Protein AF-A0A7X3VJW9-F1 (afdb_monomer_lite)

Sequence (1269 aa):
LGHRNISDISLLAELKNLVSLDLRNNNISDISPLAELIQLTSLVLQNNNISDVSPLAELTQLNSLNLQNNNISDVSPLVGLINLKPHGGFYSALNIQSNPLNYASINTHIPAMQAKGIDVAFSERVPETLLQIFGDAQQGGVNLALPLPFVVQVLDAWGDAPFEGVPVTFTITAGDGELSATTVETDINGRASVHLRMGATLGTTTVRVTAPNISEPLLFTATTIPHSKQVIVRDGNLRAKIMETLGKPFDETLTITDMLQLRTLTADDIGIYDLTGLEYATNLTSLSLQNNKIANVLSLITLTQLTTLDLRNNWISDVSPLTSLVHLKNGQGLFLEGNRLNTAAIRTYIPLLQAAGVNVSFDSAVTESAYIVRPIYLRGHGLRHDPEMTGKIKNLMREVQQFYADQMEIYGFGRKTFQFETDADGNAFVYHINGRFTENAVPEFNWFDSSKNITRLVFVEDLNPNTVSYPCGAGHGDGHSGYAEVACISFITVAHELGHAFGLPHDFRHSVGTAGYIMSYGSQNMLSQCAAEWLDVHRYFNTERTAADGDVTIEVLPPLPHPPNAIRLRFNVTAPAGLHQARISGVDPSGTFSNRREHGLLACKFLNGNSSETVDFVIPPLSPDTFGVVLTVIDKHGNTGSAGSGTVNVPSLLPEQPVSIPDPNLAAAIRKEIGESITTRTPFNLIEFSAVEITDLTGMEYASNLRSLNLSGSISDISPLSGLTQLHSLYLGGNNISDISPLSELKNLRRLNLGGNNISDISPLAELKEIWRLDLNDNNISDVSPLADPTQIRWLDLSNNNIWDVAPLVKLASVMPFRNSLQLRLGRNNISDISPFLALDPPETTRLWLSLWGNPLNDPSRNRHIPALQAKGIQFTFSPSIQAHARSEITGPWLWMIAPTIQFEGGARSIDVDSLAAASNGTVTEADVATHGANAGDRLGNFVWTPGRISALQNNNINDCLNRIGMIESDVNDHSAYALFSWVLETDRTGVGMYVGCDDAIKIWLNGEVVYRTAVNRHLYNFGRGFRVNLKRGENLLLVKVSQREADWSMFVGIDGFEDIQAPDVAADVNGDGIVNVQDLVLVSSRLGQTGQTEADVNGDGAVNIQDLVLVAGALGDAAAAPSAFRATATALPSRATVEQWLTDAYRLPRLDARLERGIAWLERLLAALVPEETALLANYPNPFNPETWIPYELAEPAEVALRIYAVDGALVRRLVLGHRAAGIYRSKSRAAYWDGRNIQGEKVASGVYFYTFSAGDFEATRKMLIRK

Radius of gyration: 45.49 Å; chains: 1; bounding box: 94×122×128 Å

Structure (mmCIF, N/CA/C/O backbone):
data_AF-A0A7X3VJW9-F1
#
_entry.id   AF-A0A7X3VJW9-F1
#
loop_
_atom_site.group_PDB
_atom_site.id
_atom_site.type_symbol
_atom_site.label_atom_id
_atom_site.label_alt_id
_atom_site.label_comp_id
_atom_site.label_asym_id
_atom_site.label_entity_id
_atom_site.label_seq_id
_atom_site.pdbx_PDB_ins_code
_atom_site.Cartn_x
_atom_site.Cartn_y
_atom_site.Cartn_z
_atom_site.occupancy
_atom_site.B_iso_or_equiv
_atom_site.auth_seq_id
_atom_site.auth_comp_id
_atom_site.auth_asym_id
_atom_site.auth_atom_id
_atom_site.pdbx_PDB_model_num
ATOM 1 N N . LEU A 1 1 ? -0.614 29.523 2.498 1.00 84.31 1 LEU A N 1
ATOM 2 C CA . LEU A 1 1 ? 0.092 28.981 3.681 1.00 84.31 1 LEU A CA 1
ATOM 3 C C . LEU A 1 1 ? -0.113 27.465 3.828 1.00 84.31 1 LEU A C 1
ATOM 5 O O . LEU A 1 1 ? 0.105 26.933 4.909 1.00 84.31 1 LEU A O 1
ATOM 9 N N . GLY A 1 2 ? -0.480 26.741 2.763 1.00 78.12 2 GLY A N 1
ATOM 10 C CA . GLY A 1 2 ? -0.609 25.287 2.848 1.00 78.12 2 GLY A CA 1
ATOM 11 C C . GLY A 1 2 ? 0.729 24.544 2.901 1.00 78.12 2 GLY A C 1
ATOM 12 O O . GLY A 1 2 ? 1.728 25.066 2.400 1.00 78.12 2 GLY A O 1
ATOM 13 N N . HIS A 1 3 ? 0.724 23.327 3.457 1.00 82.62 3 HIS A N 1
ATOM 14 C CA . HIS A 1 3 ? 1.879 22.420 3.578 1.00 82.62 3 HIS A CA 1
ATOM 15 C C . HIS A 1 3 ? 3.027 22.965 4.441 1.00 82.62 3 HIS A C 1
ATOM 17 O O . HIS A 1 3 ? 4.194 22.890 4.054 1.00 82.62 3 HIS A O 1
ATOM 23 N N . ARG A 1 4 ? 2.716 23.588 5.581 1.00 79.56 4 ARG A N 1
ATOM 24 C CA . ARG A 1 4 ? 3.720 24.262 6.425 1.00 79.56 4 ARG A CA 1
ATOM 25 C C . ARG A 1 4 ? 3.701 23.823 7.889 1.00 79.56 4 ARG A C 1
ATOM 27 O O . ARG A 1 4 ? 4.403 24.437 8.684 1.00 79.56 4 ARG A O 1
ATOM 34 N N . ASN A 1 5 ? 2.943 22.777 8.225 1.00 81.12 5 ASN A N 1
ATOM 35 C CA . ASN A 1 5 ? 2.797 22.258 9.588 1.00 81.12 5 ASN A CA 1
ATOM 36 C C . ASN A 1 5 ? 2.347 23.337 10.600 1.00 81.12 5 ASN A C 1
ATOM 38 O O . ASN A 1 5 ? 2.819 23.394 11.732 1.00 81.12 5 ASN A O 1
ATOM 42 N N . ILE A 1 6 ? 1.476 24.250 10.160 1.00 85.44 6 ILE A N 1
ATOM 43 C CA . ILE A 1 6 ? 0.967 25.358 10.979 1.00 85.44 6 ILE A CA 1
ATOM 44 C C . ILE A 1 6 ? -0.141 24.833 11.898 1.00 85.44 6 ILE A C 1
ATOM 46 O O . ILE A 1 6 ? -1.026 24.125 11.431 1.00 85.44 6 ILE A O 1
ATOM 50 N N . SER A 1 7 ? -0.126 25.207 13.177 1.00 87.31 7 SER A N 1
ATOM 51 C CA . SER A 1 7 ? -1.203 24.905 14.137 1.00 87.31 7 SER A CA 1
ATOM 52 C C . SER A 1 7 ? -1.876 26.156 14.712 1.00 87.31 7 SER A C 1
ATOM 54 O O . SER A 1 7 ? -3.065 26.116 15.012 1.00 87.31 7 SER A O 1
ATOM 56 N N . ASP A 1 8 ? -1.146 27.272 14.812 1.00 91.62 8 ASP A N 1
ATOM 57 C CA . ASP A 1 8 ? -1.641 28.562 15.308 1.00 91.62 8 ASP A CA 1
ATOM 58 C C . ASP A 1 8 ? -1.756 29.581 14.163 1.00 91.62 8 ASP A C 1
ATOM 60 O O . ASP A 1 8 ? -0.792 29.848 13.439 1.00 91.62 8 ASP A O 1
ATOM 64 N N . ILE A 1 9 ? -2.952 30.151 14.006 1.00 95.56 9 ILE A N 1
ATOM 65 C CA . ILE A 1 9 ? -3.279 31.166 12.998 1.00 95.56 9 ILE A CA 1
ATOM 66 C C . ILE A 1 9 ? -3.796 32.478 13.605 1.00 95.56 9 ILE A C 1
ATOM 68 O O . ILE A 1 9 ? -4.354 33.306 12.886 1.00 95.56 9 ILE A O 1
ATOM 72 N N . SER A 1 10 ? -3.598 32.695 14.907 1.00 93.25 10 SER A N 1
ATOM 73 C CA . SER A 1 10 ? -4.056 33.880 15.649 1.00 93.25 10 SER A CA 1
ATOM 74 C C . SER A 1 10 ? -3.698 35.207 14.968 1.00 93.25 10 SER A C 1
ATOM 76 O O . SER A 1 10 ? -4.533 36.102 14.864 1.00 93.25 10 SER A O 1
ATOM 78 N N . LEU A 1 11 ? -2.492 35.309 14.402 1.00 90.44 11 LEU A N 1
ATOM 79 C CA . LEU A 1 11 ? -2.013 36.509 13.705 1.00 90.44 11 LEU A CA 1
ATOM 80 C C . LEU A 1 11 ? -2.793 36.854 12.423 1.00 90.44 11 LEU A C 1
ATOM 82 O O . LEU A 1 11 ? -2.690 37.979 11.934 1.00 90.44 11 LEU A O 1
ATOM 86 N N . LEU A 1 12 ? -3.568 35.919 11.860 1.00 92.00 12 LEU A N 1
ATOM 87 C CA . LEU A 1 12 ? -4.380 36.187 10.670 1.00 92.00 12 LEU A CA 1
ATOM 88 C C . LEU A 1 12 ? -5.588 37.083 10.971 1.00 92.00 12 LEU A C 1
ATOM 90 O O . LEU A 1 12 ? -6.070 37.736 10.046 1.00 92.00 12 LEU A O 1
ATOM 94 N N . ALA A 1 13 ? -6.026 37.175 12.233 1.00 91.62 13 ALA A N 1
ATOM 95 C CA . ALA A 1 13 ? -7.151 38.022 12.644 1.00 91.62 13 ALA A CA 1
ATOM 96 C C . ALA A 1 13 ? -6.942 39.513 12.302 1.00 91.62 13 ALA A C 1
ATOM 98 O O . ALA A 1 13 ? -7.899 40.249 12.056 1.00 91.62 13 ALA A O 1
ATOM 99 N N . GLU A 1 14 ? -5.686 39.958 12.212 1.00 93.44 14 GLU A N 1
ATOM 100 C CA . GLU A 1 14 ? -5.328 41.342 11.883 1.00 93.44 14 GLU A CA 1
ATOM 101 C C . GLU A 1 14 ? -5.465 41.664 10.380 1.00 93.44 14 GLU A C 1
ATOM 103 O O . GLU A 1 14 ? -5.485 42.828 9.972 1.00 93.44 14 GLU A O 1
ATOM 108 N N . LEU A 1 15 ? -5.590 40.651 9.516 1.00 93.44 15 LEU A N 1
ATOM 109 C CA . LEU A 1 15 ? -5.572 40.807 8.058 1.00 93.44 15 LEU A CA 1
ATOM 110 C C . LEU A 1 15 ? -6.976 41.036 7.476 1.00 93.44 15 LEU A C 1
ATOM 112 O O . LEU A 1 15 ? -7.397 40.358 6.545 1.00 93.44 15 LEU A O 1
ATOM 116 N N . LYS A 1 16 ? -7.705 42.039 7.974 1.00 92.00 16 LYS A N 1
ATOM 117 C CA . LYS A 1 16 ? -9.142 42.263 7.680 1.00 92.00 16 LYS A CA 1
ATOM 118 C C . LYS A 1 16 ? -9.511 42.500 6.205 1.00 92.00 16 LYS A C 1
ATOM 120 O O . LYS A 1 16 ? -10.680 42.418 5.842 1.00 92.00 16 LYS A O 1
ATOM 125 N N . ASN A 1 17 ? -8.526 42.776 5.348 1.00 92.56 17 ASN A N 1
ATOM 126 C CA . ASN A 1 17 ? -8.713 42.987 3.906 1.00 92.56 17 ASN A CA 1
ATOM 127 C C . ASN A 1 17 ? -8.478 41.720 3.065 1.00 92.56 17 ASN A C 1
ATOM 129 O O . ASN A 1 17 ? -8.394 41.804 1.840 1.00 92.56 17 ASN A O 1
ATOM 133 N N . LEU A 1 18 ? -8.283 40.560 3.696 1.00 94.00 18 LEU A N 1
ATOM 134 C CA . LEU A 1 18 ? -7.944 39.330 2.993 1.00 94.00 18 LEU A CA 1
ATOM 135 C C . LEU A 1 18 ? -9.157 38.782 2.225 1.00 94.00 18 LEU A C 1
ATOM 137 O O . LEU A 1 18 ? -10.232 38.603 2.786 1.00 94.00 18 LEU A O 1
ATOM 141 N N . VAL A 1 19 ? -8.963 38.513 0.932 1.00 93.56 19 VAL A N 1
ATOM 142 C CA . VAL A 1 19 ? -10.040 38.098 0.009 1.00 93.56 19 VAL A CA 1
ATOM 143 C C . VAL A 1 19 ? -9.998 36.600 -0.298 1.00 93.56 19 VAL A C 1
ATOM 145 O O . VAL A 1 19 ? -11.032 35.990 -0.564 1.00 93.56 19 VAL A O 1
ATOM 148 N N . SER A 1 20 ? -8.816 35.985 -0.256 1.00 93.25 20 SER A N 1
ATOM 149 C CA . SER A 1 20 ? -8.637 34.552 -0.497 1.00 93.25 20 SER A CA 1
ATOM 150 C C . SER A 1 20 ? -7.550 33.992 0.409 1.00 93.25 20 SER A C 1
ATOM 152 O O . SER A 1 20 ? -6.471 34.579 0.504 1.00 93.25 20 SER A O 1
ATOM 154 N N . LEU A 1 21 ? -7.807 32.834 1.018 1.00 95.19 21 LEU A N 1
ATOM 155 C CA . LEU A 1 21 ? -6.896 32.192 1.962 1.00 95.19 21 LEU A CA 1
ATOM 156 C C . LEU A 1 21 ? -6.780 30.687 1.704 1.00 95.19 21 LEU A C 1
ATOM 158 O O . LEU A 1 21 ? -7.781 29.985 1.585 1.00 95.19 21 LEU A O 1
ATOM 162 N N . ASP A 1 22 ? -5.544 30.191 1.653 1.00 94.31 22 ASP A N 1
ATOM 163 C CA . ASP A 1 22 ? -5.235 28.766 1.507 1.00 94.31 22 ASP A CA 1
ATOM 164 C C . ASP A 1 22 ? -4.371 28.286 2.680 1.00 94.31 22 ASP A C 1
ATOM 166 O O . ASP A 1 22 ? -3.204 28.682 2.808 1.00 94.31 22 ASP A O 1
ATOM 170 N N . LEU A 1 23 ? -4.961 27.440 3.521 1.00 94.88 23 LEU A N 1
ATOM 171 C CA . LEU A 1 23 ? -4.389 26.823 4.718 1.00 94.88 23 LEU A CA 1
ATOM 172 C C . LEU A 1 23 ? -4.360 25.286 4.617 1.00 94.88 23 LEU A C 1
ATOM 174 O O . LEU A 1 23 ? -4.282 24.613 5.645 1.00 94.88 23 LEU A O 1
ATOM 178 N N . ARG A 1 24 ? -4.413 24.709 3.408 1.00 91.94 24 ARG A N 1
ATOM 179 C CA . ARG A 1 24 ? -4.474 23.247 3.235 1.00 91.94 24 ARG A CA 1
ATOM 180 C C . ARG A 1 24 ? -3.277 22.498 3.830 1.00 91.94 24 ARG A C 1
ATOM 182 O O . ARG A 1 24 ? -2.160 23.002 3.753 1.00 91.94 24 ARG A O 1
ATOM 189 N N . ASN A 1 25 ? -3.466 21.255 4.269 1.00 86.44 25 ASN A N 1
ATOM 190 C CA . ASN A 1 25 ? -2.378 20.372 4.720 1.00 86.44 25 ASN A CA 1
ATOM 191 C C . ASN A 1 25 ? -1.546 21.004 5.851 1.00 86.44 25 ASN A C 1
ATOM 193 O O . ASN A 1 25 ? -0.365 21.319 5.678 1.00 86.44 25 ASN A O 1
ATOM 197 N N . ASN A 1 26 ? -2.200 21.249 6.982 1.00 87.62 26 ASN A N 1
ATOM 198 C CA . ASN A 1 26 ? -1.620 21.803 8.205 1.00 87.62 26 ASN A CA 1
ATOM 199 C C . ASN A 1 26 ? -2.248 21.094 9.429 1.00 87.62 26 ASN A C 1
ATOM 201 O O . ASN A 1 26 ? -3.027 20.159 9.265 1.00 87.62 26 ASN A O 1
ATOM 205 N N . ASN A 1 27 ? -1.918 21.534 10.648 1.00 87.25 27 ASN A N 1
ATOM 206 C CA . ASN A 1 27 ? -2.392 20.947 11.910 1.00 87.25 27 ASN A CA 1
ATOM 207 C C . ASN A 1 27 ? -3.342 21.901 12.658 1.00 87.25 27 ASN A C 1
ATOM 209 O O . ASN A 1 27 ? -3.279 22.026 13.881 1.00 87.25 27 ASN A O 1
ATOM 213 N N . ILE A 1 28 ? -4.188 22.628 11.926 1.00 91.38 28 ILE A N 1
ATOM 214 C CA . ILE A 1 28 ? -5.073 23.649 12.498 1.00 91.38 28 ILE A CA 1
ATOM 215 C C . ILE A 1 28 ? -6.323 22.975 13.065 1.00 91.38 28 ILE A C 1
ATOM 217 O O . ILE A 1 28 ? -6.985 22.214 12.363 1.00 91.38 28 ILE A O 1
ATOM 221 N N . SER A 1 29 ? -6.671 23.283 14.313 1.00 90.00 29 SER A N 1
ATOM 222 C CA . SER A 1 29 ? -7.938 22.870 14.936 1.00 90.00 29 SER A CA 1
ATOM 223 C C . SER A 1 29 ? -8.828 24.053 15.317 1.00 90.00 29 SER A C 1
ATOM 225 O O . SER A 1 29 ? -10.048 23.931 15.274 1.00 90.00 29 SER A O 1
ATOM 227 N N . ASP A 1 30 ? -8.226 25.196 15.662 1.00 94.06 30 ASP A N 1
ATOM 228 C CA . ASP A 1 30 ? -8.929 26.429 16.021 1.00 94.06 30 ASP A CA 1
ATOM 229 C C . ASP A 1 30 ? -8.925 27.419 14.849 1.00 94.06 30 ASP A C 1
ATOM 231 O O . ASP A 1 30 ? -7.874 27.890 14.408 1.00 94.06 30 ASP A O 1
ATOM 235 N N . ILE A 1 31 ? -10.120 27.733 14.346 1.00 97.44 31 ILE A N 1
ATOM 236 C CA . ILE A 1 31 ? -10.341 28.711 13.274 1.00 97.44 31 ILE A CA 1
ATOM 237 C C . ILE A 1 31 ? -11.071 29.973 13.745 1.00 97.44 31 ILE A C 1
ATOM 239 O O . ILE A 1 31 ? -11.457 30.800 12.917 1.00 97.44 31 ILE A O 1
ATOM 243 N N . SER A 1 32 ? -11.219 30.168 15.058 1.00 96.12 32 SER A N 1
ATOM 244 C CA . SER A 1 32 ? -11.792 31.391 15.628 1.00 96.12 32 SER A CA 1
ATOM 245 C C . SER A 1 32 ? -11.136 32.693 15.128 1.00 96.12 32 SER A C 1
ATOM 247 O O . SER A 1 32 ? -11.881 33.648 14.887 1.00 96.12 32 SER A O 1
ATOM 249 N N . PRO A 1 33 ? -9.816 32.763 14.822 1.00 96.44 33 PRO A N 1
ATOM 250 C CA . PRO A 1 33 ? -9.205 33.983 14.282 1.00 96.44 33 PRO A CA 1
ATOM 251 C C . PRO A 1 33 ? -9.739 34.411 12.906 1.00 96.44 33 PRO A C 1
ATOM 253 O O . PRO A 1 33 ? -9.518 35.546 12.487 1.00 96.44 33 PRO A O 1
ATOM 256 N N . LEU A 1 34 ? -10.431 33.523 12.181 1.00 96.69 34 LEU A N 1
ATOM 257 C CA . LEU A 1 34 ? -10.983 33.817 10.855 1.00 96.69 34 LEU A CA 1
ATOM 258 C C . LEU A 1 34 ? -12.348 34.521 10.909 1.00 96.69 34 LEU A C 1
ATOM 260 O O . LEU A 1 34 ? -12.777 35.054 9.887 1.00 96.69 34 LEU A O 1
ATOM 264 N N . ALA A 1 35 ? -13.013 34.552 12.070 1.00 94.81 35 ALA A N 1
ATOM 265 C CA . ALA A 1 35 ? -14.405 34.994 12.199 1.00 94.81 35 ALA A CA 1
ATOM 266 C C . ALA A 1 35 ? -14.661 36.431 11.711 1.00 94.81 35 ALA A C 1
ATOM 268 O O . ALA A 1 35 ? -15.721 36.725 11.162 1.00 94.81 35 ALA A O 1
ATOM 269 N N . GLU A 1 36 ? -13.684 37.330 11.868 1.00 92.06 36 GLU A N 1
ATOM 270 C CA . GLU A 1 36 ? -13.814 38.740 11.470 1.00 92.06 36 GLU A CA 1
ATOM 271 C C . GLU A 1 36 ? -13.327 39.038 10.040 1.00 92.06 36 GLU A C 1
ATOM 273 O O . GLU A 1 36 ? -13.397 40.184 9.586 1.00 92.06 36 GLU A O 1
ATOM 278 N N . LEU A 1 37 ? -12.846 38.037 9.293 1.00 95.31 37 LEU A N 1
ATOM 279 C CA . LEU A 1 37 ? -12.303 38.216 7.940 1.00 95.31 37 LEU A CA 1
ATOM 280 C C . LEU A 1 37 ? -13.412 38.232 6.875 1.00 95.31 37 LEU A C 1
ATOM 282 O O . LEU A 1 37 ? -13.368 37.515 5.878 1.00 95.31 37 LEU A O 1
ATOM 286 N N . ILE A 1 38 ? -14.411 39.091 7.075 1.00 93.38 38 ILE A N 1
ATOM 287 C CA . ILE A 1 38 ? -15.673 39.151 6.313 1.00 93.38 38 ILE A CA 1
ATOM 288 C C . ILE A 1 38 ? -15.519 39.454 4.811 1.00 93.38 38 ILE A C 1
ATOM 290 O O . ILE A 1 38 ? -16.485 39.343 4.061 1.00 93.38 38 ILE A O 1
ATOM 294 N N . GLN A 1 39 ? -14.324 39.860 4.369 1.00 93.00 39 GLN A N 1
ATOM 295 C CA . GLN A 1 39 ? -13.998 40.094 2.957 1.00 93.00 39 GLN A CA 1
ATOM 296 C C . GLN A 1 39 ? -13.602 38.806 2.213 1.00 93.00 39 GLN A C 1
ATOM 298 O O . GLN A 1 39 ? -13.410 38.839 0.996 1.00 93.00 39 GLN A O 1
ATOM 303 N N . LEU A 1 40 ? -13.466 37.677 2.919 1.00 94.81 40 LEU A N 1
ATOM 304 C CA . LEU A 1 40 ? -13.107 36.399 2.319 1.00 94.81 40 LEU A CA 1
ATOM 305 C C . LEU A 1 40 ? -14.175 35.928 1.333 1.00 94.81 40 LEU A C 1
ATOM 307 O O . LEU A 1 40 ? -15.353 35.801 1.652 1.00 94.81 40 LEU A O 1
ATOM 311 N N . THR A 1 41 ? -13.710 35.604 0.134 1.00 92.69 41 THR A N 1
ATOM 312 C CA . THR A 1 41 ? -14.511 35.043 -0.957 1.00 92.69 41 THR A CA 1
ATOM 313 C C . THR A 1 41 ? -14.116 33.601 -1.267 1.00 92.69 41 THR A C 1
ATOM 315 O O . THR A 1 41 ? -14.961 32.813 -1.675 1.00 92.69 41 THR A O 1
ATOM 318 N N . SER A 1 42 ? -12.862 33.218 -1.005 1.00 91.50 42 SER A N 1
ATOM 319 C CA . SER A 1 42 ? -12.369 31.849 -1.184 1.00 91.50 42 SER A CA 1
ATOM 320 C C . SER A 1 42 ? -11.550 31.398 0.022 1.00 91.50 42 SER A C 1
ATOM 322 O O . SER A 1 42 ? -10.588 32.067 0.409 1.00 91.50 42 SER A O 1
ATOM 324 N N . LEU A 1 43 ? -11.895 30.244 0.591 1.00 95.56 43 LEU A N 1
ATOM 325 C CA . LEU A 1 43 ? -11.218 29.676 1.755 1.00 95.56 43 LEU A CA 1
ATOM 326 C C . LEU A 1 43 ? -10.957 28.177 1.564 1.00 95.56 43 LEU A C 1
ATOM 328 O O . LEU A 1 43 ? -11.877 27.388 1.355 1.00 95.56 43 LEU A O 1
ATOM 332 N N . VAL A 1 44 ? -9.685 27.782 1.644 1.00 94.12 44 VAL A N 1
ATOM 333 C CA . VAL A 1 44 ? -9.247 26.384 1.533 1.00 94.12 44 VAL A CA 1
ATOM 334 C C . VAL A 1 44 ? -8.622 25.944 2.855 1.00 94.12 44 VAL A C 1
ATOM 336 O O . VAL A 1 44 ? -7.569 26.440 3.246 1.00 94.12 44 VAL A O 1
ATOM 339 N N . LEU A 1 45 ? -9.272 24.993 3.518 1.00 95.81 45 LEU A N 1
ATOM 340 C CA . LEU A 1 45 ? -8.949 24.440 4.839 1.00 95.81 45 LEU A CA 1
ATOM 341 C C . LEU A 1 45 ? -8.812 22.904 4.813 1.00 95.81 45 LEU A C 1
ATOM 343 O O . LEU A 1 45 ? -8.766 22.266 5.862 1.00 95.81 45 LEU A O 1
ATOM 347 N N . GLN A 1 46 ? -8.746 22.296 3.626 1.00 91.50 46 GLN A N 1
ATOM 348 C CA . GLN A 1 46 ? -8.658 20.840 3.474 1.00 91.50 46 GLN A CA 1
ATOM 349 C C . GLN A 1 46 ? -7.453 20.231 4.221 1.00 91.50 46 GLN A C 1
ATOM 351 O O . GLN A 1 46 ? -6.383 20.846 4.253 1.00 91.50 46 GLN A O 1
ATOM 356 N N . ASN A 1 47 ? -7.598 19.006 4.735 1.00 84.44 47 ASN A N 1
ATOM 357 C CA . ASN A 1 47 ? -6.553 18.268 5.462 1.00 84.44 47 ASN A CA 1
ATOM 358 C C . ASN A 1 47 ? -6.009 19.061 6.671 1.00 84.44 47 ASN A C 1
ATOM 360 O O . ASN A 1 47 ? -4.861 19.512 6.665 1.00 84.44 47 ASN A O 1
ATOM 364 N N . ASN A 1 48 ? -6.872 19.259 7.668 1.00 87.88 48 ASN A N 1
ATOM 365 C CA . ASN A 1 48 ? -6.582 19.863 8.975 1.00 87.88 48 ASN A CA 1
ATOM 366 C C . ASN A 1 48 ? -7.355 19.090 10.075 1.00 87.88 48 ASN A C 1
ATOM 368 O O . ASN A 1 48 ? -7.972 18.060 9.798 1.00 87.88 48 ASN A O 1
ATOM 372 N N . ASN A 1 49 ? -7.349 19.583 11.319 1.00 88.00 49 ASN A N 1
ATOM 373 C CA . ASN A 1 49 ? -7.991 18.954 12.483 1.00 88.00 49 ASN A CA 1
ATOM 374 C C . ASN A 1 49 ? -9.206 19.757 12.994 1.00 88.00 49 ASN A C 1
ATOM 376 O O . ASN A 1 49 ? -9.451 19.830 14.199 1.00 88.00 49 ASN A O 1
ATOM 380 N N . ILE A 1 50 ? -9.957 20.398 12.097 1.00 92.62 50 ILE A N 1
ATOM 381 C CA . ILE A 1 50 ? -11.060 21.300 12.460 1.00 92.62 50 ILE A CA 1
ATOM 382 C C . ILE A 1 50 ? -12.310 20.488 12.802 1.00 92.62 50 ILE A C 1
ATOM 384 O O . ILE A 1 50 ? -12.724 19.649 12.008 1.00 92.62 50 ILE A O 1
ATOM 388 N N . SER A 1 51 ? -12.945 20.761 13.941 1.00 88.94 51 SER A N 1
ATOM 389 C CA . SER A 1 51 ? -14.253 20.185 14.299 1.00 88.94 51 SER A CA 1
ATOM 390 C C . SER A 1 51 ? -15.367 21.221 14.419 1.00 88.94 51 SER A C 1
ATOM 392 O O . SER A 1 51 ? -16.519 20.902 14.136 1.00 88.94 51 SER A O 1
ATOM 394 N N . ASP A 1 52 ? -15.032 22.458 14.796 1.00 93.81 52 ASP A N 1
ATOM 395 C CA . ASP A 1 52 ? -15.980 23.563 14.939 1.00 93.81 52 ASP A CA 1
ATOM 396 C C . ASP A 1 52 ? -15.875 24.536 13.756 1.00 93.81 52 ASP A C 1
ATOM 398 O O . ASP A 1 52 ? -14.836 25.157 13.526 1.00 93.81 52 ASP A O 1
ATOM 402 N N . VAL A 1 53 ? -16.971 24.669 13.005 1.00 97.44 53 VAL A N 1
ATOM 403 C CA . VAL A 1 53 ? -17.098 25.602 11.872 1.00 97.44 53 VAL A CA 1
ATOM 404 C C . VAL A 1 53 ? -17.943 26.834 12.187 1.00 97.44 53 VAL A C 1
ATOM 406 O O . VAL A 1 53 ? -18.168 27.661 11.302 1.00 97.44 53 VAL A O 1
ATOM 409 N N . SER A 1 54 ? -18.385 27.003 13.436 1.00 96.44 54 SER A N 1
ATOM 410 C CA . SER A 1 54 ? -19.151 28.174 13.868 1.00 96.44 54 SER A CA 1
ATOM 411 C C . SER A 1 54 ? -18.471 29.520 13.574 1.00 96.44 54 SER A C 1
ATOM 413 O O . SER A 1 54 ? -19.188 30.437 13.160 1.00 96.44 54 SER A O 1
ATOM 415 N N . PRO A 1 55 ? -17.124 29.665 13.620 1.00 97.31 55 PRO A N 1
ATOM 416 C CA . PRO A 1 55 ? -16.469 30.924 13.259 1.00 97.31 55 PRO A CA 1
ATOM 417 C C . PRO A 1 55 ? -16.699 31.363 11.807 1.00 97.31 55 PRO A C 1
ATOM 419 O O . PRO A 1 55 ? -16.510 32.530 11.482 1.00 97.31 55 PRO A O 1
ATOM 422 N N . LEU A 1 56 ? -17.106 30.454 10.917 1.00 96.94 56 LEU A N 1
ATOM 423 C CA . LEU A 1 56 ? -17.317 30.756 9.500 1.00 96.94 56 LEU A CA 1
ATOM 424 C C . LEU A 1 56 ? -18.719 31.302 9.195 1.00 96.94 56 LEU A C 1
ATOM 426 O O . LEU A 1 56 ? -18.942 31.770 8.080 1.00 96.94 56 LEU A O 1
ATOM 430 N N . ALA A 1 57 ? -19.657 31.254 10.148 1.00 94.62 57 ALA A N 1
ATOM 431 C CA . ALA A 1 57 ? -21.076 31.541 9.914 1.00 94.62 57 ALA A CA 1
ATOM 432 C C . ALA A 1 57 ? -21.342 32.943 9.329 1.00 94.62 57 ALA A C 1
ATOM 434 O O . ALA A 1 57 ? -22.221 33.109 8.482 1.00 94.62 57 ALA A O 1
ATOM 435 N N . GLU A 1 58 ? -20.547 33.939 9.732 1.00 93.31 58 GLU A N 1
ATOM 436 C CA . GLU A 1 58 ? -20.703 35.342 9.320 1.00 93.31 58 GLU A CA 1
ATOM 437 C C . GLU A 1 58 ? -19.929 35.698 8.034 1.00 93.31 58 GLU A C 1
ATOM 439 O O . GLU A 1 58 ? -20.064 36.806 7.503 1.00 93.31 58 GLU A O 1
ATOM 444 N N . LEU A 1 59 ? -19.153 34.764 7.465 1.00 94.62 59 LEU A N 1
ATOM 445 C CA . LEU A 1 59 ? -18.351 34.975 6.250 1.00 94.62 59 LEU A CA 1
ATOM 446 C C . LEU A 1 59 ? -19.195 34.865 4.970 1.00 94.62 59 LEU A C 1
ATOM 448 O O . LEU A 1 59 ? -18.889 34.132 4.031 1.00 94.62 59 LEU A O 1
ATOM 452 N N . THR A 1 60 ? -20.281 35.630 4.921 1.00 92.12 60 THR A N 1
ATOM 453 C CA . THR A 1 60 ? -21.326 35.560 3.887 1.00 92.12 60 THR A CA 1
ATOM 454 C C . THR A 1 60 ? -20.853 35.890 2.467 1.00 92.12 60 THR A C 1
ATOM 456 O O . THR A 1 60 ? -21.587 35.629 1.516 1.00 92.12 60 THR A O 1
ATOM 459 N N . GLN A 1 61 ? -19.651 36.449 2.292 1.00 91.19 61 GLN A N 1
ATOM 460 C CA . GLN A 1 61 ? -19.054 36.727 0.978 1.00 91.19 61 GLN A CA 1
ATOM 461 C C . GLN A 1 61 ? -18.367 35.506 0.344 1.00 91.19 61 GLN A C 1
ATOM 463 O O . GLN A 1 61 ? -17.987 35.571 -0.828 1.00 91.19 61 GLN A O 1
ATOM 468 N N . LEU A 1 62 ? -18.231 34.393 1.076 1.00 92.69 62 LEU A N 1
ATOM 469 C CA . LEU A 1 62 ? -17.639 33.166 0.553 1.00 92.69 62 LEU A CA 1
ATOM 470 C C . LEU A 1 62 ? -18.432 32.638 -0.647 1.00 92.69 62 LEU A C 1
ATOM 472 O O . LEU A 1 62 ? -19.637 32.399 -0.570 1.00 92.69 62 LEU A O 1
ATOM 476 N N . 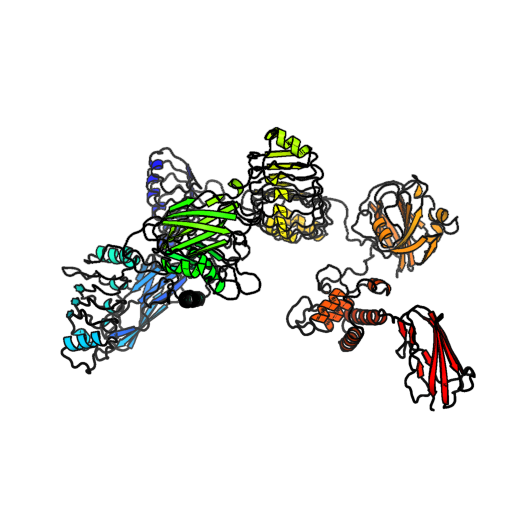ASN A 1 63 ? -17.716 32.424 -1.747 1.00 90.31 63 ASN A N 1
ATOM 477 C CA . ASN A 1 63 ? -18.196 31.764 -2.955 1.00 90.31 63 ASN A CA 1
ATOM 478 C C . ASN A 1 63 ? -17.553 30.384 -3.176 1.00 90.31 63 ASN A C 1
ATOM 480 O O . ASN A 1 63 ? -18.129 29.562 -3.885 1.00 90.31 63 ASN A O 1
ATOM 484 N N . SER A 1 64 ? -16.420 30.112 -2.520 1.00 90.06 64 SER A N 1
ATOM 485 C CA . SER A 1 64 ? -15.729 28.822 -2.533 1.00 90.06 64 SER A CA 1
ATOM 486 C C . SER A 1 64 ? -15.206 28.478 -1.138 1.00 90.06 64 SER A C 1
ATOM 488 O O . SER A 1 64 ? -14.407 29.227 -0.569 1.00 90.06 64 SER A O 1
ATOM 490 N N . LEU A 1 65 ? -15.607 27.324 -0.602 1.00 95.12 65 LEU A N 1
ATOM 491 C CA . LEU A 1 65 ? -15.161 26.816 0.695 1.00 95.12 65 LEU A CA 1
ATOM 492 C C . LEU A 1 65 ? -14.803 25.331 0.595 1.00 95.12 65 LEU A C 1
ATOM 494 O O . LEU A 1 65 ? -15.653 24.493 0.304 1.00 95.12 65 LEU A O 1
ATOM 498 N N . ASN A 1 66 ? -13.543 24.996 0.867 1.00 93.44 66 ASN A N 1
ATOM 499 C CA . ASN A 1 66 ? -13.088 23.609 0.907 1.00 93.44 66 ASN A CA 1
ATOM 500 C C . ASN A 1 66 ? -12.629 23.228 2.318 1.00 93.44 66 ASN A C 1
ATOM 502 O O . ASN A 1 66 ? -11.603 23.705 2.795 1.00 93.44 66 ASN A O 1
ATOM 506 N N . LEU A 1 67 ? -13.396 22.349 2.951 1.00 95.44 67 LEU A N 1
ATOM 507 C CA . LEU A 1 67 ? -13.232 21.793 4.293 1.00 95.44 67 LEU A CA 1
ATOM 508 C C . LEU A 1 67 ? -12.998 20.271 4.252 1.00 95.44 67 LEU A C 1
ATOM 510 O O . LEU A 1 67 ? -13.136 19.596 5.273 1.00 95.44 67 LEU A O 1
ATOM 514 N N . GLN A 1 68 ? -12.661 19.714 3.086 1.00 91.88 68 GLN A N 1
ATOM 515 C CA . GLN A 1 68 ? -12.470 18.277 2.910 1.00 91.88 68 GLN A CA 1
ATOM 516 C C . GLN A 1 68 ? -11.456 17.707 3.912 1.00 91.88 68 GLN A C 1
ATOM 518 O O . GLN A 1 68 ? -10.412 18.312 4.154 1.00 91.88 68 GLN A O 1
ATOM 523 N N . ASN A 1 69 ? -11.741 16.516 4.441 1.00 84.25 69 ASN A N 1
ATOM 524 C CA . ASN A 1 69 ? -10.871 15.787 5.364 1.00 84.25 69 ASN A CA 1
ATOM 525 C C . ASN A 1 69 ? -10.472 16.623 6.593 1.00 84.25 69 ASN A C 1
ATOM 527 O O . ASN A 1 69 ? -9.312 16.986 6.790 1.00 84.25 69 ASN A O 1
ATOM 531 N N . ASN A 1 70 ? -11.482 16.934 7.398 1.00 88.25 70 ASN A N 1
ATOM 532 C CA . ASN A 1 70 ? -11.371 17.515 8.732 1.00 88.25 70 ASN A CA 1
ATOM 533 C C . ASN A 1 70 ? -12.134 16.607 9.727 1.00 88.25 70 ASN A C 1
ATOM 535 O O . ASN A 1 70 ? -12.332 15.414 9.466 1.00 88.25 70 ASN A O 1
ATOM 539 N N . ASN A 1 71 ? -12.538 17.123 10.887 1.00 84.81 71 ASN A N 1
ATOM 540 C CA . ASN A 1 71 ? -13.287 16.400 11.916 1.00 84.81 71 ASN A CA 1
ATOM 541 C C . ASN A 1 71 ? -14.660 17.035 12.210 1.00 84.81 71 ASN A C 1
ATOM 543 O O . ASN A 1 71 ? -15.099 17.085 13.357 1.00 84.81 71 ASN A O 1
ATOM 547 N N . ILE A 1 72 ? -15.321 17.553 11.173 1.00 91.12 72 ILE A N 1
ATOM 548 C CA . ILE A 1 72 ? -16.571 18.314 11.283 1.00 91.12 72 ILE A CA 1
ATOM 549 C C . ILE A 1 72 ? -17.767 17.353 11.330 1.00 91.12 72 ILE A C 1
ATOM 551 O O . ILE A 1 72 ? -17.982 16.595 10.384 1.00 91.12 72 ILE A O 1
ATOM 555 N N . SER A 1 73 ? -18.567 17.400 12.397 1.00 88.75 73 SER A N 1
ATOM 556 C CA . SER A 1 73 ? -19.821 16.632 12.498 1.00 88.75 73 SER A CA 1
ATOM 557 C C . SER A 1 73 ? -21.070 17.485 12.264 1.00 88.75 73 SER A C 1
ATOM 559 O O . SER A 1 73 ? -22.024 17.020 11.630 1.00 88.75 73 SER A O 1
ATOM 561 N N . ASP A 1 74 ? -21.045 18.747 12.700 1.00 91.81 74 ASP A N 1
ATOM 562 C CA . ASP A 1 74 ? -22.129 19.714 12.537 1.00 91.81 74 ASP A CA 1
ATOM 563 C C . ASP A 1 74 ? -21.796 20.788 11.490 1.00 91.81 74 ASP A C 1
ATOM 565 O O . ASP A 1 74 ? -20.842 21.553 11.631 1.00 91.81 74 ASP A O 1
ATOM 569 N N . VAL A 1 75 ? -22.613 20.864 10.436 1.00 96.00 75 VAL A N 1
ATOM 570 C CA . VAL A 1 75 ? -22.517 21.895 9.387 1.00 96.00 75 VAL A CA 1
ATOM 571 C C . VAL A 1 75 ? -23.633 22.932 9.472 1.00 96.00 75 VAL A C 1
ATOM 573 O O . VAL A 1 75 ? -23.736 23.791 8.594 1.00 96.00 75 VAL A O 1
ATOM 576 N N . SER A 1 76 ? -24.465 22.891 10.517 1.00 95.31 76 SER A N 1
ATOM 577 C CA . SER A 1 76 ? -25.530 23.868 10.740 1.00 95.31 76 SER A CA 1
ATOM 578 C C . SER A 1 76 ? -25.062 25.332 10.645 1.00 95.31 76 SER A C 1
ATOM 580 O O . SER A 1 76 ? -25.796 26.118 10.031 1.00 95.31 76 SER A O 1
ATOM 582 N N . PRO A 1 77 ? -23.838 25.726 11.074 1.00 96.25 77 PRO A N 1
ATOM 583 C CA . PRO A 1 77 ? -23.392 27.114 10.928 1.00 96.25 77 PRO A CA 1
ATOM 584 C C . PRO A 1 77 ? -23.213 27.569 9.473 1.00 96.25 77 PRO A C 1
ATOM 586 O O . PRO A 1 77 ? -23.288 28.760 9.178 1.00 96.25 77 PRO A O 1
ATOM 589 N N . LEU A 1 78 ? -23.008 26.639 8.534 1.00 95.38 78 LEU A N 1
ATOM 590 C CA . LEU A 1 78 ? -22.726 26.962 7.131 1.00 95.38 78 LEU A CA 1
ATOM 591 C C . LEU A 1 78 ? -24.000 27.249 6.318 1.00 95.38 78 LEU A C 1
ATOM 593 O O . LEU A 1 78 ? -23.927 27.765 5.203 1.00 95.38 78 LEU A O 1
ATOM 597 N N . VAL A 1 79 ? -25.189 26.975 6.874 1.00 93.00 79 VAL A N 1
ATOM 598 C CA . VAL A 1 79 ? -26.488 27.116 6.183 1.00 93.00 79 VAL A CA 1
ATOM 599 C C . VAL A 1 79 ? -26.771 28.567 5.747 1.00 93.00 79 VAL A C 1
ATOM 601 O O . VAL A 1 79 ? -27.576 28.804 4.835 1.00 93.00 79 VAL A O 1
ATOM 604 N N . GLY A 1 80 ? -26.131 29.549 6.391 1.00 88.56 80 GLY A N 1
ATOM 605 C CA . GLY A 1 80 ? -26.233 30.978 6.081 1.00 88.56 80 GLY A CA 1
ATOM 606 C C . GLY A 1 80 ? -25.398 31.451 4.882 1.00 88.56 80 GLY A C 1
ATOM 607 O O . GLY A 1 80 ? -25.651 32.541 4.369 1.00 88.56 80 GLY A O 1
ATOM 608 N N . LEU A 1 81 ? -24.454 30.644 4.386 1.00 91.50 81 LEU A N 1
ATOM 609 C CA . LEU A 1 81 ? -23.474 31.034 3.362 1.00 91.50 81 LEU A CA 1
ATOM 610 C C . LEU A 1 81 ? -24.028 30.924 1.929 1.00 91.50 81 LEU A C 1
ATOM 612 O O . LEU A 1 81 ? -23.538 30.179 1.085 1.00 91.50 81 LEU A O 1
ATOM 616 N N . ILE A 1 82 ? -25.074 31.696 1.639 1.00 87.00 82 ILE A N 1
ATOM 617 C CA . ILE A 1 82 ? -25.869 31.621 0.397 1.00 87.00 82 ILE A CA 1
ATOM 618 C C . ILE A 1 82 ? -25.117 31.970 -0.901 1.00 87.00 82 ILE A C 1
ATOM 620 O O . ILE A 1 82 ? -25.653 31.769 -1.995 1.00 87.00 82 ILE A O 1
ATOM 624 N N . ASN A 1 83 ? -23.911 32.531 -0.794 1.00 87.12 83 ASN A N 1
ATOM 625 C CA . ASN A 1 83 ? -23.096 32.938 -1.938 1.00 87.12 83 ASN A CA 1
ATOM 626 C C . ASN A 1 83 ? -22.153 31.837 -2.444 1.00 87.12 83 ASN A C 1
ATOM 628 O O . ASN A 1 83 ? -21.553 32.025 -3.501 1.00 87.12 83 ASN A O 1
ATOM 632 N N . LEU A 1 84 ? -22.079 30.687 -1.762 1.00 88.00 84 LEU A N 1
ATOM 633 C CA . LEU A 1 84 ? -21.360 29.497 -2.221 1.00 88.00 84 LEU A CA 1
ATOM 634 C C . LEU A 1 84 ? -22.020 28.961 -3.498 1.00 88.00 84 LEU A C 1
ATOM 636 O O . LEU A 1 84 ? -22.993 28.209 -3.449 1.00 88.00 84 LEU A O 1
ATOM 640 N N . LYS A 1 85 ? -21.519 29.391 -4.660 1.00 76.25 85 LYS A N 1
ATOM 641 C CA . LYS A 1 85 ? -22.070 29.052 -5.977 1.00 76.25 85 LYS A CA 1
ATOM 642 C C . LYS A 1 85 ? -20.966 28.636 -6.951 1.00 76.25 85 LYS A C 1
ATOM 644 O O . LYS A 1 85 ? -19.861 29.170 -6.877 1.00 76.25 85 LYS A O 1
ATOM 649 N N . PRO A 1 86 ? -21.251 27.726 -7.901 1.00 60.94 86 PRO A N 1
ATOM 650 C CA . PRO A 1 86 ? -20.248 27.263 -8.854 1.00 60.94 86 PRO A CA 1
ATOM 651 C C . PRO A 1 86 ? -19.781 28.401 -9.775 1.00 60.94 86 PRO A C 1
ATOM 653 O O . PRO A 1 86 ? -20.573 28.969 -10.530 1.00 60.94 86 PRO A O 1
ATOM 656 N N . HIS A 1 87 ? -18.483 28.708 -9.766 1.00 55.69 87 HIS A N 1
ATOM 657 C CA . HIS A 1 87 ? -17.857 29.643 -10.703 1.00 55.69 87 HIS A CA 1
ATOM 658 C C . HIS A 1 87 ? -17.069 28.878 -11.781 1.00 55.69 87 HIS A C 1
ATOM 660 O O . HIS A 1 87 ? -15.854 28.742 -11.703 1.00 55.69 87 HIS A O 1
ATOM 666 N N . GLY A 1 88 ? -17.767 28.380 -12.808 1.00 47.16 88 GLY A N 1
ATOM 667 C CA . GLY A 1 88 ? -17.171 28.043 -14.113 1.00 47.16 88 GLY A CA 1
ATOM 668 C C . GLY A 1 88 ? -16.042 26.995 -14.152 1.00 47.16 88 GLY A C 1
ATOM 669 O O . GLY A 1 88 ? -15.149 27.126 -14.987 1.00 47.16 88 GLY A O 1
ATOM 670 N N . GLY A 1 89 ? -16.065 25.960 -13.303 1.00 43.34 89 GLY A N 1
ATOM 671 C CA . GLY A 1 89 ? -15.100 24.850 -13.326 1.00 43.34 89 GLY A CA 1
ATOM 672 C C . GLY A 1 89 ? -15.539 23.645 -12.481 1.00 43.34 89 GLY A C 1
ATOM 673 O O . GLY A 1 89 ? -16.449 23.767 -11.670 1.00 43.34 89 GLY A O 1
ATOM 674 N N . PHE A 1 90 ? -14.889 22.494 -12.692 1.00 41.47 90 PHE A N 1
ATOM 675 C CA . PHE A 1 90 ? -15.204 21.134 -12.204 1.00 41.47 90 PHE A CA 1
ATOM 676 C C . PHE A 1 90 ? -15.177 20.890 -10.668 1.00 41.47 90 PHE A C 1
ATOM 678 O O . PHE A 1 90 ? -14.915 19.766 -10.246 1.00 41.47 90 PHE A O 1
ATOM 685 N N . TYR A 1 91 ? -15.408 21.894 -9.815 1.00 55.97 91 TYR A N 1
ATOM 686 C CA . TYR A 1 91 ? -15.390 21.740 -8.351 1.00 55.97 91 TYR A CA 1
ATOM 687 C C . TYR A 1 91 ? -16.657 22.312 -7.704 1.00 55.97 91 TYR A C 1
ATOM 689 O O . TYR A 1 91 ? -17.123 23.381 -8.105 1.00 55.97 91 TYR A O 1
ATOM 697 N N . SER A 1 92 ? -17.176 21.626 -6.680 1.00 64.12 92 SER A N 1
ATOM 698 C CA . SER A 1 92 ? -18.318 22.095 -5.888 1.00 64.12 92 SER A CA 1
ATOM 699 C C . SER A 1 92 ? -17.972 23.327 -5.057 1.00 64.12 92 SER A C 1
ATOM 701 O O . SER A 1 92 ? -16.849 23.471 -4.572 1.00 64.12 92 SER A O 1
ATOM 703 N N . ALA A 1 93 ? -18.951 24.217 -4.887 1.00 81.81 93 ALA A N 1
ATOM 704 C CA . ALA A 1 93 ? -18.778 25.481 -4.171 1.00 81.81 93 ALA A CA 1
ATOM 705 C C . ALA A 1 93 ? -18.519 25.282 -2.667 1.00 81.81 93 ALA A C 1
ATOM 707 O O . ALA A 1 93 ? -17.789 26.064 -2.057 1.00 81.81 93 ALA A O 1
ATOM 708 N N . LEU A 1 94 ? -19.082 24.218 -2.088 1.00 92.94 94 LEU A N 1
ATOM 709 C CA . LEU A 1 94 ? -18.771 23.726 -0.751 1.00 92.94 94 LEU A CA 1
ATOM 710 C C . LEU A 1 94 ? -18.279 22.281 -0.846 1.00 92.94 94 LEU A C 1
ATOM 712 O O . LEU A 1 94 ? -19.037 21.400 -1.241 1.00 92.94 94 LEU A O 1
ATOM 716 N N . ASN A 1 95 ? -17.035 22.020 -0.453 1.00 91.19 95 ASN A N 1
ATOM 717 C CA . ASN A 1 95 ? -16.523 20.657 -0.323 1.00 91.19 95 ASN A CA 1
ATOM 718 C C . ASN A 1 95 ? -16.301 20.318 1.153 1.00 91.19 95 ASN A C 1
ATOM 720 O O . ASN A 1 95 ? -15.424 20.885 1.797 1.00 91.19 95 ASN A O 1
ATOM 724 N N . ILE A 1 96 ? -17.095 19.388 1.671 1.00 93.25 96 ILE A N 1
ATOM 725 C CA . ILE A 1 96 ? -17.049 18.856 3.040 1.00 93.25 96 ILE A CA 1
ATOM 726 C C . ILE A 1 96 ? -16.880 17.327 3.035 1.00 93.25 96 ILE A C 1
ATOM 728 O O . ILE A 1 96 ? -17.171 16.669 4.032 1.00 93.25 96 ILE A O 1
ATOM 732 N N . GLN A 1 97 ? -16.404 16.739 1.932 1.00 87.69 97 GLN A N 1
ATOM 733 C CA . GLN A 1 97 ? -16.127 15.302 1.851 1.00 87.69 97 GLN A CA 1
ATOM 734 C C . GLN A 1 97 ? -15.141 14.848 2.938 1.00 87.69 97 GLN A C 1
ATOM 736 O O . GLN A 1 97 ? -14.320 15.627 3.428 1.00 87.69 97 GLN A O 1
ATOM 741 N N . SER A 1 98 ? -15.210 13.572 3.311 1.00 80.56 98 SER A N 1
ATOM 742 C CA . SER A 1 98 ? -14.319 12.962 4.309 1.00 80.56 98 SER A CA 1
ATOM 743 C C . SER A 1 98 ? -14.384 13.631 5.693 1.00 80.56 98 SER A C 1
ATOM 745 O O . SER A 1 98 ? -13.381 13.700 6.400 1.00 80.56 98 SER A O 1
ATOM 747 N N . ASN A 1 99 ? -15.562 14.121 6.085 1.00 83.00 99 ASN A N 1
ATOM 748 C CA . ASN A 1 99 ? -15.864 14.593 7.437 1.00 83.00 99 ASN A CA 1
ATOM 749 C C . ASN A 1 99 ? -16.877 13.650 8.122 1.00 83.00 99 ASN A C 1
ATOM 751 O O . ASN A 1 99 ? -17.739 13.098 7.432 1.00 83.00 99 ASN A O 1
ATOM 755 N N . PRO A 1 100 ? -16.809 13.457 9.454 1.00 81.69 100 PRO A N 1
ATOM 756 C CA . PRO A 1 100 ? -17.721 12.594 10.210 1.00 81.69 100 PRO A CA 1
ATOM 757 C C . PRO A 1 100 ? -19.088 13.264 10.451 1.00 81.69 100 PRO A C 1
ATOM 759 O O . PRO A 1 100 ? -19.503 13.467 11.588 1.00 81.69 100 PRO A O 1
ATOM 762 N N . LEU A 1 101 ? -19.796 13.614 9.375 1.00 88.81 101 LEU A N 1
ATOM 763 C CA . LEU A 1 101 ? -21.078 14.320 9.437 1.00 88.81 101 LEU A CA 1
ATOM 764 C C . LEU A 1 101 ? -22.119 13.523 10.246 1.00 88.81 101 LEU A C 1
ATOM 766 O O . LEU A 1 101 ? -22.269 12.312 10.046 1.00 88.81 101 LEU A O 1
ATOM 770 N N . ASN A 1 102 ? -22.830 14.211 11.144 1.00 88.50 102 ASN A N 1
ATOM 771 C CA . ASN A 1 102 ? -23.909 13.635 11.949 1.00 88.50 102 ASN A CA 1
ATOM 772 C C . ASN A 1 102 ? -25.230 13.527 11.157 1.00 88.50 102 ASN A C 1
ATOM 774 O O . ASN A 1 102 ? -25.362 14.025 10.031 1.00 88.50 102 ASN A O 1
ATOM 778 N N . TYR A 1 103 ? -26.232 12.872 11.750 1.00 89.75 103 TYR A N 1
ATOM 779 C CA . TYR A 1 103 ? -27.505 12.598 11.078 1.00 89.75 103 TYR A CA 1
ATOM 780 C C . TYR A 1 103 ? -28.254 13.875 10.660 1.00 89.75 103 TYR A C 1
ATOM 782 O O . TYR A 1 103 ? -28.805 13.926 9.557 1.00 89.75 103 TYR A O 1
ATOM 790 N N . ALA A 1 104 ? -28.238 14.924 11.489 1.00 89.12 104 ALA A N 1
ATOM 791 C CA . ALA A 1 104 ? -28.884 16.205 11.192 1.00 89.12 104 ALA A CA 1
ATOM 792 C C . ALA A 1 104 ? -28.173 16.976 10.065 1.00 89.12 104 ALA A C 1
ATOM 794 O O . ALA A 1 104 ? -28.829 17.550 9.192 1.00 89.12 104 ALA A O 1
ATOM 795 N N . SER A 1 105 ? -26.841 16.947 10.027 1.00 92.50 105 SER A N 1
ATOM 796 C CA . SER A 1 105 ? -26.034 17.533 8.955 1.00 92.50 105 SER A CA 1
ATOM 797 C C . SER A 1 105 ? -26.423 16.967 7.591 1.00 92.50 105 SER A C 1
ATOM 799 O O . SER A 1 105 ? -26.711 17.733 6.671 1.00 92.50 105 SER A O 1
ATOM 801 N N . ILE A 1 106 ? -26.512 15.639 7.483 1.00 90.56 106 ILE A N 1
ATOM 802 C CA . ILE A 1 106 ? -26.828 14.940 6.229 1.00 90.56 106 ILE A CA 1
ATOM 803 C C . ILE A 1 106 ? -28.298 15.100 5.840 1.00 90.56 106 ILE A C 1
ATOM 805 O O . ILE A 1 106 ? -28.594 15.394 4.686 1.00 90.56 106 ILE A O 1
ATOM 809 N N . ASN A 1 107 ? -29.224 14.925 6.784 1.00 88.62 107 ASN A N 1
ATOM 810 C CA . ASN A 1 107 ? -30.649 14.807 6.458 1.00 88.62 107 ASN A CA 1
ATOM 811 C C . ASN A 1 107 ? -31.430 16.124 6.570 1.00 88.62 107 ASN A C 1
ATOM 813 O O . ASN A 1 107 ? -32.542 16.217 6.052 1.00 88.62 107 ASN A O 1
ATOM 817 N N . THR A 1 108 ? -30.858 17.149 7.206 1.00 91.44 108 THR A N 1
ATOM 818 C CA . THR A 1 108 ? -31.527 18.440 7.430 1.00 91.44 108 THR A CA 1
ATOM 819 C C . THR A 1 108 ? -30.726 19.599 6.843 1.00 91.44 108 THR A C 1
ATOM 821 O O . THR A 1 108 ? -31.250 20.364 6.030 1.00 91.44 108 THR A O 1
ATOM 824 N N . HIS A 1 109 ? -29.459 19.760 7.233 1.00 94.44 109 HIS A N 1
ATOM 825 C CA . HIS A 1 109 ? -28.703 20.979 6.923 1.00 94.44 109 HIS A CA 1
ATOM 826 C C . HIS A 1 109 ? -28.165 21.018 5.489 1.00 94.44 109 HIS A C 1
ATOM 828 O O . HIS A 1 109 ? -28.313 22.043 4.824 1.00 94.44 109 HIS A O 1
ATOM 834 N N . ILE A 1 110 ? -27.607 19.917 4.978 1.00 93.88 110 ILE A N 1
ATOM 835 C CA . ILE A 1 110 ? -27.135 19.830 3.587 1.00 93.88 110 ILE A CA 1
ATOM 836 C C . ILE A 1 110 ? -28.295 19.995 2.588 1.00 93.88 110 ILE A C 1
ATOM 838 O O . ILE A 1 110 ? -28.184 20.864 1.719 1.00 93.88 110 ILE A O 1
ATOM 842 N N . PRO A 1 111 ? -29.445 19.304 2.733 1.00 94.06 111 PRO A N 1
ATOM 843 C CA . PRO A 1 111 ? -30.616 19.555 1.895 1.00 94.06 111 PRO A CA 1
ATOM 844 C C . PRO A 1 111 ? -31.095 21.012 1.948 1.00 94.06 111 PRO A C 1
ATOM 846 O O . PRO A 1 111 ? -31.468 21.578 0.921 1.00 94.06 111 PRO A O 1
ATOM 849 N N . ALA A 1 112 ? -31.037 21.664 3.117 1.00 92.81 112 ALA A N 1
ATOM 850 C CA . ALA A 1 112 ? -31.377 23.081 3.244 1.00 92.81 112 ALA A CA 1
ATOM 851 C C . ALA A 1 112 ? -30.395 24.006 2.497 1.00 92.81 112 ALA A C 1
ATOM 853 O O . ALA A 1 112 ? -30.818 25.026 1.951 1.00 92.81 112 ALA A O 1
ATOM 854 N N . MET A 1 113 ? -29.102 23.667 2.442 1.00 92.69 113 MET A N 1
ATOM 855 C CA . MET A 1 113 ? -28.104 24.382 1.632 1.00 92.69 113 MET A CA 1
ATOM 856 C C . MET A 1 113 ? -28.332 24.159 0.132 1.00 92.69 113 MET A C 1
ATOM 858 O O . MET A 1 113 ? -28.382 25.122 -0.636 1.00 92.69 113 MET A O 1
ATOM 862 N N . GLN A 1 114 ? -28.550 22.909 -0.280 1.00 91.69 114 GLN A N 1
ATOM 863 C CA . GLN A 1 114 ? -28.839 22.541 -1.668 1.00 91.69 114 GLN A CA 1
ATOM 864 C C . GLN A 1 114 ? -30.118 23.221 -2.180 1.00 91.69 114 GLN A C 1
ATOM 866 O O . GLN A 1 114 ? -30.137 23.747 -3.292 1.00 91.69 114 GLN A O 1
ATOM 871 N N . ALA A 1 115 ? -31.160 23.324 -1.346 1.00 89.31 115 ALA A N 1
ATOM 872 C CA . ALA A 1 115 ? -32.390 24.053 -1.665 1.00 89.31 115 ALA A CA 1
ATOM 873 C C . ALA A 1 115 ? -32.165 25.560 -1.901 1.00 89.31 115 ALA A C 1
ATOM 875 O O . ALA A 1 115 ? -32.940 26.199 -2.613 1.00 89.31 115 ALA A O 1
ATOM 876 N N . LYS A 1 116 ? -31.093 26.137 -1.341 1.00 88.25 116 LYS A N 1
ATOM 877 C CA . LYS A 1 116 ? -30.658 27.519 -1.608 1.00 88.25 116 LYS A CA 1
ATOM 878 C C . LYS A 1 116 ? -29.745 27.638 -2.840 1.00 88.25 116 LYS A C 1
ATOM 880 O O . LYS A 1 116 ? -29.281 28.737 -3.143 1.00 88.25 116 LYS A O 1
ATOM 885 N N . GLY A 1 117 ? -29.516 26.543 -3.569 1.00 85.94 117 GLY A N 1
ATOM 886 C CA . GLY A 1 117 ? -28.699 26.496 -4.784 1.00 85.94 117 GLY A CA 1
ATOM 887 C C . GLY A 1 117 ? -27.194 26.383 -4.534 1.00 85.94 117 GLY A C 1
ATOM 888 O O . GLY A 1 117 ? -26.417 26.712 -5.430 1.00 85.94 117 GLY A O 1
ATOM 889 N N . ILE A 1 118 ? -26.787 25.962 -3.333 1.00 88.88 118 ILE A N 1
ATOM 890 C CA . ILE A 1 118 ? -25.386 25.685 -3.002 1.00 88.88 118 ILE A CA 1
ATOM 891 C C . ILE A 1 118 ? -25.047 24.275 -3.491 1.00 88.88 118 ILE A C 1
ATOM 893 O O . ILE A 1 118 ? -25.717 23.313 -3.115 1.00 88.88 118 ILE A O 1
ATOM 897 N N . ASP A 1 119 ? -24.003 24.150 -4.311 1.00 86.38 119 ASP A N 1
ATOM 898 C CA . ASP A 1 119 ? -23.455 22.844 -4.685 1.00 86.38 119 ASP A CA 1
ATOM 899 C C . ASP A 1 119 ? -22.540 22.328 -3.566 1.00 86.38 119 ASP A C 1
ATOM 901 O O . ASP A 1 119 ? -21.505 22.938 -3.275 1.00 86.38 119 ASP A O 1
ATOM 905 N N . VAL A 1 120 ? -22.955 21.233 -2.924 1.00 91.62 120 VAL A N 1
ATOM 906 C CA . VAL A 1 120 ? -22.294 20.644 -1.755 1.00 91.62 120 VAL A CA 1
ATOM 907 C C . VAL A 1 120 ? -21.760 19.264 -2.119 1.00 91.62 120 VAL A C 1
ATOM 909 O O . VAL A 1 120 ? -22.535 18.327 -2.301 1.00 91.62 120 VAL A O 1
ATOM 912 N N . ALA A 1 121 ? -20.437 19.120 -2.153 1.00 87.94 121 ALA A N 1
ATOM 913 C CA . ALA A 1 121 ? -19.777 17.823 -2.183 1.00 87.94 121 ALA A CA 1
ATOM 914 C C . ALA A 1 121 ? -19.598 17.318 -0.748 1.00 87.94 121 ALA A C 1
ATOM 916 O O . ALA A 1 121 ? -18.903 17.940 0.057 1.00 87.94 121 ALA A O 1
ATOM 917 N N . PHE A 1 122 ? -20.205 16.181 -0.423 1.00 89.25 122 PHE A N 1
ATOM 918 C CA . PHE A 1 122 ? -20.095 15.539 0.884 1.00 89.25 122 PHE A CA 1
ATOM 919 C C . PHE A 1 122 ? -20.011 14.020 0.729 1.00 89.25 122 PHE A C 1
ATOM 921 O O . PHE A 1 122 ? -20.317 13.472 -0.328 1.00 89.25 122 PHE A O 1
ATOM 928 N N . SER A 1 123 ? -19.535 13.347 1.772 1.00 79.94 123 SER A N 1
ATOM 929 C CA . SER A 1 123 ? -19.554 11.887 1.838 1.00 79.94 123 SER A CA 1
ATOM 930 C C . SER A 1 123 ? -20.904 11.465 2.405 1.00 79.94 123 SER A C 1
ATOM 932 O O . SER A 1 123 ? -21.171 11.712 3.582 1.00 79.94 123 SER A O 1
ATOM 934 N N . GLU A 1 124 ? -21.768 10.887 1.572 1.00 73.00 124 GLU A N 1
ATOM 935 C CA . GLU A 1 124 ? -23.041 10.334 2.039 1.00 73.00 124 GLU A CA 1
ATOM 936 C C . GLU A 1 124 ? -22.778 9.241 3.084 1.00 73.00 124 GLU A C 1
ATOM 938 O O . GLU A 1 124 ? -21.978 8.339 2.854 1.00 73.00 124 GLU A O 1
ATOM 943 N N . ARG A 1 125 ? -23.442 9.331 4.241 1.00 76.62 125 ARG A N 1
ATOM 944 C CA . ARG A 1 125 ? -23.502 8.262 5.248 1.00 76.62 125 ARG A CA 1
ATOM 945 C C . ARG A 1 125 ? -24.967 7.941 5.496 1.00 76.62 125 ARG A C 1
ATOM 947 O O . ARG A 1 125 ? -25.760 8.848 5.747 1.00 76.62 125 ARG A O 1
ATOM 954 N N . VAL A 1 126 ? -25.319 6.660 5.463 1.00 77.69 126 VAL A N 1
ATOM 955 C CA . VAL A 1 126 ? -26.683 6.182 5.730 1.00 77.69 126 VAL A CA 1
ATOM 956 C C . VAL A 1 126 ? -26.636 5.204 6.906 1.00 77.69 126 VAL A C 1
ATOM 958 O O . VAL A 1 126 ? -25.748 4.356 6.908 1.00 77.69 126 VAL A O 1
ATOM 961 N N . PRO A 1 127 ? -27.518 5.318 7.918 1.00 81.50 127 PRO A N 1
ATOM 962 C CA . PRO A 1 127 ? -27.630 4.308 8.968 1.00 81.50 127 PRO A CA 1
ATOM 963 C C . PRO A 1 127 ? -28.089 2.976 8.368 1.00 81.50 127 PRO A C 1
ATOM 965 O O . PRO A 1 127 ? -29.119 2.956 7.698 1.00 81.50 127 PRO A O 1
ATOM 968 N N . GLU A 1 128 ? -27.362 1.885 8.611 1.00 80.81 128 GLU A N 1
ATOM 969 C CA . GLU A 1 128 ? -27.694 0.572 8.023 1.00 80.81 128 GLU A CA 1
ATOM 970 C C . GLU A 1 128 ? -27.700 -0.565 9.048 1.00 80.81 128 GLU A C 1
ATOM 972 O O . GLU A 1 128 ? -28.516 -1.478 8.940 1.00 80.81 128 GLU A O 1
ATOM 977 N N . THR A 1 129 ? -26.857 -0.498 10.086 1.00 80.50 129 THR A N 1
ATOM 978 C CA . THR A 1 129 ? -26.729 -1.590 11.064 1.00 80.50 129 THR A CA 1
ATOM 979 C C . THR A 1 129 ? -27.158 -1.160 12.466 1.00 80.50 129 THR A C 1
ATOM 981 O O . THR A 1 129 ? -26.677 -0.157 12.993 1.00 80.50 129 THR A O 1
ATOM 984 N N . LEU A 1 130 ? -28.036 -1.953 13.093 1.00 85.06 130 LEU A N 1
ATOM 985 C CA . LEU A 1 130 ? -28.353 -1.898 14.524 1.00 85.06 130 LEU A CA 1
ATOM 986 C C . LEU A 1 130 ? -27.649 -3.051 15.240 1.00 85.06 130 LEU A C 1
ATOM 988 O O . LEU A 1 130 ? -28.000 -4.212 15.042 1.00 85.06 130 LEU A O 1
ATOM 992 N N . LEU A 1 131 ? -26.693 -2.733 16.108 1.00 80.06 131 LEU A N 1
ATOM 993 C CA . LEU A 1 131 ? -26.021 -3.719 16.949 1.00 80.06 131 LEU A CA 1
ATOM 994 C C . LEU A 1 131 ? -26.583 -3.711 18.364 1.00 80.06 131 LEU A C 1
ATOM 996 O O . LEU A 1 131 ? -26.735 -2.658 18.981 1.00 80.06 131 LEU A O 1
ATOM 1000 N N . GLN A 1 132 ? -26.833 -4.901 18.902 1.00 80.75 132 GLN A N 1
ATOM 1001 C CA . GLN A 1 132 ? -27.082 -5.097 20.324 1.00 80.75 132 GLN A CA 1
ATOM 1002 C C . GLN A 1 132 ? -25.760 -5.007 21.080 1.00 80.75 132 GLN A C 1
ATOM 1004 O O . GLN A 1 132 ? -24.873 -5.822 20.848 1.00 80.75 132 GLN A O 1
ATOM 1009 N N . ILE A 1 133 ? -25.617 -4.036 21.983 1.00 77.56 133 ILE A N 1
ATOM 1010 C CA . ILE A 1 133 ? -24.380 -3.884 22.763 1.00 77.56 133 ILE A CA 1
ATOM 1011 C C . ILE A 1 133 ? -24.495 -4.630 24.085 1.00 77.56 133 ILE A C 1
ATOM 1013 O O . ILE A 1 133 ? -23.623 -5.426 24.416 1.00 77.56 133 ILE A O 1
ATOM 1017 N N . PHE A 1 134 ? -25.570 -4.402 24.843 1.00 71.69 134 PHE A N 1
ATOM 1018 C CA . PHE A 1 134 ? -25.830 -5.140 26.077 1.00 71.69 134 PHE A CA 1
ATOM 1019 C C . PHE A 1 134 ? -27.282 -4.995 26.543 1.00 71.69 134 PHE A C 1
ATOM 1021 O O . PHE A 1 134 ? -28.031 -4.146 26.055 1.00 71.69 134 PHE A O 1
ATOM 1028 N N . GLY A 1 135 ? -27.659 -5.834 27.511 1.00 74.94 135 GLY A N 1
ATOM 1029 C CA . GLY A 1 135 ? -28.950 -5.774 28.193 1.00 74.94 135 GLY A CA 1
ATOM 1030 C C . GLY A 1 135 ? -29.973 -6.814 27.741 1.00 74.94 135 GLY A C 1
ATOM 1031 O O . GLY A 1 135 ? -31.110 -6.747 28.184 1.00 74.94 135 GLY A O 1
ATOM 1032 N N . ASP A 1 136 ? -29.634 -7.782 26.892 1.00 85.12 136 ASP A N 1
ATOM 1033 C CA . ASP A 1 136 ? -30.595 -8.828 26.513 1.00 85.12 136 ASP A CA 1
ATOM 1034 C C . ASP A 1 136 ? -30.752 -9.935 27.562 1.00 85.12 136 ASP A C 1
ATOM 1036 O O . ASP A 1 136 ? -29.906 -10.118 28.437 1.00 85.12 136 ASP A O 1
ATOM 1040 N N . ALA A 1 137 ? -31.852 -10.680 27.449 1.00 83.44 137 ALA A N 1
ATOM 1041 C CA . ALA A 1 137 ? -32.177 -11.882 28.209 1.00 83.44 137 ALA A CA 1
ATOM 1042 C C . ALA A 1 137 ? -32.134 -11.703 29.738 1.00 83.44 137 ALA A C 1
ATOM 1044 O O . ALA A 1 137 ? -31.846 -12.637 30.493 1.00 83.44 137 ALA A O 1
ATOM 1045 N N . GLN A 1 138 ? -32.451 -10.500 30.216 1.00 85.31 138 GLN A N 1
ATOM 1046 C CA . GLN A 1 138 ? -32.382 -10.169 31.636 1.00 85.31 138 GLN A CA 1
ATOM 1047 C C . GLN A 1 138 ? -33.535 -10.772 32.443 1.00 85.31 138 GLN A C 1
ATOM 1049 O O . GLN A 1 138 ? -34.572 -11.176 31.915 1.00 85.31 138 GLN A O 1
ATOM 1054 N N . GLN A 1 139 ? -33.378 -10.798 33.764 1.00 83.88 139 GLN A N 1
ATOM 1055 C CA . GLN A 1 139 ? -34.439 -11.169 34.695 1.00 83.88 139 GLN A CA 1
ATOM 1056 C C . GLN A 1 139 ? -34.627 -10.049 35.710 1.00 83.88 139 GLN A C 1
ATOM 1058 O O . GLN A 1 139 ? -33.652 -9.519 36.234 1.00 83.88 139 GLN A O 1
ATOM 1063 N N . GLY A 1 140 ? -35.879 -9.702 35.999 1.00 80.75 140 GLY A N 1
ATOM 1064 C CA . GLY A 1 140 ? -36.203 -8.648 36.955 1.00 80.75 140 GLY A CA 1
ATOM 1065 C C . GLY A 1 140 ? -37.415 -9.005 37.798 1.00 80.75 140 GLY A C 1
ATOM 1066 O O . GLY A 1 140 ? -38.356 -9.646 37.325 1.00 80.75 140 GLY A O 1
ATOM 1067 N N . GLY A 1 141 ? -37.378 -8.616 39.072 1.00 82.06 141 GLY A N 1
ATOM 1068 C CA . GLY A 1 141 ? -38.511 -8.795 39.973 1.00 82.06 141 GLY A CA 1
ATOM 1069 C C . GLY A 1 141 ? -39.738 -8.014 39.498 1.00 82.06 141 GLY A C 1
ATOM 1070 O O . GLY A 1 141 ? -39.607 -6.962 38.877 1.00 82.06 141 GLY A O 1
ATOM 1071 N N . VAL A 1 142 ? -40.931 -8.508 39.828 1.00 84.56 142 VAL A N 1
ATOM 1072 C CA . VAL A 1 142 ? -42.211 -7.820 39.569 1.00 84.56 142 VAL A CA 1
ATOM 1073 C C . VAL A 1 142 ? -42.130 -6.330 39.949 1.00 84.56 142 VAL A C 1
ATOM 1075 O O . VAL A 1 142 ? -41.734 -6.006 41.070 1.00 84.56 142 VAL A O 1
ATOM 1078 N N . ASN A 1 143 ? -42.527 -5.427 39.044 1.00 84.69 143 ASN A N 1
ATOM 1079 C CA . ASN A 1 143 ? -42.523 -3.964 39.233 1.00 84.69 143 ASN A CA 1
ATOM 1080 C C . ASN A 1 143 ? -41.152 -3.301 39.505 1.00 84.69 143 ASN A C 1
ATOM 1082 O O . ASN A 1 143 ? -41.122 -2.124 39.896 1.00 84.69 143 ASN A O 1
ATOM 1086 N N . LEU A 1 144 ? -40.033 -4.008 39.309 1.00 82.38 144 LEU A N 1
ATOM 1087 C CA . LEU A 1 144 ? -38.674 -3.474 39.475 1.00 82.38 144 LEU A CA 1
ATOM 1088 C C . LEU A 1 144 ? -38.037 -3.117 38.127 1.00 82.38 144 LEU A C 1
ATOM 1090 O O . LEU A 1 144 ? -38.348 -3.719 37.100 1.00 82.38 144 LEU A O 1
ATOM 1094 N N . ALA A 1 145 ? -37.139 -2.130 38.133 1.00 81.62 145 ALA A N 1
ATOM 1095 C CA . ALA A 1 145 ? -36.282 -1.838 36.987 1.00 81.62 145 ALA A CA 1
ATOM 1096 C C . ALA A 1 145 ? -35.326 -3.009 36.720 1.00 81.62 145 ALA A C 1
ATOM 1098 O O . ALA A 1 145 ? -34.880 -3.675 37.658 1.00 81.62 145 ALA A O 1
ATOM 1099 N N . LEU A 1 146 ? -35.026 -3.263 35.447 1.00 80.81 146 LEU A N 1
ATOM 1100 C CA . LEU A 1 146 ? -33.992 -4.219 35.079 1.00 80.81 146 LEU A CA 1
ATOM 1101 C C . LEU A 1 146 ? -32.602 -3.760 35.532 1.00 80.81 146 LEU A C 1
ATOM 1103 O O . LEU A 1 146 ? -32.344 -2.553 35.556 1.00 80.81 146 LEU A O 1
ATOM 1107 N N . PRO A 1 147 ? -31.700 -4.718 35.826 1.00 69.69 147 PRO A N 1
ATOM 1108 C CA . PRO A 1 147 ? -30.335 -4.411 36.207 1.00 69.69 147 PRO A CA 1
ATOM 1109 C C . PRO A 1 147 ? -29.524 -3.618 35.196 1.00 69.69 147 PRO A C 1
ATOM 1111 O O . PRO A 1 147 ? -28.768 -2.740 35.583 1.00 69.69 147 PRO A O 1
ATOM 1114 N N . LEU A 1 148 ? -29.685 -3.908 33.911 1.00 74.81 148 LEU A N 1
ATOM 1115 C CA . LEU A 1 148 ? -28.965 -3.251 32.830 1.00 74.81 148 LEU A CA 1
ATOM 1116 C C . LEU A 1 148 ? -29.963 -2.558 31.892 1.00 74.81 148 LEU A C 1
ATOM 1118 O O . LEU A 1 148 ? -31.036 -3.109 31.625 1.00 74.81 148 LEU A O 1
ATOM 1122 N N . PRO A 1 149 ? -29.643 -1.376 31.341 1.00 83.44 149 PRO A N 1
ATOM 1123 C CA . PRO A 1 149 ? -30.401 -0.838 30.220 1.00 83.44 149 PRO A CA 1
ATOM 1124 C C . PRO A 1 149 ? -30.263 -1.722 28.979 1.00 83.44 149 PRO A C 1
ATOM 1126 O O . PRO A 1 149 ? -29.284 -2.447 28.809 1.00 83.44 149 PRO A O 1
ATOM 1129 N N . PHE A 1 150 ? -31.235 -1.613 28.079 1.00 87.19 150 PHE A N 1
ATOM 1130 C CA . PHE A 1 150 ? -31.088 -2.070 26.704 1.00 87.19 150 PHE A CA 1
ATOM 1131 C C . PHE A 1 150 ? -30.279 -1.032 25.942 1.00 87.19 150 PHE A C 1
ATOM 1133 O O . PHE A 1 150 ? -30.685 0.131 25.871 1.00 87.19 150 PHE A O 1
ATOM 1140 N N . VAL A 1 151 ? -29.145 -1.445 25.380 1.00 87.12 151 VAL A N 1
ATOM 1141 C CA . VAL A 1 151 ? -28.260 -0.551 24.632 1.00 87.12 151 VAL A CA 1
ATOM 1142 C C . VAL A 1 151 ? -28.030 -1.084 23.239 1.00 87.12 151 VAL A C 1
ATOM 1144 O O . VAL A 1 151 ? -27.609 -2.229 23.055 1.00 87.12 151 VAL A O 1
ATOM 1147 N N . VAL A 1 152 ? -28.281 -0.218 22.264 1.00 88.88 152 VAL A N 1
ATOM 1148 C CA . VAL A 1 152 ? -27.974 -0.470 20.861 1.00 88.88 152 VAL A CA 1
ATOM 1149 C C . VAL A 1 152 ? -26.979 0.547 20.343 1.00 88.88 152 VAL A C 1
ATOM 1151 O O . VAL A 1 152 ? -26.891 1.658 20.863 1.00 88.88 152 VAL A O 1
ATOM 1154 N N . GLN A 1 153 ? -26.258 0.172 19.298 1.00 88.25 153 GLN A N 1
ATOM 1155 C CA . GLN A 1 153 ? -25.411 1.074 18.537 1.00 88.25 153 GLN A CA 1
ATOM 1156 C C . GLN A 1 153 ? -25.872 1.096 17.085 1.00 88.25 153 GLN A C 1
ATOM 1158 O O . GLN A 1 153 ? -26.129 0.043 16.502 1.00 88.25 153 GLN A O 1
ATOM 1163 N N . VAL A 1 154 ? -25.989 2.293 16.521 1.00 85.81 154 VAL A N 1
ATOM 1164 C CA . VAL A 1 154 ? -26.259 2.501 15.104 1.00 85.81 154 VAL A CA 1
ATOM 1165 C C . VAL A 1 154 ? -24.944 2.759 14.389 1.00 85.81 154 VAL A C 1
ATOM 1167 O O . VAL A 1 154 ? -24.191 3.665 14.758 1.00 85.81 154 VAL A O 1
ATOM 1170 N N . LEU A 1 155 ? -24.701 1.968 13.352 1.00 76.94 155 LEU A N 1
ATOM 1171 C CA . LEU A 1 155 ? -23.560 2.104 12.458 1.00 76.94 155 LEU A CA 1
ATOM 1172 C C . LEU A 1 155 ? -24.049 2.441 11.047 1.00 76.94 155 LEU A C 1
ATOM 1174 O O . LEU A 1 155 ? -25.196 2.161 10.675 1.00 76.94 155 LEU A O 1
ATOM 1178 N N . ASP A 1 156 ? -23.183 3.082 10.271 1.00 68.06 156 ASP A N 1
ATOM 1179 C CA . ASP A 1 156 ? -23.463 3.397 8.872 1.00 68.06 156 ASP A CA 1
ATOM 1180 C C . ASP A 1 156 ? -23.431 2.160 7.951 1.00 68.06 156 ASP A C 1
ATOM 1182 O O . ASP A 1 156 ? -23.239 1.032 8.404 1.00 68.06 156 ASP A O 1
ATOM 1186 N N . ALA A 1 157 ? -23.665 2.389 6.655 1.00 53.50 157 ALA A N 1
ATOM 1187 C CA . ALA A 1 157 ? -23.732 1.406 5.569 1.00 53.50 157 ALA A CA 1
ATOM 1188 C C . ALA A 1 157 ? -22.534 0.460 5.441 1.00 53.50 157 ALA A C 1
ATOM 1190 O O . ALA A 1 157 ? -22.619 -0.612 4.845 1.00 53.50 157 ALA A O 1
ATOM 1191 N N . TRP A 1 158 ? -21.408 0.841 6.034 1.00 47.50 158 TRP A N 1
ATOM 1192 C CA . TRP A 1 158 ? -20.204 0.025 6.053 1.00 47.50 158 TRP A CA 1
ATOM 1193 C C . TRP A 1 158 ? -20.075 -0.803 7.335 1.00 47.50 158 TRP A C 1
ATOM 1195 O O . TRP A 1 158 ? -19.144 -1.585 7.448 1.00 47.50 158 TRP A O 1
ATOM 1205 N N . GLY A 1 159 ? -21.018 -0.673 8.278 1.00 46.47 159 GLY A N 1
ATOM 1206 C CA . GLY A 1 159 ? -21.107 -1.473 9.499 1.00 46.47 159 GLY A CA 1
ATOM 1207 C C . GLY A 1 159 ? -20.051 -1.145 10.554 1.00 46.47 159 GLY A C 1
ATOM 1208 O O . GLY A 1 159 ? -19.857 -1.950 11.457 1.00 46.47 159 GLY A O 1
ATOM 1209 N N . ASP A 1 160 ? -19.372 0.007 10.451 1.00 50.78 160 ASP A N 1
ATOM 1210 C CA . ASP A 1 160 ? -18.038 0.161 11.049 1.00 50.78 160 ASP A CA 1
ATOM 1211 C C . ASP A 1 160 ? -17.758 1.503 11.760 1.00 50.78 160 ASP A C 1
ATOM 1213 O O . ASP A 1 160 ? -16.791 1.588 12.521 1.00 50.78 160 ASP A O 1
ATOM 1217 N N . ALA A 1 161 ? -18.565 2.558 11.561 1.00 57.00 161 ALA A N 1
ATOM 1218 C CA . ALA A 1 161 ? -18.387 3.843 12.250 1.00 57.00 161 ALA A CA 1
ATOM 1219 C C . ALA A 1 161 ? -19.655 4.280 13.005 1.00 57.00 161 ALA A C 1
ATOM 1221 O O . ALA A 1 161 ? -20.753 4.222 12.439 1.00 57.00 161 ALA A O 1
ATOM 1222 N N . PRO A 1 162 ? -19.529 4.763 14.260 1.00 69.94 162 PRO A N 1
ATOM 1223 C CA . PRO A 1 162 ? -20.678 5.231 15.010 1.00 69.94 162 PRO A CA 1
ATOM 1224 C C . PRO A 1 162 ? -21.414 6.360 14.294 1.00 69.94 162 PRO A C 1
ATOM 1226 O O . PRO A 1 162 ? -20.798 7.282 13.744 1.00 69.94 162 PRO A O 1
ATOM 1229 N N . PHE A 1 163 ? -22.741 6.276 14.281 1.00 82.88 163 PHE A N 1
ATOM 1230 C CA . PHE A 1 163 ? -23.584 7.276 13.646 1.00 82.88 163 PHE A CA 1
ATOM 1231 C C . PHE A 1 163 ? -24.273 8.118 14.717 1.00 82.88 163 PHE A C 1
ATOM 1233 O O . PHE A 1 163 ? -25.236 7.671 15.332 1.00 82.88 163 PHE A O 1
ATOM 1240 N N . GLU A 1 164 ? -23.773 9.331 14.944 1.00 87.81 164 GLU A N 1
ATOM 1241 C CA . GLU A 1 164 ? -24.326 10.289 15.909 1.00 87.81 164 GLU A CA 1
ATOM 1242 C C . GLU A 1 164 ? -25.653 10.904 15.429 1.00 87.81 164 GLU A C 1
ATOM 1244 O O . GLU A 1 164 ? -25.801 11.272 14.256 1.00 87.81 164 GLU A O 1
ATOM 1249 N N . GLY A 1 165 ? -26.603 11.062 16.354 1.00 87.00 165 GLY A N 1
ATOM 1250 C CA . GLY A 1 165 ? -27.865 11.777 16.150 1.00 87.00 165 GLY A CA 1
ATOM 1251 C C . GLY A 1 165 ? -28.958 10.991 15.419 1.00 87.00 165 GLY A C 1
ATOM 1252 O O . GLY A 1 165 ? -29.940 11.581 14.972 1.00 87.00 165 GLY A O 1
ATOM 1253 N N . VAL A 1 166 ? -28.814 9.674 15.254 1.00 92.38 166 VAL A N 1
ATOM 1254 C CA . VAL A 1 166 ? -29.840 8.824 14.635 1.00 92.38 166 VAL A CA 1
ATOM 1255 C C . VAL A 1 166 ? -30.964 8.561 15.644 1.00 92.38 166 VAL A C 1
ATOM 1257 O O . VAL A 1 166 ? -30.689 8.051 16.731 1.00 92.38 166 VAL A O 1
ATOM 1260 N N . PRO A 1 167 ? -32.239 8.838 15.316 1.00 93.94 167 PRO A N 1
ATOM 1261 C CA . PRO A 1 167 ? -33.347 8.563 16.226 1.00 93.94 167 PRO A CA 1
ATOM 1262 C C . PRO A 1 167 ? -33.673 7.061 16.262 1.00 93.94 167 PRO A C 1
ATOM 1264 O O . PRO A 1 167 ? -34.173 6.493 15.291 1.00 93.94 167 PRO A O 1
ATOM 1267 N N . VAL A 1 168 ? -33.440 6.411 17.402 1.00 96.06 168 VAL A N 1
ATOM 1268 C CA . VAL A 1 168 ? -33.728 4.988 17.632 1.00 96.06 168 VAL A CA 1
ATOM 1269 C C . VAL A 1 168 ? -35.021 4.839 18.423 1.00 96.06 168 VAL A C 1
ATOM 1271 O O . VAL A 1 168 ? -35.182 5.441 19.480 1.00 96.06 168 VAL A O 1
ATOM 1274 N N . THR A 1 169 ? -35.943 4.009 17.940 1.00 96.44 169 THR A N 1
ATOM 1275 C CA . THR A 1 169 ? -37.251 3.761 18.561 1.00 96.44 169 THR A CA 1
ATOM 1276 C C . THR A 1 169 ? -37.306 2.385 19.219 1.00 96.44 169 THR A C 1
ATOM 1278 O O . THR A 1 169 ? -37.020 1.382 18.572 1.00 96.44 169 THR A O 1
ATOM 1281 N N . PHE A 1 170 ? -37.736 2.336 20.481 1.00 96.69 170 PHE A N 1
ATOM 1282 C CA . PHE A 1 170 ? -37.937 1.136 21.293 1.00 96.69 170 PHE A CA 1
ATOM 1283 C C . PHE A 1 170 ? -39.435 0.934 21.557 1.00 96.69 170 PHE A C 1
ATOM 1285 O O . PHE A 1 170 ? -40.122 1.834 22.036 1.00 96.69 170 PHE A O 1
ATOM 1292 N N . THR A 1 171 ? -39.962 -0.250 21.245 1.00 95.88 171 THR A N 1
ATOM 1293 C CA . THR A 1 171 ? -41.392 -0.574 21.364 1.00 95.88 171 THR A CA 1
ATOM 1294 C C . THR A 1 171 ? -41.593 -1.906 22.072 1.00 95.88 171 THR A C 1
ATOM 1296 O O . THR A 1 171 ? -41.063 -2.927 21.640 1.00 95.88 171 THR A O 1
ATOM 1299 N N . ILE A 1 172 ? -42.404 -1.935 23.129 1.00 95.19 172 ILE A N 1
ATOM 1300 C CA . ILE A 1 172 ? -42.811 -3.192 23.771 1.00 95.19 172 ILE A CA 1
ATOM 1301 C C . ILE A 1 172 ? -43.798 -3.914 22.848 1.00 95.19 172 ILE A C 1
ATOM 1303 O O . ILE A 1 172 ? -44.833 -3.364 22.483 1.00 95.19 172 ILE A O 1
ATOM 1307 N N . THR A 1 173 ? -43.467 -5.143 22.455 1.00 94.44 173 THR A N 1
ATOM 1308 C CA . THR A 1 173 ? -44.279 -5.972 21.541 1.00 94.44 173 THR A CA 1
ATOM 1309 C C . THR A 1 173 ? -44.959 -7.148 22.239 1.00 94.44 173 THR A C 1
ATOM 1311 O O . THR A 1 173 ? -45.948 -7.669 21.728 1.00 94.44 173 THR A O 1
ATOM 1314 N N . ALA A 1 174 ? -44.472 -7.537 23.420 1.00 91.50 174 ALA A N 1
ATOM 1315 C CA . ALA A 1 174 ? -45.084 -8.523 24.306 1.00 91.50 174 ALA A CA 1
ATOM 1316 C C . ALA A 1 174 ? -44.697 -8.223 25.764 1.00 91.50 174 ALA A C 1
ATOM 1318 O O . ALA A 1 174 ? -43.606 -7.705 26.000 1.00 91.50 174 ALA A O 1
ATOM 1319 N N . GLY A 1 175 ? -45.561 -8.568 26.724 1.00 90.12 175 GLY A N 1
ATOM 1320 C CA . GLY A 1 175 ? -45.386 -8.267 28.154 1.00 90.12 175 GLY A CA 1
ATOM 1321 C C . GLY A 1 175 ? -46.008 -6.933 28.587 1.00 90.12 175 GLY A C 1
ATOM 1322 O O . GLY A 1 175 ? -46.505 -6.170 27.762 1.00 90.12 175 GLY A O 1
ATOM 1323 N N . ASP A 1 176 ? -46.004 -6.672 29.894 1.00 89.25 176 ASP A N 1
ATOM 1324 C CA . ASP A 1 176 ? -46.633 -5.510 30.544 1.00 89.25 176 ASP A CA 1
ATOM 1325 C C . ASP A 1 176 ? -45.617 -4.570 31.224 1.00 89.25 176 ASP A C 1
ATOM 1327 O O . ASP A 1 176 ? -45.957 -3.858 32.168 1.00 89.25 176 ASP A O 1
ATOM 1331 N N . GLY A 1 177 ? -44.359 -4.588 30.768 1.00 90.44 177 GLY A N 1
ATOM 1332 C CA . GLY A 1 177 ? -43.316 -3.674 31.245 1.00 90.44 177 GLY A CA 1
ATOM 1333 C C . GLY A 1 177 ? -43.501 -2.222 30.783 1.00 90.44 177 GLY A C 1
ATOM 1334 O O . GLY A 1 177 ? -44.388 -1.908 29.993 1.00 90.44 177 GLY A O 1
ATOM 1335 N N . GLU A 1 178 ? -42.626 -1.334 31.252 1.00 93.81 178 GLU A N 1
ATOM 1336 C CA . GLU A 1 178 ? -42.633 0.102 30.939 1.00 93.81 178 GLU A CA 1
ATOM 1337 C C . GLU A 1 178 ? -41.216 0.580 30.580 1.00 93.81 178 GLU A C 1
ATOM 1339 O O . GLU A 1 178 ? -40.265 0.312 31.315 1.00 93.81 178 GLU A O 1
ATOM 1344 N N . LEU A 1 179 ? -41.057 1.266 29.442 1.00 93.31 179 LEU A N 1
ATOM 1345 C CA . LEU A 1 179 ? -39.773 1.814 28.982 1.00 93.31 179 LEU A CA 1
ATOM 1346 C C . LEU A 1 179 ? -39.559 3.241 29.501 1.00 93.31 179 LEU A C 1
ATOM 1348 O O . LEU A 1 179 ? -40.492 4.039 29.512 1.00 93.31 179 LEU A O 1
ATOM 1352 N N . SER A 1 180 ? -38.317 3.595 29.843 1.00 89.56 180 SER A N 1
ATOM 1353 C CA . SER A 1 180 ? -37.955 4.954 30.283 1.00 89.56 180 SER A CA 1
ATOM 1354 C C . SER A 1 180 ? -38.106 6.019 29.190 1.00 89.56 180 SER A C 1
ATOM 1356 O O . SER A 1 180 ? -38.295 7.193 29.495 1.00 89.56 180 SER A O 1
ATOM 1358 N N . ALA A 1 181 ? -37.992 5.617 27.923 1.00 90.25 181 ALA A N 1
ATOM 1359 C CA . ALA A 1 181 ? -38.235 6.434 26.740 1.00 90.25 181 ALA A CA 1
ATOM 1360 C C . ALA A 1 181 ? -38.597 5.523 25.558 1.00 90.25 181 ALA A C 1
ATOM 1362 O O . ALA A 1 181 ? -38.166 4.371 25.499 1.00 90.25 181 ALA A O 1
ATOM 1363 N N . THR A 1 182 ? -39.381 6.036 24.611 1.00 91.25 182 THR A N 1
ATOM 1364 C CA . THR A 1 182 ? -39.767 5.302 23.395 1.00 91.25 182 THR A CA 1
ATOM 1365 C C . THR A 1 182 ? -38.890 5.637 22.194 1.00 91.25 182 THR A C 1
ATOM 1367 O O . THR A 1 182 ? -38.756 4.803 21.306 1.00 91.25 182 THR A O 1
ATOM 1370 N N . THR A 1 183 ? -38.258 6.812 22.168 1.00 94.00 183 THR A N 1
ATOM 1371 C CA . THR A 1 183 ? -37.302 7.210 21.126 1.00 94.00 183 THR A CA 1
ATOM 1372 C C . THR A 1 183 ? -36.132 7.954 21.762 1.00 94.00 183 THR A C 1
ATOM 1374 O O . THR A 1 183 ? -36.351 8.834 22.592 1.00 94.00 183 THR A O 1
ATOM 1377 N N . VAL A 1 184 ? -34.904 7.591 21.388 1.00 92.38 184 VAL A N 1
ATOM 1378 C CA . VAL A 1 184 ? -33.653 8.177 21.892 1.00 92.38 184 VAL A CA 1
ATOM 1379 C C . VAL A 1 184 ? -32.701 8.376 20.714 1.00 92.38 184 VAL A C 1
ATOM 1381 O O . VAL A 1 184 ? -32.557 7.476 19.888 1.00 92.38 184 VAL A O 1
ATOM 1384 N N . GLU A 1 185 ? -32.078 9.548 20.612 1.00 91.88 185 GLU A N 1
ATOM 1385 C CA . GLU A 1 185 ? -31.034 9.801 19.614 1.00 91.88 185 GLU A CA 1
ATOM 1386 C C . GLU A 1 185 ? -29.720 9.145 20.032 1.00 91.88 185 GLU A C 1
ATOM 1388 O O . GLU A 1 185 ? -29.400 9.066 21.220 1.00 91.88 185 GLU A O 1
ATOM 1393 N N . THR A 1 186 ? -28.958 8.665 19.056 1.00 90.56 186 THR A N 1
ATOM 1394 C CA . THR A 1 186 ? -27.631 8.124 19.320 1.00 90.56 186 THR A CA 1
ATOM 1395 C C . THR A 1 186 ? -26.637 9.208 19.727 1.00 90.56 186 THR A C 1
ATOM 1397 O O . THR A 1 186 ? -26.616 10.296 19.152 1.00 90.56 186 THR A O 1
ATOM 1400 N N . ASP A 1 187 ? -25.783 8.896 20.700 1.00 81.62 187 ASP A N 1
ATOM 1401 C CA . ASP A 1 187 ? -24.683 9.765 21.128 1.00 81.62 187 ASP A CA 1
ATOM 1402 C C . ASP A 1 187 ? -23.520 9.802 20.109 1.00 81.62 187 ASP A C 1
ATOM 1404 O O . ASP A 1 187 ? -23.580 9.192 19.039 1.00 81.62 187 ASP A O 1
ATOM 1408 N N . ILE A 1 188 ? -22.422 10.490 20.448 1.00 71.38 188 ILE A N 1
ATOM 1409 C CA . ILE A 1 188 ? -21.200 10.558 19.620 1.00 71.38 188 ILE A CA 1
ATOM 1410 C C . ILE A 1 188 ? -20.569 9.180 19.344 1.00 71.38 188 ILE A C 1
ATOM 1412 O O . ILE A 1 188 ? -19.856 8.998 18.359 1.00 71.38 188 ILE A O 1
ATOM 1416 N N . ASN A 1 189 ? -20.860 8.188 20.190 1.00 72.00 189 ASN A N 1
ATOM 1417 C CA . ASN A 1 189 ? -20.456 6.797 20.008 1.00 72.00 189 ASN A CA 1
ATOM 1418 C C . ASN A 1 189 ? -21.535 5.981 19.290 1.00 72.00 189 ASN A C 1
ATOM 1420 O O . ASN A 1 189 ? -21.469 4.750 19.284 1.00 72.00 189 ASN A O 1
ATOM 1424 N N . GLY A 1 190 ? -22.522 6.627 18.671 1.00 82.81 190 GLY A N 1
ATOM 1425 C CA . GLY A 1 190 ? -23.594 5.976 17.935 1.00 82.81 190 GLY A CA 1
ATOM 1426 C C . GLY A 1 190 ? -24.535 5.163 18.822 1.00 82.81 190 GLY A C 1
ATOM 1427 O O . GLY A 1 190 ? -25.252 4.319 18.296 1.00 82.81 190 GLY A O 1
ATOM 1428 N N . ARG A 1 191 ? -24.538 5.348 20.149 1.00 87.00 191 ARG A N 1
ATOM 1429 C CA . ARG A 1 191 ? -25.299 4.509 21.087 1.00 87.00 191 ARG A CA 1
ATOM 1430 C C . ARG A 1 191 ? -26.602 5.158 21.524 1.00 87.00 191 ARG A C 1
ATOM 1432 O O . ARG A 1 191 ? -26.627 6.330 21.880 1.00 87.00 191 ARG A O 1
ATOM 1439 N N . ALA A 1 192 ? -27.662 4.359 21.578 1.00 89.12 192 ALA A N 1
ATOM 1440 C CA . ALA A 1 192 ? -28.942 4.716 22.180 1.00 89.12 192 ALA A CA 1
ATOM 1441 C C . ALA A 1 192 ? -29.284 3.710 23.287 1.00 89.12 192 ALA A C 1
ATOM 1443 O O . ALA A 1 192 ? -29.105 2.501 23.114 1.00 89.12 192 ALA A O 1
ATOM 1444 N N . SER A 1 193 ? -29.775 4.200 24.428 1.00 88.69 193 SER A N 1
ATOM 1445 C CA . SER A 1 193 ? -30.073 3.364 25.596 1.00 88.69 193 SER A CA 1
ATOM 1446 C C . SER A 1 193 ? -31.430 3.679 26.219 1.00 88.69 193 SER A C 1
ATOM 1448 O O . SER A 1 193 ? -31.834 4.838 26.296 1.00 88.69 193 SER A O 1
ATOM 1450 N N . VAL A 1 194 ? -32.129 2.642 26.685 1.00 89.00 194 VAL A N 1
ATOM 1451 C CA . VAL A 1 194 ? -33.385 2.759 27.446 1.00 89.00 194 VAL A CA 1
ATOM 1452 C C . VAL A 1 194 ? -33.415 1.751 28.590 1.00 89.00 194 VAL A C 1
ATOM 1454 O O . VAL A 1 194 ? -32.873 0.654 28.480 1.00 89.00 194 VAL A O 1
ATOM 1457 N N . HIS A 1 195 ? -34.080 2.094 29.690 1.00 86.75 195 HIS A N 1
ATOM 1458 C CA . HIS A 1 195 ? -34.333 1.160 30.787 1.00 86.75 195 HIS A CA 1
ATOM 1459 C C . HIS A 1 195 ? -35.734 0.567 30.663 1.00 86.75 195 HIS A C 1
ATOM 1461 O O . HIS A 1 195 ? -36.679 1.268 30.297 1.00 86.75 195 HIS A O 1
ATOM 1467 N N . LEU A 1 196 ? -35.873 -0.712 31.017 1.00 90.56 196 LEU A N 1
ATOM 1468 C CA . LEU A 1 196 ? -37.166 -1.375 31.155 1.00 90.56 196 LEU A CA 1
ATOM 1469 C C . LEU A 1 196 ? -37.475 -1.598 32.638 1.00 90.56 196 LEU A C 1
ATOM 1471 O O . LEU A 1 196 ? -36.680 -2.189 33.370 1.00 90.56 196 LEU A O 1
ATOM 1475 N N . ARG A 1 197 ? -38.661 -1.175 33.067 1.00 89.94 197 ARG A N 1
ATOM 1476 C CA . ARG A 1 197 ? -39.283 -1.598 34.319 1.00 89.94 197 ARG A CA 1
ATOM 1477 C C . ARG A 1 197 ? -40.176 -2.805 34.056 1.00 89.94 197 ARG A C 1
ATOM 1479 O O . ARG A 1 197 ? -41.032 -2.759 33.177 1.00 89.94 197 ARG A O 1
ATOM 1486 N N . MET A 1 198 ? -39.968 -3.886 34.804 1.00 90.81 198 MET A N 1
ATOM 1487 C CA . MET A 1 198 ? -40.751 -5.114 34.669 1.00 90.81 198 MET A CA 1
ATOM 1488 C C . MET A 1 198 ? -42.188 -4.890 35.129 1.00 90.81 198 MET A C 1
ATOM 1490 O O . MET A 1 198 ? -42.420 -4.184 36.109 1.00 90.81 198 MET A O 1
ATOM 1494 N N . GLY A 1 199 ? -43.140 -5.500 34.428 1.00 86.31 199 GLY A N 1
ATOM 1495 C CA . GLY A 1 199 ? -44.561 -5.360 34.723 1.00 86.31 199 GLY A CA 1
ATOM 1496 C C . GLY A 1 199 ? -45.035 -6.198 35.912 1.00 86.31 199 GLY A C 1
ATOM 1497 O O . GLY A 1 199 ? -44.245 -6.800 36.652 1.00 86.31 199 GLY A O 1
ATOM 1498 N N . ALA A 1 200 ? -46.353 -6.225 36.103 1.00 85.81 200 ALA A N 1
ATOM 1499 C CA . ALA A 1 200 ? -47.001 -6.954 37.189 1.00 85.81 200 ALA A CA 1
ATOM 1500 C C . ALA A 1 200 ? -47.123 -8.461 36.892 1.00 85.81 200 ALA A C 1
ATOM 1502 O O . ALA A 1 200 ? -47.271 -9.269 37.814 1.00 85.81 200 ALA A O 1
ATOM 1503 N N . THR A 1 201 ? -47.069 -8.842 35.614 1.00 86.81 201 THR A N 1
ATOM 1504 C CA . THR A 1 201 ? -47.346 -10.195 35.134 1.00 86.81 201 THR A CA 1
ATOM 1505 C C . THR A 1 201 ? -46.058 -11.005 34.979 1.00 86.81 201 THR A C 1
ATOM 1507 O O . THR A 1 201 ? -45.070 -10.545 34.408 1.00 86.81 201 THR A O 1
ATOM 1510 N N . LEU A 1 202 ? -46.060 -12.247 35.476 1.00 87.19 202 LEU A N 1
ATOM 1511 C CA . LEU A 1 202 ? -44.957 -13.187 35.248 1.00 87.19 202 LEU A CA 1
ATOM 1512 C C . LEU A 1 202 ? -44.907 -13.597 33.771 1.00 87.19 202 LEU A C 1
ATOM 1514 O O . LEU A 1 202 ? -45.936 -13.942 33.192 1.00 87.19 202 LEU A O 1
ATOM 1518 N N . GLY A 1 203 ? -43.715 -13.610 33.180 1.00 86.56 203 GLY A N 1
ATOM 1519 C CA . GLY A 1 203 ? -43.531 -13.942 31.767 1.00 86.56 203 GLY A CA 1
ATOM 1520 C C . GLY A 1 203 ? -42.409 -13.140 31.120 1.00 86.56 203 GLY A C 1
ATOM 1521 O O . GLY A 1 203 ? -41.682 -12.418 31.799 1.00 86.56 203 GLY A O 1
ATOM 1522 N N . THR A 1 204 ? -42.250 -13.289 29.809 1.00 91.31 204 THR A N 1
ATOM 1523 C CA . THR A 1 204 ? -41.223 -12.583 29.036 1.00 91.31 204 THR A CA 1
ATOM 1524 C C . THR A 1 204 ? -41.802 -11.313 28.417 1.00 91.31 204 THR A C 1
ATOM 1526 O O . THR A 1 204 ? -42.797 -11.366 27.697 1.00 91.31 204 THR A O 1
ATOM 1529 N N . THR A 1 205 ? -41.153 -10.182 28.676 1.00 93.25 205 THR A N 1
ATOM 1530 C CA . THR A 1 205 ? -41.342 -8.919 27.965 1.00 93.25 205 THR A CA 1
ATOM 1531 C C . THR A 1 205 ? -40.382 -8.870 26.780 1.00 93.25 205 THR A C 1
ATOM 1533 O O . THR A 1 205 ? -39.188 -9.124 26.946 1.00 93.25 205 THR A O 1
ATOM 1536 N N . THR A 1 206 ? -40.886 -8.532 25.593 1.00 95.19 206 THR A N 1
ATOM 1537 C CA . THR A 1 206 ? -40.094 -8.401 24.360 1.00 95.19 206 THR A CA 1
ATOM 1538 C C . THR A 1 206 ? -40.148 -6.966 23.857 1.00 95.19 206 THR A C 1
ATOM 1540 O O . THR A 1 206 ? -41.230 -6.417 23.633 1.00 95.19 206 THR A O 1
ATOM 1543 N N . VAL A 1 207 ? -38.982 -6.364 23.638 1.00 96.12 207 VAL A N 1
ATOM 1544 C CA . VAL A 1 207 ? -38.829 -4.992 23.147 1.00 96.12 207 VAL A CA 1
ATOM 1545 C C . VAL A 1 207 ? -38.204 -5.013 21.762 1.00 96.12 207 VAL A C 1
ATOM 1547 O O . VAL A 1 207 ? -37.105 -5.518 21.576 1.00 96.12 207 VAL A O 1
ATOM 1550 N N . ARG A 1 208 ? -38.920 -4.458 20.788 1.00 95.62 208 ARG A N 1
ATOM 1551 C CA . ARG A 1 208 ? -38.482 -4.290 19.404 1.00 95.62 208 ARG A CA 1
ATOM 1552 C C . ARG A 1 208 ? -37.820 -2.929 19.229 1.00 95.62 208 ARG A C 1
ATOM 1554 O O . ARG A 1 208 ? -38.393 -1.922 19.640 1.00 95.62 208 ARG A O 1
ATOM 1561 N N . VAL A 1 209 ? -36.658 -2.902 18.588 1.00 96.56 209 VAL A N 1
ATOM 1562 C CA . VAL A 1 209 ? -35.863 -1.697 18.333 1.00 96.56 209 VAL A CA 1
ATOM 1563 C C . VAL A 1 209 ? -35.738 -1.457 16.832 1.00 96.56 209 VAL A C 1
ATOM 1565 O O . VAL A 1 209 ? -35.456 -2.384 16.075 1.00 96.56 209 VAL A O 1
ATOM 1568 N N . THR A 1 210 ? -35.968 -0.221 16.398 1.00 94.75 210 THR A N 1
ATOM 1569 C CA . THR A 1 210 ? -35.940 0.201 14.986 1.00 94.75 210 THR A CA 1
ATOM 1570 C C . THR A 1 210 ? -35.284 1.570 14.835 1.00 94.75 210 THR A C 1
ATOM 1572 O O . THR A 1 210 ? -35.410 2.399 15.733 1.00 94.75 210 THR A O 1
ATOM 1575 N N . ALA A 1 211 ? -34.678 1.849 13.683 1.00 92.38 211 ALA A N 1
ATOM 1576 C CA . ALA A 1 211 ? -34.130 3.160 13.328 1.00 92.38 211 ALA A CA 1
ATOM 1577 C C . ALA A 1 211 ? -34.373 3.459 11.828 1.00 92.38 211 ALA A C 1
ATOM 1579 O O . ALA A 1 211 ? -34.635 2.522 11.067 1.00 92.38 211 ALA A O 1
ATOM 1580 N N . PRO A 1 212 ? -34.338 4.733 11.385 1.00 88.00 212 PRO A N 1
ATOM 1581 C CA . PRO A 1 212 ? -34.491 5.093 9.976 1.00 88.00 212 PRO A CA 1
ATOM 1582 C C . PRO A 1 212 ? -33.494 4.359 9.076 1.00 88.00 212 PRO A C 1
ATOM 1584 O O . PRO A 1 212 ? -32.334 4.218 9.444 1.00 88.00 212 PRO A O 1
ATOM 1587 N N . ASN A 1 213 ? -33.945 3.940 7.890 1.00 82.44 213 ASN A N 1
ATOM 1588 C CA . ASN A 1 213 ? -33.151 3.223 6.879 1.00 82.44 213 ASN A CA 1
ATOM 1589 C C . ASN A 1 213 ? -32.587 1.853 7.308 1.00 82.44 213 ASN A C 1
ATOM 1591 O O . ASN A 1 213 ? -31.831 1.255 6.552 1.00 82.44 213 ASN A O 1
ATOM 1595 N N . ILE A 1 214 ? -33.027 1.306 8.448 1.00 85.88 214 ILE A N 1
ATOM 1596 C CA . ILE A 1 214 ? -32.655 -0.038 8.910 1.00 85.88 214 ILE A CA 1
ATOM 1597 C C . ILE A 1 214 ? -33.874 -0.959 8.807 1.00 85.88 214 ILE A C 1
ATOM 1599 O O . ILE A 1 214 ? -34.889 -0.750 9.477 1.00 85.88 214 ILE A O 1
ATOM 1603 N N . SER A 1 215 ? -33.793 -1.957 7.924 1.00 77.38 215 SER A N 1
ATOM 1604 C CA . SER A 1 215 ? -34.907 -2.858 7.592 1.00 77.38 215 SER A CA 1
ATOM 1605 C C . SER A 1 215 ? -35.158 -3.929 8.653 1.00 77.38 215 SER A C 1
ATOM 1607 O O . SER A 1 215 ? -36.316 -4.250 8.928 1.00 77.38 215 SER A O 1
ATOM 1609 N N . GLU A 1 216 ? -34.096 -4.456 9.264 1.00 80.62 216 GLU A N 1
ATOM 1610 C CA . GLU A 1 216 ? -34.176 -5.539 10.245 1.00 80.62 216 GLU A CA 1
ATOM 1611 C C . GLU A 1 216 ? -34.224 -4.986 11.681 1.00 80.62 216 GLU A C 1
ATOM 1613 O O . GLU A 1 216 ? -33.269 -4.353 12.139 1.00 80.62 216 GLU A O 1
ATOM 1618 N N . PRO A 1 217 ? -35.331 -5.187 12.422 1.00 86.56 217 PRO A N 1
ATOM 1619 C CA . PRO A 1 217 ? -35.433 -4.733 13.801 1.00 86.56 217 PRO A CA 1
ATOM 1620 C C . PRO A 1 217 ? -34.649 -5.640 14.758 1.00 86.56 217 PRO A C 1
ATOM 1622 O O . PRO A 1 217 ? -34.692 -6.864 14.647 1.00 86.56 217 PRO A O 1
ATOM 1625 N N . LEU A 1 218 ? -34.037 -5.049 15.783 1.00 92.00 218 LEU A N 1
ATOM 1626 C CA . LEU A 1 218 ? -33.418 -5.795 16.880 1.00 92.00 218 LEU A CA 1
ATOM 1627 C C . LEU A 1 218 ? -34.465 -6.127 17.959 1.00 92.00 218 LEU A C 1
ATOM 1629 O O . LEU A 1 218 ? -35.382 -5.339 18.202 1.00 92.00 218 LEU A O 1
ATOM 1633 N N . LEU A 1 219 ? -34.328 -7.271 18.633 1.00 92.06 219 LEU A N 1
ATOM 1634 C CA . LEU A 1 219 ? -35.177 -7.661 19.759 1.00 92.06 219 LEU A CA 1
ATOM 1635 C C . LEU A 1 219 ? -34.364 -7.757 21.055 1.00 92.06 219 LEU A C 1
ATOM 1637 O O . LEU A 1 219 ? -33.307 -8.375 21.086 1.00 92.06 219 LEU A O 1
ATOM 1641 N N . PHE A 1 220 ? -34.908 -7.192 22.130 1.00 92.81 220 PHE A N 1
ATOM 1642 C CA . PHE A 1 220 ? -34.513 -7.478 23.506 1.00 92.81 220 PHE A CA 1
ATOM 1643 C C . PHE A 1 220 ? -35.600 -8.282 24.208 1.00 92.81 220 PHE A C 1
ATOM 1645 O O . PHE A 1 220 ? -36.796 -8.107 23.957 1.00 92.81 220 PHE A O 1
ATOM 1652 N N . THR A 1 221 ? -35.190 -9.127 25.140 1.00 91.94 221 THR A N 1
ATOM 1653 C CA . THR A 1 221 ? -36.052 -9.945 25.980 1.00 91.94 221 THR A CA 1
ATOM 1654 C C . THR A 1 221 ? -35.696 -9.770 27.450 1.00 91.94 221 THR A C 1
ATOM 1656 O O . THR A 1 221 ? -34.538 -9.618 27.832 1.00 91.94 221 THR A O 1
ATOM 1659 N N . ALA A 1 222 ? -36.713 -9.801 28.302 1.00 89.81 222 ALA A N 1
ATOM 1660 C CA . ALA A 1 222 ? -36.537 -9.799 29.744 1.00 89.81 222 ALA A CA 1
ATOM 1661 C C . ALA A 1 222 ? -37.639 -10.607 30.423 1.00 89.81 222 ALA A C 1
ATOM 1663 O O . ALA A 1 222 ? -38.791 -10.536 30.016 1.00 89.81 222 ALA A O 1
ATOM 1664 N N . THR A 1 223 ? -37.318 -11.370 31.465 1.00 89.56 223 THR A N 1
ATOM 1665 C CA . THR A 1 223 ? -38.280 -12.253 32.142 1.00 89.56 223 THR A CA 1
ATOM 1666 C C . THR A 1 223 ? -38.644 -11.726 33.524 1.00 89.56 223 THR A C 1
ATOM 1668 O O . THR A 1 223 ? -37.782 -11.600 34.398 1.00 89.56 223 THR A O 1
ATOM 1671 N N . THR A 1 224 ? -39.931 -11.443 33.737 1.00 87.75 224 THR A N 1
ATOM 1672 C CA . THR A 1 224 ? -40.475 -11.063 35.041 1.00 87.75 224 THR A CA 1
ATOM 1673 C C . THR A 1 224 ? -40.463 -12.281 35.960 1.00 87.75 224 THR A C 1
ATOM 1675 O O . THR A 1 224 ? -41.066 -13.313 35.652 1.00 87.75 224 THR A O 1
ATOM 1678 N N . ILE A 1 225 ? -39.798 -12.158 37.107 1.00 83.69 225 ILE A N 1
ATOM 1679 C CA . ILE A 1 225 ? -39.669 -13.207 38.126 1.00 83.69 225 ILE A CA 1
ATOM 1680 C C . ILE A 1 225 ? -40.348 -12.784 39.442 1.00 83.69 225 ILE A C 1
ATOM 1682 O O . ILE A 1 225 ? -40.370 -11.596 39.774 1.00 83.69 225 ILE A O 1
ATOM 1686 N N . PRO A 1 226 ? -40.910 -13.728 40.221 1.00 82.19 226 PRO A N 1
ATOM 1687 C CA . PRO A 1 226 ? -41.531 -13.407 41.504 1.00 82.19 226 PRO A CA 1
ATOM 1688 C C . PRO A 1 226 ? -40.481 -12.954 42.529 1.00 82.19 226 PRO A C 1
ATOM 1690 O O . PRO A 1 226 ? -39.345 -13.431 42.515 1.00 82.19 226 PRO A O 1
ATOM 1693 N N . HIS A 1 227 ? -40.867 -12.089 43.476 1.00 78.94 227 HIS A N 1
ATOM 1694 C CA . HIS A 1 227 ? -39.961 -11.613 44.539 1.00 78.94 227 HIS A CA 1
ATOM 1695 C C . HIS A 1 227 ? -39.445 -12.727 45.468 1.00 78.94 227 HIS A C 1
ATOM 1697 O O . HIS A 1 227 ? -38.420 -12.555 46.121 1.00 78.94 227 HIS A O 1
ATOM 1703 N N . SER A 1 228 ? -40.103 -13.891 45.487 1.00 75.94 228 SER A N 1
ATOM 1704 C CA . SER A 1 228 ? -39.656 -15.080 46.225 1.00 75.94 228 SER A CA 1
ATOM 1705 C C . SER A 1 228 ? -38.446 -15.784 45.599 1.00 75.94 228 SER A C 1
ATOM 1707 O O . SER A 1 228 ? -37.976 -16.781 46.145 1.00 75.94 228 SER A O 1
ATOM 1709 N N . LYS A 1 229 ? -37.963 -15.337 44.432 1.00 79.62 229 LYS A N 1
ATOM 1710 C CA . LYS A 1 229 ? -36.808 -15.949 43.774 1.00 79.62 229 LYS A CA 1
ATOM 1711 C C . LYS A 1 229 ? -35.526 -15.694 44.571 1.00 79.62 229 LYS A C 1
ATOM 1713 O O . LYS A 1 229 ? -35.305 -14.597 45.081 1.00 79.62 229 LYS A O 1
ATOM 1718 N N . GLN A 1 230 ? -34.690 -16.727 44.649 1.00 84.06 230 GLN A N 1
ATOM 1719 C CA . GLN A 1 230 ? -33.383 -16.676 45.292 1.00 84.06 230 GLN A CA 1
ATOM 1720 C C . GLN A 1 230 ? -32.452 -15.685 44.577 1.00 84.06 230 GLN A C 1
ATOM 1722 O O . GLN A 1 230 ? -32.307 -15.740 43.355 1.00 84.06 230 GLN A O 1
ATOM 1727 N N . VAL A 1 231 ? -31.798 -14.823 45.353 1.00 85.81 231 VAL A N 1
ATOM 1728 C CA . VAL A 1 231 ? -30.711 -13.940 44.924 1.00 85.81 231 VAL A CA 1
ATOM 1729 C C . VAL A 1 231 ? -29.384 -14.645 45.180 1.00 85.81 231 VAL A C 1
ATOM 1731 O O . VAL A 1 231 ? -29.110 -15.123 46.285 1.00 85.81 231 VAL A O 1
ATOM 1734 N N . ILE A 1 232 ? -28.556 -14.719 44.141 1.00 85.19 232 ILE A N 1
ATOM 1735 C CA . ILE A 1 232 ? -27.222 -15.311 44.211 1.00 85.19 232 ILE A CA 1
ATOM 1736 C C . ILE A 1 232 ? -26.224 -14.181 44.448 1.00 85.19 232 ILE A C 1
ATOM 1738 O O . ILE A 1 232 ? -26.022 -13.349 43.571 1.00 85.19 232 ILE A O 1
ATOM 1742 N N . VAL A 1 233 ? -25.592 -14.185 45.622 1.00 88.81 233 VAL A N 1
ATOM 1743 C CA . VAL A 1 233 ? -24.451 -13.318 45.943 1.00 88.81 233 VAL A CA 1
ATOM 1744 C C . VAL A 1 233 ? -23.196 -14.176 45.879 1.00 88.81 233 VAL A C 1
ATOM 1746 O O . VAL A 1 233 ? -23.086 -15.144 46.635 1.00 88.81 233 VAL A O 1
ATOM 1749 N N . ARG A 1 234 ? -22.310 -13.874 44.924 1.00 83.94 234 ARG A N 1
ATOM 1750 C CA . ARG A 1 234 ? -21.149 -14.719 44.590 1.00 83.94 234 ARG A CA 1
ATOM 1751 C C . ARG A 1 234 ? -20.009 -14.581 45.589 1.00 83.94 234 ARG A C 1
ATOM 1753 O O . ARG A 1 234 ? -19.395 -15.579 45.958 1.00 83.94 234 ARG A O 1
ATOM 1760 N N . ASP A 1 235 ? -19.754 -13.359 46.040 1.00 92.75 235 ASP A N 1
ATOM 1761 C CA . ASP A 1 235 ? -18.740 -13.082 47.045 1.00 92.75 235 ASP A CA 1
ATOM 1762 C C . ASP A 1 235 ? -19.243 -13.509 48.432 1.00 92.75 235 ASP A C 1
ATOM 1764 O O . ASP A 1 235 ? -20.280 -13.050 48.922 1.00 92.75 235 ASP A O 1
ATOM 1768 N N . GLY A 1 236 ? -18.516 -14.431 49.065 1.00 89.88 236 GLY A N 1
ATOM 1769 C CA . GLY A 1 236 ? -18.883 -14.975 50.371 1.00 89.88 236 GLY A CA 1
ATOM 1770 C C . GLY A 1 236 ? -18.856 -13.934 51.493 1.00 89.88 236 GLY A C 1
ATOM 1771 O O . GLY A 1 236 ? -19.687 -14.013 52.399 1.00 89.88 236 GLY A O 1
ATOM 1772 N N . ASN A 1 237 ? -17.961 -12.942 51.417 1.00 94.12 237 ASN A N 1
ATOM 1773 C CA . ASN A 1 237 ? -17.837 -11.876 52.412 1.00 94.12 237 ASN A CA 1
ATOM 1774 C C . ASN A 1 237 ? -18.978 -10.868 52.259 1.00 94.12 237 ASN A C 1
ATOM 1776 O O . ASN A 1 237 ? -19.621 -10.506 53.247 1.00 94.12 237 ASN A O 1
ATOM 1780 N N . LEU A 1 238 ? -19.305 -10.493 51.018 1.00 96.19 238 LEU A N 1
ATOM 1781 C CA . LEU A 1 238 ? -20.473 -9.664 50.723 1.00 96.19 238 LEU A CA 1
ATOM 1782 C C . LEU A 1 238 ? -21.765 -10.362 51.158 1.00 96.19 238 LEU A C 1
ATOM 1784 O O . LEU A 1 238 ? -22.601 -9.756 51.831 1.00 96.19 238 LEU A O 1
ATOM 1788 N N . ARG A 1 239 ? -21.917 -11.654 50.835 1.00 94.88 239 ARG A N 1
ATOM 1789 C CA . ARG A 1 239 ? -23.074 -12.451 51.260 1.00 94.88 239 ARG A CA 1
ATOM 1790 C C . ARG A 1 239 ? -23.189 -12.476 52.778 1.00 94.88 239 ARG A C 1
ATOM 1792 O O . ARG A 1 239 ? -24.270 -12.217 53.297 1.00 94.88 239 ARG A O 1
ATOM 1799 N N . ALA A 1 240 ? -22.099 -12.765 53.489 1.00 92.50 240 ALA A N 1
ATOM 1800 C CA . ALA A 1 240 ? -22.096 -12.787 54.947 1.00 92.50 240 ALA A CA 1
ATOM 1801 C C . ALA A 1 240 ? -22.542 -11.441 55.525 1.00 92.50 240 ALA A C 1
ATOM 1803 O O . ALA A 1 240 ? -23.407 -11.416 56.401 1.00 92.50 240 ALA A O 1
ATOM 1804 N N . LYS A 1 241 ? -22.038 -10.330 54.974 1.00 97.25 241 LYS A N 1
ATOM 1805 C CA . LYS A 1 241 ? -22.395 -8.992 55.447 1.00 97.25 241 LYS A CA 1
ATOM 1806 C C . LYS A 1 241 ? -23.847 -8.614 55.153 1.00 97.25 241 LYS A C 1
ATOM 1808 O O . LYS A 1 241 ? -24.501 -7.995 55.993 1.00 97.25 241 LYS A O 1
ATOM 1813 N N . ILE A 1 242 ? -24.383 -9.023 54.005 1.00 96.81 242 ILE A N 1
ATOM 1814 C CA . ILE A 1 242 ? -25.804 -8.854 53.670 1.00 96.81 242 ILE A CA 1
ATOM 1815 C C . ILE A 1 242 ? -26.686 -9.640 54.646 1.00 96.81 242 ILE A C 1
ATOM 1817 O O . ILE A 1 242 ? -27.615 -9.070 55.215 1.00 96.81 242 ILE A O 1
ATOM 1821 N N . MET A 1 243 ? -26.385 -10.921 54.884 1.00 95.06 243 MET A N 1
ATOM 1822 C CA . MET A 1 243 ? -27.169 -11.762 55.800 1.00 95.06 243 MET A CA 1
ATOM 1823 C C . MET A 1 243 ? -27.111 -11.230 57.240 1.00 95.06 243 MET A C 1
ATOM 1825 O O . MET A 1 243 ? -28.145 -11.156 57.900 1.00 95.06 243 MET A O 1
ATOM 1829 N N . GLU A 1 244 ? -25.936 -10.775 57.693 1.00 94.81 244 GLU A N 1
ATOM 1830 C CA . GLU A 1 244 ? -25.756 -10.105 58.988 1.00 94.81 244 GLU A CA 1
ATOM 1831 C C . GLU A 1 244 ? -26.633 -8.848 59.095 1.00 94.81 244 GLU A C 1
ATOM 1833 O O . GLU A 1 244 ? -27.356 -8.677 60.075 1.00 94.81 244 GLU A O 1
ATOM 1838 N N . THR A 1 245 ? -26.623 -7.998 58.063 1.00 95.75 245 THR A N 1
ATOM 1839 C CA . THR A 1 245 ? -27.410 -6.751 58.018 1.00 95.75 245 THR A CA 1
ATOM 1840 C C . THR A 1 245 ? -28.917 -7.023 58.039 1.00 95.75 245 THR A C 1
ATOM 1842 O O . THR A 1 245 ? -29.682 -6.251 58.614 1.00 95.75 245 THR A O 1
ATOM 1845 N N . LEU A 1 246 ? -29.349 -8.141 57.453 1.00 94.31 246 LEU A N 1
ATOM 1846 C CA . LEU A 1 246 ? -30.741 -8.597 57.456 1.00 94.31 246 LEU A CA 1
ATOM 1847 C C . LEU A 1 246 ? -31.132 -9.365 58.731 1.00 94.31 246 LEU A C 1
ATOM 1849 O O . LEU A 1 246 ? -32.299 -9.719 58.888 1.00 94.31 246 LEU A O 1
ATOM 1853 N N . GLY A 1 247 ? -30.185 -9.642 59.635 1.00 92.94 247 GLY A N 1
ATOM 1854 C CA . GLY A 1 247 ? -30.421 -10.433 60.844 1.00 92.94 247 GLY A CA 1
ATOM 1855 C C . GLY A 1 247 ? -30.738 -11.908 60.568 1.00 92.94 247 GLY A C 1
ATOM 1856 O O . GLY A 1 247 ? -31.434 -12.538 61.366 1.00 92.94 247 GLY A O 1
ATOM 1857 N N . LYS A 1 248 ? -30.257 -12.453 59.443 1.00 93.06 248 LYS A N 1
ATOM 1858 C CA . LYS A 1 248 ? -30.526 -13.826 58.996 1.00 93.06 248 LYS A CA 1
ATOM 1859 C C . LYS A 1 248 ? -29.317 -14.759 59.177 1.00 93.06 248 LYS A C 1
ATOM 1861 O O . LYS A 1 248 ? -28.177 -14.317 59.022 1.00 93.06 248 LYS A O 1
ATOM 1866 N N . PRO A 1 249 ? -29.532 -16.062 59.445 1.00 90.62 249 PRO A N 1
ATOM 1867 C CA . PRO A 1 249 ? -28.483 -17.080 59.380 1.00 90.62 249 PRO A CA 1
ATOM 1868 C C . PRO A 1 249 ? -27.860 -17.165 57.980 1.00 90.62 249 PRO A C 1
ATOM 1870 O O . PRO A 1 249 ? -28.565 -17.080 56.981 1.00 90.62 249 PRO A O 1
ATOM 1873 N N . PHE A 1 250 ? -26.544 -17.370 57.889 1.00 87.25 250 PHE A N 1
ATOM 1874 C CA . PHE A 1 250 ? -25.803 -17.372 56.616 1.00 87.25 250 PHE A CA 1
ATOM 1875 C C . PHE A 1 250 ? -26.314 -18.398 55.577 1.00 87.25 250 PHE A C 1
ATOM 1877 O O . PHE A 1 250 ? -26.270 -18.151 54.364 1.00 87.25 250 PHE A O 1
ATOM 1884 N N . ASP A 1 251 ? -26.798 -19.546 56.052 1.00 86.06 251 ASP A N 1
ATOM 1885 C CA . ASP A 1 251 ? -27.328 -20.666 55.270 1.00 86.06 251 ASP A CA 1
ATOM 1886 C C . ASP A 1 251 ? -28.788 -20.480 54.828 1.00 86.06 251 ASP A C 1
ATOM 1888 O O . ASP A 1 251 ? -29.281 -21.247 53.997 1.00 86.06 251 ASP A O 1
ATOM 1892 N N . GLU A 1 252 ? -29.477 -19.441 55.312 1.00 90.44 252 GLU A N 1
ATOM 1893 C CA . GLU A 1 252 ? -30.831 -19.135 54.864 1.00 90.44 252 GLU A CA 1
ATOM 1894 C C . GLU A 1 252 ? -30.842 -18.686 53.389 1.00 90.44 252 GLU A C 1
ATOM 1896 O O . GLU A 1 252 ? -29.917 -18.046 52.866 1.00 90.44 252 GLU A O 1
ATOM 1901 N N . THR A 1 253 ? -31.918 -19.035 52.680 1.00 88.56 253 THR A N 1
ATOM 1902 C CA . THR A 1 253 ? -32.114 -18.599 51.294 1.00 88.56 253 THR A CA 1
ATOM 1903 C C . THR A 1 253 ? -32.342 -17.090 51.263 1.00 88.56 253 THR A C 1
ATOM 1905 O O . THR A 1 253 ? -33.302 -16.590 51.841 1.00 88.56 253 THR A O 1
ATOM 1908 N N . LEU A 1 254 ? -31.467 -16.377 50.556 1.00 91.00 254 LEU A N 1
ATOM 1909 C CA . LEU A 1 254 ? -31.598 -14.943 50.313 1.00 91.00 254 LEU A CA 1
ATOM 1910 C C . LEU A 1 254 ? -32.513 -14.730 49.106 1.00 91.00 254 LEU A C 1
ATOM 1912 O O . LEU A 1 254 ? -32.253 -15.301 48.049 1.00 91.00 254 LEU A O 1
ATOM 1916 N N . THR A 1 255 ? -33.572 -13.940 49.246 1.00 90.88 255 THR A N 1
ATOM 1917 C CA . THR A 1 255 ? -34.561 -13.667 48.185 1.00 90.88 255 THR A CA 1
ATOM 1918 C C . THR A 1 255 ? -34.568 -12.196 47.763 1.00 90.88 255 THR A C 1
ATOM 1920 O O . THR A 1 255 ? -33.989 -11.347 48.439 1.00 90.88 255 THR A O 1
ATOM 1923 N N . ILE A 1 256 ? -35.251 -11.855 46.662 1.00 86.56 256 ILE A N 1
ATOM 1924 C CA . ILE A 1 256 ? -35.421 -10.444 46.256 1.00 86.56 256 ILE A CA 1
ATOM 1925 C C . ILE A 1 256 ? -36.169 -9.664 47.346 1.00 86.56 256 ILE A C 1
ATOM 1927 O O . ILE A 1 256 ? -35.803 -8.530 47.645 1.00 86.56 256 ILE A O 1
ATOM 1931 N N . THR A 1 257 ? -37.172 -10.276 47.989 1.00 87.25 257 THR A N 1
ATOM 1932 C CA . THR A 1 257 ? -37.871 -9.674 49.137 1.00 87.25 257 THR A CA 1
ATOM 1933 C C . THR A 1 257 ? -36.908 -9.268 50.248 1.00 87.25 257 THR A C 1
ATOM 1935 O O . THR A 1 257 ? -37.088 -8.204 50.835 1.00 87.25 257 THR A O 1
ATOM 1938 N N . ASP A 1 258 ? -35.882 -10.076 50.512 1.00 92.25 258 ASP A N 1
ATOM 1939 C CA . ASP A 1 258 ? -34.878 -9.775 51.530 1.00 92.25 258 ASP A CA 1
ATOM 1940 C C . ASP A 1 258 ? -33.972 -8.617 51.099 1.00 92.25 258 ASP A C 1
ATOM 1942 O O . ASP A 1 258 ? -33.773 -7.672 51.858 1.00 92.25 258 ASP A O 1
ATOM 1946 N N . MET A 1 259 ? -33.491 -8.625 49.851 1.00 93.06 259 MET A N 1
ATOM 1947 C CA . MET A 1 259 ? -32.645 -7.548 49.318 1.00 93.06 259 MET A CA 1
ATOM 1948 C C . MET A 1 259 ? -33.346 -6.185 49.338 1.00 93.06 259 MET A C 1
ATOM 1950 O O . MET A 1 259 ? -32.726 -5.173 49.663 1.00 93.06 259 MET A O 1
ATOM 1954 N N . LEU A 1 260 ? -34.658 -6.149 49.088 1.00 90.25 260 LEU A N 1
ATOM 1955 C CA . LEU A 1 260 ? -35.470 -4.930 49.163 1.00 90.25 260 LEU A CA 1
ATOM 1956 C C . LEU A 1 260 ? -35.598 -4.351 50.585 1.00 90.25 260 LEU A C 1
ATOM 1958 O O . LEU A 1 260 ? -36.052 -3.208 50.730 1.00 90.25 260 LEU A O 1
ATOM 1962 N N . GLN A 1 261 ? -35.229 -5.090 51.637 1.00 93.62 261 GLN A N 1
ATOM 1963 C CA . GLN A 1 261 ? -35.215 -4.583 53.017 1.00 93.62 261 GLN A CA 1
ATOM 1964 C C . GLN A 1 261 ? -33.961 -3.767 53.336 1.00 93.62 261 GLN A C 1
ATOM 1966 O O . GLN A 1 261 ? -33.999 -2.939 54.246 1.00 93.62 261 GLN A O 1
ATOM 1971 N N . LEU A 1 262 ? -32.876 -3.935 52.575 1.00 95.19 262 LEU A N 1
ATOM 1972 C CA . LEU A 1 262 ? -31.650 -3.176 52.787 1.00 95.19 262 LEU A CA 1
ATOM 1973 C C . LEU A 1 262 ? -31.904 -1.676 52.559 1.00 95.19 262 LEU A C 1
ATOM 1975 O O . LEU A 1 262 ? -32.563 -1.264 51.602 1.00 95.19 262 LEU A O 1
ATOM 1979 N N . ARG A 1 263 ? -31.414 -0.856 53.492 1.00 94.00 263 ARG A N 1
ATOM 1980 C CA . ARG A 1 263 ? -31.426 0.620 53.427 1.00 94.00 263 ARG A CA 1
ATOM 1981 C C . ARG A 1 263 ? -30.014 1.179 53.529 1.00 94.00 263 ARG A C 1
ATOM 1983 O O . ARG A 1 263 ? -29.661 2.100 52.806 1.00 94.00 263 ARG A O 1
ATOM 1990 N N . THR A 1 264 ? -29.188 0.571 54.369 1.00 94.19 264 THR A N 1
ATOM 1991 C CA . THR A 1 264 ? -27.776 0.913 54.533 1.00 94.19 264 THR A CA 1
ATOM 1992 C C . THR A 1 264 ? -26.943 -0.358 54.551 1.00 94.19 264 THR A C 1
ATOM 1994 O O . THR A 1 264 ? -27.358 -1.335 55.175 1.00 94.19 264 THR A O 1
ATOM 1997 N N . LEU A 1 265 ? -25.775 -0.344 53.914 1.00 97.12 265 LEU A N 1
ATOM 1998 C CA . LEU A 1 265 ? -24.822 -1.451 53.955 1.00 97.12 265 LEU A CA 1
ATOM 1999 C C . LEU A 1 265 ? -23.402 -0.895 54.096 1.00 97.12 265 LEU A C 1
ATOM 2001 O O . LEU A 1 265 ? -22.939 -0.139 53.247 1.00 97.12 265 LEU A O 1
ATOM 2005 N N . THR A 1 266 ? -22.717 -1.282 55.170 1.00 96.56 266 THR A N 1
ATOM 2006 C CA . THR A 1 266 ? -21.306 -0.951 55.414 1.00 96.56 266 THR A CA 1
ATOM 2007 C C . THR A 1 266 ? -20.520 -2.249 55.435 1.00 96.56 266 THR A C 1
ATOM 2009 O O . THR A 1 266 ? -20.739 -3.086 56.312 1.00 96.56 266 THR A O 1
ATOM 2012 N N . ALA A 1 267 ? -19.637 -2.430 54.462 1.00 96.38 267 ALA A N 1
ATOM 2013 C CA . ALA A 1 267 ? -18.878 -3.654 54.247 1.00 96.38 267 ALA A CA 1
ATOM 2014 C C . ALA A 1 267 ? -17.413 -3.323 53.920 1.00 96.38 267 ALA A C 1
ATOM 2016 O O . ALA A 1 267 ? -16.854 -3.758 52.916 1.00 96.38 267 ALA A O 1
ATOM 2017 N N . ASP A 1 268 ? -16.815 -2.503 54.778 1.00 97.06 268 ASP A N 1
ATOM 2018 C CA . ASP A 1 268 ? -15.456 -1.987 54.625 1.00 97.06 268 ASP A CA 1
ATOM 2019 C C . ASP A 1 268 ? -14.416 -3.014 55.089 1.00 97.06 268 ASP A C 1
ATOM 2021 O O . ASP A 1 268 ? -14.632 -3.671 56.105 1.00 97.06 268 ASP A O 1
ATOM 2025 N N . ASP A 1 269 ? -13.277 -3.103 54.397 1.00 96.00 269 ASP A N 1
ATOM 2026 C CA . ASP A 1 269 ? -12.101 -3.894 54.815 1.00 96.00 269 ASP A CA 1
ATOM 2027 C C . ASP A 1 269 ? -12.393 -5.377 55.130 1.00 96.00 269 ASP A C 1
ATOM 2029 O O . ASP A 1 269 ? -11.847 -5.967 56.062 1.00 96.00 269 ASP A O 1
ATOM 2033 N N . ILE A 1 270 ? -13.281 -6.005 54.350 1.00 94.31 270 ILE A N 1
ATOM 2034 C CA . ILE A 1 270 ? -13.590 -7.441 54.489 1.00 94.31 270 ILE A CA 1
ATOM 2035 C C . ILE A 1 270 ? -13.190 -8.268 53.262 1.00 94.31 270 ILE A C 1
ATOM 2037 O O . ILE A 1 270 ? -13.486 -9.458 53.191 1.00 94.31 270 ILE A O 1
ATOM 2041 N N . GLY A 1 271 ? -12.490 -7.661 52.301 1.00 86.94 271 GLY A N 1
ATOM 2042 C CA . GLY A 1 271 ? -11.930 -8.349 51.139 1.00 86.94 271 GLY A CA 1
ATOM 2043 C C . GLY A 1 271 ? -12.956 -8.730 50.070 1.00 86.94 271 GLY A C 1
ATOM 2044 O O . GLY A 1 271 ? -12.828 -9.802 49.482 1.00 86.94 271 GLY A O 1
ATOM 2045 N N . ILE A 1 272 ? -13.954 -7.877 49.824 1.00 93.06 272 ILE A N 1
ATOM 2046 C CA . ILE A 1 272 ? -14.924 -8.033 48.726 1.00 93.06 272 ILE A CA 1
ATOM 2047 C C . ILE A 1 272 ? -14.234 -7.791 47.381 1.00 93.06 272 ILE A C 1
ATOM 2049 O O . ILE A 1 272 ? -13.442 -6.858 47.249 1.00 93.06 272 ILE A O 1
ATOM 2053 N N . TYR A 1 273 ? -14.562 -8.592 46.369 1.00 86.50 273 TYR A N 1
ATOM 2054 C CA . TYR A 1 273 ? -14.105 -8.382 44.989 1.00 86.50 273 TYR A CA 1
ATOM 2055 C C . TYR A 1 273 ? -15.213 -8.522 43.928 1.00 86.50 273 TYR A C 1
ATOM 2057 O O . TYR A 1 273 ? -15.031 -8.029 42.816 1.00 86.50 273 TYR A O 1
ATOM 2065 N N . ASP A 1 274 ? -16.360 -9.135 44.252 1.00 81.88 274 ASP A N 1
ATOM 2066 C CA . ASP A 1 274 ? -17.511 -9.304 43.345 1.00 81.88 274 ASP A CA 1
ATOM 2067 C C . ASP A 1 274 ? -18.804 -8.761 43.990 1.00 81.88 274 ASP A C 1
ATOM 2069 O O . ASP A 1 274 ? -19.180 -9.154 45.095 1.00 81.88 274 ASP A O 1
ATOM 2073 N N . LEU A 1 275 ? -19.486 -7.843 43.296 1.00 92.75 275 LEU A N 1
ATOM 2074 C CA . LEU A 1 275 ? -20.713 -7.180 43.762 1.00 92.75 275 LEU A CA 1
ATOM 2075 C C . LEU A 1 275 ? -22.011 -7.836 43.261 1.00 92.75 275 LEU A C 1
ATOM 2077 O O . LEU A 1 275 ? -23.100 -7.346 43.572 1.00 92.75 275 LEU A O 1
ATOM 2081 N N . THR A 1 276 ? -21.916 -8.939 42.513 1.00 86.94 276 THR A N 1
ATOM 2082 C CA . THR A 1 276 ? -23.071 -9.650 41.948 1.00 86.94 276 THR A CA 1
ATOM 2083 C C . THR A 1 276 ? -24.102 -9.983 43.027 1.00 86.94 276 THR A C 1
ATOM 2085 O O . THR A 1 276 ? -23.771 -10.550 44.072 1.00 86.94 276 THR A O 1
ATOM 2088 N N . GLY A 1 277 ? -25.367 -9.673 42.748 1.00 85.69 277 GLY A N 1
ATOM 2089 C CA . GLY A 1 277 ? -26.509 -9.854 43.636 1.00 85.69 277 GLY A CA 1
ATOM 2090 C C . GLY A 1 277 ? -26.911 -8.576 44.374 1.00 85.69 277 GLY A C 1
ATOM 2091 O O . GLY A 1 277 ? -28.063 -8.472 44.803 1.00 85.69 277 GLY A O 1
ATOM 2092 N N . LEU A 1 278 ? -26.024 -7.581 44.495 1.00 91.88 278 LEU A N 1
ATOM 2093 C CA . LEU A 1 278 ? -26.347 -6.312 45.152 1.00 91.88 278 LEU A CA 1
ATOM 2094 C C . LEU A 1 278 ? -27.317 -5.454 44.321 1.00 91.88 278 LEU A C 1
ATOM 2096 O O . LEU A 1 278 ? -28.053 -4.657 44.897 1.00 91.88 278 LEU A O 1
ATOM 2100 N N . GLU A 1 279 ? -27.418 -5.686 43.008 1.00 85.38 279 GLU A N 1
ATOM 2101 C CA . GLU A 1 279 ? -28.330 -4.979 42.097 1.00 85.38 279 GLU A CA 1
ATOM 2102 C C . GLU A 1 279 ? -29.822 -5.090 42.481 1.00 85.38 279 GLU A C 1
ATOM 2104 O O . GLU A 1 279 ? -30.631 -4.255 42.070 1.00 85.38 279 GLU A O 1
ATOM 2109 N N . TYR A 1 280 ? -30.199 -6.086 43.296 1.00 87.50 280 TYR A N 1
ATOM 2110 C CA . TYR A 1 280 ? -31.564 -6.276 43.806 1.00 87.50 280 TYR A CA 1
ATOM 2111 C C . TYR A 1 280 ? -31.881 -5.433 45.056 1.00 87.50 280 TYR A C 1
ATOM 2113 O O . TYR A 1 280 ? -33.038 -5.372 45.477 1.00 87.50 280 TYR A O 1
ATOM 2121 N N . ALA A 1 281 ? -30.890 -4.772 45.663 1.00 91.00 281 ALA A N 1
ATOM 2122 C CA . ALA A 1 281 ? -31.052 -3.947 46.862 1.00 91.00 281 ALA A CA 1
ATOM 2123 C C . ALA A 1 281 ? -31.527 -2.520 46.532 1.00 91.00 281 ALA A C 1
ATOM 2125 O O . ALA A 1 281 ? -31.004 -1.541 47.050 1.00 91.00 281 ALA A O 1
ATOM 2126 N N . THR A 1 282 ? -32.532 -2.363 45.670 1.00 88.19 282 THR A N 1
ATOM 2127 C CA . THR A 1 282 ? -32.888 -1.065 45.054 1.00 88.19 282 THR A CA 1
ATOM 2128 C C . THR A 1 282 ? -33.380 0.013 46.028 1.00 88.19 282 THR A C 1
ATOM 2130 O O . THR A 1 282 ? -33.505 1.171 45.643 1.00 88.19 282 THR A O 1
ATOM 2133 N N . ASN A 1 283 ? -33.674 -0.346 47.281 1.00 90.44 283 ASN A N 1
ATOM 2134 C CA . ASN A 1 283 ? -34.042 0.599 48.338 1.00 90.44 283 ASN A CA 1
ATOM 2135 C C . ASN A 1 283 ? -32.838 1.086 49.167 1.00 90.44 283 ASN A C 1
ATOM 2137 O O . ASN A 1 283 ? -33.029 1.792 50.160 1.00 90.44 283 ASN A O 1
ATOM 2141 N N . LEU A 1 284 ? -31.617 0.687 48.807 1.00 92.12 284 LEU A N 1
ATOM 2142 C CA . LEU A 1 284 ? -30.399 1.102 49.485 1.00 92.12 284 LEU A CA 1
ATOM 2143 C C . LEU A 1 284 ? -30.160 2.601 49.266 1.00 92.12 284 LEU A C 1
ATOM 2145 O O . LEU A 1 284 ? -30.116 3.072 48.133 1.00 92.12 284 LEU A O 1
ATOM 2149 N N . THR A 1 285 ? -29.995 3.342 50.358 1.00 91.12 285 THR A N 1
ATOM 2150 C CA . THR A 1 285 ? -29.735 4.785 50.359 1.00 91.12 285 THR A CA 1
ATOM 2151 C C . THR A 1 285 ? -28.290 5.117 50.726 1.00 91.12 285 THR A C 1
ATOM 2153 O O . THR A 1 285 ? -27.801 6.182 50.371 1.00 91.12 285 THR A O 1
ATOM 2156 N N . SER A 1 286 ? -27.568 4.219 51.403 1.00 91.75 286 SER A N 1
ATOM 2157 C CA . SER A 1 286 ? -26.149 4.414 51.731 1.00 91.75 286 SER A CA 1
ATOM 2158 C C . SER A 1 286 ? -25.361 3.113 51.603 1.00 91.75 286 SER A C 1
ATOM 2160 O O . SER A 1 286 ? -25.767 2.083 52.148 1.00 91.75 286 SER A O 1
ATOM 2162 N N . LEU A 1 287 ? -24.233 3.173 50.892 1.00 95.81 287 LEU A N 1
ATOM 2163 C CA . LEU A 1 287 ? -23.331 2.046 50.667 1.00 95.81 287 LEU A CA 1
ATOM 2164 C C . LEU A 1 287 ? -21.880 2.461 50.924 1.00 95.81 287 LEU A C 1
ATOM 2166 O O . LEU A 1 287 ? -21.394 3.421 50.327 1.00 95.81 287 LEU A O 1
ATOM 2170 N N . SER A 1 288 ? -21.194 1.716 51.789 1.00 95.88 288 SER A N 1
ATOM 2171 C CA . SER A 1 288 ? -19.757 1.855 52.033 1.00 95.88 288 SER A CA 1
ATOM 2172 C C . SER A 1 288 ? -19.059 0.524 51.794 1.00 95.88 288 SER A C 1
ATOM 2174 O O . SER A 1 288 ? -19.466 -0.504 52.345 1.00 95.88 288 SER A O 1
ATOM 2176 N N . LEU A 1 289 ? -18.053 0.558 50.923 1.00 97.31 289 LEU A N 1
ATOM 2177 C CA . LEU A 1 289 ? -17.277 -0.584 50.444 1.00 97.31 289 LEU A CA 1
ATOM 2178 C C . LEU A 1 289 ? -15.774 -0.255 50.412 1.00 97.31 289 LEU A C 1
ATOM 2180 O O . LEU A 1 289 ? -15.029 -0.830 49.615 1.00 97.31 289 LEU A O 1
ATOM 2184 N N . GLN A 1 290 ? -15.308 0.676 51.244 1.00 95.69 290 GLN A N 1
ATOM 2185 C CA . GLN A 1 290 ? -13.909 1.117 51.216 1.00 95.69 290 GLN A CA 1
ATOM 2186 C C . GLN A 1 290 ? -12.932 0.006 51.643 1.00 95.69 290 GLN A C 1
ATOM 2188 O O . GLN A 1 290 ? -13.291 -0.894 52.404 1.00 95.69 290 GLN A O 1
ATOM 2193 N N . ASN A 1 291 ? -11.679 0.099 51.188 1.00 94.25 291 ASN A N 1
ATOM 2194 C CA . ASN A 1 291 ? -10.593 -0.842 51.509 1.00 94.25 291 ASN A CA 1
ATOM 2195 C C . ASN A 1 291 ? -10.898 -2.295 51.097 1.00 94.25 291 ASN A C 1
ATOM 2197 O O . ASN A 1 291 ? -10.619 -3.239 51.831 1.00 94.25 291 ASN A O 1
ATOM 2201 N N . ASN A 1 292 ? -11.494 -2.490 49.925 1.00 93.81 292 ASN A N 1
ATOM 2202 C CA . ASN A 1 292 ? -11.757 -3.814 49.366 1.00 93.81 292 ASN A CA 1
ATOM 2203 C C . ASN A 1 292 ? -10.925 -4.027 48.083 1.00 93.81 292 ASN A C 1
ATOM 2205 O O . ASN A 1 292 ? -9.945 -3.327 47.829 1.00 93.81 292 ASN A O 1
ATOM 2209 N N . LYS A 1 293 ? -11.251 -5.052 47.291 1.00 90.50 293 LYS A N 1
ATOM 2210 C CA . LYS A 1 293 ? -10.560 -5.407 46.037 1.00 90.50 293 LYS A CA 1
ATOM 2211 C C . LYS A 1 293 ? -11.511 -5.334 44.841 1.00 90.50 293 LYS A C 1
ATOM 2213 O O . LYS A 1 293 ? -11.431 -6.146 43.923 1.00 90.50 293 LYS A O 1
ATOM 2218 N N . ILE A 1 294 ? -12.450 -4.393 44.876 1.00 90.44 294 ILE A N 1
ATOM 2219 C CA . ILE A 1 294 ? -13.494 -4.257 43.859 1.00 90.44 294 ILE A CA 1
ATOM 2220 C C . ILE A 1 294 ? -12.896 -3.594 42.620 1.00 90.44 294 ILE A C 1
ATOM 2222 O O . ILE A 1 294 ? -12.303 -2.523 42.718 1.00 90.44 294 ILE A O 1
ATOM 2226 N N . ALA A 1 295 ? -13.080 -4.214 41.458 1.00 78.50 295 ALA A N 1
ATOM 2227 C CA . ALA A 1 295 ? -12.723 -3.629 40.164 1.00 78.50 295 ALA A CA 1
ATOM 2228 C C . ALA A 1 295 ? -13.962 -3.303 39.314 1.00 78.50 295 ALA A C 1
ATOM 2230 O O . ALA A 1 295 ? -13.998 -2.277 38.639 1.00 78.50 295 ALA A O 1
ATOM 2231 N N . ASN A 1 296 ? -14.996 -4.150 39.381 1.00 78.94 296 ASN A N 1
ATOM 2232 C CA . ASN A 1 296 ? -16.220 -4.022 38.594 1.00 78.94 296 ASN A CA 1
ATOM 2233 C C . ASN A 1 296 ? -17.373 -3.467 39.448 1.00 78.94 296 ASN A C 1
ATOM 2235 O O . ASN A 1 296 ? -17.739 -4.048 40.469 1.00 78.94 296 ASN A O 1
ATOM 2239 N N . VAL A 1 297 ? -17.956 -2.350 39.005 1.00 89.31 297 VAL A N 1
ATOM 2240 C CA . VAL A 1 297 ? -19.032 -1.626 39.707 1.00 89.31 297 VAL A CA 1
ATOM 2241 C C . VAL A 1 297 ? -20.390 -1.689 38.998 1.00 89.31 297 VAL A C 1
ATOM 2243 O O . VAL A 1 297 ? -21.313 -0.964 39.362 1.00 89.31 297 VAL A O 1
ATOM 2246 N N . LEU A 1 298 ? -20.551 -2.563 38.000 1.00 79.75 298 LEU A N 1
ATOM 2247 C CA . LEU A 1 298 ? -21.757 -2.631 37.170 1.00 79.7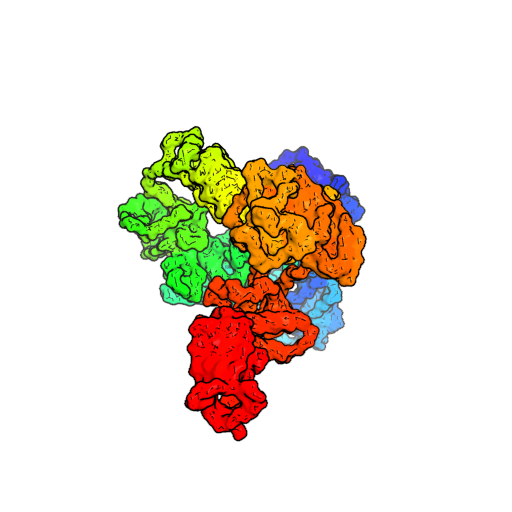5 298 LEU A CA 1
ATOM 2248 C C . LEU A 1 298 ? -23.036 -2.923 37.975 1.00 79.75 298 LEU A C 1
ATOM 2250 O O . LEU A 1 298 ? -24.068 -2.307 37.719 1.00 79.75 298 LEU A O 1
ATOM 2254 N N . SER A 1 299 ? -22.966 -3.788 38.994 1.00 83.19 299 SER A N 1
ATOM 2255 C CA . SER A 1 299 ? -24.106 -4.118 39.871 1.00 83.19 299 SER A CA 1
ATOM 2256 C C . SER A 1 299 ? -24.681 -2.923 40.645 1.00 83.19 299 SER A C 1
ATOM 2258 O O . SER A 1 299 ? -25.753 -3.040 41.233 1.00 83.19 299 SER A O 1
ATOM 2260 N N . LEU A 1 300 ? -24.000 -1.771 40.669 1.00 88.44 300 LEU A N 1
ATOM 2261 C CA . LEU A 1 300 ? -24.454 -0.579 41.392 1.00 88.44 300 LEU A CA 1
ATOM 2262 C C . LEU A 1 300 ? -25.401 0.309 40.573 1.00 88.44 300 LEU A C 1
ATOM 2264 O O . LEU A 1 300 ? -26.066 1.169 41.147 1.00 88.44 300 LEU A O 1
ATOM 2268 N N . ILE A 1 301 ? -25.500 0.099 39.256 1.00 78.06 301 ILE A N 1
ATOM 2269 C CA . ILE A 1 301 ? -26.247 0.967 38.329 1.00 78.06 301 ILE A CA 1
ATOM 2270 C C . ILE A 1 301 ? -27.748 1.082 38.675 1.00 78.06 301 ILE A C 1
ATOM 2272 O O . ILE A 1 301 ? -28.376 2.102 38.396 1.00 78.06 301 ILE A O 1
ATOM 2276 N N . THR A 1 302 ? -28.327 0.062 39.319 1.00 75.19 302 THR A N 1
ATOM 2277 C CA . THR A 1 302 ? -29.747 0.024 39.717 1.00 75.19 302 THR A CA 1
ATOM 2278 C C . THR A 1 302 ? -30.057 0.753 41.010 1.00 75.19 302 THR A C 1
ATOM 2280 O O . THR A 1 302 ? -31.230 1.004 41.311 1.00 75.19 302 THR A O 1
ATOM 2283 N N . LEU A 1 303 ? -29.036 1.075 41.805 1.00 85.50 303 LEU A N 1
ATOM 2284 C CA . LEU A 1 303 ? -29.182 1.587 43.165 1.00 85.50 303 LEU A CA 1
ATOM 2285 C C . LEU A 1 303 ? -29.424 3.101 43.149 1.00 85.50 303 LEU A C 1
ATOM 2287 O O . LEU A 1 303 ? -28.740 3.891 43.789 1.00 85.50 303 LEU A O 1
ATOM 2291 N N . THR A 1 304 ? -30.443 3.505 42.395 1.00 81.62 304 THR A N 1
ATOM 2292 C CA . THR A 1 304 ? -30.807 4.902 42.113 1.00 81.62 304 THR A CA 1
ATOM 2293 C C . THR A 1 304 ? -31.274 5.688 43.340 1.00 81.62 304 THR A C 1
ATOM 2295 O O . THR A 1 304 ? -31.366 6.911 43.276 1.00 81.62 304 THR A O 1
ATOM 2298 N N . GLN A 1 305 ? -31.567 5.004 44.452 1.00 84.94 305 GLN A N 1
ATOM 2299 C CA . GLN A 1 305 ? -31.923 5.619 45.735 1.00 84.94 305 GLN A CA 1
ATOM 2300 C C . GLN A 1 305 ? -30.702 5.969 46.596 1.00 84.94 305 GLN A C 1
ATOM 2302 O O . GLN A 1 305 ? -30.871 6.562 47.664 1.00 84.94 305 GLN A O 1
ATOM 2307 N N . LEU A 1 306 ? -29.485 5.614 46.162 1.00 87.94 306 LEU A N 1
ATOM 2308 C CA . LEU A 1 306 ? -28.272 5.971 46.882 1.00 87.94 306 LEU A CA 1
ATOM 2309 C C . LEU A 1 306 ? -28.140 7.489 46.977 1.00 87.94 306 LEU A C 1
ATOM 2311 O O . LEU A 1 306 ? -28.215 8.211 45.985 1.00 87.94 306 LEU A O 1
ATOM 2315 N N . THR A 1 307 ? -27.890 7.953 48.194 1.00 87.38 307 THR A N 1
ATOM 2316 C CA . THR A 1 307 ? -27.449 9.314 48.496 1.00 87.38 307 THR A CA 1
ATOM 2317 C C . THR A 1 307 ? -25.958 9.356 48.808 1.00 87.38 307 THR A C 1
ATOM 2319 O O . THR A 1 307 ? -25.391 10.438 48.829 1.00 87.38 307 THR A O 1
ATOM 2322 N N . THR A 1 308 ? -25.329 8.200 49.051 1.00 88.38 308 THR A N 1
ATOM 2323 C CA . THR A 1 308 ? -23.932 8.081 49.504 1.00 88.38 308 THR A CA 1
ATOM 2324 C C . THR A 1 308 ? -23.315 6.801 48.984 1.00 88.38 308 THR A C 1
ATOM 2326 O O . THR A 1 308 ? -23.865 5.723 49.234 1.00 88.38 308 THR A O 1
ATOM 2329 N N . LEU A 1 309 ? -22.158 6.915 48.333 1.00 94.38 309 LEU A N 1
ATOM 2330 C CA . LEU A 1 309 ? -21.407 5.772 47.830 1.00 94.38 309 LEU A CA 1
ATOM 2331 C C . LEU A 1 309 ? -19.914 5.956 48.111 1.00 94.38 309 LEU A C 1
ATOM 2333 O O . LEU A 1 309 ? -19.256 6.796 47.499 1.00 94.38 309 LEU A O 1
ATOM 2337 N N . ASP A 1 310 ? -19.388 5.168 49.045 1.00 94.56 310 ASP A N 1
ATOM 2338 C CA . ASP A 1 310 ? -17.970 5.172 49.400 1.00 94.56 310 ASP A CA 1
ATOM 2339 C C . ASP A 1 310 ? -17.262 3.944 48.822 1.00 94.56 310 ASP A C 1
ATOM 2341 O O . ASP A 1 310 ? -17.515 2.809 49.232 1.00 94.56 310 ASP A O 1
ATOM 2345 N N . LEU A 1 311 ? -16.392 4.184 47.842 1.00 96.12 311 LEU A N 1
ATOM 2346 C CA . LEU A 1 311 ? -15.626 3.179 47.106 1.00 96.12 311 LEU A CA 1
ATOM 2347 C C . LEU A 1 311 ? -14.114 3.388 47.265 1.00 96.12 311 LEU A C 1
ATOM 2349 O O . LEU A 1 311 ? -13.334 2.857 46.470 1.00 96.12 311 LEU A O 1
ATOM 2353 N N . ARG A 1 312 ? -13.671 4.145 48.275 1.00 95.06 312 ARG A N 1
ATOM 2354 C CA . ARG A 1 312 ? -12.250 4.472 48.453 1.00 95.06 312 ARG A CA 1
ATOM 2355 C C . ARG A 1 312 ? -11.372 3.233 48.616 1.00 95.06 312 ARG A C 1
ATOM 2357 O O . ARG A 1 312 ? -11.802 2.231 49.182 1.00 95.06 312 ARG A O 1
ATOM 2364 N N . ASN A 1 313 ? -10.125 3.314 48.162 1.00 90.81 313 ASN A N 1
ATOM 2365 C CA . ASN A 1 313 ? -9.115 2.258 48.279 1.00 90.81 313 ASN A CA 1
ATOM 2366 C C . ASN A 1 313 ? -9.608 0.903 47.738 1.00 90.81 313 ASN A C 1
ATOM 2368 O O . ASN A 1 313 ? -9.587 -0.110 48.437 1.00 90.81 313 ASN A O 1
ATOM 2372 N N . ASN A 1 314 ? -10.087 0.910 46.497 1.00 90.31 314 ASN A N 1
ATOM 2373 C CA . ASN A 1 314 ? -10.436 -0.279 45.723 1.00 90.31 314 ASN A CA 1
ATOM 2374 C C . ASN A 1 314 ? -9.569 -0.343 44.449 1.00 90.31 314 ASN A C 1
ATOM 2376 O O . ASN A 1 314 ? -8.585 0.383 44.310 1.00 90.31 314 ASN A O 1
ATOM 2380 N N . TRP A 1 315 ? -9.880 -1.247 43.519 1.00 85.19 315 TRP A N 1
ATOM 2381 C CA . TRP A 1 315 ? -9.134 -1.452 42.269 1.00 85.19 315 TRP A CA 1
ATOM 2382 C C . TRP A 1 315 ? -9.921 -0.987 41.035 1.00 85.19 315 TRP A C 1
ATOM 2384 O O . TRP A 1 315 ? -9.751 -1.527 39.944 1.00 85.19 315 TRP A O 1
ATOM 2394 N N . ILE A 1 316 ? -10.789 0.013 41.195 1.00 85.00 316 ILE A N 1
ATOM 2395 C CA . ILE A 1 316 ? -11.674 0.488 40.128 1.00 85.00 316 ILE A CA 1
ATOM 2396 C C . ILE A 1 316 ? -10.868 1.296 39.110 1.00 85.00 316 ILE A C 1
ATOM 2398 O O . ILE A 1 316 ? -10.138 2.217 39.483 1.00 85.00 316 ILE A O 1
ATOM 2402 N N . SER A 1 317 ? -11.033 0.972 37.827 1.00 78.00 317 SER A N 1
ATOM 2403 C CA . SER A 1 317 ? -10.440 1.716 36.709 1.00 78.00 317 SER A CA 1
ATOM 2404 C C . SER A 1 317 ? -11.479 2.386 35.811 1.00 78.00 317 SER A C 1
ATOM 2406 O O . SER A 1 317 ? -11.242 3.506 35.357 1.00 78.00 317 SER A O 1
ATOM 2408 N N . ASP A 1 318 ? -12.635 1.747 35.606 1.00 76.00 318 ASP A N 1
ATOM 2409 C CA . ASP A 1 318 ? -13.761 2.274 34.835 1.00 76.00 318 ASP A CA 1
ATOM 2410 C C . ASP A 1 318 ? -14.935 2.671 35.744 1.00 76.00 318 ASP A C 1
ATOM 2412 O O . ASP A 1 318 ? -15.434 1.878 36.541 1.00 76.00 318 ASP A O 1
ATOM 2416 N N . VAL A 1 319 ? -15.392 3.914 35.591 1.00 84.00 319 VAL A N 1
ATOM 2417 C CA . VAL A 1 319 ? -16.538 4.486 36.318 1.00 84.00 319 VAL A CA 1
ATOM 2418 C C . VAL A 1 319 ? -17.722 4.783 35.400 1.00 84.00 319 VAL A C 1
ATOM 2420 O O . VAL A 1 319 ? -18.721 5.339 35.856 1.00 84.00 319 VAL A O 1
ATOM 2423 N N . SER A 1 320 ? -17.647 4.402 34.121 1.00 76.94 320 SER A N 1
ATOM 2424 C CA . SER A 1 320 ? -18.745 4.566 33.169 1.00 76.94 320 SER A CA 1
ATOM 2425 C C . SER A 1 320 ? -20.087 4.005 33.678 1.00 76.94 320 SER A C 1
ATOM 2427 O O . SER A 1 320 ? -21.093 4.706 33.513 1.00 76.94 320 SER A O 1
ATOM 2429 N N . PRO A 1 321 ? -20.158 2.864 34.408 1.00 78.25 321 PRO A N 1
ATOM 2430 C CA . PRO A 1 321 ? -21.433 2.356 34.922 1.00 78.25 321 PRO A CA 1
ATOM 2431 C C . PRO A 1 321 ? -22.072 3.251 35.990 1.00 78.25 321 PRO A C 1
ATOM 2433 O O . PRO A 1 321 ? -23.273 3.167 36.221 1.00 78.25 321 PRO A O 1
ATOM 2436 N N . LEU A 1 322 ? -21.290 4.116 36.645 1.00 85.06 322 LEU A N 1
ATOM 2437 C CA . LEU A 1 322 ? -21.778 5.002 37.704 1.00 85.06 322 LEU A CA 1
ATOM 2438 C C . LEU A 1 322 ? -22.430 6.275 37.153 1.00 85.06 322 LEU A C 1
ATOM 2440 O O . LEU A 1 322 ? -23.086 6.988 37.908 1.00 85.06 322 LEU A O 1
ATOM 2444 N N . THR A 1 323 ? -22.292 6.560 35.852 1.00 76.50 323 THR A N 1
ATOM 2445 C CA . THR A 1 323 ? -22.827 7.777 35.207 1.00 76.50 323 THR A CA 1
ATOM 2446 C C . THR A 1 323 ? -24.348 7.910 35.298 1.00 76.50 323 THR A C 1
ATOM 2448 O O . THR A 1 323 ? -24.865 9.019 35.213 1.00 76.50 323 THR A O 1
ATOM 2451 N N . SER A 1 324 ? -25.071 6.813 35.531 1.00 69.19 324 SER A N 1
ATOM 2452 C CA . SER A 1 324 ? -26.520 6.796 35.763 1.00 69.19 324 SER A CA 1
ATOM 2453 C C . SER A 1 324 ? -26.925 7.262 37.169 1.00 69.19 324 SER A C 1
ATOM 2455 O O . SER A 1 324 ? -28.072 7.656 37.383 1.00 69.19 324 SER A O 1
ATOM 2457 N N . LEU A 1 325 ? -25.997 7.280 38.132 1.00 75.75 325 LEU A N 1
ATOM 2458 C CA . LEU A 1 325 ? -26.241 7.666 39.526 1.00 75.75 325 LEU A CA 1
ATOM 2459 C C . LEU A 1 325 ? -26.207 9.193 39.722 1.00 75.75 325 LEU A C 1
ATOM 2461 O O . LEU A 1 325 ? -25.776 9.703 40.755 1.00 75.75 325 LEU A O 1
ATOM 2465 N N . VAL A 1 326 ? -26.723 9.947 38.747 1.00 73.62 326 VAL A N 1
ATOM 2466 C CA . VAL A 1 326 ? -26.823 11.421 38.777 1.00 73.62 326 VAL A CA 1
ATOM 2467 C C . VAL A 1 326 ? -27.675 11.955 39.933 1.00 73.62 326 VAL A C 1
ATOM 2469 O O . VAL A 1 326 ? -27.665 13.151 40.220 1.00 73.62 326 VAL A O 1
ATOM 2472 N N . HIS A 1 327 ? -28.439 11.078 40.587 1.00 72.88 327 HIS A N 1
ATOM 2473 C CA . HIS A 1 327 ? -29.305 11.386 41.721 1.00 72.88 327 HIS A CA 1
ATOM 2474 C C . HIS A 1 327 ? -28.565 11.496 43.063 1.00 72.88 327 HIS A C 1
ATOM 2476 O O . HIS A 1 327 ? -29.190 11.917 44.035 1.00 72.88 327 HIS A O 1
ATOM 2482 N N . LEU A 1 328 ? -27.255 11.207 43.109 1.00 76.38 328 LEU A N 1
ATOM 2483 C CA . LEU A 1 328 ? -26.354 11.444 44.249 1.00 76.38 328 LEU A CA 1
ATOM 2484 C C . LEU A 1 328 ? -26.159 12.956 44.511 1.00 76.38 328 LEU A C 1
ATOM 2486 O O . LEU A 1 328 ? -25.068 13.513 44.380 1.00 76.38 328 LEU A O 1
ATOM 2490 N N . LYS A 1 329 ? -27.251 13.651 44.837 1.00 66.56 329 LYS A N 1
ATOM 2491 C CA . LYS A 1 329 ? -27.319 15.083 45.144 1.00 66.56 329 LYS A CA 1
ATOM 2492 C C . LYS A 1 329 ? -27.753 15.248 46.597 1.00 66.56 329 LYS A C 1
ATOM 2494 O O . LYS A 1 329 ? -28.587 14.491 47.080 1.00 66.56 329 LYS A O 1
ATOM 2499 N N . ASN A 1 330 ? -27.263 16.300 47.253 1.00 54.06 330 ASN A N 1
ATOM 2500 C CA . ASN A 1 330 ? -27.566 16.681 48.644 1.00 54.06 330 ASN A CA 1
ATOM 2501 C C . ASN A 1 330 ? -26.794 15.920 49.739 1.00 54.06 330 ASN A C 1
ATOM 2503 O O . ASN A 1 330 ? -27.370 15.206 50.555 1.00 54.06 330 ASN A O 1
ATOM 2507 N N . GLY A 1 331 ? -25.497 16.214 49.859 1.00 54.72 331 GLY A N 1
ATOM 2508 C CA . GLY A 1 331 ? -24.821 16.196 51.164 1.00 54.72 331 GLY A CA 1
ATOM 2509 C C . GLY A 1 331 ? -24.053 14.933 51.545 1.00 54.72 331 GLY A C 1
ATOM 2510 O O . GLY A 1 331 ? -23.405 14.944 52.588 1.00 54.72 331 GLY A O 1
ATOM 2511 N N . GLN A 1 332 ? -24.038 13.895 50.712 1.00 65.12 332 GLN A N 1
ATOM 2512 C CA . GLN A 1 332 ? -23.103 12.776 50.816 1.00 65.12 332 GLN A CA 1
ATOM 2513 C C . GLN A 1 332 ? -22.677 12.394 49.380 1.00 65.12 332 GLN A C 1
ATOM 2515 O O . GLN A 1 332 ? -23.479 12.462 48.456 1.00 65.12 332 GLN A O 1
ATOM 2520 N N . GLY A 1 333 ? -21.376 12.210 49.144 1.00 79.50 333 GLY A N 1
ATOM 2521 C CA . GLY A 1 333 ? -20.782 12.182 47.799 1.00 79.50 333 GLY A CA 1
ATOM 2522 C C . GLY A 1 333 ? -20.502 10.776 47.266 1.00 79.50 333 GLY A C 1
ATOM 2523 O O . GLY A 1 333 ? -20.765 9.778 47.939 1.00 79.50 333 GLY A O 1
ATOM 2524 N N . LEU A 1 334 ? -19.940 10.728 46.057 1.00 91.75 334 LEU A N 1
ATOM 2525 C CA . LEU A 1 334 ? -19.250 9.568 45.493 1.00 91.75 334 LEU A CA 1
ATOM 2526 C C . LEU A 1 334 ? -17.759 9.690 45.830 1.00 91.75 334 LEU A C 1
ATOM 2528 O O . LEU A 1 334 ? -17.105 10.623 45.365 1.00 91.75 334 LEU A O 1
ATOM 2532 N N . PHE A 1 335 ? -17.227 8.768 46.629 1.00 93.06 335 PHE A N 1
ATOM 2533 C CA . PHE A 1 335 ? -15.827 8.784 47.068 1.00 93.06 335 PHE A CA 1
ATOM 2534 C C . PHE A 1 335 ? -15.032 7.681 46.361 1.00 93.06 335 PHE A C 1
ATOM 2536 O O . PHE A 1 335 ? -15.361 6.502 46.490 1.00 93.06 335 PHE A O 1
ATOM 2543 N N . LEU A 1 336 ? -14.015 8.067 45.590 1.00 93.31 336 LEU A N 1
ATOM 2544 C CA . LEU A 1 336 ? -13.221 7.214 44.696 1.00 93.31 336 LEU A CA 1
ATOM 2545 C C . LEU A 1 336 ? -11.707 7.313 44.955 1.00 93.31 336 LEU A C 1
ATOM 2547 O O . LEU A 1 336 ? -10.929 6.716 44.214 1.00 93.31 336 LEU A O 1
ATOM 2551 N N . GLU A 1 337 ? -11.259 8.039 45.975 1.00 92.38 337 GLU A N 1
ATOM 2552 C CA . GLU A 1 337 ? -9.840 8.155 46.340 1.00 92.38 337 GLU A CA 1
ATOM 2553 C C . GLU A 1 337 ? -9.195 6.776 46.563 1.00 92.38 337 GLU A C 1
ATOM 2555 O O . GLU A 1 337 ? -9.837 5.853 47.058 1.00 92.38 337 GLU A O 1
ATOM 2560 N N . GLY A 1 338 ? -7.931 6.606 46.187 1.00 81.12 338 GLY A N 1
ATOM 2561 C CA . GLY A 1 338 ? -7.186 5.353 46.312 1.00 81.12 338 GLY A CA 1
ATOM 2562 C C . GLY A 1 338 ? -7.548 4.270 45.290 1.00 81.12 338 GLY A C 1
ATOM 2563 O O . GLY A 1 338 ? -7.185 3.112 45.491 1.00 81.12 338 GLY A O 1
ATOM 2564 N N . ASN A 1 339 ? -8.268 4.614 44.217 1.00 83.81 339 ASN A N 1
ATOM 2565 C CA . ASN A 1 339 ? -8.561 3.721 43.087 1.00 83.81 339 ASN A CA 1
ATOM 2566 C C . ASN A 1 339 ? -7.570 3.898 41.921 1.00 83.81 339 ASN A C 1
ATOM 2568 O O . ASN A 1 339 ? -6.787 4.842 41.885 1.00 83.81 339 ASN A O 1
ATOM 2572 N N . ARG A 1 340 ? -7.617 2.994 40.930 1.00 78.12 340 ARG A N 1
ATOM 2573 C CA . ARG A 1 340 ? -6.744 2.988 39.737 1.00 78.12 340 ARG A CA 1
ATOM 2574 C C . ARG A 1 340 ? -7.459 3.552 38.503 1.00 78.12 340 ARG A C 1
ATOM 2576 O O . ARG A 1 340 ? -7.522 2.895 37.464 1.00 78.12 340 ARG A O 1
ATOM 2583 N N . LEU A 1 341 ? -8.035 4.746 38.638 1.00 76.69 341 LEU A N 1
ATOM 2584 C CA . LEU A 1 341 ? -8.891 5.359 37.617 1.00 76.69 341 LEU A CA 1
ATOM 2585 C C . LEU A 1 341 ? -8.149 5.569 36.289 1.00 76.69 341 LEU A C 1
ATOM 2587 O O . LEU A 1 341 ? -7.058 6.137 36.257 1.00 76.69 341 LEU A O 1
ATOM 2591 N N . ASN A 1 342 ? -8.761 5.138 35.184 1.00 56.78 342 ASN A N 1
ATOM 2592 C CA . ASN A 1 342 ? -8.194 5.316 33.848 1.00 56.78 342 ASN A CA 1
ATOM 2593 C C . ASN A 1 342 ? -8.444 6.736 33.290 1.00 56.78 342 ASN A C 1
ATOM 2595 O O . ASN A 1 342 ? -9.217 7.531 33.833 1.00 56.78 342 ASN A O 1
ATOM 2599 N N . THR A 1 343 ? -7.802 7.069 32.165 1.00 53.41 343 THR A N 1
ATOM 2600 C CA . THR A 1 343 ? -7.906 8.407 31.556 1.00 53.41 343 THR A CA 1
ATOM 2601 C C . THR A 1 343 ? -9.345 8.783 31.180 1.00 53.41 343 THR A C 1
ATOM 2603 O O . THR A 1 343 ? -9.718 9.943 31.349 1.00 53.41 343 THR A O 1
ATOM 2606 N N . ALA A 1 344 ? -10.173 7.839 30.716 1.00 51.97 344 ALA A N 1
ATOM 2607 C CA . ALA A 1 344 ? -11.575 8.102 30.368 1.00 51.97 344 ALA A CA 1
ATOM 2608 C C . ALA A 1 344 ? -12.437 8.384 31.612 1.00 51.97 344 ALA A C 1
ATOM 2610 O O . ALA A 1 344 ? -13.265 9.297 31.604 1.00 51.97 344 ALA A O 1
ATOM 2611 N N . ALA A 1 345 ? -12.200 7.665 32.712 1.00 66.38 345 ALA A N 1
ATOM 2612 C CA . ALA A 1 345 ? -12.832 7.929 33.999 1.00 66.38 345 ALA A CA 1
ATOM 2613 C C . ALA A 1 345 ? -12.558 9.368 34.458 1.00 66.38 345 ALA A C 1
ATOM 2615 O O . ALA A 1 345 ? -13.500 10.103 34.748 1.00 66.38 345 ALA A O 1
ATOM 2616 N N . ILE A 1 346 ? -11.291 9.796 34.431 1.00 67.56 346 ILE A N 1
ATOM 2617 C CA . ILE A 1 346 ? -10.868 11.127 34.895 1.00 67.56 346 ILE A CA 1
ATOM 2618 C C . ILE A 1 346 ? -11.315 12.246 33.944 1.00 67.56 346 ILE A C 1
ATOM 2620 O O . ILE A 1 346 ? -11.766 13.294 34.401 1.00 67.56 346 ILE A O 1
ATOM 2624 N N . ARG A 1 347 ? -11.171 12.062 32.625 1.00 61.97 347 ARG A N 1
ATOM 2625 C CA . ARG A 1 347 ? -11.367 13.142 31.639 1.00 61.97 347 ARG A CA 1
ATOM 2626 C C . ARG A 1 347 ? -12.764 13.210 31.033 1.00 61.97 347 ARG A C 1
ATOM 2628 O O . ARG A 1 347 ? -13.098 14.238 30.452 1.00 61.97 347 ARG A O 1
ATOM 2635 N N . THR A 1 348 ? -13.572 12.160 31.155 1.00 62.41 348 THR A N 1
ATOM 2636 C CA . THR A 1 348 ? -14.890 12.085 30.506 1.00 62.41 348 THR A CA 1
ATOM 2637 C C . THR A 1 348 ? -15.994 11.829 31.522 1.00 62.41 348 THR A C 1
ATOM 2639 O O . THR A 1 348 ? -16.874 12.669 31.700 1.00 62.41 348 THR A O 1
ATOM 2642 N N . TYR A 1 349 ? -15.952 10.702 32.231 1.00 75.44 349 TYR A N 1
ATOM 2643 C CA . TYR A 1 349 ? -17.101 10.254 33.022 1.00 75.44 349 TYR A CA 1
ATOM 2644 C C . TYR A 1 349 ? -17.254 10.985 34.363 1.00 75.44 349 TYR A C 1
ATOM 2646 O O . TYR A 1 349 ? -18.373 11.335 34.740 1.00 75.44 349 TYR A O 1
ATOM 2654 N N . ILE A 1 350 ?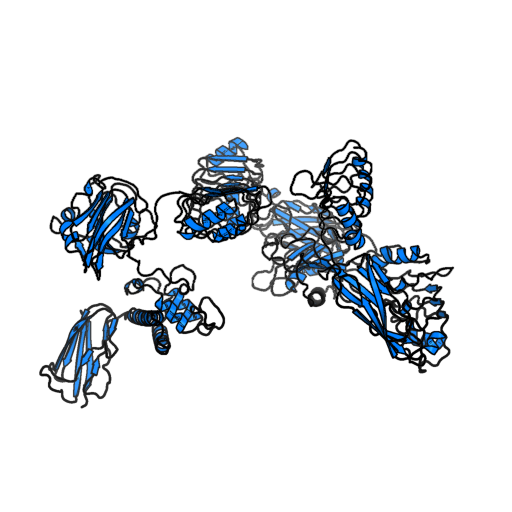 -16.155 11.285 35.062 1.00 81.31 350 ILE A N 1
ATOM 2655 C CA . ILE A 1 350 ? -16.195 12.097 36.288 1.00 81.31 350 ILE A CA 1
ATOM 2656 C C . ILE A 1 350 ? -16.686 13.527 35.999 1.00 81.31 350 ILE A C 1
ATOM 2658 O O . ILE A 1 350 ? -17.601 13.972 36.695 1.00 81.31 350 ILE A O 1
ATOM 2662 N N . PRO A 1 351 ? -16.190 14.232 34.960 1.00 79.50 351 PRO A N 1
ATOM 2663 C CA . PRO A 1 351 ? -16.745 15.523 34.563 1.00 79.50 351 PRO A CA 1
ATOM 2664 C C . PRO A 1 351 ? -18.247 15.483 34.261 1.00 79.50 351 PRO A C 1
ATOM 2666 O O . PRO A 1 351 ? -18.961 16.400 34.659 1.00 79.50 351 PRO A O 1
ATOM 2669 N N . LEU A 1 352 ? -18.757 14.421 33.623 1.00 75.31 352 LEU A N 1
ATOM 2670 C CA . LEU A 1 352 ? -20.198 14.257 33.377 1.00 75.31 352 LEU A CA 1
ATOM 2671 C C . LEU A 1 352 ? -21.000 14.131 34.680 1.00 75.31 352 LEU A C 1
ATOM 2673 O O . LEU A 1 352 ? -22.036 14.779 34.832 1.00 75.31 352 LEU A O 1
ATOM 2677 N N . LEU A 1 353 ? -20.510 13.349 35.643 1.00 81.06 353 LEU A N 1
ATOM 2678 C CA . LEU A 1 353 ? -21.125 13.214 36.968 1.00 81.06 353 LEU A CA 1
ATOM 2679 C C . LEU A 1 353 ? -21.131 14.544 37.736 1.00 81.06 353 LEU A C 1
ATOM 2681 O O . LEU A 1 353 ? -22.150 14.933 38.312 1.00 81.06 353 LEU A O 1
ATOM 2685 N N . GLN A 1 354 ? -20.016 15.273 37.701 1.00 84.00 354 GLN A N 1
ATOM 2686 C CA . GLN A 1 354 ? -19.897 16.593 38.321 1.00 84.00 354 GLN A CA 1
ATOM 2687 C C . GLN A 1 354 ? -20.820 17.620 37.653 1.00 84.00 354 GLN A C 1
ATOM 2689 O O . GLN A 1 354 ? -21.512 18.362 38.350 1.00 84.00 354 GLN A O 1
ATOM 2694 N N . ALA A 1 355 ? -20.901 17.625 36.318 1.00 77.19 355 ALA A N 1
ATOM 2695 C CA . ALA A 1 355 ? -21.823 18.469 35.558 1.00 77.19 355 ALA A CA 1
ATOM 2696 C C . ALA A 1 355 ? -23.291 18.138 35.866 1.00 77.19 355 ALA A C 1
ATOM 2698 O O . ALA A 1 355 ? -24.136 19.031 35.936 1.00 77.19 355 ALA A O 1
ATOM 2699 N N . ALA A 1 356 ? -23.592 16.865 36.133 1.00 73.81 356 ALA A N 1
ATOM 2700 C CA . ALA A 1 356 ? -24.897 16.437 36.610 1.00 73.81 356 ALA A CA 1
ATOM 2701 C C . ALA A 1 356 ? -25.180 16.863 38.064 1.00 73.81 356 ALA A C 1
ATOM 2703 O O . ALA A 1 356 ? -26.316 16.715 38.512 1.00 73.81 356 ALA A O 1
ATOM 2704 N N . GLY A 1 357 ? -24.214 17.437 38.788 1.00 78.75 357 GLY A N 1
ATOM 2705 C CA . GLY A 1 357 ? -24.359 17.951 40.153 1.00 78.75 357 GLY A CA 1
ATOM 2706 C C . GLY A 1 357 ? -24.012 16.947 41.256 1.00 78.75 357 GLY A C 1
ATOM 2707 O O . GLY A 1 357 ? -24.394 17.172 42.406 1.00 78.75 357 GLY A O 1
ATOM 2708 N N . VAL A 1 358 ? -23.325 15.850 40.926 1.00 85.38 358 VAL A N 1
ATOM 2709 C CA . VAL A 1 358 ? -22.825 14.868 41.899 1.00 85.38 358 VAL A CA 1
ATOM 2710 C C . VAL A 1 358 ? -21.517 15.368 42.513 1.00 85.38 358 VAL A C 1
ATOM 2712 O O . VAL A 1 358 ? -20.613 15.806 41.801 1.00 85.38 358 VAL A O 1
ATOM 2715 N N . ASN A 1 359 ? -21.387 15.282 43.839 1.00 87.56 359 ASN A N 1
ATOM 2716 C CA . ASN A 1 359 ? -20.127 15.590 44.518 1.00 87.56 359 ASN A CA 1
ATOM 2717 C C . ASN A 1 359 ? -19.193 14.371 44.455 1.00 87.56 359 ASN A C 1
ATOM 2719 O O . ASN A 1 359 ? -19.396 13.414 45.202 1.00 87.56 359 ASN A O 1
ATOM 2723 N N . VAL A 1 360 ? -18.209 14.400 43.552 1.00 90.56 360 VAL A N 1
ATOM 2724 C CA . VAL A 1 360 ? -17.248 13.307 43.334 1.00 90.56 360 VAL A CA 1
ATOM 2725 C C . VAL A 1 360 ? -15.890 13.677 43.925 1.00 90.56 360 VAL A C 1
ATOM 2727 O O . VAL A 1 360 ? -15.312 14.691 43.532 1.00 90.56 360 VAL A O 1
ATOM 2730 N N . SER A 1 361 ? -15.374 12.841 44.825 1.00 89.38 361 SER A N 1
ATOM 2731 C CA . SER A 1 361 ? -14.023 12.949 45.382 1.00 89.38 361 SER A CA 1
ATOM 2732 C C . SER A 1 361 ? -13.131 11.853 44.803 1.00 89.38 361 SER A C 1
ATOM 2734 O O . SER A 1 361 ? -13.540 10.697 44.747 1.00 89.38 361 SER A O 1
ATOM 2736 N N . PHE A 1 362 ? -11.944 12.211 44.316 1.00 88.88 362 PHE A N 1
ATOM 2737 C CA . PHE A 1 362 ? -11.005 11.297 43.659 1.00 88.88 362 PHE A CA 1
ATOM 2738 C C . PHE A 1 362 ? -9.584 11.877 43.692 1.00 88.88 362 PHE A C 1
ATOM 2740 O O . PHE A 1 362 ? -9.408 13.088 43.847 1.00 88.88 362 PHE A O 1
ATOM 2747 N N . ASP A 1 363 ? -8.568 11.031 43.508 1.00 79.19 363 ASP A N 1
ATOM 2748 C CA . ASP A 1 363 ? -7.182 11.493 43.428 1.00 79.19 363 ASP A CA 1
ATOM 2749 C C . ASP A 1 363 ? -6.927 12.186 42.082 1.00 79.19 363 ASP A C 1
ATOM 2751 O O . ASP A 1 363 ? -6.991 11.572 41.018 1.00 79.19 363 ASP A O 1
ATOM 2755 N N . SER A 1 364 ? -6.632 13.489 42.120 1.00 52.41 364 SER A N 1
ATOM 2756 C CA . SER A 1 364 ? -6.361 14.297 40.921 1.00 52.41 364 SER A CA 1
ATOM 2757 C C . SER A 1 364 ? -4.969 14.063 40.326 1.00 52.41 364 SER A C 1
ATOM 2759 O O . SER A 1 364 ? -4.674 14.540 39.229 1.00 52.41 364 SER A O 1
ATOM 2761 N N . ALA A 1 365 ? -4.085 13.395 41.070 1.00 48.59 365 ALA A N 1
ATOM 2762 C CA . ALA A 1 365 ? -2.762 13.031 40.600 1.00 48.59 365 ALA A CA 1
ATOM 2763 C C . ALA A 1 365 ? -2.884 11.785 39.725 1.00 48.59 365 ALA A C 1
ATOM 2765 O O . ALA A 1 365 ? -3.220 10.706 40.205 1.00 48.59 365 ALA A O 1
ATOM 2766 N N . VAL A 1 366 ? -2.576 11.939 38.439 1.00 45.38 366 VAL A N 1
ATOM 2767 C CA . VAL A 1 366 ? -2.249 10.804 37.580 1.00 45.38 366 VAL A CA 1
ATOM 2768 C C . VAL A 1 366 ? -1.055 10.119 38.251 1.00 45.38 366 VAL A C 1
ATOM 2770 O O . VAL A 1 366 ? 0.045 10.668 38.230 1.00 45.38 366 VAL A O 1
ATOM 2773 N N . THR A 1 367 ? -1.255 8.970 38.907 1.00 43.28 367 THR A N 1
ATOM 2774 C CA . THR A 1 367 ? -0.146 8.037 39.154 1.00 43.28 367 THR A CA 1
ATOM 2775 C C . THR A 1 367 ? 0.530 7.864 37.808 1.00 43.28 367 THR A C 1
ATOM 2777 O O . THR A 1 367 ? -0.188 7.499 36.873 1.00 43.28 367 THR A O 1
ATOM 2780 N N . GLU A 1 368 ? 1.820 8.217 37.683 1.00 44.09 368 GLU A N 1
ATOM 2781 C CA . GLU A 1 368 ? 2.558 8.108 36.417 1.00 44.09 368 GLU A CA 1
ATOM 2782 C C . GLU A 1 368 ? 2.128 6.820 35.730 1.00 44.09 368 GLU A C 1
ATOM 2784 O O . GLU A 1 368 ? 2.248 5.737 36.308 1.00 44.09 368 GLU A O 1
ATOM 2789 N N . SER A 1 369 ? 1.494 6.975 34.566 1.00 52.09 369 SER A N 1
ATOM 2790 C CA . SER A 1 369 ? 0.836 5.887 33.858 1.00 52.09 369 SER A CA 1
ATOM 2791 C C . SER A 1 369 ? 1.808 4.716 33.793 1.00 52.09 369 SER A C 1
ATOM 2793 O O . SER A 1 369 ? 2.953 4.921 33.385 1.00 52.09 369 SER A O 1
ATOM 2795 N N . ALA A 1 370 ? 1.402 3.522 34.228 1.00 59.03 370 ALA A N 1
ATOM 2796 C CA . ALA A 1 370 ? 2.248 2.341 34.090 1.00 59.03 370 ALA A CA 1
ATOM 2797 C C . ALA A 1 370 ? 2.755 2.250 32.639 1.00 59.03 370 ALA A C 1
ATOM 2799 O O . ALA A 1 370 ? 1.994 2.532 31.712 1.00 59.03 370 ALA A O 1
ATOM 2800 N N . TYR A 1 371 ? 4.030 1.898 32.445 1.00 72.31 371 TYR A N 1
ATOM 2801 C CA . TYR A 1 371 ? 4.584 1.690 31.106 1.00 72.31 371 TYR A CA 1
ATOM 2802 C C . TYR A 1 371 ? 3.873 0.497 30.457 1.00 72.31 371 TYR A C 1
ATOM 2804 O O . TYR A 1 371 ? 4.105 -0.647 30.853 1.00 72.31 371 TYR A O 1
ATOM 2812 N N . ILE A 1 372 ? 2.983 0.762 29.497 1.00 78.62 372 ILE A N 1
ATOM 2813 C CA . ILE A 1 372 ? 2.116 -0.252 28.880 1.00 78.62 372 ILE A CA 1
ATOM 2814 C C . ILE A 1 372 ? 2.284 -0.308 27.364 1.00 78.62 372 ILE A C 1
ATOM 2816 O O . ILE A 1 372 ? 2.457 0.706 26.687 1.00 78.62 372 ILE A O 1
ATOM 2820 N N . VAL A 1 373 ? 2.186 -1.513 26.813 1.00 84.06 373 VAL A N 1
ATOM 2821 C CA . VAL A 1 373 ? 2.091 -1.736 25.373 1.00 84.06 373 VAL A CA 1
ATOM 2822 C C . VAL A 1 373 ? 0.618 -1.698 24.966 1.00 84.06 373 VAL A C 1
ATOM 2824 O O . VAL A 1 373 ? -0.204 -2.452 25.489 1.00 84.06 373 VAL A O 1
ATOM 2827 N N . ARG A 1 374 ? 0.280 -0.818 24.025 1.00 83.06 374 ARG A N 1
ATOM 2828 C CA . ARG A 1 374 ? -1.062 -0.649 23.466 1.00 83.06 374 ARG A CA 1
ATOM 2829 C C . ARG A 1 374 ? -1.169 -1.370 22.118 1.00 83.06 374 ARG A C 1
ATOM 2831 O O . ARG A 1 374 ? -0.563 -0.905 21.150 1.00 83.06 374 ARG A O 1
ATOM 2838 N N . PRO A 1 375 ? -1.953 -2.452 22.022 1.00 81.88 375 PRO A N 1
ATOM 2839 C CA . PRO A 1 375 ? -2.244 -3.122 20.762 1.00 81.88 375 PRO A CA 1
ATOM 2840 C C . PRO A 1 375 ? -3.279 -2.330 19.972 1.00 81.88 375 PRO A C 1
ATOM 2842 O O . PRO A 1 375 ? -4.342 -1.974 20.483 1.00 81.88 375 PRO A O 1
ATOM 2845 N N . ILE A 1 376 ? -2.976 -2.085 18.711 1.00 77.50 376 ILE A N 1
ATOM 2846 C CA . ILE A 1 376 ? -3.794 -1.327 17.779 1.00 77.50 376 ILE A CA 1
ATOM 2847 C C . ILE A 1 376 ? -3.948 -2.175 16.528 1.00 77.50 376 ILE A C 1
ATOM 2849 O O . ILE A 1 376 ? -2.959 -2.616 15.971 1.00 77.50 376 ILE A O 1
ATOM 2853 N N . TYR A 1 377 ? -5.163 -2.386 16.061 1.00 78.75 377 TYR A N 1
ATOM 2854 C CA . TYR A 1 377 ? -5.453 -3.028 14.792 1.00 78.75 377 TYR A CA 1
ATOM 2855 C C . TYR A 1 377 ? -5.996 -1.976 13.825 1.00 78.75 377 TYR A C 1
ATOM 2857 O O . TYR A 1 377 ? -7.053 -1.386 14.056 1.00 78.75 377 TYR A O 1
ATOM 2865 N N . LEU A 1 378 ? -5.211 -1.691 12.790 1.00 70.56 378 LEU A N 1
ATOM 2866 C CA . LEU A 1 378 ? -5.410 -0.638 11.807 1.00 70.56 378 LEU A CA 1
ATOM 2867 C C . LEU A 1 378 ? -5.830 -1.240 10.463 1.00 70.56 378 LEU A C 1
ATOM 2869 O O . LEU A 1 378 ? -5.172 -2.139 9.942 1.00 70.56 378 LEU A O 1
ATOM 2873 N N . ARG A 1 379 ? -6.890 -0.694 9.868 1.00 66.31 379 ARG A N 1
ATOM 2874 C CA . ARG A 1 379 ? -7.458 -1.178 8.603 1.00 66.31 379 ARG A CA 1
ATOM 2875 C C . ARG A 1 379 ? -7.516 -0.076 7.546 1.00 66.31 379 ARG A C 1
ATOM 2877 O O . ARG A 1 379 ? -7.860 1.058 7.873 1.00 66.31 379 ARG A O 1
ATOM 2884 N N . GLY A 1 380 ? -7.220 -0.409 6.288 1.00 55.41 380 GLY A N 1
ATOM 2885 C CA . GLY A 1 380 ? -7.425 0.485 5.141 1.00 55.41 380 GLY A CA 1
ATOM 2886 C C . GLY A 1 380 ? -8.908 0.727 4.823 1.00 55.41 380 GLY A C 1
ATOM 2887 O O . GLY A 1 380 ? -9.780 -0.079 5.150 1.00 55.41 380 GLY A O 1
ATOM 2888 N N . HIS A 1 381 ? -9.218 1.853 4.183 1.00 50.97 381 HIS A N 1
ATOM 2889 C CA . HIS A 1 381 ? -10.591 2.237 3.853 1.00 50.97 381 HIS A CA 1
ATOM 2890 C C . HIS A 1 381 ? -11.244 1.241 2.871 1.00 50.97 381 HIS A C 1
ATOM 2892 O O . HIS A 1 381 ? -10.840 1.165 1.713 1.00 50.97 381 HIS A O 1
ATOM 2898 N N . GLY A 1 382 ? -12.303 0.543 3.303 1.00 47.56 382 GLY A N 1
ATOM 2899 C CA . GLY A 1 382 ? -13.127 -0.334 2.451 1.00 47.56 382 GLY A CA 1
ATOM 2900 C C . GLY A 1 382 ? -12.818 -1.839 2.517 1.00 47.56 382 GLY A C 1
ATOM 2901 O O . GLY A 1 382 ? -13.474 -2.610 1.819 1.00 47.56 382 GLY A O 1
ATOM 2902 N N . LEU A 1 383 ? -11.869 -2.273 3.353 1.00 49.78 383 LEU A N 1
ATOM 2903 C CA . LEU A 1 383 ? -11.522 -3.692 3.526 1.00 49.78 383 LEU A CA 1
ATOM 2904 C C . LEU A 1 383 ? -12.492 -4.412 4.486 1.00 49.78 383 LEU A C 1
ATOM 2906 O O . LEU A 1 383 ? -12.942 -3.836 5.481 1.00 49.78 383 LEU A O 1
ATOM 2910 N N . ARG A 1 384 ? -12.831 -5.679 4.200 1.00 45.62 384 ARG A N 1
ATOM 2911 C CA . ARG A 1 384 ? -13.729 -6.498 5.043 1.00 45.62 384 ARG A CA 1
ATOM 2912 C C . ARG A 1 384 ? -13.035 -6.913 6.344 1.00 45.62 384 ARG A C 1
ATOM 2914 O O . ARG A 1 384 ? -11.882 -7.307 6.320 1.00 45.62 384 ARG A O 1
ATOM 2921 N N . HIS A 1 385 ? -13.769 -6.881 7.454 1.00 49.06 385 HIS A N 1
ATOM 2922 C CA . HIS A 1 385 ? -13.301 -7.353 8.760 1.00 49.06 385 HIS A CA 1
ATOM 2923 C C . HIS A 1 385 ? -13.119 -8.887 8.767 1.00 49.06 385 HIS A C 1
ATOM 2925 O O . HIS A 1 385 ? -14.070 -9.605 8.456 1.00 49.06 385 HIS A O 1
ATOM 2931 N N . ASP A 1 386 ? -11.949 -9.394 9.192 1.00 60.22 386 ASP A N 1
ATOM 2932 C CA . ASP A 1 386 ? -11.793 -10.789 9.651 1.00 60.22 386 ASP A CA 1
ATOM 2933 C C . ASP A 1 386 ? -12.294 -10.905 11.109 1.00 60.22 386 ASP A C 1
ATOM 2935 O O . ASP A 1 386 ? -11.613 -10.420 12.021 1.00 60.22 386 ASP A O 1
ATOM 2939 N N . PRO A 1 387 ? -13.475 -11.504 11.369 1.00 54.56 387 PRO A N 1
ATOM 2940 C CA . PRO A 1 387 ? -14.083 -11.559 12.702 1.00 54.56 387 PRO A CA 1
ATOM 2941 C C . PRO A 1 387 ? -13.237 -12.314 13.743 1.00 54.56 387 PRO A C 1
ATOM 2943 O O . PRO A 1 387 ? -13.499 -12.201 14.940 1.00 54.56 387 PRO A O 1
ATOM 2946 N N . GLU A 1 388 ? -12.209 -13.058 13.326 1.00 73.94 388 GLU A N 1
ATOM 2947 C CA . GLU A 1 388 ? -11.311 -13.788 14.225 1.00 73.94 388 GLU A CA 1
ATOM 2948 C C . GLU A 1 388 ? -10.026 -13.014 14.575 1.00 73.94 388 GLU A C 1
ATOM 2950 O O . GLU A 1 388 ? -9.293 -13.417 15.487 1.00 73.94 388 GLU A O 1
ATOM 2955 N N . MET A 1 389 ? -9.739 -11.896 13.897 1.00 75.81 389 MET A N 1
ATOM 2956 C CA . MET A 1 389 ? -8.443 -11.210 13.977 1.00 75.81 389 MET A CA 1
ATOM 2957 C C . MET A 1 389 ? -8.112 -10.692 15.379 1.00 75.81 389 MET A C 1
ATOM 2959 O O . MET A 1 389 ? -7.002 -10.887 15.877 1.00 75.81 389 MET A O 1
ATOM 2963 N N . THR A 1 390 ? -9.085 -10.110 16.080 1.00 76.44 390 THR A N 1
ATOM 2964 C CA . THR A 1 390 ? -8.912 -9.677 17.475 1.00 76.44 390 THR A CA 1
ATOM 2965 C C . THR A 1 390 ? -8.500 -10.845 18.370 1.00 76.44 390 THR A C 1
ATOM 2967 O O . THR A 1 390 ? -7.631 -10.695 19.227 1.00 76.44 390 THR A O 1
ATOM 2970 N N . GLY A 1 391 ? -9.091 -12.026 18.160 1.00 76.88 391 GLY A N 1
ATOM 2971 C CA . GLY A 1 391 ? -8.734 -13.244 18.885 1.00 76.88 391 GLY A CA 1
ATOM 2972 C C . GLY A 1 391 ? -7.301 -13.691 18.593 1.00 76.88 391 GLY A C 1
ATOM 2973 O O . GLY A 1 391 ? -6.554 -13.995 19.526 1.00 76.88 391 GLY A O 1
ATOM 2974 N N . LYS A 1 392 ? -6.891 -13.657 17.318 1.00 81.62 392 LYS A N 1
ATOM 2975 C CA . LYS A 1 392 ? -5.515 -13.961 16.885 1.00 81.62 392 LYS A CA 1
ATOM 2976 C C . LYS A 1 392 ? -4.506 -13.017 17.541 1.00 81.62 392 LYS A C 1
ATOM 2978 O O . LYS A 1 392 ? -3.543 -13.491 18.139 1.00 81.62 392 LYS A O 1
ATOM 2983 N N . ILE A 1 393 ? -4.770 -11.708 17.523 1.00 84.06 393 ILE A N 1
ATOM 2984 C CA . ILE A 1 393 ? -3.922 -10.688 18.158 1.00 84.06 393 ILE A CA 1
ATOM 2985 C C . ILE A 1 393 ? -3.805 -10.938 19.667 1.00 84.06 393 ILE A C 1
ATOM 2987 O O . ILE A 1 393 ? -2.693 -10.996 20.190 1.00 84.06 393 ILE A O 1
ATOM 2991 N N . LYS A 1 394 ? -4.923 -11.160 20.375 1.00 83.56 394 LYS A N 1
ATOM 2992 C CA . LYS A 1 394 ? -4.904 -11.430 21.826 1.00 83.56 394 LYS A CA 1
ATOM 2993 C C . LYS A 1 394 ? -4.074 -12.673 22.181 1.00 83.56 394 LYS A C 1
ATOM 2995 O O . LYS A 1 394 ? -3.360 -12.656 23.184 1.00 83.56 394 LYS A O 1
ATOM 3000 N N . ASN A 1 395 ? -4.151 -13.741 21.384 1.00 84.81 395 ASN A N 1
ATOM 3001 C CA . ASN A 1 395 ? -3.349 -14.951 21.598 1.00 84.81 395 ASN A CA 1
ATOM 3002 C C . ASN A 1 395 ? -1.864 -14.699 21.328 1.00 84.81 395 ASN A C 1
ATOM 3004 O O . ASN A 1 395 ? -1.025 -15.009 22.172 1.00 84.81 395 ASN A O 1
ATOM 3008 N N . LEU A 1 396 ? -1.555 -14.058 20.203 1.00 88.62 396 LEU A N 1
ATOM 3009 C CA . LEU A 1 396 ? -0.195 -13.726 19.800 1.00 88.62 396 LEU A CA 1
ATOM 3010 C C . LEU A 1 396 ? 0.520 -12.862 20.840 1.00 88.62 396 LEU A C 1
ATOM 3012 O O . LEU A 1 396 ? 1.668 -13.102 21.198 1.00 88.62 396 LEU A O 1
ATOM 3016 N N . MET A 1 397 ? -0.190 -11.882 21.387 1.00 85.19 397 MET A N 1
ATOM 3017 C CA . MET A 1 397 ? 0.303 -11.047 22.471 1.00 85.19 397 MET A CA 1
ATOM 3018 C C . MET A 1 397 ? 0.709 -11.867 23.700 1.00 85.19 397 MET A C 1
ATOM 3020 O O . MET A 1 397 ? 1.791 -11.651 24.245 1.00 85.19 397 MET A O 1
ATOM 3024 N N . ARG A 1 398 ? -0.123 -12.830 24.120 1.00 86.19 398 ARG A N 1
ATOM 3025 C CA . ARG A 1 398 ? 0.195 -13.722 25.248 1.00 86.19 398 ARG A CA 1
ATOM 3026 C C . ARG A 1 398 ? 1.441 -14.558 24.963 1.00 86.19 398 ARG A C 1
ATOM 3028 O O . ARG A 1 398 ? 2.286 -14.690 25.844 1.00 86.19 398 ARG A O 1
ATOM 3035 N N . GLU A 1 399 ? 1.575 -15.080 23.745 1.00 90.94 399 GLU A N 1
ATOM 3036 C CA . GLU A 1 399 ? 2.753 -15.848 23.321 1.00 90.94 399 GLU A CA 1
ATOM 3037 C C . GLU A 1 399 ? 4.032 -15.006 23.372 1.00 90.94 399 GLU A C 1
ATOM 3039 O O . GLU A 1 399 ? 5.043 -15.447 23.918 1.00 90.94 399 GLU A O 1
ATOM 3044 N N . VAL A 1 400 ? 3.988 -13.767 22.876 1.00 91.94 400 VAL A N 1
ATOM 3045 C CA . VAL A 1 400 ? 5.139 -12.852 22.896 1.00 91.94 400 VAL A CA 1
ATOM 3046 C C . VAL A 1 400 ? 5.495 -12.435 24.327 1.00 91.94 400 VAL A C 1
ATOM 3048 O O . VAL A 1 400 ? 6.670 -12.450 24.693 1.00 91.94 400 VAL A O 1
ATOM 3051 N N . GLN A 1 401 ? 4.510 -12.125 25.176 1.00 90.12 401 GLN A N 1
ATOM 3052 C CA . GLN A 1 401 ? 4.749 -11.833 26.597 1.00 90.12 401 GLN A CA 1
ATOM 3053 C C . GLN A 1 401 ? 5.417 -13.002 27.323 1.00 90.12 401 GLN A C 1
ATOM 3055 O O . GLN A 1 401 ? 6.355 -12.787 28.097 1.00 90.12 401 GLN A O 1
ATOM 3060 N N . GLN A 1 402 ? 4.933 -14.221 27.071 1.00 90.81 402 GLN A N 1
ATOM 3061 C CA . GLN A 1 402 ? 5.474 -15.451 27.637 1.00 90.81 402 GLN A CA 1
ATOM 3062 C C . GLN A 1 402 ? 6.909 -15.683 27.158 1.00 90.81 402 GLN A C 1
ATOM 3064 O O . GLN A 1 402 ? 7.779 -15.951 27.981 1.00 90.81 402 GLN A O 1
ATOM 3069 N N . PHE A 1 403 ? 7.177 -15.493 25.863 1.00 94.38 403 PHE A N 1
ATOM 3070 C CA . PHE A 1 403 ? 8.523 -15.577 25.307 1.00 94.38 403 PHE A CA 1
ATOM 3071 C C . PHE A 1 403 ? 9.497 -14.666 26.055 1.00 94.38 403 PHE A C 1
ATOM 3073 O O . PHE A 1 403 ? 10.489 -15.152 26.589 1.00 94.38 403 PHE A O 1
ATOM 3080 N N . TYR A 1 404 ? 9.200 -13.368 26.164 1.00 94.31 404 TYR A N 1
ATOM 3081 C CA . TYR A 1 404 ? 10.079 -12.445 26.883 1.00 94.31 404 TYR A CA 1
ATOM 3082 C C . TYR A 1 404 ? 10.248 -12.832 28.360 1.00 94.31 404 TYR A C 1
ATOM 3084 O O . TYR A 1 404 ? 11.373 -12.806 28.851 1.00 94.31 404 TYR A O 1
ATOM 3092 N N . ALA A 1 405 ? 9.182 -13.263 29.047 1.00 91.19 405 ALA A N 1
ATOM 3093 C CA . ALA A 1 405 ? 9.269 -13.737 30.432 1.00 91.19 405 ALA A CA 1
ATOM 3094 C C . ALA A 1 405 ? 10.242 -14.916 30.588 1.00 91.19 405 ALA A C 1
ATOM 3096 O O . ALA A 1 405 ? 11.088 -14.906 31.484 1.00 91.19 405 ALA A O 1
ATOM 3097 N N . ASP A 1 406 ? 10.136 -15.901 29.696 1.00 92.12 406 ASP A N 1
ATOM 3098 C CA . ASP A 1 406 ? 10.952 -17.111 29.722 1.00 92.12 406 ASP A CA 1
ATOM 3099 C C . ASP A 1 406 ? 12.411 -16.800 29.379 1.00 92.12 406 ASP A C 1
ATOM 3101 O O . ASP A 1 406 ? 13.321 -17.315 30.023 1.00 92.12 406 ASP A O 1
ATOM 3105 N N . GLN A 1 407 ? 12.660 -15.905 28.417 1.00 93.56 407 GLN A N 1
ATOM 3106 C CA . GLN A 1 407 ? 14.020 -15.460 28.105 1.00 93.56 407 GLN A CA 1
ATOM 3107 C C . GLN A 1 407 ? 14.670 -14.748 29.297 1.00 93.56 407 GLN A C 1
ATOM 3109 O O . GLN A 1 407 ? 15.813 -15.045 29.639 1.00 93.56 407 GLN A O 1
ATOM 3114 N N . MET A 1 408 ? 13.949 -13.844 29.967 1.00 92.81 408 MET A N 1
ATOM 3115 C CA . MET A 1 408 ? 14.468 -13.145 31.149 1.00 92.81 408 MET A CA 1
ATOM 3116 C C . MET A 1 408 ? 14.783 -14.112 32.299 1.00 92.81 408 MET A C 1
ATOM 3118 O O . MET A 1 408 ? 15.799 -13.955 32.980 1.00 92.81 408 MET A O 1
ATOM 3122 N N . GLU A 1 409 ? 13.966 -15.152 32.477 1.00 91.25 409 GLU A N 1
ATOM 3123 C CA . GLU A 1 409 ? 14.206 -16.208 33.461 1.00 91.25 409 GLU A CA 1
ATOM 3124 C C . GLU A 1 409 ? 15.417 -17.084 33.099 1.00 91.25 409 GLU A C 1
ATOM 3126 O O . GLU A 1 409 ? 16.264 -17.326 33.960 1.00 91.25 409 GLU A O 1
ATOM 3131 N N . ILE A 1 410 ? 15.563 -17.482 31.828 1.00 89.50 410 ILE A N 1
ATOM 3132 C CA . ILE A 1 410 ? 16.710 -18.260 31.320 1.00 89.50 410 ILE A CA 1
ATOM 3133 C C . ILE A 1 410 ? 18.036 -17.537 31.582 1.00 89.50 410 ILE A C 1
ATOM 3135 O O . ILE A 1 410 ? 19.019 -18.171 31.970 1.00 89.50 410 ILE A O 1
ATOM 3139 N N . TYR A 1 411 ? 18.066 -16.215 31.405 1.00 89.12 411 TYR A N 1
ATOM 3140 C CA . TYR A 1 411 ? 19.253 -15.397 31.666 1.00 89.12 411 TYR A CA 1
ATOM 3141 C C . TYR A 1 411 ? 19.437 -15.014 33.147 1.00 89.12 411 TYR A C 1
ATOM 3143 O O . TYR A 1 411 ? 20.424 -14.366 33.488 1.00 89.12 411 TYR A O 1
ATOM 3151 N N . GLY A 1 412 ? 18.544 -15.452 34.043 1.00 87.81 412 GLY A N 1
ATOM 3152 C CA . GLY A 1 412 ? 18.692 -15.292 35.493 1.00 87.81 412 GLY A CA 1
ATOM 3153 C C . GLY A 1 412 ? 18.222 -13.948 36.058 1.00 87.81 412 GLY A C 1
ATOM 3154 O O . GLY A 1 412 ? 18.500 -13.653 37.218 1.00 87.81 412 GLY A O 1
ATOM 3155 N N . PHE A 1 413 ? 17.478 -13.152 35.287 1.00 88.44 413 PHE A N 1
ATOM 3156 C CA . PHE A 1 413 ? 16.949 -11.845 35.710 1.00 88.44 413 PHE A CA 1
ATOM 3157 C C . PHE A 1 413 ? 15.577 -11.931 36.398 1.00 88.44 413 PHE A C 1
ATOM 3159 O O . PHE A 1 413 ? 14.953 -10.914 36.711 1.00 88.44 413 PHE A O 1
ATOM 3166 N N . GLY A 1 414 ? 15.106 -13.152 36.655 1.00 86.06 414 GLY A N 1
ATOM 3167 C CA . GLY A 1 414 ? 13.766 -13.422 37.157 1.00 86.06 414 GLY A CA 1
ATOM 3168 C C . GLY A 1 414 ? 12.708 -13.362 36.055 1.00 86.06 414 GLY A C 1
ATOM 3169 O O . GLY A 1 414 ? 12.930 -12.853 34.957 1.00 86.06 414 GLY A O 1
ATOM 3170 N N . ARG A 1 415 ? 11.530 -13.910 36.356 1.00 85.38 415 ARG A N 1
ATOM 3171 C CA . ARG A 1 415 ? 10.428 -14.032 35.401 1.00 85.38 415 ARG A CA 1
ATOM 3172 C C . ARG A 1 415 ? 9.671 -12.710 35.265 1.00 85.38 415 ARG A C 1
ATOM 3174 O O . ARG A 1 415 ? 8.649 -12.502 35.918 1.00 85.38 415 ARG A O 1
ATOM 3181 N N . LYS A 1 416 ? 10.195 -11.811 34.430 1.00 87.50 416 LYS A N 1
ATOM 3182 C CA . LYS A 1 416 ? 9.614 -10.489 34.147 1.00 87.50 416 LYS A CA 1
ATOM 3183 C C . LYS A 1 416 ? 9.350 -10.277 32.664 1.00 87.50 416 LYS A C 1
ATOM 3185 O O . LYS A 1 416 ? 10.107 -10.731 31.815 1.00 87.50 416 LYS A O 1
ATOM 3190 N N . THR A 1 417 ? 8.275 -9.558 32.370 1.00 90.75 417 THR A N 1
ATOM 3191 C CA . THR A 1 417 ? 7.858 -9.195 31.015 1.00 90.75 417 THR A CA 1
ATOM 3192 C C . THR A 1 417 ? 7.143 -7.851 31.041 1.00 90.75 417 THR A C 1
ATOM 3194 O O . THR A 1 417 ? 6.832 -7.325 32.112 1.00 90.75 417 THR A O 1
ATOM 3197 N N . PHE A 1 418 ? 6.899 -7.292 29.865 1.00 88.31 418 PHE A N 1
ATOM 3198 C CA . PHE A 1 418 ? 6.178 -6.036 29.712 1.00 88.31 418 PHE A CA 1
ATOM 3199 C C . PHE A 1 418 ? 4.665 -6.217 29.896 1.00 88.31 418 PHE A C 1
ATOM 3201 O O . PHE A 1 418 ? 4.141 -7.318 29.727 1.00 88.31 418 PHE A O 1
ATOM 3208 N N . GLN A 1 419 ? 3.936 -5.148 30.229 1.00 84.38 419 GLN A N 1
ATOM 3209 C CA . GLN A 1 419 ? 2.474 -5.185 30.388 1.00 84.38 419 GLN A CA 1
ATOM 3210 C C . GLN A 1 419 ? 1.750 -4.696 29.131 1.00 84.38 419 GLN A C 1
ATOM 3212 O O . GLN A 1 419 ? 2.221 -3.781 28.461 1.00 84.38 419 GLN A O 1
ATOM 3217 N N . PHE A 1 420 ? 0.586 -5.279 28.837 1.00 81.38 420 PHE A N 1
ATOM 3218 C CA . PHE A 1 420 ? -0.341 -4.749 27.838 1.00 81.38 420 PHE A CA 1
ATOM 3219 C C . PHE A 1 420 ? -1.475 -3.978 28.502 1.00 81.38 420 PHE A C 1
ATOM 3221 O O . PHE A 1 420 ? -1.835 -4.244 29.649 1.00 81.38 420 PHE A O 1
ATOM 3228 N N . GLU A 1 421 ? -2.088 -3.076 27.745 1.00 73.31 421 GLU A N 1
ATOM 3229 C CA . GLU A 1 421 ? -3.387 -2.528 28.114 1.00 73.31 421 GLU A CA 1
ATOM 3230 C C . GLU A 1 421 ? -4.446 -3.644 28.128 1.00 73.31 421 GLU A C 1
ATOM 3232 O O . GLU A 1 421 ? -4.510 -4.469 27.211 1.00 73.31 421 GLU A O 1
ATOM 3237 N N . THR A 1 422 ? -5.252 -3.701 29.191 1.00 64.69 422 THR A N 1
ATOM 3238 C CA . THR A 1 422 ? -6.240 -4.766 29.410 1.00 64.69 422 THR A CA 1
ATOM 3239 C C . THR A 1 422 ? -7.650 -4.212 29.590 1.00 64.69 422 THR A C 1
ATOM 3241 O O . THR A 1 422 ? -7.831 -3.074 30.022 1.00 64.69 422 THR A O 1
ATOM 3244 N N . ASP A 1 423 ? -8.650 -5.012 29.221 1.00 56.72 423 ASP A N 1
ATOM 3245 C CA . ASP A 1 423 ? -10.057 -4.766 29.519 1.00 56.72 423 ASP A CA 1
ATOM 3246 C C . ASP A 1 423 ? -10.381 -5.060 30.992 1.00 56.72 423 ASP A C 1
ATOM 3248 O O . ASP A 1 423 ? -9.530 -5.492 31.773 1.00 56.72 423 ASP A O 1
ATOM 3252 N N . ALA A 1 424 ? -11.632 -4.809 31.385 1.00 44.12 424 ALA A N 1
ATOM 3253 C CA . ALA A 1 424 ? -12.104 -5.017 32.754 1.00 44.12 424 ALA A CA 1
ATOM 3254 C C . ALA A 1 424 ? -11.975 -6.476 33.240 1.00 44.12 424 ALA A C 1
ATOM 3256 O O . ALA A 1 424 ? -11.946 -6.709 34.448 1.00 44.12 424 ALA A O 1
ATOM 3257 N N . ASP A 1 425 ? -11.856 -7.437 32.319 1.00 46.28 425 ASP A N 1
ATOM 3258 C CA . ASP A 1 425 ? -11.676 -8.862 32.606 1.00 46.28 425 ASP A CA 1
ATOM 3259 C C . ASP A 1 425 ? -10.189 -9.275 32.623 1.00 46.28 425 ASP A C 1
ATOM 3261 O O . ASP A 1 425 ? -9.863 -10.455 32.775 1.00 46.28 425 ASP A O 1
ATOM 3265 N N . GLY A 1 426 ? -9.268 -8.317 32.461 1.00 52.94 426 GLY A N 1
ATOM 3266 C CA . GLY A 1 426 ? -7.826 -8.551 32.439 1.00 52.94 426 GLY A CA 1
ATOM 3267 C C . GLY A 1 426 ? -7.308 -9.143 31.125 1.00 52.94 426 GLY A C 1
ATOM 3268 O O . GLY A 1 426 ? -6.160 -9.587 31.065 1.00 52.94 426 GLY A O 1
ATOM 3269 N N . ASN A 1 427 ? -8.113 -9.167 30.057 1.00 60.47 427 ASN A N 1
ATOM 3270 C CA . ASN A 1 427 ? -7.647 -9.584 28.738 1.00 60.47 427 ASN A CA 1
ATOM 3271 C C . ASN A 1 427 ? -7.044 -8.402 27.991 1.00 60.47 427 ASN A C 1
ATOM 3273 O O . ASN A 1 427 ? -7.491 -7.276 28.144 1.00 60.47 427 ASN A O 1
ATOM 3277 N N . ALA A 1 428 ? -6.078 -8.668 27.116 1.00 66.12 428 ALA A N 1
ATOM 3278 C CA . ALA A 1 428 ? -5.547 -7.674 26.191 1.00 66.12 428 ALA A CA 1
ATOM 3279 C C . ALA A 1 428 ? -6.671 -6.888 25.487 1.00 66.12 428 ALA A C 1
ATOM 3281 O O . ALA A 1 428 ? -7.543 -7.484 24.845 1.00 66.12 428 ALA A O 1
ATOM 3282 N N . PHE A 1 429 ? -6.640 -5.562 25.608 1.00 74.69 429 PHE A N 1
ATOM 3283 C CA . PHE A 1 429 ? -7.559 -4.663 24.922 1.00 74.69 429 PHE A CA 1
ATOM 3284 C C . PHE A 1 429 ? -6.945 -4.251 23.583 1.00 74.69 429 PHE A C 1
ATOM 3286 O O . PHE A 1 429 ? -5.855 -3.687 23.547 1.00 74.69 429 PHE A O 1
ATOM 3293 N N . VAL A 1 430 ? -7.626 -4.559 22.478 1.00 77.19 430 VAL A N 1
ATOM 3294 C CA . VAL A 1 430 ? -7.155 -4.251 21.121 1.00 77.19 430 VAL A CA 1
ATOM 3295 C C . VAL A 1 430 ? -7.957 -3.066 20.603 1.00 77.19 430 VAL A C 1
ATOM 3297 O O . VAL A 1 430 ? -9.180 -3.144 20.504 1.00 77.19 430 VAL A O 1
ATOM 3300 N N . TYR A 1 431 ? -7.280 -1.968 20.281 1.00 70.31 431 TYR A N 1
ATOM 3301 C CA . TYR A 1 431 ? -7.922 -0.794 19.697 1.00 70.31 431 TYR A CA 1
ATOM 3302 C C . TYR A 1 431 ? -8.159 -1.025 18.210 1.00 70.31 431 TYR A C 1
ATOM 3304 O O . TYR A 1 431 ? -7.206 -1.210 17.465 1.00 70.31 431 TYR A O 1
ATOM 3312 N N . HIS A 1 432 ? -9.411 -0.982 17.768 1.00 66.19 432 HIS A N 1
ATOM 3313 C CA . HIS A 1 432 ? -9.754 -1.073 16.350 1.00 66.19 432 HIS A CA 1
ATOM 3314 C C . HIS A 1 432 ? -9.794 0.325 15.733 1.00 66.19 432 HIS A C 1
ATOM 3316 O O . HIS A 1 432 ? -10.501 1.201 16.233 1.00 66.19 432 HIS A O 1
ATOM 3322 N N . ILE A 1 433 ? -9.051 0.537 14.648 1.00 60.75 433 ILE A N 1
ATOM 3323 C CA . ILE A 1 433 ? -8.990 1.821 13.954 1.00 60.75 433 ILE A CA 1
ATOM 3324 C C . ILE A 1 433 ? -9.174 1.608 12.464 1.00 60.75 433 ILE A C 1
ATOM 3326 O O . ILE A 1 433 ? -8.404 0.909 11.808 1.00 60.75 433 ILE A O 1
ATOM 3330 N N . ASN A 1 434 ? -10.136 2.332 11.909 1.00 56.88 434 ASN A N 1
ATOM 3331 C CA . ASN A 1 434 ? -10.267 2.468 10.471 1.00 56.88 434 ASN A CA 1
ATOM 3332 C C . ASN A 1 434 ? -9.429 3.656 10.016 1.00 56.88 434 ASN A C 1
ATOM 3334 O O . ASN A 1 434 ? -9.725 4.812 10.325 1.00 56.88 434 ASN A O 1
ATOM 3338 N N . GLY A 1 435 ? -8.351 3.355 9.309 1.00 51.09 435 GLY A N 1
ATOM 3339 C CA . GLY A 1 435 ? -7.531 4.337 8.641 1.00 51.09 435 GLY A CA 1
ATOM 3340 C C . GLY A 1 435 ? -8.312 5.070 7.556 1.00 51.09 435 GLY A C 1
ATOM 3341 O O . GLY A 1 435 ? -8.997 4.459 6.740 1.00 51.09 435 GLY A O 1
ATOM 3342 N N . ARG A 1 436 ? -8.169 6.398 7.499 1.00 47.31 436 ARG A N 1
ATOM 3343 C CA . ARG A 1 436 ? -8.693 7.244 6.408 1.00 47.31 436 ARG A CA 1
ATOM 3344 C C . ARG A 1 436 ? -7.849 7.136 5.124 1.00 47.31 436 ARG A C 1
ATOM 3346 O O . ARG A 1 436 ? -7.731 8.114 4.390 1.00 47.31 436 ARG A O 1
ATOM 3353 N N . PHE A 1 437 ? -7.205 5.996 4.881 1.00 48.47 437 PHE A N 1
ATOM 3354 C CA . PHE A 1 437 ? -6.265 5.815 3.779 1.00 48.47 437 PHE A CA 1
ATOM 3355 C C . PHE A 1 437 ? -6.740 4.740 2.803 1.00 48.47 437 PHE A C 1
ATOM 3357 O O . PHE A 1 437 ? -7.218 3.678 3.195 1.00 48.47 437 PHE A O 1
ATOM 3364 N N . THR A 1 438 ? -6.614 5.044 1.515 1.00 45.12 438 THR A N 1
ATOM 3365 C CA . THR A 1 438 ? -6.654 4.063 0.424 1.00 45.12 438 THR A CA 1
ATOM 3366 C C . THR A 1 438 ? -5.384 3.203 0.469 1.00 45.12 438 THR A C 1
ATOM 3368 O O . THR A 1 438 ? -4.410 3.639 1.077 1.00 45.12 438 THR A O 1
ATOM 3371 N N . GLU A 1 439 ? -5.368 2.047 -0.203 1.00 42.84 439 GLU A N 1
ATOM 3372 C CA . GLU A 1 439 ? -4.331 0.976 -0.230 1.00 42.84 439 GLU A CA 1
ATOM 3373 C C . GLU A 1 439 ? -2.835 1.397 -0.366 1.00 42.84 439 GLU A C 1
ATOM 3375 O O . GLU A 1 439 ? -1.944 0.552 -0.316 1.00 42.84 439 GLU A O 1
ATOM 3380 N N . ASN A 1 440 ? -2.527 2.693 -0.503 1.00 37.31 440 ASN A N 1
ATOM 3381 C CA . ASN A 1 440 ? -1.231 3.240 -0.910 1.00 37.31 440 ASN A CA 1
ATOM 3382 C C . ASN A 1 440 ? -0.533 4.171 0.108 1.00 37.31 440 ASN A C 1
ATOM 3384 O O . ASN A 1 440 ? 0.482 4.763 -0.248 1.00 37.31 440 ASN A O 1
ATOM 3388 N N . ALA A 1 441 ? -1.039 4.369 1.334 1.00 41.12 441 ALA A N 1
ATOM 3389 C CA . ALA A 1 441 ? -0.316 5.178 2.330 1.00 41.12 441 ALA A CA 1
ATOM 3390 C C . ALA A 1 441 ? -0.704 4.853 3.780 1.00 41.12 441 ALA A C 1
ATOM 3392 O O . ALA A 1 441 ? -1.818 5.157 4.200 1.00 41.12 441 ALA A O 1
ATOM 3393 N N . VAL A 1 442 ? 0.235 4.328 4.573 1.00 42.25 442 VAL A N 1
ATOM 3394 C CA . VAL A 1 442 ? 0.125 4.328 6.041 1.00 42.25 442 VAL A CA 1
ATOM 3395 C C . VAL A 1 442 ? 0.464 5.746 6.532 1.00 42.25 442 VAL A C 1
ATOM 3397 O O . VAL A 1 442 ? 1.543 6.246 6.212 1.00 42.25 442 VAL A O 1
ATOM 3400 N N . PRO A 1 443 ? -0.427 6.454 7.244 1.00 43.00 443 PRO A N 1
ATOM 3401 C CA . PRO A 1 443 ? -0.129 7.788 7.760 1.00 43.00 443 PRO A CA 1
ATOM 3402 C C . PRO A 1 443 ? 0.847 7.737 8.942 1.00 43.00 443 PRO A C 1
ATOM 3404 O O . PRO A 1 443 ? 0.810 6.792 9.725 1.00 43.00 443 PRO A O 1
ATOM 3407 N N . GLU A 1 444 ? 1.628 8.802 9.155 1.00 44.75 444 GLU A N 1
ATOM 3408 C CA . GLU A 1 444 ? 2.328 9.010 10.430 1.00 44.75 444 GLU A CA 1
ATOM 3409 C C . GLU A 1 444 ? 1.320 9.031 11.597 1.00 44.75 444 GLU A C 1
ATOM 3411 O O . GLU A 1 444 ? 0.353 9.799 11.594 1.00 44.75 444 GLU A O 1
ATOM 3416 N N . PHE A 1 445 ? 1.560 8.197 12.615 1.00 49.97 445 PHE A N 1
ATOM 3417 C CA . PHE A 1 445 ? 0.680 7.925 13.763 1.00 49.97 445 PHE A CA 1
ATOM 3418 C C . PHE A 1 445 ? 0.584 9.075 14.791 1.00 49.97 445 PHE A C 1
ATOM 3420 O O . PHE A 1 445 ? 0.628 8.860 16.008 1.00 49.97 445 PHE A O 1
ATOM 3427 N N . ASN A 1 446 ? 0.409 10.313 14.331 1.00 42.41 446 ASN A N 1
ATOM 3428 C CA . ASN A 1 446 ? 0.339 11.517 15.170 1.00 42.41 446 ASN A CA 1
ATOM 3429 C C . ASN A 1 446 ? -1.013 11.688 15.904 1.00 42.41 446 ASN A C 1
ATOM 3431 O O . ASN A 1 446 ? -1.219 12.685 16.591 1.00 42.41 446 ASN A O 1
ATOM 3435 N N . TRP A 1 447 ? -1.935 10.723 15.785 1.00 41.53 447 TRP A N 1
ATOM 3436 C CA . TRP A 1 447 ? -3.296 10.784 16.346 1.00 41.53 447 TRP A CA 1
ATOM 3437 C C . TRP A 1 447 ? -3.494 10.018 17.665 1.00 41.53 447 TRP A C 1
ATOM 3439 O O . TRP A 1 447 ? -4.574 10.091 18.248 1.00 41.53 447 TRP A O 1
ATOM 3449 N N . PHE A 1 448 ? -2.481 9.288 18.148 1.00 46.94 448 PHE A N 1
ATOM 3450 C CA . PHE A 1 448 ? -2.523 8.606 19.450 1.00 46.94 448 PHE A CA 1
ATOM 3451 C C . PHE A 1 448 ? -1.819 9.405 20.536 1.00 46.94 448 PHE A C 1
ATOM 3453 O O . PHE A 1 448 ? -0.870 10.135 20.251 1.00 46.94 448 PHE A O 1
ATOM 3460 N N . ASP A 1 449 ? -2.242 9.199 21.790 1.00 45.62 449 ASP A N 1
ATOM 3461 C CA . ASP A 1 449 ? -1.540 9.699 22.975 1.00 45.62 449 ASP A CA 1
ATOM 3462 C C . ASP A 1 449 ? -0.051 9.339 22.874 1.00 45.62 449 ASP A C 1
ATOM 3464 O O . ASP A 1 449 ? 0.318 8.162 22.822 1.00 45.62 449 ASP A O 1
ATOM 3468 N N . SER A 1 450 ? 0.794 10.357 22.722 1.00 49.72 450 SER A N 1
ATOM 3469 C CA . SER A 1 450 ? 2.253 10.254 22.640 1.00 49.72 450 SER A CA 1
ATOM 3470 C C . SER A 1 450 ? 2.890 10.396 24.020 1.00 49.72 450 SER A C 1
ATOM 3472 O O . SER A 1 450 ? 4.033 10.845 24.137 1.00 49.72 450 SER A O 1
ATOM 3474 N N . SER A 1 451 ? 2.137 10.096 25.081 1.00 53.97 451 SER A N 1
ATOM 3475 C CA . SER A 1 451 ? 2.683 10.049 26.425 1.00 53.97 451 SER A CA 1
ATOM 3476 C C . SER A 1 451 ? 3.866 9.084 26.468 1.00 53.97 451 SER A C 1
ATOM 3478 O O . SER A 1 451 ? 3.852 8.004 25.876 1.00 53.97 451 SER A O 1
ATOM 3480 N N . LYS A 1 452 ? 4.916 9.488 27.188 1.00 53.97 452 LYS A N 1
ATOM 3481 C CA . LYS A 1 452 ? 6.190 8.758 27.263 1.00 53.97 452 LYS A CA 1
ATOM 3482 C C . LYS A 1 452 ? 6.057 7.331 27.813 1.00 53.97 452 LYS A C 1
ATOM 3484 O O . LYS A 1 452 ? 7.011 6.578 27.736 1.00 53.97 452 LYS A O 1
ATOM 3489 N N . ASN A 1 453 ? 4.898 6.950 28.348 1.00 65.19 453 ASN A N 1
ATOM 3490 C CA . ASN A 1 453 ? 4.694 5.679 29.039 1.00 65.19 453 ASN A CA 1
ATOM 3491 C C . ASN A 1 453 ? 3.844 4.688 28.218 1.00 65.19 453 ASN A C 1
ATOM 3493 O O . ASN A 1 453 ? 3.384 3.683 28.757 1.00 65.19 453 ASN A O 1
ATOM 3497 N N . ILE A 1 454 ? 3.598 4.967 26.932 1.00 64.81 454 ILE A N 1
ATOM 3498 C CA . ILE A 1 454 ? 2.826 4.085 26.049 1.00 64.81 454 ILE A CA 1
ATOM 3499 C C . ILE A 1 454 ? 3.667 3.699 24.830 1.00 64.81 454 ILE A C 1
ATOM 3501 O O . ILE A 1 454 ? 4.018 4.553 24.016 1.00 64.81 454 ILE A O 1
ATOM 3505 N N . THR A 1 455 ? 3.913 2.397 24.664 1.00 72.31 455 THR A N 1
ATOM 3506 C CA . THR A 1 455 ? 4.480 1.827 23.433 1.00 72.31 455 THR A CA 1
ATOM 3507 C C . THR A 1 455 ? 3.347 1.306 22.566 1.00 72.31 455 THR A C 1
ATOM 3509 O O . THR A 1 455 ? 2.444 0.633 23.058 1.00 72.31 455 THR A O 1
ATOM 3512 N N . ARG A 1 456 ? 3.367 1.602 21.267 1.00 75.31 456 ARG A N 1
ATOM 3513 C CA . ARG A 1 456 ? 2.290 1.218 20.338 1.00 75.31 456 ARG A CA 1
ATOM 3514 C C . ARG A 1 456 ? 2.684 -0.033 19.566 1.00 75.31 456 ARG A C 1
ATOM 3516 O O . ARG A 1 456 ? 3.773 -0.075 19.010 1.00 75.31 456 ARG A O 1
ATOM 3523 N N . LEU A 1 457 ? 1.797 -1.020 19.506 1.00 78.25 457 LEU A N 1
ATOM 3524 C CA . LEU A 1 457 ? 1.941 -2.194 18.650 1.00 78.25 457 LEU A CA 1
ATOM 3525 C C . LEU A 1 457 ? 0.798 -2.191 17.637 1.00 78.25 457 LEU A C 1
ATOM 3527 O O . LEU A 1 457 ? -0.335 -2.504 17.993 1.00 78.25 457 LEU A O 1
ATOM 3531 N N . VAL A 1 458 ? 1.087 -1.786 16.405 1.00 71.25 458 VAL A N 1
ATOM 3532 C CA . VAL A 1 458 ? 0.110 -1.594 15.335 1.00 71.25 458 VAL A CA 1
ATOM 3533 C C . VAL A 1 458 ? 0.125 -2.797 14.398 1.00 71.25 458 VAL A C 1
ATOM 3535 O O . VAL A 1 458 ? 1.114 -3.054 13.727 1.00 71.25 458 VAL A O 1
ATOM 3538 N N . PHE A 1 459 ? -0.986 -3.513 14.327 1.00 71.94 459 PHE A N 1
ATOM 3539 C CA . PHE A 1 459 ? -1.264 -4.563 13.359 1.00 71.94 459 PHE A CA 1
ATOM 3540 C C . PHE A 1 459 ? -1.967 -3.939 12.161 1.00 71.94 459 PHE A C 1
ATOM 3542 O O . PHE A 1 459 ? -3.017 -3.326 12.350 1.00 71.94 459 PHE A O 1
ATOM 3549 N N . VAL A 1 460 ? -1.421 -4.081 10.956 1.00 67.75 460 VAL A N 1
ATOM 3550 C CA . VAL A 1 460 ? -2.045 -3.544 9.739 1.00 67.75 460 VAL A CA 1
ATOM 3551 C C . VAL A 1 460 ? -2.478 -4.681 8.826 1.00 67.75 460 VAL A C 1
ATOM 3553 O O . VAL A 1 460 ? -1.681 -5.561 8.516 1.00 67.75 460 VAL A O 1
ATOM 3556 N N . GLU A 1 461 ? -3.739 -4.667 8.405 1.00 60.84 461 GLU A N 1
ATOM 3557 C CA . GLU A 1 461 ? -4.288 -5.661 7.478 1.00 60.84 461 GLU A CA 1
ATOM 3558 C C . GLU A 1 461 ? -4.235 -5.174 6.028 1.00 60.84 461 GLU A C 1
ATOM 3560 O O . GLU A 1 461 ? -4.537 -4.011 5.753 1.00 60.84 461 GLU A O 1
ATOM 3565 N N . ASP A 1 462 ? -3.889 -6.091 5.117 1.00 51.44 462 ASP A N 1
ATOM 3566 C CA . ASP A 1 462 ? -3.989 -5.926 3.659 1.00 51.44 462 ASP A CA 1
ATOM 3567 C C . ASP A 1 462 ? -3.226 -4.721 3.084 1.00 51.44 462 ASP A C 1
ATOM 3569 O O . ASP A 1 462 ? -3.658 -4.044 2.149 1.00 51.44 462 ASP A O 1
ATOM 3573 N N . LEU A 1 463 ? -2.023 -4.471 3.599 1.00 47.53 463 LEU A N 1
ATOM 3574 C CA . LEU A 1 463 ? -1.051 -3.738 2.802 1.00 47.53 463 LEU A CA 1
ATOM 3575 C C . LEU A 1 463 ? -0.503 -4.695 1.747 1.00 47.53 463 LEU A C 1
ATOM 3577 O O . LEU A 1 463 ? 0.095 -5.719 2.078 1.00 47.53 463 LEU A O 1
ATOM 3581 N N . ASN A 1 464 ? -0.702 -4.353 0.474 1.00 44.56 464 ASN A N 1
ATOM 3582 C CA . ASN A 1 464 ? 0.043 -4.967 -0.613 1.00 44.56 464 ASN A CA 1
ATOM 3583 C C . ASN A 1 464 ? 1.537 -4.946 -0.217 1.00 44.56 464 ASN A C 1
ATOM 3585 O O . ASN A 1 464 ? 2.069 -3.862 0.032 1.00 44.56 464 ASN A O 1
ATOM 3589 N N . PRO A 1 465 ? 2.229 -6.096 -0.123 1.00 38.69 465 PRO A N 1
ATOM 3590 C CA . PRO A 1 465 ? 3.626 -6.142 0.319 1.00 38.69 465 PRO A CA 1
ATOM 3591 C C . PRO A 1 465 ? 4.568 -5.310 -0.570 1.00 38.69 465 PRO A C 1
ATOM 3593 O O . PRO A 1 465 ? 5.691 -5.028 -0.168 1.00 38.69 465 PRO A O 1
ATOM 3596 N N . ASN A 1 466 ? 4.091 -4.861 -1.738 1.00 40.09 466 ASN A N 1
ATOM 3597 C CA . ASN A 1 466 ? 4.807 -3.994 -2.668 1.00 40.09 466 ASN A CA 1
ATOM 3598 C C . ASN A 1 466 ? 4.595 -2.479 -2.424 1.00 40.09 466 ASN A C 1
ATOM 3600 O O . ASN A 1 466 ? 5.227 -1.675 -3.105 1.00 40.09 466 ASN A O 1
ATOM 3604 N N . THR A 1 467 ? 3.706 -2.053 -1.512 1.00 39.47 467 THR A N 1
ATOM 3605 C CA . THR A 1 467 ? 3.405 -0.621 -1.254 1.00 39.47 467 THR A CA 1
ATOM 3606 C C . THR A 1 467 ? 3.923 -0.097 0.088 1.00 39.47 467 THR A C 1
ATOM 3608 O O . THR A 1 467 ? 3.832 1.102 0.355 1.00 39.47 467 THR A O 1
ATOM 3611 N N . VAL A 1 468 ? 4.524 -0.955 0.916 1.00 37.84 468 VAL A N 1
ATOM 3612 C CA . VAL A 1 468 ? 5.146 -0.587 2.198 1.00 37.84 468 VAL A CA 1
ATOM 3613 C C . VAL A 1 468 ? 6.649 -0.780 2.083 1.00 37.84 468 VAL A C 1
ATOM 3615 O O . VAL A 1 468 ? 7.109 -1.823 1.637 1.00 37.84 468 VAL A O 1
ATOM 3618 N N . SER A 1 469 ? 7.433 0.193 2.546 1.00 41.97 469 SER A N 1
ATOM 3619 C CA . SER A 1 469 ? 8.906 0.152 2.535 1.00 41.97 469 SER A CA 1
ATOM 3620 C C . SER A 1 469 ? 9.529 -1.002 3.353 1.00 41.97 469 SER A C 1
ATOM 3622 O O . SER A 1 469 ? 10.755 -1.109 3.403 1.00 41.97 469 SER A O 1
ATOM 3624 N N . TYR A 1 470 ? 8.725 -1.844 4.013 1.00 47.62 470 TYR A N 1
ATOM 3625 C CA . TYR A 1 470 ? 9.173 -2.952 4.851 1.00 47.62 470 TYR A CA 1
ATOM 3626 C C . TYR A 1 470 ? 8.253 -4.171 4.658 1.00 47.62 470 TYR A C 1
ATOM 3628 O O . TYR A 1 470 ? 7.050 -4.054 4.885 1.00 47.62 470 TYR A O 1
ATOM 3636 N N . PRO A 1 471 ? 8.780 -5.354 4.287 1.00 55.81 471 PRO A N 1
ATOM 3637 C CA . PRO A 1 471 ? 7.961 -6.469 3.802 1.00 55.81 471 PRO A CA 1
ATOM 3638 C C . PRO A 1 471 ? 7.067 -7.133 4.863 1.00 55.81 471 PRO A C 1
ATOM 3640 O O . PRO A 1 471 ? 6.197 -7.915 4.497 1.00 55.81 471 PRO A O 1
ATOM 3643 N N . CYS A 1 472 ? 7.257 -6.851 6.161 1.00 61.06 472 CYS A N 1
ATOM 3644 C CA . CYS A 1 472 ? 6.459 -7.464 7.231 1.00 61.06 472 CYS A CA 1
ATOM 3645 C C . CYS A 1 472 ? 6.237 -6.615 8.497 1.00 61.06 472 CYS A C 1
ATOM 3647 O O . CYS A 1 472 ? 5.327 -6.935 9.267 1.00 61.06 472 CYS A O 1
ATOM 3649 N N . GLY A 1 473 ? 7.023 -5.560 8.732 1.00 63.72 473 GLY A N 1
ATOM 3650 C CA . GLY A 1 473 ? 6.903 -4.692 9.905 1.00 63.72 473 GLY A CA 1
ATOM 3651 C C . GLY A 1 473 ? 8.085 -3.731 10.072 1.00 63.72 473 GLY A C 1
ATOM 3652 O O . GLY A 1 473 ? 9.081 -3.861 9.362 1.00 63.72 473 GLY A O 1
ATOM 3653 N N . ALA A 1 474 ? 7.949 -2.762 10.975 1.00 63.12 474 ALA A N 1
ATOM 3654 C CA . ALA A 1 474 ? 8.985 -1.806 11.355 1.00 63.12 474 ALA A CA 1
ATOM 3655 C C . ALA A 1 474 ? 8.823 -1.390 12.824 1.00 63.12 474 ALA A C 1
ATOM 3657 O O . ALA A 1 474 ? 7.735 -1.005 13.250 1.00 63.12 474 ALA A O 1
ATOM 3658 N N . GLY A 1 475 ? 9.902 -1.430 13.600 1.00 53.84 475 GLY A N 1
ATOM 3659 C CA . GLY A 1 475 ? 9.921 -0.991 14.991 1.00 53.84 475 GLY A CA 1
ATOM 3660 C C . GLY A 1 475 ? 10.966 0.088 15.259 1.00 53.84 475 GLY A C 1
ATOM 3661 O O . GLY A 1 475 ? 12.079 0.051 14.738 1.00 53.84 475 GLY A O 1
ATOM 3662 N N . HIS A 1 476 ? 10.625 1.046 16.118 1.00 65.12 476 HIS A N 1
ATOM 3663 C CA . HIS A 1 476 ? 11.526 2.104 16.562 1.00 65.12 476 HIS A CA 1
ATOM 3664 C C . HIS A 1 476 ? 11.295 2.438 18.038 1.00 65.12 476 HIS A C 1
ATOM 3666 O O . HIS A 1 476 ? 10.156 2.492 18.500 1.00 65.12 476 HIS A O 1
ATOM 3672 N N . GLY A 1 477 ? 12.366 2.698 18.788 1.00 59.97 477 GLY A N 1
ATOM 3673 C CA . GLY A 1 477 ? 12.278 3.077 20.196 1.00 59.97 477 GLY A CA 1
ATOM 3674 C C . GLY A 1 477 ? 13.540 3.773 20.694 1.00 59.97 477 GLY A C 1
ATOM 3675 O O . GLY A 1 477 ? 14.654 3.387 20.339 1.00 59.97 477 GLY A O 1
ATOM 3676 N N . ASP A 1 478 ? 13.367 4.791 21.536 1.00 56.09 478 ASP A N 1
ATOM 3677 C CA . ASP A 1 478 ? 14.449 5.619 22.099 1.00 56.09 478 ASP A CA 1
ATOM 3678 C C . ASP A 1 478 ? 14.779 5.280 23.572 1.00 56.09 478 ASP A C 1
ATOM 3680 O O . ASP A 1 478 ? 15.576 5.956 24.231 1.00 56.09 478 ASP A O 1
ATOM 3684 N N . GLY A 1 479 ? 14.173 4.211 24.102 1.00 53.06 479 GLY A N 1
ATOM 3685 C CA . GLY A 1 479 ? 14.285 3.775 25.500 1.00 53.06 479 GLY A CA 1
ATOM 3686 C C . GLY A 1 479 ? 13.317 4.469 26.465 1.00 53.06 479 GLY A C 1
ATOM 3687 O O . GLY A 1 479 ? 13.189 4.033 27.609 1.00 53.06 479 GLY A O 1
ATOM 3688 N N . HIS A 1 480 ? 12.599 5.501 26.012 1.00 54.09 480 HIS A N 1
ATOM 3689 C CA . HIS A 1 480 ? 11.525 6.145 26.767 1.00 54.09 480 HIS A CA 1
ATOM 3690 C C . HIS A 1 480 ? 10.165 5.746 26.189 1.00 54.09 480 HIS A C 1
ATOM 3692 O O . HIS A 1 480 ? 9.309 5.271 26.927 1.00 54.09 480 HIS A O 1
ATOM 3698 N N . SER A 1 481 ? 10.000 5.841 24.868 1.00 57.62 481 SER A N 1
ATOM 3699 C CA . SER A 1 481 ? 8.799 5.431 24.132 1.00 57.62 481 SER A CA 1
ATOM 3700 C C . SER A 1 481 ? 9.169 4.717 22.829 1.00 57.62 481 SER A C 1
ATOM 3702 O O . SER A 1 481 ? 10.262 4.913 22.296 1.00 57.62 481 SER A O 1
ATOM 3704 N N . GLY A 1 482 ? 8.276 3.874 22.312 1.00 68.94 482 GLY A N 1
ATOM 3705 C CA . GLY A 1 482 ? 8.510 3.167 21.055 1.00 68.94 482 GLY A CA 1
ATOM 3706 C C . GLY A 1 482 ? 7.227 2.826 20.308 1.00 68.94 482 GLY A C 1
ATOM 3707 O O . GLY A 1 482 ? 6.124 2.869 20.857 1.00 68.94 482 GLY A O 1
ATOM 3708 N N . TYR A 1 483 ? 7.370 2.478 19.037 1.00 75.81 483 TYR A N 1
ATOM 3709 C CA . TYR A 1 483 ? 6.297 1.922 18.227 1.00 75.81 483 TYR A CA 1
ATOM 3710 C C . TYR A 1 483 ? 6.808 0.719 17.435 1.00 75.81 483 TYR A C 1
ATOM 3712 O O . TYR A 1 483 ? 7.979 0.656 17.073 1.00 75.81 483 TYR A O 1
ATOM 3720 N N . ALA A 1 484 ? 5.925 -0.244 17.208 1.00 79.75 484 ALA A N 1
ATOM 3721 C CA . ALA A 1 484 ? 6.139 -1.404 16.363 1.00 79.75 484 ALA A CA 1
ATOM 3722 C C . ALA A 1 484 ? 4.932 -1.543 15.438 1.00 79.75 484 ALA A C 1
ATOM 3724 O O . ALA A 1 484 ? 3.800 -1.645 15.905 1.00 79.75 484 ALA A O 1
ATOM 3725 N N . GLU A 1 485 ? 5.173 -1.538 14.139 1.00 76.19 485 GLU A N 1
ATOM 3726 C CA . GLU A 1 485 ? 4.188 -1.740 13.085 1.00 76.19 485 GLU A CA 1
ATOM 3727 C C . GLU A 1 485 ? 4.404 -3.121 12.482 1.00 76.19 485 GLU A C 1
ATOM 3729 O O . GLU A 1 485 ? 5.529 -3.498 12.173 1.00 76.19 485 GLU A O 1
ATOM 3734 N N . VAL A 1 486 ? 3.341 -3.902 12.338 1.00 76.44 486 VAL A N 1
ATOM 3735 C CA . VAL A 1 486 ? 3.408 -5.296 11.909 1.00 76.44 486 VAL A CA 1
ATOM 3736 C C . VAL A 1 486 ? 2.301 -5.560 10.896 1.00 76.44 486 VAL A C 1
ATOM 3738 O O . VAL A 1 486 ? 1.119 -5.528 11.231 1.00 76.44 486 VAL A O 1
ATOM 3741 N N . ALA A 1 487 ? 2.694 -5.848 9.658 1.00 71.06 487 ALA A N 1
ATOM 3742 C CA . ALA A 1 487 ? 1.792 -6.279 8.589 1.00 71.06 487 ALA A CA 1
ATOM 3743 C C . ALA A 1 487 ? 1.703 -7.815 8.519 1.00 71.06 487 ALA A C 1
ATOM 3745 O O . ALA A 1 487 ? 0.637 -8.385 8.304 1.00 71.06 487 ALA A O 1
ATOM 3746 N N . CYS A 1 488 ? 2.813 -8.514 8.787 1.00 76.19 488 CYS A N 1
ATOM 3747 C CA . CYS A 1 488 ? 2.838 -9.973 8.890 1.00 76.19 488 CYS A CA 1
ATOM 3748 C C . CYS A 1 488 ? 2.536 -10.401 10.328 1.00 76.19 488 CYS A C 1
ATOM 3750 O O . CYS A 1 488 ? 3.431 -10.449 11.174 1.00 76.19 488 CYS A O 1
ATOM 3752 N N . ILE A 1 489 ? 1.274 -10.728 10.611 1.00 76.00 489 ILE A N 1
ATOM 3753 C CA . ILE A 1 489 ? 0.805 -11.108 11.952 1.00 76.00 489 ILE A CA 1
ATOM 3754 C C . ILE A 1 489 ? 1.337 -12.507 12.323 1.00 76.00 489 ILE A C 1
ATOM 3756 O O . ILE A 1 489 ? 0.656 -13.520 12.183 1.00 76.00 489 ILE A O 1
ATOM 3760 N N . SER A 1 490 ? 2.592 -12.565 12.776 1.00 83.44 490 SER A N 1
ATOM 3761 C CA . SER A 1 490 ? 3.292 -13.780 13.202 1.00 83.44 490 SER A CA 1
ATOM 3762 C C . SER A 1 490 ? 4.077 -13.550 14.495 1.00 83.44 490 SER A C 1
ATOM 3764 O O . SER A 1 490 ? 4.475 -12.425 14.802 1.00 83.44 490 SER A O 1
ATOM 3766 N N . PHE A 1 491 ? 4.338 -14.626 15.243 1.00 87.31 491 PHE A N 1
ATOM 3767 C CA . PHE A 1 491 ? 5.072 -14.562 16.514 1.00 87.31 491 PHE A CA 1
ATOM 3768 C C . PHE A 1 491 ? 6.459 -13.941 16.350 1.00 87.31 491 PHE A C 1
ATOM 3770 O O . PHE A 1 491 ? 6.825 -13.041 17.103 1.00 87.31 491 PHE A O 1
ATOM 3777 N N . ILE A 1 492 ? 7.208 -14.385 15.337 1.00 83.50 492 ILE A N 1
ATOM 3778 C CA . ILE A 1 492 ? 8.586 -13.940 15.104 1.00 83.50 492 ILE A CA 1
ATOM 3779 C C . ILE A 1 492 ? 8.607 -12.451 14.760 1.00 83.50 492 ILE A C 1
ATOM 3781 O O . ILE A 1 492 ? 9.405 -11.713 15.330 1.00 83.50 492 ILE A O 1
ATOM 3785 N N . THR A 1 493 ? 7.711 -12.003 13.875 1.00 83.62 493 THR A N 1
ATOM 3786 C CA . THR A 1 493 ? 7.636 -10.598 13.457 1.00 83.62 493 THR A CA 1
ATOM 3787 C C . THR A 1 493 ? 7.260 -9.698 14.628 1.00 83.62 493 THR A C 1
ATOM 3789 O O . THR A 1 493 ? 7.973 -8.744 14.914 1.00 83.62 493 THR A O 1
ATOM 3792 N N . VAL A 1 494 ? 6.198 -10.030 15.369 1.00 86.06 494 VAL A N 1
ATOM 3793 C CA . VAL A 1 494 ? 5.765 -9.206 16.508 1.00 86.06 494 VAL A CA 1
ATOM 3794 C C . VAL A 1 494 ? 6.836 -9.148 17.591 1.00 86.06 494 VAL A C 1
ATOM 3796 O O . VAL A 1 494 ? 7.118 -8.070 18.107 1.00 86.06 494 VAL A O 1
ATOM 3799 N N . ALA A 1 495 ? 7.457 -10.279 17.931 1.00 88.88 495 ALA A N 1
ATOM 3800 C CA . ALA A 1 495 ? 8.518 -10.300 18.929 1.00 88.88 495 ALA A CA 1
ATOM 3801 C C . ALA A 1 495 ? 9.766 -9.522 18.469 1.00 88.88 495 ALA A C 1
ATOM 3803 O O . ALA A 1 495 ? 10.390 -8.847 19.281 1.00 88.88 495 ALA A O 1
ATOM 3804 N N . HIS A 1 496 ? 10.116 -9.563 17.181 1.00 88.12 496 HIS A N 1
ATOM 3805 C CA . HIS A 1 496 ? 11.234 -8.799 16.622 1.00 88.12 496 HIS A CA 1
ATOM 3806 C C . HIS A 1 496 ? 10.977 -7.285 16.653 1.00 88.12 496 HIS A C 1
ATOM 3808 O O . HIS A 1 496 ? 11.760 -6.540 17.245 1.00 88.12 496 HIS A O 1
ATOM 3814 N N . GLU A 1 497 ? 9.862 -6.829 16.073 1.00 86.25 497 GLU A N 1
ATOM 3815 C CA . GLU A 1 497 ? 9.556 -5.396 15.969 1.00 86.25 497 GLU A CA 1
ATOM 3816 C C . GLU A 1 497 ? 9.303 -4.768 17.346 1.00 86.25 497 GLU A C 1
ATOM 3818 O O . GLU A 1 497 ? 9.738 -3.648 17.624 1.00 86.25 497 GLU A O 1
ATOM 3823 N N . LEU A 1 498 ? 8.678 -5.509 18.267 1.00 87.38 498 LEU A N 1
ATOM 3824 C CA . LEU A 1 498 ? 8.509 -5.045 19.643 1.00 87.38 498 LEU A CA 1
ATOM 3825 C C . LEU A 1 498 ? 9.852 -4.972 20.393 1.00 87.38 498 LEU A C 1
ATOM 3827 O O . LEU A 1 498 ? 10.047 -4.088 21.226 1.00 87.38 498 LEU A O 1
ATOM 3831 N N . GLY A 1 499 ? 10.815 -5.832 20.050 1.00 88.00 499 GLY A N 1
ATOM 3832 C CA . GLY A 1 499 ? 12.195 -5.719 20.515 1.00 88.00 499 GLY A CA 1
ATOM 3833 C C . GLY A 1 499 ? 12.835 -4.382 20.136 1.00 88.00 499 GLY A C 1
ATOM 3834 O O . GLY A 1 499 ? 13.457 -3.742 20.989 1.00 88.00 499 GLY A O 1
ATOM 3835 N N . HIS A 1 500 ? 12.630 -3.909 18.903 1.00 83.62 500 HIS A N 1
ATOM 3836 C CA . HIS A 1 500 ? 13.068 -2.575 18.483 1.00 83.62 500 HIS A CA 1
ATOM 3837 C C . HIS A 1 500 ? 12.363 -1.454 19.252 1.00 83.62 500 HIS A C 1
ATOM 3839 O O . HIS A 1 500 ? 13.022 -0.501 19.670 1.00 83.62 500 HIS A O 1
ATOM 3845 N N . ALA A 1 501 ? 11.062 -1.590 19.529 1.00 82.81 501 ALA A N 1
ATOM 3846 C CA . ALA A 1 501 ? 10.329 -0.636 20.365 1.00 82.81 501 ALA A CA 1
ATOM 3847 C C . ALA A 1 501 ? 10.865 -0.563 21.814 1.00 82.81 501 ALA A C 1
ATOM 3849 O O . ALA A 1 501 ? 10.732 0.468 22.472 1.00 82.81 501 ALA A O 1
ATOM 3850 N N . PHE A 1 502 ? 11.528 -1.619 22.303 1.00 86.50 502 PHE A N 1
ATOM 3851 C CA . PHE A 1 502 ? 12.268 -1.631 23.576 1.00 86.50 502 PHE A CA 1
ATOM 3852 C C . PHE A 1 502 ? 13.745 -1.205 23.446 1.00 86.50 502 PHE A C 1
ATOM 3854 O O . PHE A 1 502 ? 14.550 -1.395 24.364 1.00 86.50 502 PHE A O 1
ATOM 3861 N N . GLY A 1 503 ? 14.131 -0.637 22.301 1.00 79.94 503 GLY A N 1
ATOM 3862 C CA . GLY A 1 503 ? 15.476 -0.128 22.049 1.00 79.94 503 GLY A CA 1
ATOM 3863 C C . GLY A 1 503 ? 16.523 -1.221 21.816 1.00 79.94 503 GLY A C 1
ATOM 3864 O O . GLY A 1 503 ? 17.704 -1.010 22.106 1.00 79.94 503 GLY A O 1
ATOM 3865 N N . LEU A 1 504 ? 16.136 -2.409 21.342 1.00 86.69 504 LEU A N 1
ATOM 3866 C CA . LEU A 1 504 ? 17.088 -3.443 20.929 1.00 86.69 504 LEU A CA 1
ATOM 3867 C C . LEU A 1 504 ? 17.496 -3.235 19.458 1.00 86.69 504 LEU A C 1
ATOM 3869 O O . LEU A 1 504 ? 16.619 -3.221 18.601 1.00 86.69 504 LEU A O 1
ATOM 3873 N N . PRO A 1 505 ? 18.791 -3.087 19.125 1.00 83.25 505 PRO A N 1
ATOM 3874 C CA . PRO A 1 505 ? 19.255 -3.088 17.736 1.00 83.25 505 PRO A CA 1
ATOM 3875 C C . PRO A 1 505 ? 19.302 -4.516 17.171 1.00 83.25 505 PRO A C 1
ATOM 3877 O O . PRO A 1 505 ? 19.235 -5.492 17.926 1.00 83.25 505 PRO A O 1
ATOM 3880 N N . HIS A 1 506 ? 19.494 -4.655 15.854 1.00 85.00 506 HIS A N 1
ATOM 3881 C CA . HIS A 1 506 ? 19.779 -5.969 15.271 1.00 85.00 506 HIS A CA 1
ATOM 3882 C C . HIS A 1 506 ? 21.059 -6.579 15.849 1.00 85.00 506 HIS A C 1
ATOM 3884 O O . HIS A 1 506 ? 22.041 -5.872 16.059 1.00 85.00 506 HIS A O 1
ATOM 3890 N N . ASP A 1 507 ? 21.086 -7.893 16.078 1.00 83.81 507 ASP A N 1
ATOM 3891 C CA . ASP A 1 507 ? 22.243 -8.596 16.658 1.00 83.81 507 ASP A CA 1
ATOM 3892 C C . ASP A 1 507 ? 22.674 -9.789 15.798 1.00 83.81 507 ASP A C 1
ATOM 3894 O O . ASP A 1 507 ? 22.231 -10.928 15.982 1.00 83.81 507 ASP A O 1
ATOM 3898 N N . PHE A 1 508 ? 23.570 -9.521 14.847 1.00 78.69 508 PHE A N 1
ATOM 3899 C CA . PHE A 1 508 ? 24.069 -10.505 13.882 1.00 78.69 508 PHE A CA 1
ATOM 3900 C C . PHE A 1 508 ? 25.332 -11.248 14.336 1.00 78.69 508 PHE A C 1
ATOM 3902 O O . PHE A 1 508 ? 25.834 -12.093 13.588 1.00 78.69 508 PHE A O 1
ATOM 3909 N N . ARG A 1 509 ? 25.853 -10.986 15.544 1.00 76.94 509 ARG A N 1
ATOM 3910 C CA . ARG A 1 509 ? 27.181 -11.460 15.994 1.00 76.94 509 ARG A CA 1
ATOM 3911 C C . ARG A 1 509 ? 27.340 -12.987 16.042 1.00 76.94 509 ARG A C 1
ATOM 3913 O O . ARG A 1 509 ? 28.465 -13.470 16.068 1.00 76.94 509 ARG A O 1
ATOM 3920 N N . HIS A 1 510 ? 26.240 -13.747 16.011 1.00 67.69 510 HIS A N 1
ATOM 3921 C CA . HIS A 1 510 ? 26.228 -15.219 16.039 1.00 67.69 510 HIS A CA 1
ATOM 3922 C C . HIS A 1 510 ? 25.573 -15.875 14.801 1.00 67.69 510 HIS A C 1
ATOM 3924 O O . HIS A 1 510 ? 25.300 -17.069 14.801 1.00 67.69 510 HIS A O 1
ATOM 3930 N N . SER A 1 511 ? 25.342 -15.128 13.716 1.00 55.41 511 SER A N 1
ATOM 3931 C CA . SER A 1 511 ? 24.542 -15.564 12.551 1.00 55.41 511 SER A CA 1
ATOM 3932 C C . SER A 1 511 ? 25.262 -16.469 11.523 1.00 55.41 511 SER A C 1
ATOM 3934 O O . SER A 1 511 ? 24.953 -16.432 10.329 1.00 55.41 511 SER A O 1
ATOM 3936 N N . VAL A 1 512 ? 26.219 -17.306 11.941 1.00 46.75 512 VAL A N 1
ATOM 3937 C CA . VAL A 1 512 ? 26.877 -18.278 11.042 1.00 46.75 512 VAL A CA 1
ATOM 3938 C C . VAL A 1 512 ? 26.283 -19.673 11.270 1.00 46.75 512 VAL A C 1
ATOM 3940 O O . VAL A 1 512 ? 26.645 -20.352 12.223 1.00 46.75 512 VAL A O 1
ATOM 3943 N N . GLY A 1 513 ? 25.375 -20.087 10.375 1.00 44.22 513 GLY A N 1
ATOM 3944 C CA . GLY A 1 513 ? 24.714 -21.401 10.376 1.00 44.22 513 GLY A CA 1
ATOM 3945 C C . GLY A 1 513 ? 23.478 -21.476 11.283 1.00 44.22 513 GLY A C 1
ATOM 3946 O O . GLY A 1 513 ? 23.621 -21.654 12.480 1.00 44.22 513 GLY A O 1
ATOM 3947 N N . THR A 1 514 ? 22.275 -21.323 10.705 1.00 42.09 514 THR A N 1
ATOM 3948 C CA . THR A 1 514 ? 20.915 -21.678 11.214 1.00 42.09 514 THR A CA 1
ATOM 3949 C C . THR A 1 514 ? 20.578 -21.525 12.720 1.00 42.09 514 THR A C 1
ATOM 3951 O O . THR A 1 514 ? 19.624 -22.134 13.196 1.00 42.09 514 THR A O 1
ATOM 3954 N N . ALA A 1 515 ? 21.316 -20.725 13.492 1.00 51.28 515 ALA A N 1
ATOM 3955 C CA . ALA A 1 515 ? 21.147 -20.547 14.938 1.00 51.28 515 ALA A CA 1
ATOM 3956 C C . ALA A 1 515 ? 21.296 -19.067 15.344 1.00 51.28 515 ALA A C 1
ATOM 3958 O O . ALA A 1 515 ? 22.152 -18.709 16.147 1.00 51.28 515 ALA A O 1
ATOM 3959 N N . GLY A 1 516 ? 20.510 -18.180 14.723 1.00 65.69 516 GLY A N 1
ATOM 3960 C CA . GLY A 1 516 ? 20.518 -16.742 15.034 1.00 65.69 516 GLY A CA 1
ATOM 3961 C C . GLY A 1 516 ? 19.593 -16.358 16.200 1.00 65.69 516 GLY A C 1
ATOM 3962 O O . GLY A 1 516 ? 18.673 -17.105 16.540 1.00 65.69 516 GLY A O 1
ATOM 3963 N N . TYR A 1 517 ? 19.808 -15.166 16.762 1.00 83.69 517 TYR A N 1
ATOM 3964 C CA . TYR A 1 517 ? 18.912 -14.549 17.748 1.00 83.69 517 TYR A CA 1
ATOM 3965 C C . TYR A 1 517 ? 17.650 -13.989 17.079 1.00 83.69 517 TYR A C 1
ATOM 3967 O O . TYR A 1 517 ? 17.625 -13.739 15.873 1.00 83.69 517 TYR A O 1
ATOM 3975 N N . ILE A 1 518 ? 16.610 -13.716 17.869 1.00 86.38 518 ILE A N 1
ATOM 3976 C CA . ILE A 1 518 ? 15.358 -13.148 17.352 1.00 86.38 518 ILE A CA 1
ATOM 3977 C C . ILE A 1 518 ? 15.576 -11.767 16.707 1.00 86.38 518 ILE A C 1
ATOM 3979 O O . ILE A 1 518 ? 15.008 -11.489 15.656 1.00 86.38 518 ILE A O 1
ATOM 3983 N N . MET A 1 519 ? 16.513 -10.966 17.236 1.00 85.31 519 MET A N 1
ATOM 3984 C CA . MET A 1 519 ? 16.940 -9.675 16.664 1.00 85.31 519 MET A CA 1
ATOM 3985 C C . MET A 1 519 ? 17.875 -9.812 15.442 1.00 85.31 519 MET A C 1
ATOM 3987 O O . MET A 1 519 ? 18.490 -8.840 15.022 1.00 85.31 519 MET A O 1
ATOM 3991 N N . SER A 1 520 ? 18.036 -11.007 14.872 1.00 78.44 520 SER A N 1
ATOM 3992 C CA . SER A 1 520 ? 18.706 -11.242 13.581 1.00 78.44 520 SER A CA 1
ATOM 3993 C C . SER A 1 520 ? 17.919 -12.197 12.681 1.00 78.44 520 SER A C 1
ATOM 3995 O O . SER A 1 520 ? 18.501 -12.867 11.828 1.00 78.44 520 SER A O 1
ATOM 3997 N N . TYR A 1 521 ? 16.597 -12.264 12.876 1.00 72.38 521 TYR A N 1
ATOM 3998 C CA . TYR A 1 521 ? 15.688 -13.154 12.142 1.00 72.38 521 TYR A CA 1
ATOM 3999 C C . TYR A 1 521 ? 16.078 -14.641 12.248 1.00 72.38 521 TYR A C 1
ATOM 4001 O O . TYR A 1 521 ? 15.841 -15.436 11.339 1.00 72.38 521 TYR A O 1
ATOM 4009 N N . GLY A 1 522 ? 16.725 -15.032 13.349 1.00 63.56 522 GLY A N 1
ATOM 4010 C CA . GLY A 1 522 ? 17.211 -16.390 13.541 1.00 63.56 522 GLY A CA 1
ATOM 4011 C C . GLY A 1 522 ? 16.126 -17.384 13.951 1.00 63.56 522 GLY A C 1
ATOM 4012 O O . GLY A 1 522 ? 15.222 -17.073 14.720 1.00 63.56 522 GLY A O 1
ATOM 4013 N N . SER A 1 523 ? 16.267 -18.628 13.493 1.00 62.00 523 SER A N 1
ATOM 4014 C CA . SER A 1 523 ? 15.300 -19.719 13.684 1.00 62.00 523 SER A CA 1
ATOM 4015 C C . SER A 1 523 ? 15.212 -20.293 15.104 1.00 62.00 523 SER A C 1
ATOM 4017 O O . SER A 1 523 ? 14.398 -21.182 15.338 1.00 62.00 523 SER A O 1
ATOM 4019 N N . GLN A 1 524 ? 16.050 -19.845 16.047 1.00 64.75 524 GLN A N 1
ATOM 4020 C CA . GLN A 1 524 ? 16.056 -20.370 17.420 1.00 64.75 524 GLN A CA 1
ATOM 4021 C C . GLN A 1 524 ? 15.155 -19.607 18.394 1.00 64.75 524 GLN A C 1
ATOM 4023 O O . GLN A 1 524 ? 15.035 -20.052 19.530 1.00 64.75 524 GLN A O 1
ATOM 4028 N N . ASN A 1 525 ? 14.509 -18.508 17.970 1.00 79.75 525 ASN A N 1
ATOM 4029 C CA . ASN A 1 525 ? 13.601 -17.713 18.808 1.00 79.75 525 ASN A CA 1
ATOM 4030 C C . ASN A 1 525 ? 14.192 -17.464 20.209 1.00 79.75 525 ASN A C 1
ATOM 4032 O O . ASN A 1 525 ? 13.619 -17.889 21.206 1.00 79.75 525 ASN A O 1
ATOM 4036 N N . MET A 1 526 ? 15.374 -16.845 20.283 1.00 86.62 526 MET A N 1
ATOM 4037 C CA . MET A 1 526 ? 16.089 -16.590 21.541 1.00 86.62 526 MET A CA 1
ATOM 4038 C C . MET A 1 526 ? 16.639 -15.159 21.560 1.00 86.62 526 MET A C 1
ATOM 4040 O O . MET A 1 526 ? 17.072 -14.650 20.521 1.00 86.62 526 MET A O 1
ATOM 4044 N N . LEU A 1 527 ? 16.631 -14.497 22.720 1.00 89.62 527 LEU A N 1
ATOM 4045 C CA . LEU A 1 527 ? 17.336 -13.221 22.905 1.00 89.62 527 LEU A CA 1
ATOM 4046 C C . LEU A 1 527 ? 18.845 -13.462 23.017 1.00 89.62 527 LEU A C 1
ATOM 4048 O O . LEU A 1 527 ? 19.275 -14.554 23.362 1.00 89.62 527 LEU A O 1
ATOM 4052 N N . SER A 1 528 ? 19.665 -12.447 22.739 1.00 89.88 528 SER A N 1
ATOM 4053 C CA . SER A 1 528 ? 21.072 -12.492 23.146 1.00 89.88 528 SER A CA 1
ATOM 4054 C C . SER A 1 528 ? 21.206 -12.088 24.611 1.00 89.88 528 SER A C 1
ATOM 4056 O O . SER A 1 528 ? 20.373 -11.344 25.134 1.00 89.88 528 SER A O 1
ATOM 4058 N N . GLN A 1 529 ? 22.287 -12.511 25.272 1.00 88.31 529 GLN A N 1
ATOM 4059 C CA . GLN A 1 529 ? 22.568 -12.083 26.647 1.00 88.31 529 GLN A CA 1
ATOM 4060 C C . GLN A 1 529 ? 22.590 -10.548 26.767 1.00 88.31 529 GLN A C 1
ATOM 4062 O O . GLN A 1 529 ? 22.023 -9.998 27.705 1.00 88.31 529 GLN A O 1
ATOM 4067 N N . CYS A 1 530 ? 23.156 -9.848 25.773 1.00 89.75 530 CYS A N 1
ATOM 4068 C CA . CYS A 1 530 ? 23.160 -8.384 25.745 1.00 89.75 530 CYS A CA 1
ATOM 4069 C C . CYS A 1 530 ? 21.740 -7.799 25.714 1.00 89.75 530 CYS A C 1
ATOM 4071 O O . CYS A 1 530 ? 21.490 -6.777 26.348 1.00 89.75 530 CYS A O 1
ATOM 4073 N N . ALA A 1 531 ? 20.821 -8.420 24.968 1.00 91.19 531 ALA A N 1
ATOM 4074 C CA . ALA A 1 531 ? 19.436 -7.975 24.888 1.00 91.19 531 ALA A CA 1
ATOM 4075 C C . ALA A 1 531 ? 18.679 -8.233 26.199 1.00 91.19 531 ALA A C 1
ATOM 4077 O O . ALA A 1 531 ? 17.995 -7.337 26.682 1.00 91.19 531 ALA A O 1
ATOM 4078 N N . ALA A 1 532 ? 18.846 -9.409 26.811 1.00 92.25 532 ALA A N 1
ATOM 4079 C CA . ALA A 1 532 ? 18.230 -9.717 28.102 1.00 92.25 532 ALA A CA 1
ATOM 4080 C C . ALA A 1 532 ? 18.734 -8.780 29.218 1.00 92.25 532 ALA A C 1
ATOM 4082 O O . ALA A 1 532 ? 17.935 -8.208 29.951 1.00 92.25 532 ALA A O 1
ATOM 4083 N N . GLU A 1 533 ? 20.044 -8.533 29.287 1.00 91.81 533 GLU A N 1
ATOM 4084 C CA . GLU A 1 533 ? 20.644 -7.566 30.219 1.00 91.81 533 GLU A CA 1
ATOM 4085 C C . GLU A 1 533 ? 20.102 -6.141 30.035 1.00 91.81 533 GLU A C 1
ATOM 4087 O O . GLU A 1 533 ? 19.932 -5.420 31.013 1.00 91.81 533 GLU A O 1
ATOM 4092 N N . TRP A 1 534 ? 19.822 -5.723 28.797 1.00 91.44 534 TRP A N 1
ATOM 4093 C CA . TRP A 1 534 ? 19.225 -4.414 28.522 1.00 91.44 534 TRP A CA 1
ATOM 4094 C C . TRP A 1 534 ? 17.788 -4.327 29.050 1.00 91.44 534 TRP A C 1
ATOM 4096 O O . TRP A 1 534 ? 17.411 -3.350 29.697 1.00 91.44 534 TRP A O 1
ATOM 4106 N N . LEU A 1 535 ? 16.989 -5.370 28.808 1.00 91.75 535 LEU A N 1
ATOM 4107 C CA . LEU A 1 535 ? 15.598 -5.441 29.258 1.00 91.75 535 LEU A CA 1
ATOM 4108 C C . LEU A 1 535 ? 15.466 -5.578 30.780 1.00 91.75 535 LEU A C 1
ATOM 4110 O O . LEU A 1 535 ? 14.447 -5.175 31.334 1.00 91.75 535 LEU A O 1
ATOM 4114 N N . ASP A 1 536 ? 16.498 -6.081 31.464 1.00 91.75 536 ASP A N 1
ATOM 4115 C CA . ASP A 1 536 ? 16.542 -6.254 32.922 1.00 91.75 536 ASP A CA 1
ATOM 4116 C C . ASP A 1 536 ? 16.143 -4.985 33.685 1.00 91.75 536 ASP A C 1
ATOM 4118 O O . ASP A 1 536 ? 15.362 -5.059 34.636 1.00 91.75 536 ASP A O 1
ATOM 4122 N N . VAL A 1 537 ? 16.609 -3.827 33.219 1.00 88.31 537 VAL A N 1
ATOM 4123 C CA . VAL A 1 537 ? 16.369 -2.511 33.833 1.00 88.31 537 VAL A CA 1
ATOM 4124 C C . VAL A 1 537 ? 15.454 -1.615 32.995 1.00 88.31 537 VAL A C 1
ATOM 4126 O O . VAL A 1 537 ? 15.153 -0.495 33.403 1.00 88.31 537 VAL A O 1
ATOM 4129 N N . HIS A 1 538 ? 14.983 -2.094 31.838 1.00 87.56 538 HIS A N 1
ATOM 4130 C CA . HIS A 1 538 ? 14.152 -1.311 30.926 1.00 87.56 538 HIS A CA 1
ATOM 4131 C C . HIS A 1 538 ? 12.783 -0.984 31.539 1.00 87.56 538 HIS A C 1
ATOM 4133 O O . HIS A 1 538 ? 12.179 -1.804 32.239 1.00 87.56 538 HIS A O 1
ATOM 4139 N N . ARG A 1 539 ? 12.266 0.215 31.237 1.00 80.69 539 ARG A N 1
ATOM 4140 C CA . ARG A 1 539 ? 11.079 0.800 31.888 1.00 80.69 539 ARG A CA 1
ATOM 4141 C C . ARG A 1 539 ? 9.811 -0.053 31.725 1.00 80.69 539 ARG A C 1
ATOM 4143 O O . ARG A 1 539 ? 9.074 -0.249 32.684 1.00 80.69 539 ARG A O 1
ATOM 4150 N N . TYR A 1 540 ? 9.606 -0.655 30.551 1.00 84.06 540 TYR A N 1
ATOM 4151 C CA . TYR A 1 540 ? 8.450 -1.529 30.285 1.00 84.06 540 TYR A CA 1
ATOM 4152 C C . TYR A 1 540 ? 8.484 -2.862 31.043 1.00 84.06 540 TYR A C 1
ATOM 4154 O O . TYR A 1 540 ? 7.437 -3.468 31.222 1.00 84.06 540 TYR A O 1
ATOM 4162 N N . PHE A 1 541 ? 9.651 -3.311 31.512 1.00 87.69 541 PHE A N 1
ATOM 4163 C CA . PHE A 1 541 ? 9.815 -4.569 32.253 1.00 87.69 541 PHE A CA 1
ATOM 4164 C C . PHE A 1 541 ? 9.845 -4.353 33.779 1.00 87.69 541 PHE A C 1
ATOM 4166 O O . PHE A 1 541 ? 9.917 -5.324 34.532 1.00 87.69 541 PHE A O 1
ATOM 4173 N N . ASN A 1 542 ? 9.788 -3.093 34.240 1.00 81.94 542 ASN A N 1
ATOM 4174 C CA . ASN A 1 542 ? 9.917 -2.694 35.645 1.00 81.94 542 ASN A CA 1
ATOM 4175 C C . ASN A 1 542 ? 8.945 -1.539 35.983 1.00 81.94 542 ASN A C 1
ATOM 4177 O O . ASN A 1 542 ? 9.353 -0.387 36.128 1.00 81.94 542 ASN A O 1
ATOM 4181 N N . THR A 1 543 ? 7.649 -1.845 36.097 1.00 62.53 543 THR A N 1
ATOM 4182 C CA . THR A 1 543 ? 6.544 -0.861 36.110 1.00 62.53 543 THR A CA 1
ATOM 4183 C C . THR A 1 543 ? 6.241 -0.191 37.460 1.00 62.53 543 THR A C 1
ATOM 4185 O O . THR A 1 543 ? 5.410 0.711 37.506 1.00 62.53 543 THR A O 1
ATOM 4188 N N . GLU A 1 544 ? 6.865 -0.607 38.565 1.00 57.62 544 GLU A N 1
ATOM 4189 C CA . GLU A 1 544 ? 6.633 -0.029 39.900 1.00 57.62 544 GLU A CA 1
ATOM 4190 C C . GLU A 1 544 ? 7.779 0.916 40.284 1.00 57.62 544 GLU A C 1
ATOM 4192 O O . GLU A 1 544 ? 8.887 0.443 40.548 1.00 57.62 544 GLU A O 1
ATOM 4197 N N . ARG A 1 545 ? 7.556 2.244 40.324 1.00 55.50 545 ARG A N 1
ATOM 4198 C CA . ARG A 1 545 ? 8.614 3.193 40.720 1.00 55.50 545 ARG A CA 1
ATOM 4199 C C . ARG A 1 545 ? 8.207 4.416 41.530 1.00 55.50 545 ARG A C 1
ATOM 4201 O O . ARG A 1 545 ? 7.121 4.966 41.400 1.00 55.50 545 ARG A O 1
ATOM 4208 N N . THR A 1 546 ? 9.191 4.857 42.317 1.00 48.72 546 THR A N 1
ATOM 4209 C CA . THR A 1 546 ? 9.259 6.089 43.109 1.00 48.72 546 THR A CA 1
ATOM 4210 C C . THR A 1 546 ? 10.553 6.837 42.722 1.00 48.72 546 THR A C 1
ATOM 4212 O O . THR A 1 546 ? 11.620 6.300 42.995 1.00 48.72 546 THR A O 1
ATOM 4215 N N . ALA A 1 547 ? 10.443 7.996 42.047 1.00 43.09 547 ALA A N 1
ATOM 4216 C CA . ALA A 1 547 ? 11.438 9.042 41.671 1.00 43.09 547 ALA A CA 1
ATOM 4217 C C . ALA A 1 547 ? 12.961 8.810 41.938 1.00 43.09 547 ALA A C 1
ATOM 4219 O O . ALA A 1 547 ? 13.350 8.384 43.019 1.00 43.09 547 ALA A O 1
ATOM 4220 N N . ALA A 1 548 ? 13.925 9.177 41.074 1.00 48.72 548 ALA A N 1
ATOM 4221 C CA . ALA A 1 548 ? 14.032 10.333 40.170 1.00 48.72 548 ALA A CA 1
ATOM 4222 C C . ALA A 1 548 ? 14.924 10.050 38.928 1.00 48.72 548 ALA A C 1
ATOM 4224 O O . ALA A 1 548 ? 15.880 9.272 39.018 1.00 48.72 548 ALA A O 1
ATOM 4225 N N . ASP A 1 549 ? 14.633 10.729 37.811 1.00 55.00 549 ASP A N 1
ATOM 4226 C CA . ASP A 1 549 ? 15.384 10.684 36.544 1.00 55.00 549 ASP A CA 1
ATOM 4227 C C . ASP A 1 549 ? 16.628 11.593 36.605 1.00 55.00 549 ASP A C 1
ATOM 4229 O O . ASP A 1 549 ? 16.555 12.749 37.029 1.00 55.00 549 ASP A O 1
ATOM 4233 N N . GLY A 1 550 ? 17.781 11.076 36.180 1.00 59.91 550 GLY A N 1
ATOM 4234 C CA . GLY A 1 550 ? 19.002 11.851 35.961 1.00 59.91 550 GLY A CA 1
ATOM 4235 C C . GLY A 1 550 ? 19.650 11.417 34.651 1.00 59.91 550 GLY A C 1
ATOM 4236 O O . GLY A 1 550 ? 19.698 10.223 34.366 1.00 59.91 550 GLY A O 1
ATOM 4237 N N . ASP A 1 551 ? 20.130 12.372 33.856 1.00 69.25 551 ASP A N 1
ATOM 4238 C CA . ASP A 1 551 ? 20.613 12.090 32.502 1.00 69.25 551 ASP A CA 1
ATOM 4239 C C . ASP A 1 551 ? 21.908 11.263 32.498 1.00 69.25 551 ASP A C 1
ATOM 4241 O O . ASP A 1 551 ? 22.836 11.496 33.281 1.00 69.25 551 ASP A O 1
ATOM 4245 N N . VAL A 1 552 ? 21.990 10.321 31.556 1.00 77.06 552 VAL A N 1
ATOM 4246 C CA . VAL A 1 552 ? 23.219 9.587 31.239 1.00 77.06 552 VAL A CA 1
ATOM 4247 C C . VAL A 1 552 ? 24.078 10.442 30.307 1.00 77.06 552 VAL A C 1
ATOM 4249 O O . VAL A 1 552 ? 23.640 10.823 29.222 1.00 77.06 552 VAL A O 1
ATOM 4252 N N . THR A 1 553 ? 25.320 10.725 30.700 1.00 79.69 553 THR A N 1
ATOM 4253 C CA . THR A 1 553 ? 26.277 11.497 29.896 1.00 79.69 553 THR A CA 1
ATOM 4254 C C . THR A 1 553 ? 27.388 10.611 29.338 1.00 79.69 553 THR A C 1
ATOM 4256 O O . THR A 1 553 ? 27.836 9.656 29.977 1.00 79.69 553 THR A O 1
ATOM 4259 N N . ILE A 1 554 ? 27.818 10.923 28.112 1.00 80.81 554 ILE A N 1
ATOM 4260 C CA . ILE A 1 554 ? 28.841 10.194 27.354 1.00 80.81 554 ILE A CA 1
ATOM 4261 C C . ILE A 1 554 ? 29.872 11.209 26.860 1.00 80.81 554 ILE A C 1
ATOM 4263 O O . ILE A 1 554 ? 29.512 12.237 26.290 1.00 80.81 554 ILE A O 1
ATOM 4267 N N . GLU A 1 555 ? 31.150 10.905 27.060 1.00 80.44 555 GLU A N 1
ATOM 4268 C CA . GLU A 1 555 ? 32.285 11.665 26.544 1.00 80.44 555 GLU A CA 1
ATOM 4269 C C . GLU A 1 555 ? 33.198 10.729 25.740 1.00 80.44 555 GLU A C 1
ATOM 4271 O O . GLU A 1 555 ? 33.639 9.687 26.232 1.00 80.44 555 GLU A O 1
ATOM 4276 N N . VAL A 1 556 ? 33.490 11.095 24.492 1.00 77.38 556 VAL A N 1
ATOM 4277 C CA . VAL A 1 556 ? 34.397 10.336 23.619 1.00 77.38 556 VAL A CA 1
ATOM 4278 C C . VAL A 1 556 ? 35.847 10.656 23.983 1.00 77.38 556 VAL A C 1
ATOM 4280 O O . VAL A 1 556 ? 36.243 11.819 24.013 1.00 77.38 556 VAL A O 1
ATOM 4283 N N . LEU A 1 557 ? 36.664 9.627 24.213 1.00 75.31 557 LEU A N 1
ATOM 4284 C CA . LEU A 1 557 ? 38.094 9.770 24.494 1.00 75.31 557 LEU A CA 1
ATOM 4285 C C . LEU A 1 557 ? 38.943 9.418 23.253 1.00 75.31 557 LEU A C 1
ATOM 4287 O O . LEU A 1 557 ? 38.502 8.635 22.408 1.00 75.31 557 LEU A O 1
ATOM 4291 N N . PRO A 1 558 ? 40.178 9.949 23.128 1.00 67.75 558 PRO A N 1
ATOM 4292 C CA . PRO A 1 558 ? 41.057 9.644 22.000 1.00 67.75 558 PRO A CA 1
ATOM 4293 C C . PRO A 1 558 ? 41.332 8.134 21.857 1.00 67.75 558 PRO A C 1
ATOM 4295 O O . PRO A 1 558 ? 41.543 7.456 22.872 1.00 67.75 558 PRO A O 1
ATOM 4298 N N . PRO A 1 559 ? 41.384 7.595 20.623 1.00 61.75 559 PRO A N 1
ATOM 4299 C CA . PRO A 1 559 ? 41.672 6.182 20.401 1.00 61.75 559 PRO A CA 1
ATOM 4300 C C . PRO A 1 559 ? 43.115 5.824 20.797 1.00 61.75 559 PRO A C 1
ATOM 4302 O O . PRO A 1 559 ? 44.042 6.624 20.666 1.00 61.75 559 PRO A O 1
ATOM 4305 N N . LEU A 1 560 ? 43.312 4.592 21.277 1.00 58.91 560 LEU A N 1
ATOM 4306 C CA . LEU A 1 560 ? 44.629 4.017 21.582 1.00 58.91 560 LEU A CA 1
ATOM 4307 C C . LEU A 1 560 ? 45.168 3.181 20.405 1.00 58.91 560 LEU A C 1
ATOM 4309 O O . LEU A 1 560 ? 44.370 2.692 19.603 1.00 58.91 560 LEU A O 1
ATOM 4313 N N . PRO A 1 561 ? 46.492 2.919 20.342 1.00 58.28 561 PRO A N 1
ATOM 4314 C CA . PRO A 1 561 ? 47.072 1.989 19.373 1.00 58.28 561 PRO A CA 1
ATOM 4315 C C . PRO A 1 561 ? 46.393 0.615 19.429 1.00 58.28 561 PRO A C 1
ATOM 4317 O O . PRO A 1 561 ? 46.151 0.074 20.514 1.00 58.28 561 PRO A O 1
ATOM 4320 N N . HIS A 1 562 ? 46.111 0.043 18.261 1.00 53.19 562 HIS A N 1
ATOM 4321 C CA . HIS A 1 562 ? 45.420 -1.236 18.107 1.00 53.19 562 HIS A CA 1
ATOM 4322 C C . HIS A 1 562 ? 46.126 -2.124 17.062 1.00 53.19 562 HIS A C 1
ATOM 4324 O O . HIS A 1 562 ? 46.890 -1.613 16.239 1.00 53.19 562 HIS A O 1
ATOM 4330 N N . PRO A 1 563 ? 45.917 -3.454 17.094 1.00 55.62 563 PRO A N 1
ATOM 4331 C CA . PRO A 1 563 ? 46.479 -4.365 16.099 1.00 55.62 563 PRO A CA 1
ATOM 4332 C C . PRO A 1 563 ? 45.941 -4.088 14.679 1.00 55.62 563 PRO A C 1
ATOM 4334 O O . PRO A 1 563 ? 44.884 -3.462 14.534 1.00 55.62 563 PRO A O 1
ATOM 4337 N N . PRO A 1 564 ? 46.647 -4.546 13.624 1.00 51.44 564 PRO A N 1
ATOM 4338 C CA . PRO A 1 564 ? 46.125 -4.505 12.261 1.00 51.44 564 PRO A CA 1
ATOM 4339 C C . PRO A 1 564 ? 44.829 -5.327 12.204 1.00 51.44 564 PRO A C 1
ATOM 4341 O O . PRO A 1 564 ? 44.806 -6.464 12.671 1.00 51.44 564 PRO A O 1
ATOM 4344 N N . ASN A 1 565 ? 43.766 -4.741 11.647 1.00 63.09 565 ASN A N 1
ATOM 4345 C CA . ASN A 1 565 ? 42.414 -5.312 11.520 1.00 63.09 565 ASN A CA 1
ATOM 4346 C C . ASN A 1 565 ? 41.511 -5.250 12.774 1.00 63.09 565 ASN A C 1
ATOM 4348 O O . ASN A 1 565 ? 40.668 -6.122 12.964 1.00 63.09 565 ASN A O 1
ATOM 4352 N N . ALA A 1 566 ? 41.634 -4.225 13.618 1.00 68.19 566 ALA A N 1
ATOM 4353 C CA . ALA A 1 566 ? 40.640 -3.914 14.654 1.00 68.19 566 ALA A CA 1
ATOM 4354 C C . ALA A 1 566 ? 40.563 -2.401 14.883 1.00 68.19 566 ALA A C 1
ATOM 4356 O O . ALA A 1 566 ? 41.530 -1.704 14.599 1.00 68.19 566 ALA A O 1
ATOM 4357 N N . ILE A 1 567 ? 39.455 -1.897 15.429 1.00 72.94 567 ILE A N 1
ATOM 4358 C CA . ILE A 1 567 ? 39.330 -0.503 15.885 1.00 72.94 567 ILE A CA 1
ATOM 4359 C C . ILE A 1 567 ? 39.127 -0.515 17.400 1.00 72.94 567 ILE A C 1
ATOM 4361 O O . ILE A 1 567 ? 38.332 -1.299 17.924 1.00 72.94 567 ILE A O 1
ATOM 4365 N N . ARG A 1 568 ? 39.851 0.348 18.123 1.00 81.00 568 ARG A N 1
ATOM 4366 C CA . ARG A 1 568 ? 39.686 0.519 19.573 1.00 81.00 568 ARG A CA 1
ATOM 4367 C C . ARG A 1 568 ? 39.099 1.887 19.891 1.00 81.00 568 ARG A C 1
ATOM 4369 O O . ARG A 1 568 ? 39.697 2.905 19.556 1.00 81.00 568 ARG A O 1
ATOM 4376 N N . LEU A 1 569 ? 37.966 1.893 20.585 1.00 82.38 569 LEU A N 1
ATOM 4377 C CA . LEU A 1 569 ? 37.231 3.095 20.976 1.00 82.38 569 LEU A CA 1
ATOM 4378 C C . LEU A 1 569 ? 37.115 3.161 22.493 1.00 82.38 569 LEU A C 1
ATOM 4380 O O . LEU A 1 569 ? 37.001 2.127 23.154 1.00 82.38 569 LEU A O 1
ATOM 4384 N N . ARG A 1 570 ? 37.161 4.373 23.041 1.00 85.06 570 ARG A N 1
ATOM 4385 C CA . ARG A 1 570 ? 37.126 4.613 24.480 1.00 85.06 570 ARG A CA 1
ATOM 4386 C C . ARG A 1 570 ? 36.157 5.737 24.795 1.00 85.06 570 ARG A C 1
ATOM 4388 O O . ARG A 1 570 ? 36.176 6.772 24.136 1.00 85.06 570 ARG A O 1
ATOM 4395 N N . PHE A 1 571 ? 35.370 5.541 25.842 1.00 87.00 571 PHE A N 1
ATOM 4396 C CA . PHE A 1 571 ? 34.372 6.501 26.290 1.00 87.00 571 PHE A CA 1
ATOM 4397 C C . PHE A 1 571 ? 34.427 6.644 27.804 1.00 87.00 571 PHE A C 1
ATOM 4399 O O . PHE A 1 571 ? 34.678 5.667 28.508 1.00 87.00 571 PHE A O 1
ATOM 4406 N N . ASN A 1 572 ? 34.171 7.845 28.303 1.00 86.75 572 ASN A N 1
ATOM 4407 C CA . ASN A 1 572 ? 33.833 8.063 29.698 1.00 86.75 572 ASN A CA 1
ATOM 4408 C C . ASN A 1 572 ? 32.311 8.196 29.798 1.00 86.75 572 ASN A C 1
ATOM 4410 O O . ASN A 1 572 ? 31.711 8.984 29.069 1.00 86.75 572 ASN A O 1
ATOM 4414 N N . VAL A 1 573 ? 31.677 7.397 30.650 1.00 88.19 573 VAL A N 1
ATOM 4415 C CA . VAL A 1 573 ? 30.216 7.359 30.791 1.00 88.19 573 VAL A CA 1
ATOM 4416 C C . VAL A 1 573 ? 29.842 7.650 32.234 1.00 88.19 573 VAL A C 1
ATOM 4418 O O . VAL A 1 573 ? 30.513 7.179 33.148 1.00 88.19 573 VAL A O 1
ATOM 4421 N N . THR A 1 574 ? 28.802 8.453 32.454 1.00 84.75 574 THR A N 1
ATOM 4422 C CA . THR A 1 574 ? 28.357 8.845 33.799 1.00 84.75 574 THR A CA 1
ATOM 4423 C C . THR A 1 574 ? 26.835 8.799 33.883 1.00 84.75 574 THR A C 1
ATOM 4425 O O . THR A 1 574 ? 26.152 9.328 33.015 1.00 84.75 574 THR A O 1
ATOM 4428 N N . ALA A 1 575 ? 26.303 8.177 34.932 1.00 84.88 575 ALA A N 1
ATOM 4429 C CA . ALA A 1 575 ? 24.877 8.107 35.230 1.00 84.88 575 ALA A CA 1
ATOM 4430 C C . ALA A 1 575 ? 24.662 8.240 36.750 1.00 84.88 575 ALA A C 1
ATOM 4432 O O . ALA A 1 575 ? 25.147 7.389 37.502 1.00 84.88 575 ALA A O 1
ATOM 4433 N N . PRO A 1 576 ? 23.931 9.261 37.241 1.00 79.88 576 PRO A N 1
ATOM 4434 C CA . PRO A 1 576 ? 23.709 9.457 38.678 1.00 79.88 576 PRO A CA 1
ATOM 4435 C C . PRO A 1 576 ? 23.066 8.253 39.384 1.00 79.88 576 PRO A C 1
ATOM 4437 O O . PRO A 1 576 ? 23.387 7.982 40.540 1.00 79.88 576 PRO A O 1
ATOM 4440 N N . ALA A 1 577 ? 22.207 7.509 38.682 1.00 76.62 577 ALA A N 1
ATOM 4441 C CA . ALA A 1 577 ? 21.536 6.311 39.191 1.00 76.62 577 ALA A CA 1
ATOM 4442 C C . ALA A 1 577 ? 22.406 5.033 39.165 1.00 76.62 577 ALA A C 1
ATOM 4444 O O . ALA A 1 577 ? 21.994 3.988 39.671 1.00 76.62 577 ALA A O 1
ATOM 4445 N N . GLY A 1 578 ? 23.619 5.109 38.606 1.00 86.75 578 GLY A N 1
ATOM 4446 C CA . GLY A 1 578 ? 24.525 3.977 38.421 1.00 86.75 578 GLY A CA 1
ATOM 4447 C C . GLY A 1 578 ? 24.334 3.275 37.076 1.00 86.75 578 GLY A C 1
ATOM 4448 O O . GLY A 1 578 ? 23.221 2.949 36.680 1.00 86.75 578 GLY A O 1
ATOM 4449 N N . LEU A 1 579 ? 25.435 3.023 36.372 1.00 89.50 579 LEU A N 1
ATOM 4450 C CA . LEU A 1 579 ? 25.469 2.450 35.023 1.00 89.50 579 LEU A CA 1
ATOM 4451 C C . LEU A 1 579 ? 25.145 0.950 35.013 1.00 89.50 579 LEU A C 1
ATOM 4453 O O . LEU A 1 579 ? 25.633 0.222 35.873 1.00 89.50 579 LEU A O 1
ATOM 4457 N N . HIS A 1 580 ? 24.397 0.469 34.018 1.00 90.88 580 HIS A N 1
ATOM 4458 C CA . HIS A 1 580 ? 24.018 -0.948 33.915 1.00 90.88 580 HIS A CA 1
ATOM 4459 C C . HIS A 1 580 ? 24.596 -1.642 32.680 1.00 90.88 580 HIS A C 1
ATOM 4461 O O . HIS A 1 580 ? 25.198 -2.706 32.795 1.00 90.88 580 HIS A O 1
ATOM 4467 N N . GLN A 1 581 ? 24.487 -1.035 31.496 1.00 92.38 581 GLN A N 1
ATOM 4468 C CA . GLN A 1 581 ? 25.058 -1.610 30.274 1.00 92.38 581 GLN A CA 1
ATOM 4469 C C . GLN A 1 581 ? 25.472 -0.530 29.270 1.00 92.38 581 GLN A C 1
ATOM 4471 O O . GLN A 1 581 ? 24.796 0.486 29.123 1.00 92.38 581 GLN A O 1
ATOM 4476 N N . ALA A 1 582 ? 26.559 -0.778 28.536 1.00 90.44 582 ALA A N 1
ATOM 4477 C CA . ALA A 1 582 ? 26.982 0.002 27.375 1.00 90.44 582 ALA A CA 1
ATOM 4478 C C . ALA A 1 582 ? 27.011 -0.869 26.110 1.00 90.44 582 ALA A C 1
ATOM 4480 O O . ALA A 1 582 ? 27.473 -2.011 26.138 1.00 90.44 582 ALA A O 1
ATOM 4481 N N . ARG A 1 583 ? 26.556 -0.324 24.981 1.00 89.50 583 ARG A N 1
ATOM 4482 C CA . ARG A 1 583 ? 26.491 -0.997 23.677 1.00 89.50 583 ARG A CA 1
ATOM 4483 C C . ARG A 1 583 ? 27.087 -0.114 22.594 1.00 89.50 583 ARG A C 1
ATOM 4485 O O . ARG A 1 583 ? 26.922 1.101 22.643 1.00 89.50 583 ARG A O 1
ATOM 4492 N N . ILE A 1 584 ? 27.750 -0.732 21.622 1.00 86.38 584 ILE A N 1
ATOM 4493 C CA . ILE A 1 584 ? 28.246 -0.055 20.428 1.00 86.38 584 ILE A CA 1
ATOM 4494 C C . ILE A 1 584 ? 27.661 -0.703 19.177 1.00 86.38 584 ILE A C 1
ATOM 4496 O O . ILE A 1 584 ? 27.730 -1.925 19.013 1.00 86.38 584 ILE A O 1
ATOM 4500 N N . SER A 1 585 ? 27.102 0.130 18.309 1.00 83.94 585 SER A N 1
ATOM 4501 C CA . SER A 1 585 ? 26.428 -0.279 17.076 1.00 83.94 585 SER A CA 1
ATOM 4502 C C . SER A 1 585 ? 26.951 0.534 15.892 1.00 83.94 585 SER A C 1
ATOM 4504 O O . SER A 1 585 ? 27.359 1.686 16.066 1.00 83.94 585 SER A O 1
ATOM 4506 N N . GLY A 1 586 ? 26.964 -0.064 14.701 1.00 77.00 586 GLY A N 1
ATOM 4507 C CA . GLY A 1 586 ? 27.258 0.660 13.461 1.00 77.00 586 GLY A CA 1
ATOM 4508 C C . GLY A 1 586 ? 26.059 1.497 13.015 1.00 77.00 586 GLY A C 1
ATOM 4509 O O . GLY A 1 586 ? 24.922 1.134 13.301 1.00 77.00 586 GLY A O 1
ATOM 4510 N N . VAL A 1 587 ? 26.306 2.610 12.325 1.00 68.19 587 VAL A N 1
ATOM 4511 C CA . VAL A 1 587 ? 25.252 3.442 11.723 1.00 68.19 587 VAL A CA 1
ATOM 4512 C C . VAL A 1 587 ? 25.571 3.790 10.276 1.00 68.19 587 VAL A C 1
ATOM 4514 O O . VAL A 1 587 ? 26.738 3.887 9.879 1.00 68.19 587 VAL A O 1
ATOM 4517 N N . ASP A 1 588 ? 24.512 3.993 9.504 1.00 63.44 588 ASP A N 1
ATOM 4518 C CA . ASP A 1 588 ? 24.583 4.421 8.113 1.00 63.44 588 ASP A CA 1
ATOM 4519 C C . ASP A 1 588 ? 24.823 5.953 7.983 1.00 63.44 588 ASP A C 1
ATOM 4521 O O . ASP A 1 588 ? 24.877 6.665 8.995 1.00 63.44 588 ASP A O 1
ATOM 4525 N N . PRO A 1 589 ? 24.970 6.502 6.758 1.00 53.50 589 PRO A N 1
ATOM 4526 C CA . PRO A 1 589 ? 25.180 7.938 6.525 1.00 53.50 589 PRO A CA 1
ATOM 4527 C C . PRO A 1 589 ? 24.075 8.873 7.030 1.00 53.50 589 PRO A C 1
ATOM 4529 O O . PRO A 1 589 ? 24.313 10.071 7.179 1.00 53.50 589 PRO A O 1
ATOM 4532 N N . SER A 1 590 ? 22.878 8.349 7.297 1.00 50.59 590 SER A N 1
ATOM 4533 C CA . SER A 1 590 ? 21.765 9.101 7.882 1.00 50.59 590 SER A CA 1
ATOM 4534 C C . SER A 1 590 ? 21.783 9.095 9.416 1.00 50.59 590 SER A C 1
ATOM 4536 O O . SER A 1 590 ? 20.967 9.766 10.047 1.00 50.59 590 SER A O 1
ATOM 4538 N N . GLY A 1 591 ? 22.728 8.369 10.026 1.00 52.22 591 GLY A N 1
ATOM 4539 C CA . GLY A 1 591 ? 22.800 8.159 11.468 1.00 52.22 591 GLY A CA 1
ATOM 4540 C C . GLY A 1 591 ? 21.775 7.145 11.978 1.00 52.22 591 GLY A C 1
ATOM 4541 O O . GLY A 1 591 ? 21.533 7.102 13.185 1.00 52.22 591 GLY A O 1
ATOM 4542 N N . THR A 1 592 ? 21.170 6.350 11.088 1.00 53.16 592 THR A N 1
ATOM 4543 C CA . THR A 1 592 ? 20.146 5.362 11.442 1.00 53.16 592 THR A CA 1
ATOM 4544 C C . THR A 1 592 ? 20.717 3.943 11.481 1.00 53.16 592 THR A C 1
ATOM 4546 O O . THR A 1 592 ? 21.744 3.623 10.871 1.00 53.16 592 THR A O 1
ATOM 4549 N N . PHE A 1 593 ? 20.075 3.089 12.280 1.00 55.09 593 PHE A N 1
ATOM 4550 C CA . PHE A 1 593 ? 20.388 1.665 12.365 1.00 55.09 593 PHE A CA 1
ATOM 4551 C C . PHE A 1 593 ? 19.708 0.958 11.187 1.00 55.09 593 PHE A C 1
ATOM 4553 O O . PHE A 1 593 ? 18.498 1.082 11.021 1.00 55.09 593 PHE A O 1
ATOM 4560 N N . SER A 1 594 ? 20.470 0.235 10.364 1.00 54.97 594 SER A N 1
ATOM 4561 C CA . SER A 1 594 ? 19.940 -0.456 9.176 1.00 54.97 594 SER A CA 1
ATOM 4562 C C . SER A 1 594 ? 20.048 -1.977 9.312 1.00 54.97 594 SER A C 1
ATOM 4564 O O . SER A 1 594 ? 20.897 -2.468 10.054 1.00 54.97 594 SER A O 1
ATOM 4566 N N . ASN A 1 595 ? 19.300 -2.718 8.491 1.00 53.44 595 ASN A N 1
ATOM 4567 C CA . ASN A 1 595 ? 19.245 -4.189 8.502 1.00 53.44 595 ASN A CA 1
ATOM 4568 C C . ASN A 1 595 ? 20.529 -4.890 8.002 1.00 53.44 595 ASN A C 1
ATOM 4570 O O . ASN A 1 595 ? 20.558 -6.118 7.888 1.00 53.44 595 ASN A O 1
ATOM 4574 N N . ARG A 1 596 ? 21.593 -4.149 7.665 1.00 56.94 596 ARG A N 1
ATOM 4575 C CA . ARG A 1 596 ? 22.881 -4.736 7.267 1.00 56.94 596 ARG A CA 1
ATOM 4576 C C . ARG A 1 596 ? 23.660 -5.227 8.485 1.00 56.94 596 ARG A C 1
ATOM 4578 O O . ARG A 1 596 ? 23.623 -4.606 9.546 1.00 56.94 596 ARG A O 1
ATOM 4585 N N . ARG A 1 597 ? 24.434 -6.308 8.323 1.00 56.06 597 ARG A N 1
ATOM 4586 C CA . ARG A 1 597 ? 25.229 -6.897 9.421 1.00 56.06 597 ARG A CA 1
ATOM 4587 C C . ARG A 1 597 ? 26.154 -5.876 10.081 1.00 56.06 597 ARG A C 1
ATOM 4589 O O . ARG A 1 597 ? 26.286 -5.874 11.301 1.00 56.06 597 ARG A O 1
ATOM 4596 N N . GLU A 1 598 ? 26.759 -5.010 9.278 1.00 57.00 598 GLU A N 1
ATOM 4597 C CA . GLU A 1 598 ? 27.667 -3.945 9.700 1.00 57.00 598 GLU A CA 1
ATOM 4598 C C . GLU A 1 598 ? 26.994 -2.776 10.447 1.00 57.00 598 GLU A C 1
ATOM 4600 O O . GLU A 1 598 ? 27.695 -2.010 11.106 1.00 57.00 598 GLU A O 1
ATOM 4605 N N . HIS A 1 599 ? 25.659 -2.652 10.410 1.00 66.31 599 HIS A N 1
ATOM 4606 C CA . HIS A 1 599 ? 24.888 -1.570 11.052 1.00 66.31 599 HIS A CA 1
ATOM 4607 C C . HIS A 1 599 ? 24.058 -2.047 12.268 1.00 66.31 599 HIS A C 1
ATOM 4609 O O . HIS A 1 599 ? 23.222 -1.313 12.793 1.00 66.31 599 HIS A O 1
ATOM 4615 N N . GLY A 1 600 ? 24.306 -3.277 12.735 1.00 74.12 600 GLY A N 1
ATOM 4616 C CA . GLY A 1 600 ? 23.747 -3.831 13.972 1.00 74.12 600 GLY A CA 1
ATOM 4617 C C . GLY A 1 600 ? 24.660 -3.655 15.195 1.00 74.12 600 GLY A C 1
ATOM 4618 O O . GLY A 1 600 ? 25.629 -2.892 15.191 1.00 74.12 600 GLY A O 1
ATOM 4619 N N . LEU A 1 601 ? 24.363 -4.399 16.262 1.00 83.88 601 LEU A N 1
ATOM 4620 C CA . LEU A 1 601 ? 25.151 -4.469 17.490 1.00 83.88 601 LEU A CA 1
ATOM 4621 C C . LEU A 1 601 ? 26.535 -5.064 17.209 1.00 83.88 601 LEU A C 1
ATOM 4623 O O . LEU A 1 601 ? 26.660 -6.242 16.873 1.00 83.88 601 LEU A O 1
ATOM 4627 N N . LEU A 1 602 ? 27.584 -4.270 17.413 1.00 83.50 602 LEU A N 1
ATOM 4628 C CA . LEU A 1 602 ? 28.975 -4.685 17.216 1.00 83.50 602 LEU A CA 1
ATOM 4629 C C . LEU A 1 602 ? 29.562 -5.273 18.505 1.00 83.50 602 LEU A C 1
ATOM 4631 O O . LEU A 1 602 ? 30.250 -6.293 18.475 1.00 83.50 602 LEU A O 1
ATOM 4635 N N . ALA A 1 603 ? 29.266 -4.661 19.655 1.00 86.81 603 ALA A N 1
ATOM 4636 C CA . ALA A 1 603 ? 29.652 -5.174 20.969 1.00 86.81 603 ALA A CA 1
ATOM 4637 C C . ALA A 1 603 ? 28.770 -4.610 22.097 1.00 86.81 603 ALA A C 1
ATOM 4639 O O . ALA A 1 603 ? 28.168 -3.548 21.970 1.00 86.81 603 ALA A O 1
ATOM 4640 N N . CYS A 1 604 ? 28.726 -5.311 23.231 1.00 90.31 604 CYS A N 1
ATOM 4641 C CA . CYS A 1 604 ? 28.089 -4.840 24.462 1.00 90.31 604 CYS A CA 1
ATOM 4642 C C . CYS A 1 604 ? 28.993 -5.118 25.669 1.00 90.31 604 CYS A C 1
ATOM 4644 O O . CYS A 1 604 ? 29.864 -5.990 25.604 1.00 90.31 604 CYS A O 1
ATOM 4646 N N . LYS A 1 605 ? 28.784 -4.381 26.759 1.00 90.75 605 LYS A N 1
ATOM 4647 C CA . LYS A 1 605 ? 29.443 -4.573 28.050 1.00 90.75 605 LYS A CA 1
ATOM 4648 C C . LYS A 1 605 ? 28.471 -4.322 29.193 1.00 90.75 605 LYS A C 1
ATOM 4650 O O . LYS A 1 605 ? 27.881 -3.246 29.271 1.00 90.75 605 LYS A O 1
ATOM 4655 N N . PHE A 1 606 ? 28.381 -5.289 30.095 1.00 89.50 606 PHE A N 1
ATOM 4656 C CA . PHE A 1 606 ? 27.753 -5.124 31.399 1.00 89.50 606 PHE A CA 1
ATOM 4657 C C . PHE A 1 606 ? 28.602 -4.207 32.293 1.00 89.50 606 PHE A C 1
ATOM 4659 O O . PHE A 1 606 ? 29.834 -4.289 32.266 1.00 89.50 606 PHE A O 1
ATOM 4666 N N . LEU A 1 607 ? 27.952 -3.341 33.071 1.00 88.88 607 LEU A N 1
ATOM 4667 C CA . LEU A 1 607 ? 28.579 -2.363 33.961 1.00 88.88 607 LEU A CA 1
ATOM 4668 C C . LEU A 1 607 ? 28.085 -2.582 35.396 1.00 88.88 607 LEU A C 1
ATOM 4670 O O . LEU A 1 607 ? 26.908 -2.819 35.645 1.00 88.88 607 LEU A O 1
ATOM 4674 N N . ASN A 1 608 ? 28.986 -2.484 36.373 1.00 80.88 608 ASN A N 1
ATOM 4675 C CA . ASN A 1 608 ? 28.717 -2.924 37.750 1.00 80.88 608 ASN A CA 1
ATOM 4676 C C . ASN A 1 608 ? 27.931 -1.909 38.607 1.00 80.88 608 ASN A C 1
ATOM 4678 O O . ASN A 1 608 ? 27.947 -1.992 39.838 1.00 80.88 608 ASN A O 1
ATOM 4682 N N . GLY A 1 609 ? 27.237 -0.938 38.006 1.00 81.44 609 GLY A N 1
ATOM 4683 C CA . GLY A 1 609 ? 26.437 0.027 38.761 1.00 81.44 609 GLY A CA 1
ATOM 4684 C C . GLY A 1 609 ? 27.164 1.251 39.285 1.00 81.44 609 GLY A C 1
ATOM 4685 O O . GLY A 1 609 ? 26.573 1.977 40.082 1.00 81.44 609 GLY A O 1
ATOM 4686 N N . ASN A 1 610 ? 28.416 1.471 38.887 1.00 87.88 610 ASN A N 1
ATOM 4687 C CA . ASN A 1 610 ? 29.149 2.683 39.241 1.00 87.88 610 ASN A CA 1
ATOM 4688 C C . ASN A 1 610 ? 28.479 3.906 38.607 1.00 87.88 610 ASN A C 1
ATOM 4690 O O . ASN A 1 610 ? 27.936 3.821 37.508 1.00 87.88 610 ASN A O 1
ATOM 4694 N N . SER A 1 611 ? 28.534 5.058 39.275 1.00 85.25 611 SER A N 1
ATOM 4695 C CA . SER A 1 611 ? 27.967 6.298 38.733 1.00 85.25 611 SER A CA 1
ATOM 4696 C C . SER A 1 611 ? 28.797 6.898 37.597 1.00 85.25 611 SER A C 1
ATOM 4698 O O . SER A 1 611 ? 28.285 7.726 36.855 1.00 85.25 611 SER A O 1
ATOM 4700 N N . SER A 1 612 ? 30.058 6.488 37.440 1.00 86.75 612 SER A N 1
ATOM 4701 C CA . SER A 1 612 ? 30.936 6.869 36.331 1.00 86.75 612 SER A CA 1
ATOM 4702 C C . SER A 1 612 ? 31.947 5.756 36.049 1.00 86.75 612 SER A C 1
ATOM 4704 O O . SER A 1 612 ? 32.465 5.147 36.989 1.00 86.75 612 SER A O 1
ATOM 4706 N N . GLU A 1 613 ? 32.221 5.468 34.776 1.00 89.25 613 GLU A N 1
ATOM 4707 C CA . GLU A 1 613 ? 33.167 4.432 34.349 1.00 89.25 613 GLU A CA 1
ATOM 4708 C C . GLU A 1 613 ? 33.782 4.758 32.977 1.00 89.25 613 GLU A C 1
ATOM 4710 O O . GLU A 1 613 ? 33.129 5.321 32.100 1.00 89.25 613 GLU A O 1
ATOM 4715 N N . THR A 1 614 ? 35.044 4.374 32.760 1.00 88.44 614 THR A N 1
ATOM 4716 C CA . THR A 1 614 ? 35.667 4.411 31.428 1.00 88.44 614 THR A CA 1
ATOM 4717 C C . THR A 1 614 ? 35.475 3.071 30.727 1.00 88.44 614 THR A C 1
ATOM 4719 O O . THR A 1 614 ? 35.966 2.043 31.196 1.00 88.44 614 THR A O 1
ATOM 4722 N N . VAL A 1 615 ? 34.812 3.080 29.572 1.00 87.50 615 VAL A N 1
ATOM 4723 C CA . VAL A 1 615 ? 34.475 1.877 28.807 1.00 87.50 615 VAL A CA 1
ATOM 4724 C C . VAL A 1 615 ? 35.295 1.819 27.519 1.00 87.50 615 VAL A C 1
ATOM 4726 O O . VAL A 1 615 ? 35.237 2.712 26.676 1.00 87.50 615 VAL A O 1
ATOM 4729 N N . ASP A 1 616 ? 36.049 0.729 27.367 1.00 87.00 616 ASP A N 1
ATOM 4730 C CA . ASP A 1 616 ? 36.834 0.414 26.167 1.00 87.00 616 ASP A CA 1
ATOM 4731 C C . ASP A 1 616 ? 36.111 -0.616 25.286 1.00 87.00 616 ASP A C 1
ATOM 4733 O O . ASP A 1 616 ? 35.751 -1.686 25.777 1.00 87.00 616 ASP A O 1
ATOM 4737 N N . PHE A 1 617 ? 35.997 -0.373 23.983 1.00 86.19 617 PHE A N 1
ATOM 4738 C CA . PHE A 1 617 ? 35.540 -1.354 22.995 1.00 86.19 617 PHE A CA 1
ATOM 4739 C C . PHE A 1 617 ? 36.656 -1.691 22.007 1.00 86.19 617 PHE A C 1
ATOM 4741 O O . PHE A 1 617 ? 37.370 -0.807 21.539 1.00 86.19 617 PHE A O 1
ATOM 4748 N N . VAL A 1 618 ? 36.795 -2.978 21.684 1.00 82.06 618 VAL A N 1
ATOM 4749 C CA . VAL A 1 618 ? 37.594 -3.462 20.552 1.00 82.06 618 VAL A CA 1
ATOM 4750 C C . VAL A 1 618 ? 36.607 -4.079 19.575 1.00 82.06 618 VAL A C 1
ATOM 4752 O O . VAL A 1 618 ? 35.972 -5.078 19.907 1.00 82.06 618 VAL A O 1
ATOM 4755 N N . ILE A 1 619 ? 36.443 -3.448 18.417 1.00 78.00 619 ILE A N 1
ATOM 4756 C CA . ILE A 1 619 ? 35.487 -3.857 17.385 1.00 78.00 619 ILE A CA 1
ATOM 4757 C C . ILE A 1 619 ? 36.235 -4.349 16.133 1.00 78.00 619 ILE A C 1
ATOM 4759 O O . ILE A 1 619 ? 37.379 -3.932 15.904 1.00 78.00 619 ILE A O 1
ATOM 4763 N N . PRO A 1 620 ? 35.631 -5.254 15.338 1.00 69.19 620 PRO A N 1
ATOM 4764 C CA . PRO A 1 620 ? 36.189 -5.682 14.054 1.00 69.19 620 PRO A CA 1
ATOM 4765 C C . PRO A 1 620 ? 36.337 -4.504 13.064 1.00 69.19 620 PRO A C 1
ATOM 4767 O O . PRO A 1 620 ? 35.792 -3.426 13.313 1.00 69.19 620 PRO A O 1
ATOM 4770 N N . PRO A 1 621 ? 37.078 -4.678 11.948 1.00 67.00 621 PRO A N 1
ATOM 4771 C CA . PRO A 1 621 ? 37.155 -3.676 10.887 1.00 67.00 621 PRO A CA 1
ATOM 4772 C C . PRO A 1 621 ? 35.758 -3.325 10.378 1.00 67.00 621 PRO A C 1
ATOM 4774 O O . PRO A 1 621 ? 34.922 -4.213 10.214 1.00 67.00 621 PRO A O 1
ATOM 4777 N N . LEU A 1 622 ? 35.521 -2.041 10.127 1.00 67.88 622 LEU A N 1
ATOM 4778 C CA . LEU A 1 622 ? 34.251 -1.561 9.591 1.00 67.88 622 LEU A CA 1
ATOM 4779 C C . LEU A 1 622 ? 34.240 -1.691 8.063 1.00 67.88 622 LEU A C 1
ATOM 4781 O O . LEU A 1 622 ? 35.280 -1.540 7.419 1.00 67.88 622 LEU A O 1
ATOM 4785 N N . SER A 1 623 ? 33.068 -1.994 7.502 1.00 60.12 623 SER A N 1
ATOM 4786 C CA . SER A 1 623 ? 32.841 -2.013 6.053 1.00 60.12 623 SER A CA 1
ATOM 4787 C C . SER A 1 623 ? 33.043 -0.601 5.476 1.00 60.12 623 SER A C 1
ATOM 4789 O O . SER A 1 623 ? 32.774 0.368 6.193 1.00 60.12 623 SER A O 1
ATOM 4791 N N . PRO A 1 624 ? 33.463 -0.443 4.204 1.00 56.28 624 PRO A N 1
ATOM 4792 C CA . PRO A 1 624 ? 33.478 0.858 3.525 1.00 56.28 624 PRO A CA 1
ATOM 4793 C C . PRO A 1 624 ? 32.139 1.613 3.603 1.00 56.28 624 PRO A C 1
ATOM 4795 O O . PRO A 1 624 ? 32.132 2.841 3.594 1.00 56.28 624 PRO A O 1
ATOM 4798 N N . ASP A 1 625 ? 31.033 0.881 3.753 1.00 54.34 625 ASP A N 1
ATOM 4799 C CA . ASP A 1 625 ? 29.669 1.415 3.817 1.00 54.34 625 ASP A CA 1
ATOM 4800 C C . ASP A 1 625 ? 29.269 1.958 5.206 1.00 54.34 625 ASP A C 1
ATOM 4802 O O . ASP A 1 625 ? 28.222 2.592 5.347 1.00 54.34 625 ASP A O 1
ATOM 4806 N N . THR A 1 626 ? 30.074 1.721 6.251 1.00 58.62 626 THR A N 1
ATOM 4807 C CA . THR A 1 626 ? 29.765 2.154 7.623 1.00 58.62 626 THR A CA 1
ATOM 4808 C C . THR A 1 626 ? 30.224 3.595 7.860 1.00 58.62 626 THR A C 1
ATOM 4810 O O . THR A 1 626 ? 31.417 3.879 7.971 1.00 58.62 626 THR A O 1
ATOM 4813 N N . PHE A 1 627 ? 29.271 4.518 7.997 1.00 62.91 627 PHE A N 1
ATOM 4814 C CA . PHE A 1 627 ? 29.541 5.953 8.156 1.00 62.91 627 PHE A CA 1
ATOM 4815 C C . PHE A 1 627 ? 30.056 6.324 9.556 1.00 62.91 627 PHE A C 1
ATOM 4817 O O . PHE A 1 627 ? 30.922 7.193 9.715 1.00 62.91 627 PHE A O 1
ATOM 4824 N N . GLY A 1 628 ? 29.545 5.655 10.590 1.00 70.75 628 GLY A N 1
ATOM 4825 C CA . GLY A 1 628 ? 29.882 5.950 11.978 1.00 70.75 628 GLY A CA 1
ATOM 4826 C C . GLY A 1 628 ? 29.579 4.801 12.932 1.00 70.75 628 GLY A C 1
ATOM 4827 O O . GLY A 1 628 ? 29.005 3.780 12.559 1.00 70.75 628 GLY A O 1
ATOM 4828 N N . VAL A 1 629 ? 29.960 4.985 14.192 1.00 77.62 629 VAL A N 1
ATOM 4829 C CA . VAL A 1 629 ? 29.589 4.099 15.305 1.00 77.62 629 VAL A CA 1
ATOM 4830 C C . VAL A 1 629 ? 28.941 4.911 16.416 1.00 77.62 629 VAL A C 1
ATOM 4832 O O . VAL A 1 629 ? 29.347 6.045 16.679 1.00 77.62 629 VAL A O 1
ATOM 4835 N N . VAL A 1 630 ? 27.940 4.336 17.076 1.00 80.38 630 VAL A N 1
ATOM 4836 C CA . VAL A 1 630 ? 27.190 4.988 18.155 1.00 80.38 630 VAL A CA 1
ATOM 4837 C C . VAL A 1 630 ? 27.328 4.184 19.437 1.00 80.38 630 VAL A C 1
ATOM 4839 O O . VAL A 1 630 ? 27.087 2.976 19.447 1.00 80.38 630 VAL A O 1
ATOM 4842 N N . LEU A 1 631 ? 27.712 4.867 20.519 1.00 85.56 631 LEU A N 1
ATOM 4843 C CA . LEU A 1 631 ? 27.612 4.338 21.873 1.00 85.56 631 LEU A CA 1
ATOM 4844 C C . LEU A 1 631 ? 26.232 4.651 22.464 1.00 85.56 631 LEU A C 1
ATOM 4846 O O . LEU A 1 631 ? 25.844 5.815 22.553 1.00 85.56 631 LEU A O 1
ATOM 4850 N N . THR A 1 632 ? 25.553 3.619 22.955 1.00 84.88 632 THR A N 1
ATOM 4851 C CA . THR A 1 632 ? 24.295 3.733 23.699 1.00 84.88 632 THR A CA 1
ATOM 4852 C C . THR A 1 632 ? 24.468 3.104 25.080 1.00 84.88 632 THR A C 1
ATOM 4854 O O . THR A 1 632 ? 24.974 1.987 25.203 1.00 84.88 632 THR A O 1
ATOM 4857 N N . VAL A 1 633 ? 24.038 3.805 26.128 1.00 86.75 633 VAL A N 1
ATOM 4858 C CA . VAL A 1 633 ? 24.199 3.376 27.527 1.00 86.75 633 VAL A CA 1
ATOM 4859 C C . VAL A 1 633 ? 22.847 3.388 28.233 1.00 86.75 633 VAL A C 1
ATOM 4861 O O . VAL A 1 633 ? 22.067 4.311 28.009 1.00 86.75 633 VAL A O 1
ATOM 4864 N N . ILE A 1 634 ? 22.590 2.389 29.083 1.00 86.62 634 ILE A N 1
ATOM 4865 C CA . ILE A 1 634 ? 21.437 2.340 29.993 1.00 86.62 634 ILE A CA 1
ATOM 4866 C C . ILE A 1 634 ? 21.914 2.282 31.444 1.00 86.62 634 ILE A C 1
ATOM 4868 O O . ILE A 1 634 ? 22.874 1.574 31.774 1.00 86.62 634 ILE A O 1
ATOM 4872 N N . ASP A 1 635 ? 21.267 3.052 32.310 1.00 87.38 635 ASP A N 1
ATOM 4873 C CA . ASP A 1 635 ? 21.509 3.023 33.750 1.00 87.38 635 ASP A CA 1
ATOM 4874 C C . ASP A 1 635 ? 20.609 1.992 34.457 1.00 87.38 635 ASP A C 1
ATOM 4876 O O . ASP A 1 635 ? 19.710 1.399 33.860 1.00 87.38 635 ASP A O 1
ATOM 4880 N N . LYS A 1 636 ? 20.830 1.766 35.756 1.00 86.56 636 LYS A N 1
ATOM 4881 C CA . LYS A 1 636 ? 20.005 0.865 36.587 1.00 86.56 636 LYS A CA 1
ATOM 4882 C C . LYS A 1 636 ? 18.543 1.288 36.661 1.00 86.56 636 LYS A C 1
ATOM 4884 O O . LYS A 1 636 ? 17.674 0.522 37.082 1.00 86.56 636 LYS A O 1
ATOM 4889 N N . HIS A 1 637 ? 18.280 2.536 36.304 1.00 81.44 637 HIS A N 1
ATOM 4890 C CA . HIS A 1 637 ? 16.966 3.117 36.273 1.00 81.44 637 HIS A CA 1
ATOM 4891 C C . HIS A 1 637 ? 16.286 2.997 34.894 1.00 81.44 637 HIS A C 1
ATOM 4893 O O . HIS A 1 637 ? 15.130 3.385 34.757 1.00 81.44 637 HIS A O 1
ATOM 4899 N N . GLY A 1 638 ? 16.923 2.383 33.901 1.00 80.06 638 GLY A N 1
ATOM 4900 C CA . GLY A 1 638 ? 16.345 2.282 32.567 1.00 80.06 638 GLY A CA 1
ATOM 4901 C C . GLY A 1 638 ? 16.361 3.609 31.807 1.00 80.06 638 GLY A C 1
ATOM 4902 O O . GLY A 1 638 ? 15.619 3.757 30.839 1.00 80.06 638 GLY A O 1
ATOM 4903 N N . ASN A 1 639 ? 17.168 4.582 32.242 1.00 79.56 639 ASN A N 1
ATOM 4904 C CA . ASN A 1 639 ? 17.418 5.815 31.505 1.00 79.56 639 ASN A CA 1
ATOM 4905 C C . ASN A 1 639 ? 18.487 5.547 30.455 1.00 79.56 639 ASN A C 1
ATOM 4907 O O . ASN A 1 639 ? 19.534 4.968 30.756 1.00 79.56 639 ASN A O 1
ATOM 4911 N N . THR A 1 640 ? 18.226 5.987 29.230 1.00 76.25 640 THR A N 1
ATOM 4912 C CA . THR A 1 640 ? 19.136 5.822 28.100 1.00 76.25 640 THR A CA 1
ATOM 4913 C C . THR A 1 640 ? 19.834 7.139 27.770 1.00 76.25 640 THR A C 1
ATOM 4915 O O . THR A 1 640 ? 19.217 8.201 27.740 1.00 76.25 640 THR A O 1
ATOM 4918 N N . GLY A 1 641 ? 21.139 7.083 27.500 1.00 67.44 641 GLY A N 1
ATOM 4919 C CA . GLY A 1 641 ? 21.896 8.193 26.912 1.00 67.44 641 GLY A CA 1
ATOM 4920 C C . GLY A 1 641 ? 22.272 7.845 25.478 1.00 67.44 641 GLY A C 1
ATOM 4921 O O . GLY A 1 641 ? 22.939 6.831 25.265 1.00 67.44 641 GLY A O 1
ATOM 4922 N N . SER A 1 642 ? 21.818 8.632 24.492 1.00 60.19 642 SER A N 1
ATOM 4923 C CA . SER A 1 642 ? 22.122 8.333 23.079 1.00 60.19 642 SER A CA 1
ATOM 4924 C C . SER A 1 642 ? 21.963 9.470 22.058 1.00 60.19 642 SER A C 1
ATOM 4926 O O . SER A 1 642 ? 22.396 9.298 20.921 1.00 60.19 642 SER A O 1
ATOM 4928 N N . ALA A 1 643 ? 21.365 10.621 22.379 1.00 46.78 643 ALA A N 1
ATOM 4929 C CA . ALA A 1 643 ? 21.128 11.653 21.364 1.00 46.78 643 ALA A CA 1
ATOM 4930 C C . ALA A 1 643 ? 22.361 12.567 21.186 1.00 46.78 643 ALA A C 1
ATOM 4932 O O . ALA A 1 643 ? 22.520 13.569 21.877 1.00 46.78 643 ALA A O 1
ATOM 4933 N N . GLY A 1 644 ? 23.257 12.193 20.265 1.00 50.22 644 GLY A N 1
ATOM 4934 C CA . GLY A 1 644 ? 24.323 13.049 19.719 1.00 50.22 644 GLY A CA 1
ATOM 4935 C C . GLY A 1 644 ? 25.674 13.077 20.455 1.00 50.22 644 GLY A C 1
ATOM 4936 O O . GLY A 1 644 ? 26.667 13.459 19.844 1.00 50.22 644 GLY A O 1
ATOM 4937 N N . SER A 1 645 ? 25.769 12.651 21.720 1.00 51.06 645 SER A N 1
ATOM 4938 C CA . SER A 1 645 ? 27.019 12.728 22.513 1.00 51.06 645 SER A CA 1
ATOM 4939 C C . SER A 1 645 ? 27.953 11.509 22.396 1.00 51.06 645 SER A C 1
ATOM 4941 O O . SER A 1 645 ? 29.120 11.594 22.773 1.00 51.06 645 SER A O 1
ATOM 4943 N N . GLY A 1 646 ? 27.464 10.384 21.859 1.00 54.62 646 GLY A N 1
ATOM 4944 C CA . GLY A 1 646 ? 28.206 9.119 21.724 1.00 54.62 646 GLY A CA 1
ATOM 4945 C C . GLY A 1 646 ? 28.529 8.700 20.285 1.00 54.62 646 GLY A C 1
ATOM 4946 O O . GLY A 1 646 ? 29.024 7.592 20.076 1.00 54.62 646 GLY A O 1
ATOM 4947 N N . THR A 1 647 ? 28.223 9.544 19.295 1.00 65.12 647 THR A N 1
ATOM 4948 C CA . THR A 1 647 ? 28.431 9.245 17.871 1.00 65.12 647 THR A CA 1
ATOM 4949 C C . THR A 1 647 ? 29.856 9.589 17.459 1.00 65.12 647 THR A C 1
ATOM 4951 O O . THR A 1 647 ? 30.314 10.717 17.632 1.00 65.12 647 THR A O 1
ATOM 4954 N N . VAL A 1 648 ? 30.559 8.621 16.877 1.00 65.44 648 VAL A N 1
ATOM 4955 C CA . VAL A 1 648 ? 31.921 8.791 16.371 1.00 65.44 648 VAL A CA 1
ATOM 4956 C C . VAL A 1 648 ? 31.918 8.566 14.862 1.00 65.44 648 VAL A C 1
ATOM 4958 O O . VAL A 1 648 ? 31.712 7.446 14.392 1.00 65.44 648 VAL A O 1
ATOM 4961 N N . ASN A 1 649 ? 32.179 9.632 14.099 1.00 65.38 649 ASN A N 1
ATOM 4962 C CA . ASN A 1 649 ? 32.348 9.557 12.648 1.00 65.38 649 ASN A CA 1
ATOM 4963 C C . ASN A 1 649 ? 33.703 8.922 12.333 1.00 65.38 649 ASN A C 1
ATOM 4965 O O . ASN A 1 649 ? 34.756 9.546 12.494 1.00 65.38 649 ASN A O 1
ATOM 4969 N N . VAL A 1 650 ? 33.678 7.682 11.860 1.00 57.03 650 VAL A N 1
ATOM 4970 C CA . VAL A 1 650 ? 34.866 6.866 11.576 1.00 57.03 650 VAL A CA 1
ATOM 4971 C C . VAL A 1 650 ? 35.831 7.535 10.574 1.00 57.03 650 VAL A C 1
ATOM 4973 O O . VAL A 1 650 ? 37.041 7.471 10.814 1.00 57.03 650 VAL A O 1
ATOM 4976 N N . PRO A 1 651 ? 35.377 8.282 9.540 1.00 53.00 651 PRO A N 1
ATOM 4977 C CA . PRO A 1 651 ? 36.282 8.978 8.615 1.00 53.00 651 PRO A CA 1
ATOM 4978 C C . PRO A 1 651 ? 37.200 10.020 9.278 1.00 53.00 651 PRO A C 1
ATOM 4980 O O . PRO A 1 651 ? 38.294 10.292 8.787 1.00 53.00 651 PRO A O 1
ATOM 4983 N N . SER A 1 652 ? 36.804 10.586 10.425 1.00 48.41 652 SER A N 1
ATOM 4984 C CA . SER A 1 652 ? 37.602 11.593 11.146 1.00 48.41 652 SER A CA 1
ATOM 4985 C C . SER A 1 652 ? 38.805 11.011 11.909 1.00 48.41 652 SER A C 1
ATOM 4987 O O . SER A 1 652 ? 39.697 11.757 12.322 1.00 48.41 652 SER A O 1
ATOM 4989 N N . LEU A 1 653 ? 38.867 9.681 12.047 1.00 48.97 653 LEU A N 1
ATOM 4990 C CA . LEU A 1 653 ? 39.887 8.944 12.800 1.00 48.97 653 LEU A CA 1
ATOM 4991 C C . LEU A 1 653 ? 40.947 8.267 11.910 1.00 48.97 653 LEU A C 1
ATOM 4993 O O . LEU A 1 653 ? 41.912 7.710 12.434 1.00 48.97 653 LEU A O 1
ATOM 4997 N N . LEU A 1 654 ? 40.799 8.329 10.580 1.00 48.34 654 LEU A N 1
ATOM 4998 C CA . LEU A 1 654 ? 41.748 7.765 9.613 1.00 48.34 654 LEU A CA 1
ATOM 4999 C C . LEU A 1 654 ? 42.794 8.814 9.165 1.00 48.34 654 LEU A C 1
ATOM 5001 O O . LEU A 1 654 ? 42.470 10.007 9.075 1.00 48.34 654 LEU A O 1
ATOM 5005 N N . PRO A 1 655 ? 44.055 8.411 8.901 1.00 46.84 655 PRO A N 1
ATOM 5006 C CA . PRO A 1 655 ? 45.101 9.320 8.428 1.00 46.84 655 PRO A CA 1
ATOM 5007 C C . PRO A 1 655 ? 44.772 9.881 7.035 1.00 46.84 655 PRO A C 1
ATOM 5009 O O . PRO A 1 655 ? 44.258 9.168 6.179 1.00 46.84 655 PRO A O 1
ATOM 5012 N N . GLU A 1 656 ? 45.086 11.158 6.806 1.00 51.34 656 GLU A N 1
ATOM 5013 C CA . GLU A 1 656 ? 44.830 11.864 5.544 1.00 51.34 656 GLU A CA 1
ATOM 5014 C C . GLU A 1 656 ? 45.673 11.282 4.395 1.00 51.34 656 GLU A C 1
ATOM 5016 O O . GLU A 1 656 ? 46.901 11.240 4.476 1.00 51.34 656 GLU A O 1
ATOM 5021 N N . GLN A 1 657 ? 45.006 10.818 3.335 1.00 64.94 657 GLN A N 1
ATOM 5022 C CA . GLN A 1 657 ? 45.629 10.262 2.124 1.00 64.94 657 GLN A CA 1
ATOM 5023 C C . GLN A 1 657 ? 45.185 11.039 0.871 1.00 64.94 657 GLN A C 1
ATOM 5025 O O . GLN A 1 657 ? 44.033 11.486 0.833 1.00 64.94 657 GLN A O 1
ATOM 5030 N N . PRO A 1 658 ? 46.048 11.203 -0.150 1.00 74.25 658 PRO A N 1
ATOM 5031 C CA . PRO A 1 658 ? 45.667 11.764 -1.448 1.00 74.25 658 PRO A CA 1
ATOM 5032 C C . PRO A 1 658 ? 44.643 10.870 -2.169 1.00 74.25 658 PRO A C 1
ATOM 5034 O O . PRO A 1 658 ? 44.757 9.646 -2.127 1.00 74.25 658 PRO A O 1
ATOM 5037 N N . VAL A 1 659 ? 43.651 11.478 -2.829 1.00 78.50 659 VAL A N 1
ATOM 5038 C CA . VAL A 1 659 ? 42.652 10.752 -3.638 1.00 78.50 659 VAL A CA 1
ATOM 5039 C C . VAL A 1 659 ? 43.264 10.403 -4.991 1.00 78.50 659 VAL A C 1
ATOM 5041 O O . VAL A 1 659 ? 43.820 11.266 -5.673 1.00 78.50 659 VAL A O 1
ATOM 5044 N N . SER A 1 660 ? 43.164 9.134 -5.382 1.00 83.38 660 SER A N 1
ATOM 5045 C CA . SER A 1 660 ? 43.577 8.676 -6.707 1.00 83.38 660 SER A CA 1
ATOM 5046 C C . SER A 1 660 ? 42.483 8.994 -7.724 1.00 83.38 660 SER A C 1
ATOM 5048 O O . SER A 1 660 ? 41.362 8.528 -7.568 1.00 83.38 660 SER A O 1
ATOM 5050 N N . ILE A 1 661 ? 42.816 9.762 -8.765 1.00 89.06 661 ILE A N 1
ATOM 5051 C CA . ILE A 1 661 ? 41.930 10.057 -9.902 1.00 89.06 661 ILE A CA 1
ATOM 5052 C C . ILE A 1 661 ? 42.703 9.663 -11.172 1.00 89.06 661 ILE A C 1
ATOM 5054 O O . ILE A 1 661 ? 43.523 10.455 -11.646 1.00 89.06 661 ILE A O 1
ATOM 5058 N N . PRO A 1 662 ? 42.564 8.411 -11.644 1.00 90.19 662 PRO A N 1
ATOM 5059 C CA . PRO A 1 662 ? 43.399 7.841 -12.703 1.00 90.19 662 PRO A CA 1
ATOM 5060 C C . PRO A 1 662 ? 43.096 8.425 -14.087 1.00 90.19 662 PRO A C 1
ATOM 5062 O O . PRO A 1 662 ? 44.011 8.543 -14.904 1.00 90.19 662 PRO A O 1
ATOM 5065 N N . ASP A 1 663 ? 41.848 8.825 -14.345 1.00 94.69 663 ASP A N 1
ATOM 5066 C CA . ASP A 1 663 ? 41.472 9.471 -15.598 1.00 94.69 663 ASP A CA 1
ATOM 5067 C C . ASP A 1 663 ? 42.022 10.913 -15.639 1.00 94.69 663 ASP A C 1
ATOM 5069 O O . ASP A 1 663 ? 41.687 11.739 -14.781 1.00 94.69 663 ASP A O 1
ATOM 5073 N N . PRO A 1 664 ? 42.890 11.251 -16.613 1.00 91.38 664 PRO A N 1
ATOM 5074 C CA . PRO A 1 664 ? 43.546 12.553 -16.659 1.00 91.38 664 PRO A CA 1
ATOM 5075 C C . PRO A 1 664 ? 42.576 13.696 -16.980 1.00 91.38 664 PRO A C 1
ATOM 5077 O O . PRO A 1 664 ? 42.794 14.818 -16.515 1.00 91.38 664 PRO A O 1
ATOM 5080 N N . ASN A 1 665 ? 41.508 13.426 -17.737 1.00 93.50 665 ASN A N 1
ATOM 5081 C CA . ASN A 1 665 ? 40.492 14.413 -18.089 1.00 93.50 665 ASN A CA 1
ATOM 5082 C C . ASN A 1 665 ? 39.589 14.691 -16.885 1.00 93.50 665 ASN A C 1
ATOM 5084 O O . ASN A 1 665 ? 39.316 15.854 -16.576 1.00 93.50 665 ASN A O 1
ATOM 5088 N N . LEU A 1 666 ? 39.217 13.646 -16.143 1.00 92.62 666 LEU A N 1
ATOM 5089 C CA . LEU A 1 666 ? 38.489 13.753 -14.884 1.00 92.62 666 LEU A CA 1
ATOM 5090 C C . LEU A 1 666 ? 39.315 14.495 -13.831 1.00 92.62 666 LEU A C 1
ATOM 5092 O O . LEU A 1 666 ? 38.832 15.447 -13.220 1.00 92.62 666 LEU A O 1
ATOM 5096 N N . ALA A 1 667 ? 40.587 14.125 -13.665 1.00 89.62 667 ALA A N 1
ATOM 5097 C CA . ALA A 1 667 ? 41.496 14.781 -12.733 1.00 89.62 667 ALA A CA 1
ATOM 5098 C C . ALA A 1 667 ? 41.677 16.268 -13.070 1.00 89.62 667 ALA A C 1
ATOM 5100 O O . ALA A 1 667 ? 41.653 17.110 -12.172 1.00 89.62 667 ALA A O 1
ATOM 5101 N N . ALA A 1 668 ? 41.832 16.615 -14.352 1.00 89.06 668 ALA A N 1
ATOM 5102 C CA . ALA A 1 668 ? 41.937 18.004 -14.792 1.00 89.06 668 ALA A CA 1
ATOM 5103 C C . ALA A 1 668 ? 40.636 18.788 -14.551 1.00 89.06 668 ALA A C 1
ATOM 5105 O O . ALA A 1 668 ? 40.687 19.916 -14.054 1.00 89.06 668 ALA A O 1
ATOM 5106 N N . ALA A 1 669 ? 39.482 18.191 -14.861 1.00 89.62 669 ALA A N 1
ATOM 5107 C CA . ALA A 1 669 ? 38.174 18.803 -14.654 1.00 89.62 669 ALA A CA 1
ATOM 5108 C C . ALA A 1 669 ? 37.879 19.032 -13.164 1.00 89.62 669 ALA A C 1
ATOM 5110 O O . ALA A 1 669 ? 37.449 20.119 -12.789 1.00 89.62 669 ALA A O 1
ATOM 5111 N N . ILE A 1 670 ? 38.191 18.065 -12.298 1.00 87.56 670 ILE A N 1
ATOM 5112 C CA . ILE A 1 670 ? 38.023 18.199 -10.847 1.00 87.56 670 ILE A CA 1
ATOM 5113 C C . ILE A 1 670 ? 38.992 19.251 -10.293 1.00 87.56 670 ILE A C 1
ATOM 5115 O O . ILE A 1 670 ? 38.560 20.166 -9.596 1.00 87.56 670 ILE A O 1
ATOM 5119 N N . ARG A 1 671 ? 40.285 19.211 -10.650 1.00 86.38 671 ARG A N 1
ATOM 5120 C CA . ARG A 1 671 ? 41.272 20.214 -10.189 1.00 86.38 671 ARG A CA 1
ATOM 5121 C C . ARG A 1 671 ? 40.888 21.642 -10.562 1.00 86.38 671 ARG A C 1
ATOM 5123 O O . ARG A 1 671 ? 41.184 22.563 -9.804 1.00 86.38 671 ARG A O 1
ATOM 5130 N N . LYS A 1 672 ? 40.230 21.834 -11.707 1.00 85.50 672 LYS A N 1
ATOM 5131 C CA . LYS A 1 672 ? 39.721 23.143 -12.129 1.00 85.50 672 LYS A CA 1
ATOM 5132 C C . LYS A 1 672 ? 38.661 23.695 -11.169 1.00 85.50 672 LYS A C 1
ATOM 5134 O O . LYS A 1 672 ? 38.627 24.903 -10.959 1.00 85.50 672 LYS A O 1
ATOM 5139 N N . GLU A 1 673 ? 37.835 22.828 -10.590 1.00 82.38 673 GLU A N 1
ATOM 5140 C CA . GLU A 1 673 ? 36.743 23.217 -9.692 1.00 82.38 673 GLU A CA 1
ATOM 5141 C C . GLU A 1 673 ? 37.173 23.277 -8.213 1.00 82.38 673 GLU A C 1
ATOM 5143 O O . GLU A 1 673 ? 36.737 24.173 -7.492 1.00 82.38 673 GLU A O 1
ATOM 5148 N N . ILE A 1 674 ? 38.039 22.360 -7.748 1.00 79.88 674 ILE A N 1
ATOM 5149 C CA . ILE A 1 674 ? 38.381 22.214 -6.313 1.00 79.88 674 ILE A CA 1
ATOM 5150 C C . ILE A 1 674 ? 39.863 22.449 -5.947 1.00 79.88 674 ILE A C 1
ATOM 5152 O O . ILE A 1 674 ? 40.193 22.480 -4.763 1.00 79.88 674 ILE A O 1
ATOM 5156 N N . GLY A 1 675 ? 40.756 22.679 -6.919 1.00 76.69 675 GLY A N 1
ATOM 5157 C CA . GLY A 1 675 ? 42.184 22.970 -6.697 1.00 76.69 675 GLY A CA 1
ATOM 5158 C C . GLY A 1 675 ? 43.128 21.756 -6.784 1.00 76.69 675 GLY A C 1
ATOM 5159 O O . GLY A 1 675 ? 42.700 20.621 -6.977 1.00 76.69 675 GLY A O 1
ATOM 5160 N N . GLU A 1 676 ? 44.447 21.993 -6.687 1.00 67.25 676 GLU A N 1
ATOM 5161 C CA . GLU A 1 676 ? 45.485 20.982 -6.995 1.00 67.25 676 GLU A CA 1
ATOM 5162 C C . GLU A 1 676 ? 45.698 19.898 -5.919 1.00 67.25 676 GLU A C 1
ATOM 5164 O O . GLU A 1 676 ? 46.161 18.805 -6.250 1.00 67.25 676 GLU A O 1
ATOM 5169 N N . SER A 1 677 ? 45.346 20.161 -4.655 1.00 72.06 677 SER A N 1
ATOM 5170 C CA . SER A 1 677 ? 45.503 19.204 -3.548 1.00 72.06 677 SER A CA 1
ATOM 5171 C C . SER A 1 677 ? 44.169 18.557 -3.191 1.00 72.06 677 SER A C 1
ATOM 5173 O O . SER A 1 677 ? 43.386 19.136 -2.443 1.00 72.06 677 SER A O 1
ATOM 5175 N N . ILE A 1 678 ? 43.937 17.346 -3.703 1.00 70.44 678 ILE A N 1
ATOM 5176 C CA . ILE A 1 678 ? 42.733 16.551 -3.439 1.00 70.44 678 ILE A CA 1
ATOM 5177 C C . ILE A 1 678 ? 43.101 15.389 -2.509 1.00 70.44 678 ILE A C 1
ATOM 5179 O O . ILE A 1 678 ? 43.801 14.449 -2.891 1.00 70.44 678 ILE A O 1
ATOM 5183 N N . THR A 1 679 ? 42.643 15.464 -1.265 1.00 73.88 679 THR A N 1
ATOM 5184 C CA . THR A 1 679 ? 42.800 14.435 -0.228 1.00 73.88 679 THR A CA 1
ATOM 5185 C C . THR A 1 679 ? 41.450 13.839 0.150 1.00 73.88 679 THR A C 1
ATOM 5187 O O . THR A 1 679 ? 40.403 14.425 -0.106 1.00 73.88 679 THR A O 1
ATOM 5190 N N . THR A 1 680 ? 41.471 12.693 0.827 1.00 64.56 680 THR A N 1
ATOM 5191 C CA . THR A 1 680 ? 40.295 12.031 1.431 1.00 64.56 680 THR A CA 1
ATOM 5192 C C . THR A 1 680 ? 39.527 12.920 2.423 1.00 64.56 680 THR A C 1
ATOM 5194 O O . THR A 1 680 ? 38.434 12.560 2.848 1.00 64.56 680 THR A O 1
ATOM 5197 N N . ARG A 1 681 ? 40.078 14.087 2.794 1.00 60.75 681 ARG A N 1
ATOM 5198 C CA . ARG A 1 681 ? 39.445 15.112 3.642 1.00 60.75 681 ARG A CA 1
ATOM 5199 C C . ARG A 1 681 ? 39.060 16.386 2.888 1.00 60.75 681 ARG A C 1
ATOM 5201 O O . ARG A 1 681 ? 38.471 17.282 3.487 1.00 60.75 681 ARG A O 1
ATOM 5208 N N . THR A 1 682 ? 39.409 16.500 1.608 1.00 66.31 682 THR A N 1
ATOM 5209 C CA . THR A 1 682 ? 39.068 17.672 0.799 1.00 66.31 682 THR A CA 1
ATOM 5210 C C . THR A 1 682 ? 37.563 17.656 0.537 1.00 66.31 682 THR A C 1
ATOM 5212 O O . THR A 1 682 ? 37.070 16.688 -0.039 1.00 66.31 682 THR A O 1
ATOM 5215 N N . PRO A 1 683 ? 36.800 18.677 0.965 1.00 62.41 683 PRO A N 1
ATOM 5216 C CA . PRO A 1 683 ? 35.365 18.702 0.730 1.00 62.41 683 PRO A CA 1
ATOM 5217 C C . PRO A 1 683 ? 35.094 18.883 -0.768 1.00 62.41 683 PRO A C 1
ATOM 5219 O O . PRO A 1 683 ? 35.319 19.960 -1.323 1.00 62.41 683 PRO A O 1
ATOM 5222 N N . PHE A 1 684 ? 34.593 17.834 -1.425 1.00 71.00 684 PHE A N 1
ATOM 5223 C CA . PHE A 1 684 ? 34.093 17.904 -2.799 1.00 71.00 684 PHE A CA 1
ATOM 5224 C C . PHE A 1 684 ? 32.747 18.643 -2.808 1.00 71.00 684 PHE A C 1
ATOM 5226 O O . PHE A 1 684 ? 31.669 18.050 -2.861 1.00 71.00 684 PHE A O 1
ATOM 5233 N N . ASN A 1 685 ? 32.805 19.972 -2.746 1.00 71.81 685 ASN A N 1
ATOM 5234 C CA . ASN A 1 685 ? 31.636 20.857 -2.795 1.00 71.81 685 ASN A CA 1
ATOM 5235 C C . ASN A 1 685 ? 31.106 21.046 -4.230 1.00 71.81 685 ASN A C 1
ATOM 5237 O O . ASN A 1 685 ? 30.713 22.145 -4.619 1.00 71.81 685 ASN A O 1
ATOM 5241 N N . LEU A 1 686 ? 31.113 19.981 -5.031 1.00 76.94 686 LEU A N 1
ATOM 5242 C CA . LEU A 1 686 ? 30.548 19.980 -6.374 1.00 76.94 686 LEU A CA 1
ATOM 5243 C C . LEU A 1 686 ? 29.042 19.758 -6.261 1.00 76.94 686 LEU A C 1
ATOM 5245 O O . LEU A 1 686 ? 28.604 18.735 -5.749 1.00 76.94 686 LEU A O 1
ATOM 5249 N N . ILE A 1 687 ? 28.250 20.721 -6.729 1.00 84.19 687 ILE A N 1
ATOM 5250 C CA . ILE A 1 687 ? 26.785 20.590 -6.801 1.00 84.19 687 ILE A CA 1
ATOM 5251 C C . ILE A 1 687 ? 26.374 20.121 -8.199 1.00 84.19 687 ILE A C 1
ATOM 5253 O O . ILE A 1 687 ? 25.505 19.260 -8.341 1.00 84.19 687 ILE A O 1
ATOM 5257 N N . GLU A 1 688 ? 27.030 20.652 -9.228 1.00 89.25 688 GLU A N 1
ATOM 5258 C CA . GLU A 1 688 ? 26.859 20.258 -10.622 1.00 89.25 688 GLU A CA 1
ATOM 5259 C C . GLU A 1 688 ? 28.241 20.032 -11.235 1.00 89.25 688 GLU A C 1
ATOM 5261 O O . GLU A 1 688 ? 29.151 20.829 -11.007 1.00 89.25 688 GLU A O 1
ATOM 5266 N N . PHE A 1 689 ? 28.412 18.951 -11.992 1.00 91.88 689 PHE A N 1
ATOM 5267 C CA . PHE A 1 689 ? 29.687 18.619 -12.619 1.00 91.88 689 PHE A CA 1
ATOM 5268 C C . PHE A 1 689 ? 29.472 18.069 -14.026 1.00 91.88 689 PHE A C 1
ATOM 5270 O O . PHE A 1 689 ? 28.567 17.264 -14.267 1.00 91.88 689 PHE A O 1
ATOM 5277 N N . SER A 1 690 ? 30.307 18.512 -14.963 1.00 92.25 690 SER A N 1
ATOM 5278 C CA . SER A 1 690 ? 30.303 17.988 -16.321 1.00 92.25 690 SER A CA 1
ATOM 5279 C C . SER A 1 690 ? 31.706 17.900 -16.888 1.00 92.25 690 SER A C 1
ATOM 5281 O O . SER A 1 690 ? 32.503 18.828 -16.752 1.00 92.25 690 SER A O 1
ATOM 5283 N N . ALA A 1 691 ? 31.979 16.781 -17.545 1.00 91.50 691 ALA A N 1
ATOM 5284 C CA . ALA A 1 691 ? 33.225 16.530 -18.239 1.00 91.50 691 ALA A CA 1
ATOM 5285 C C . ALA A 1 691 ? 32.970 15.632 -19.457 1.00 91.50 691 ALA A C 1
ATOM 5287 O O . ALA A 1 691 ? 31.948 14.951 -19.555 1.00 91.50 691 ALA A O 1
ATOM 5288 N N . VAL A 1 692 ? 33.893 15.669 -20.409 1.00 92.62 692 VAL A N 1
ATOM 5289 C CA . VAL A 1 692 ? 33.823 14.916 -21.665 1.00 92.62 692 VAL A CA 1
ATOM 5290 C C . VAL A 1 692 ? 35.104 14.111 -21.835 1.00 92.62 692 VAL A C 1
ATOM 5292 O O . VAL A 1 692 ? 36.107 14.424 -21.196 1.00 92.62 692 VAL A O 1
ATOM 5295 N N . GLU A 1 693 ? 35.065 13.102 -22.702 1.00 92.69 693 GLU A N 1
ATOM 5296 C CA . GLU A 1 693 ? 36.191 12.199 -22.967 1.00 92.69 693 GLU A CA 1
ATOM 5297 C C . GLU A 1 693 ? 36.664 11.455 -21.703 1.00 92.69 693 GLU A C 1
ATOM 5299 O O . GLU A 1 693 ? 37.862 11.270 -21.491 1.00 92.69 693 GLU A O 1
ATOM 5304 N N . ILE A 1 694 ? 35.712 11.047 -20.855 1.00 95.44 694 ILE A N 1
ATOM 5305 C CA . ILE A 1 694 ? 35.977 10.301 -19.617 1.00 95.44 694 ILE A CA 1
ATOM 5306 C C . ILE A 1 694 ? 35.926 8.791 -19.870 1.00 95.44 694 ILE A C 1
ATOM 5308 O O . ILE A 1 694 ? 35.085 8.303 -20.631 1.00 95.44 694 ILE A O 1
ATOM 5312 N N . THR A 1 695 ? 36.821 8.054 -19.218 1.00 92.06 695 THR A N 1
ATOM 5313 C CA . THR A 1 695 ? 36.952 6.591 -19.315 1.00 92.06 695 THR A CA 1
ATOM 5314 C C . THR A 1 695 ? 36.882 5.883 -17.962 1.00 92.06 695 THR A C 1
ATOM 5316 O O . THR A 1 695 ? 36.347 4.780 -17.901 1.00 92.06 695 THR A O 1
ATOM 5319 N N . ASP A 1 696 ? 37.350 6.519 -16.884 1.00 92.56 696 ASP A N 1
ATOM 5320 C CA . ASP A 1 696 ? 37.355 5.963 -15.523 1.00 92.56 696 ASP A CA 1
ATOM 5321 C C . ASP A 1 696 ? 36.790 6.992 -14.530 1.00 92.56 696 ASP A C 1
ATOM 5323 O O . ASP A 1 696 ? 37.192 8.157 -14.529 1.00 92.56 696 ASP A O 1
ATOM 5327 N N . LEU A 1 697 ? 35.819 6.565 -13.716 1.00 94.19 697 LEU A N 1
ATOM 5328 C CA . LEU A 1 697 ? 35.115 7.408 -12.744 1.00 94.19 697 LEU A CA 1
ATOM 5329 C C . LEU A 1 697 ? 35.718 7.367 -11.335 1.00 94.19 697 LEU A C 1
ATOM 5331 O O . LEU A 1 697 ? 35.206 8.047 -10.446 1.00 94.19 697 LEU A O 1
ATOM 5335 N N . THR A 1 698 ? 36.784 6.599 -11.117 1.00 90.81 698 THR A N 1
ATOM 5336 C CA . THR A 1 698 ? 37.463 6.499 -9.822 1.00 90.81 698 THR A CA 1
ATOM 5337 C C . THR A 1 698 ? 37.854 7.888 -9.310 1.00 90.81 698 THR A C 1
ATOM 5339 O O . THR A 1 698 ? 38.475 8.688 -10.016 1.00 90.81 698 THR A O 1
ATOM 5342 N N . GLY A 1 699 ? 37.479 8.181 -8.068 1.00 84.94 699 GLY A N 1
ATOM 5343 C CA . GLY A 1 699 ? 37.594 9.487 -7.429 1.00 84.94 699 GLY A CA 1
ATOM 5344 C C . GLY A 1 699 ? 36.273 10.263 -7.356 1.00 84.94 699 GLY A C 1
ATOM 5345 O O . GLY A 1 699 ? 36.178 11.203 -6.563 1.00 84.94 699 GLY A O 1
ATOM 5346 N N . MET A 1 700 ? 35.243 9.887 -8.125 1.00 88.06 700 MET A N 1
ATOM 5347 C CA . MET A 1 700 ? 33.915 10.515 -8.048 1.00 88.06 700 MET A CA 1
ATOM 5348 C C . MET A 1 700 ? 33.119 10.110 -6.805 1.00 88.06 700 MET A C 1
ATOM 5350 O O . MET A 1 700 ? 32.246 10.869 -6.388 1.00 88.06 700 MET A O 1
ATOM 5354 N N . GLU A 1 701 ? 33.447 8.987 -6.163 1.00 87.25 701 GLU A N 1
ATOM 5355 C CA . GLU A 1 701 ? 32.808 8.503 -4.933 1.00 87.25 701 GLU A CA 1
ATOM 5356 C C . GLU A 1 701 ? 32.919 9.500 -3.764 1.00 87.25 701 GLU A C 1
ATOM 5358 O O . GLU A 1 701 ? 32.102 9.494 -2.843 1.00 87.25 701 GLU A O 1
ATOM 5363 N N . TYR A 1 702 ? 33.892 10.415 -3.822 1.00 83.00 702 TYR A N 1
ATOM 5364 C CA . TYR A 1 702 ? 34.092 11.462 -2.822 1.00 83.00 702 TYR A CA 1
ATOM 5365 C C . TYR A 1 702 ? 33.168 12.679 -3.016 1.00 83.00 702 TYR A C 1
ATOM 5367 O O . TYR A 1 702 ? 33.046 13.501 -2.106 1.00 83.00 702 TYR A O 1
ATOM 5375 N N . ALA A 1 703 ? 32.478 12.803 -4.157 1.00 83.62 703 ALA A N 1
ATOM 5376 C CA . ALA A 1 703 ? 31.597 13.926 -4.492 1.00 83.62 703 ALA A CA 1
ATOM 5377 C C . ALA A 1 703 ? 30.171 13.785 -3.919 1.00 83.62 703 ALA A C 1
ATOM 5379 O O . ALA A 1 703 ? 29.181 13.973 -4.622 1.00 83.62 703 ALA A O 1
ATOM 5380 N N . SER A 1 704 ? 30.041 13.479 -2.625 1.00 83.06 704 SER A N 1
ATOM 5381 C CA . SER A 1 704 ? 28.765 13.103 -1.983 1.00 83.06 704 SER A CA 1
ATOM 5382 C C . SER A 1 704 ? 27.662 14.175 -2.000 1.00 83.06 704 SER A C 1
ATOM 5384 O O . SER A 1 704 ? 26.486 13.851 -1.841 1.00 83.06 704 SER A O 1
ATOM 5386 N N . ASN A 1 705 ? 28.011 15.447 -2.226 1.00 82.38 705 ASN A N 1
ATOM 5387 C CA . ASN A 1 705 ? 27.057 16.560 -2.321 1.00 82.38 705 ASN A CA 1
ATOM 5388 C C . ASN A 1 705 ? 26.517 16.803 -3.745 1.00 82.38 705 ASN A C 1
ATOM 5390 O O . ASN A 1 705 ? 25.721 17.728 -3.950 1.00 82.38 705 ASN A O 1
ATOM 5394 N N . LEU A 1 706 ? 26.951 16.007 -4.725 1.00 89.00 706 LEU A N 1
ATOM 5395 C CA . LEU A 1 706 ? 26.633 16.206 -6.132 1.00 89.00 706 LEU A CA 1
ATOM 5396 C C . LEU A 1 706 ? 25.146 15.978 -6.414 1.00 89.00 706 LEU A C 1
ATOM 5398 O O . LEU A 1 706 ? 24.566 14.962 -6.043 1.00 89.00 706 LEU A O 1
ATOM 5402 N N . ARG A 1 707 ? 24.522 16.938 -7.105 1.00 93.25 707 ARG A N 1
ATOM 5403 C CA . ARG A 1 707 ? 23.098 16.913 -7.476 1.00 93.25 707 ARG A CA 1
ATOM 5404 C C . ARG A 1 707 ? 22.874 16.722 -8.968 1.00 93.25 707 ARG A C 1
ATOM 5406 O O . ARG A 1 707 ? 21.828 16.200 -9.354 1.00 93.25 707 ARG A O 1
ATOM 5413 N N . SER A 1 708 ? 23.819 17.141 -9.803 1.00 95.31 708 SER A N 1
ATOM 5414 C CA . SER A 1 708 ? 23.745 16.966 -11.253 1.00 95.31 708 SER A CA 1
ATOM 5415 C C . SER A 1 708 ? 25.091 16.531 -11.820 1.00 95.31 708 SER A C 1
ATOM 5417 O O . SER A 1 708 ? 26.093 17.210 -11.609 1.00 95.31 708 SER A O 1
ATOM 5419 N N . LEU A 1 709 ? 25.105 15.438 -12.578 1.00 96.38 709 LEU A N 1
ATOM 5420 C CA . LEU A 1 709 ? 26.296 14.894 -13.223 1.00 96.38 709 LEU A CA 1
ATOM 5421 C C . LEU A 1 709 ? 26.033 14.669 -14.714 1.00 96.38 709 LEU A C 1
ATOM 5423 O O . LEU A 1 709 ? 25.051 14.023 -15.078 1.00 96.38 709 LEU A O 1
ATOM 5427 N N . ASN A 1 710 ? 26.894 15.209 -15.575 1.00 95.88 710 ASN A N 1
ATOM 5428 C CA . ASN A 1 710 ? 26.833 14.998 -17.021 1.00 95.88 710 ASN A CA 1
ATOM 5429 C C . ASN A 1 710 ? 28.204 14.603 -17.570 1.00 95.88 710 ASN A C 1
ATOM 5431 O O . ASN A 1 710 ? 29.075 15.465 -17.719 1.00 95.88 710 ASN A O 1
ATOM 5435 N N . LEU A 1 711 ? 28.374 13.319 -17.876 1.00 94.81 711 LEU A N 1
ATOM 5436 C CA . LEU A 1 711 ? 29.625 12.770 -18.381 1.00 94.81 711 LEU A CA 1
ATOM 5437 C C . LEU A 1 711 ? 29.409 12.075 -19.724 1.00 94.81 711 LEU A C 1
ATOM 5439 O O . LEU A 1 711 ? 28.439 11.348 -19.924 1.00 94.81 711 LEU A O 1
ATOM 5443 N N . SER A 1 712 ? 30.354 12.272 -20.636 1.00 91.88 712 SER A N 1
ATOM 5444 C CA . SER A 1 712 ? 30.391 11.578 -21.926 1.00 91.88 712 SER A CA 1
ATOM 5445 C C . SER A 1 712 ? 31.810 11.124 -22.243 1.00 91.88 712 SER A C 1
ATOM 5447 O O . SER A 1 712 ? 32.776 11.739 -21.785 1.00 91.88 712 SER A O 1
ATOM 5449 N N . GLY A 1 713 ? 31.948 10.049 -23.013 1.00 91.62 713 GLY A N 1
ATOM 5450 C CA . GLY A 1 713 ? 33.238 9.456 -23.341 1.00 91.62 713 GLY A CA 1
ATOM 5451 C C . GLY A 1 713 ? 33.097 7.983 -23.705 1.00 91.62 713 GLY A C 1
ATOM 5452 O O . GLY A 1 713 ? 32.344 7.628 -24.603 1.00 91.62 713 GLY A O 1
ATOM 5453 N N . SER A 1 714 ? 33.852 7.121 -23.032 1.00 92.81 714 SER A N 1
ATOM 5454 C CA . SER A 1 714 ? 33.802 5.664 -23.223 1.00 92.81 714 SER A CA 1
ATOM 5455 C C . SER A 1 714 ? 33.661 4.945 -21.885 1.00 92.81 714 SER A C 1
ATOM 5457 O O . SER A 1 714 ? 34.333 3.949 -21.629 1.00 92.81 714 SER A O 1
ATOM 5459 N N . ILE A 1 715 ? 32.798 5.482 -21.021 1.00 96.31 715 ILE A N 1
ATOM 5460 C CA . ILE A 1 715 ? 32.564 4.972 -19.668 1.00 96.31 715 ILE A CA 1
ATOM 5461 C C . ILE A 1 715 ? 31.878 3.605 -19.756 1.00 96.31 715 ILE A C 1
ATOM 5463 O O . ILE A 1 715 ? 30.867 3.465 -20.443 1.00 96.31 715 ILE A O 1
ATOM 5467 N N . SER A 1 716 ? 32.404 2.609 -19.047 1.00 92.88 716 SER A N 1
ATOM 5468 C CA . SER A 1 716 ? 31.771 1.290 -18.901 1.00 92.88 716 SER A CA 1
ATOM 5469 C C . SER A 1 716 ? 31.493 0.913 -17.446 1.00 92.88 716 SER A C 1
ATOM 5471 O O . SER A 1 716 ? 30.523 0.207 -17.192 1.00 92.88 716 SER A O 1
ATOM 5473 N N . ASP A 1 717 ? 32.321 1.382 -16.504 1.00 94.38 717 ASP A N 1
ATOM 5474 C CA . ASP A 1 717 ? 32.160 1.147 -15.065 1.00 94.38 717 ASP A CA 1
ATOM 5475 C C . ASP A 1 717 ? 31.623 2.407 -14.373 1.00 94.38 717 ASP A C 1
ATOM 5477 O O . ASP A 1 717 ? 32.226 3.482 -14.439 1.00 94.38 717 ASP A O 1
ATOM 5481 N N . ILE A 1 718 ? 30.474 2.262 -13.714 1.00 96.88 718 ILE A N 1
ATOM 5482 C CA . ILE A 1 718 ? 29.809 3.325 -12.952 1.00 96.88 718 ILE A CA 1
ATOM 5483 C C . ILE A 1 718 ? 29.701 3.018 -11.455 1.00 96.88 718 ILE A C 1
ATOM 5485 O O . ILE A 1 718 ? 29.010 3.732 -10.728 1.00 96.88 718 ILE A O 1
ATOM 5489 N N . SER A 1 719 ? 30.407 1.993 -10.973 1.00 93.88 719 SER A N 1
ATOM 5490 C CA . SER A 1 719 ? 30.459 1.617 -9.559 1.00 93.88 719 SER A CA 1
ATOM 5491 C C . SER A 1 719 ? 30.843 2.766 -8.605 1.00 93.88 719 SER A C 1
ATOM 5493 O O . SER A 1 719 ? 30.214 2.866 -7.540 1.00 93.88 719 SER A O 1
ATOM 5495 N N . PRO A 1 720 ? 31.717 3.728 -8.990 1.00 93.94 720 PRO A N 1
ATOM 5496 C CA . PRO A 1 720 ? 32.025 4.899 -8.163 1.00 93.94 720 PRO A CA 1
ATOM 5497 C C . PRO A 1 720 ? 30.837 5.835 -7.890 1.00 93.94 720 PRO A C 1
ATOM 5499 O O . PRO A 1 720 ? 30.925 6.704 -7.024 1.00 93.94 720 PRO A O 1
ATOM 5502 N N . LEU A 1 721 ? 29.715 5.691 -8.608 1.00 93.81 721 LEU A N 1
ATOM 5503 C CA . LEU A 1 721 ? 28.526 6.532 -8.424 1.00 93.81 721 LEU A CA 1
ATOM 5504 C C . LEU A 1 721 ? 27.555 6.006 -7.355 1.00 93.81 721 LEU A C 1
ATOM 5506 O O . LEU A 1 721 ? 26.669 6.750 -6.939 1.00 93.81 721 LEU A O 1
ATOM 5510 N N . SER A 1 722 ? 27.717 4.762 -6.896 1.00 88.75 722 SER A N 1
ATOM 5511 C CA . SER A 1 722 ? 26.751 4.051 -6.034 1.00 88.75 722 SER A CA 1
ATOM 5512 C C . SER A 1 722 ? 26.387 4.772 -4.729 1.00 88.75 722 SER A C 1
ATOM 5514 O O . SER A 1 722 ? 25.249 4.693 -4.270 1.00 88.75 722 SER A O 1
ATOM 5516 N N . GLY A 1 723 ? 27.325 5.526 -4.148 1.00 84.06 723 GLY A N 1
ATOM 5517 C CA . GLY A 1 723 ? 27.121 6.280 -2.906 1.00 84.06 723 GLY A CA 1
ATOM 5518 C C . GLY A 1 723 ? 26.562 7.700 -3.078 1.00 84.06 723 GLY A C 1
ATOM 5519 O O . GLY A 1 723 ? 26.297 8.376 -2.082 1.00 84.06 723 GLY A O 1
ATOM 5520 N N . LEU A 1 724 ? 26.378 8.191 -4.310 1.00 89.56 724 LEU A N 1
ATOM 5521 C CA . LEU A 1 724 ? 26.040 9.595 -4.594 1.00 89.56 724 LEU A CA 1
ATOM 5522 C C . LEU A 1 724 ? 24.531 9.878 -4.496 1.00 89.56 724 LEU A C 1
ATOM 5524 O O . LEU A 1 724 ? 23.907 10.425 -5.405 1.00 89.56 724 LEU A O 1
ATOM 5528 N N . THR A 1 725 ? 23.932 9.522 -3.360 1.00 90.19 725 THR A N 1
ATOM 5529 C CA . THR A 1 725 ? 22.474 9.524 -3.122 1.00 90.19 725 THR A CA 1
ATOM 5530 C C . THR A 1 725 ? 21.802 10.898 -3.229 1.00 90.19 725 THR A C 1
ATOM 5532 O O . THR A 1 725 ? 20.576 10.976 -3.299 1.00 90.19 725 THR A O 1
ATOM 5535 N N . GLN A 1 726 ? 22.569 11.992 -3.271 1.00 88.19 726 GLN A N 1
ATOM 5536 C CA . GLN A 1 726 ? 22.061 13.354 -3.486 1.00 88.19 726 GLN A CA 1
ATOM 5537 C C . GLN A 1 726 ? 21.834 13.700 -4.971 1.00 88.19 726 GLN A C 1
ATOM 5539 O O . GLN A 1 726 ? 21.333 14.790 -5.276 1.00 88.19 726 GLN A O 1
ATOM 5544 N N . LEU A 1 727 ? 22.169 12.802 -5.906 1.00 93.94 727 LEU A N 1
ATOM 5545 C CA . LEU A 1 727 ? 21.974 13.020 -7.337 1.00 93.94 727 LEU A CA 1
ATOM 5546 C C . LEU A 1 727 ? 20.488 13.119 -7.700 1.00 93.94 727 LEU A C 1
ATOM 5548 O O . LEU A 1 727 ? 19.691 12.224 -7.449 1.00 93.94 727 LEU A O 1
ATOM 5552 N N . HIS A 1 728 ? 20.137 14.218 -8.364 1.00 95.12 728 HIS A N 1
ATOM 5553 C CA . HIS A 1 728 ? 18.819 14.471 -8.943 1.00 95.12 728 HIS A CA 1
ATOM 5554 C C . HIS A 1 728 ? 18.834 14.334 -10.468 1.00 95.12 728 HIS A C 1
ATOM 5556 O O . HIS A 1 728 ? 17.782 14.218 -11.103 1.00 95.12 728 HIS A O 1
ATOM 5562 N N . SER A 1 729 ? 20.001 14.468 -11.098 1.00 97.19 729 SER A N 1
ATOM 5563 C CA . SER A 1 729 ? 20.154 14.437 -12.552 1.00 97.19 729 SER A CA 1
ATOM 5564 C C . SER A 1 729 ? 21.441 13.741 -12.949 1.00 97.19 729 SER A C 1
ATOM 5566 O O . SER A 1 729 ? 22.515 14.161 -12.530 1.00 97.19 729 SER A O 1
ATOM 5568 N N . LEU A 1 730 ? 21.319 12.708 -13.774 1.00 97.88 730 LEU A N 1
ATOM 5569 C CA . LEU A 1 730 ? 22.443 11.931 -14.270 1.00 97.88 730 LEU A CA 1
ATOM 5570 C C . LEU A 1 730 ? 22.318 11.769 -15.785 1.00 97.88 730 LEU A C 1
ATOM 5572 O O . LEU A 1 730 ? 21.326 11.235 -16.282 1.00 97.88 730 LEU A O 1
ATOM 5576 N N . TYR A 1 731 ? 23.316 12.257 -16.514 1.00 97.62 731 TYR A N 1
ATOM 5577 C CA . TYR A 1 731 ? 23.405 12.149 -17.965 1.00 97.62 731 TYR A CA 1
ATOM 5578 C C . TYR A 1 731 ? 24.676 11.381 -18.322 1.00 97.62 731 TYR A C 1
ATOM 5580 O O . TYR A 1 731 ? 25.779 11.883 -18.113 1.00 97.62 731 TYR A O 1
ATOM 5588 N N . LEU A 1 732 ? 24.494 10.163 -18.831 1.00 97.00 732 LEU A N 1
ATOM 5589 C CA . LEU A 1 732 ? 25.543 9.232 -19.254 1.00 97.00 732 LEU A CA 1
ATOM 5590 C C . LEU A 1 732 ? 25.222 8.625 -20.635 1.00 97.00 732 LEU A C 1
ATOM 5592 O O . LEU A 1 732 ? 25.622 7.501 -20.940 1.00 97.00 732 LEU A O 1
ATOM 5596 N N . GLY A 1 733 ? 24.475 9.345 -21.474 1.00 95.12 733 GLY A N 1
ATOM 5597 C CA . GLY A 1 733 ? 24.150 8.881 -22.821 1.00 95.12 733 GLY A CA 1
ATOM 5598 C C . GLY A 1 733 ? 25.374 8.849 -23.746 1.00 95.12 733 GLY A C 1
ATOM 5599 O O . GLY A 1 733 ? 26.254 9.703 -23.631 1.00 95.12 733 GLY A O 1
ATOM 5600 N N . GLY A 1 734 ? 25.420 7.888 -24.671 1.00 92.06 734 GLY A N 1
ATOM 5601 C CA . GLY A 1 734 ? 26.511 7.728 -25.638 1.00 92.06 734 GLY A CA 1
ATOM 5602 C C . GLY A 1 734 ? 27.807 7.185 -25.030 1.00 92.06 734 GLY A C 1
ATOM 5603 O O . GLY A 1 734 ? 28.878 7.679 -25.376 1.00 92.06 734 GLY A O 1
ATOM 5604 N N . ASN A 1 735 ? 27.715 6.229 -24.102 1.00 95.25 735 ASN A N 1
ATOM 5605 C CA . ASN A 1 735 ? 28.856 5.556 -23.467 1.00 95.25 735 ASN A CA 1
ATOM 5606 C C . ASN A 1 735 ? 28.801 4.031 -23.739 1.00 95.25 735 ASN A C 1
ATOM 5608 O O . ASN A 1 735 ? 28.056 3.572 -24.601 1.00 95.25 735 ASN A O 1
ATOM 5612 N N . ASN A 1 736 ? 29.600 3.232 -23.022 1.00 94.94 736 ASN A N 1
ATOM 5613 C CA . ASN A 1 736 ? 29.693 1.774 -23.176 1.00 94.94 736 ASN A CA 1
ATOM 5614 C C . ASN A 1 736 ? 29.129 1.024 -21.952 1.00 94.94 736 ASN A C 1
ATOM 5616 O O . ASN A 1 736 ? 29.637 -0.035 -21.577 1.00 94.94 736 ASN A O 1
ATOM 5620 N N . ILE A 1 737 ? 28.109 1.582 -21.298 1.00 97.31 737 ILE A N 1
ATOM 5621 C CA . ILE A 1 737 ? 27.547 1.039 -20.055 1.00 97.31 737 ILE A CA 1
ATOM 5622 C C . ILE A 1 737 ? 26.661 -0.168 -20.376 1.00 97.31 737 ILE A C 1
ATOM 5624 O O . ILE A 1 737 ? 25.871 -0.132 -21.317 1.00 97.31 737 ILE A O 1
ATOM 5628 N N . SER A 1 738 ? 26.782 -1.234 -19.588 1.00 93.19 738 SER A N 1
ATOM 5629 C CA . SER A 1 738 ? 25.914 -2.422 -19.675 1.00 93.19 738 SER A CA 1
ATOM 5630 C C . SER A 1 738 ? 25.353 -2.831 -18.315 1.00 93.19 738 SER A C 1
ATOM 5632 O O . SER A 1 738 ? 24.195 -3.233 -18.242 1.00 93.19 738 SER A O 1
ATOM 5634 N N . ASP A 1 739 ? 26.135 -2.658 -17.245 1.00 95.31 739 ASP A N 1
ATOM 5635 C CA . ASP A 1 739 ? 25.708 -2.852 -15.860 1.00 95.31 739 ASP A CA 1
ATOM 5636 C C . ASP A 1 739 ? 25.305 -1.515 -15.223 1.00 95.31 739 ASP A C 1
ATOM 5638 O O . ASP A 1 739 ? 26.111 -0.587 -15.113 1.00 95.31 739 ASP A O 1
ATOM 5642 N N . ILE A 1 740 ? 24.042 -1.426 -14.804 1.00 97.56 740 ILE A N 1
ATOM 5643 C CA . ILE A 1 740 ? 23.483 -0.269 -14.097 1.00 97.56 740 ILE A CA 1
ATOM 5644 C C . ILE A 1 740 ? 23.090 -0.574 -12.647 1.00 97.56 740 ILE A C 1
ATOM 5646 O O . ILE A 1 740 ? 22.442 0.255 -12.006 1.00 97.56 740 ILE A O 1
ATOM 5650 N N . SER A 1 741 ? 23.507 -1.719 -12.098 1.00 94.69 741 SER A N 1
ATOM 5651 C CA . SER A 1 741 ? 23.288 -2.070 -10.690 1.00 94.69 741 SER A CA 1
ATOM 5652 C C . SER A 1 741 ? 23.757 -1.001 -9.690 1.00 94.69 741 SER A C 1
ATOM 5654 O O . SER A 1 741 ? 23.035 -0.781 -8.716 1.00 94.69 741 SER A O 1
ATOM 5656 N N . PRO A 1 742 ? 24.837 -0.220 -9.930 1.00 95.06 742 PRO A N 1
ATOM 5657 C CA . PRO A 1 742 ? 25.230 0.852 -9.013 1.00 95.06 742 PRO A CA 1
ATOM 5658 C C . PRO A 1 742 ? 24.194 1.975 -8.857 1.00 95.06 742 PRO A C 1
ATOM 5660 O O . PRO A 1 742 ? 24.314 2.786 -7.944 1.00 95.06 742 PRO A O 1
ATOM 5663 N N . LEU A 1 743 ? 23.189 2.067 -9.735 1.00 95.19 743 LEU A N 1
ATOM 5664 C CA . LEU A 1 743 ? 22.177 3.124 -9.680 1.00 95.19 743 LEU A CA 1
ATOM 5665 C C . LEU A 1 743 ? 21.020 2.825 -8.712 1.00 95.19 743 LEU A C 1
ATOM 5667 O O . LEU A 1 743 ? 20.254 3.744 -8.422 1.00 95.19 743 LEU A O 1
ATOM 5671 N N . SER A 1 744 ? 20.882 1.595 -8.201 1.00 89.56 744 SER A N 1
ATOM 5672 C CA . SER A 1 744 ? 19.701 1.149 -7.436 1.00 89.56 744 SER A CA 1
ATOM 5673 C C . SER A 1 744 ? 19.426 1.968 -6.166 1.00 89.56 744 SER A C 1
ATOM 5675 O O . SER A 1 744 ? 18.274 2.159 -5.780 1.00 89.56 744 SER A O 1
ATOM 5677 N N . GLU A 1 745 ? 20.473 2.501 -5.530 1.00 87.25 745 GLU A N 1
ATOM 5678 C CA . GLU A 1 745 ? 20.370 3.283 -4.289 1.00 87.25 745 GLU A CA 1
ATOM 5679 C C . GLU A 1 745 ? 20.191 4.794 -4.526 1.00 87.25 745 GLU A C 1
ATOM 5681 O O . GLU A 1 745 ? 19.976 5.562 -3.583 1.00 87.25 745 GLU A O 1
ATOM 5686 N N . LEU A 1 746 ? 20.222 5.259 -5.780 1.00 92.94 746 LEU A N 1
ATOM 5687 C CA . LEU A 1 746 ? 20.126 6.681 -6.129 1.00 92.94 746 LEU A CA 1
ATOM 5688 C C . LEU A 1 746 ? 18.667 7.162 -6.209 1.00 92.94 746 LEU A C 1
ATOM 5690 O O . LEU A 1 746 ? 18.232 7.773 -7.186 1.00 92.94 746 LEU A O 1
ATOM 5694 N N . LYS A 1 747 ? 17.901 6.913 -5.142 1.00 91.75 747 LYS A N 1
ATOM 5695 C CA . LYS A 1 747 ? 16.436 7.087 -5.068 1.00 91.75 747 LYS A CA 1
ATOM 5696 C C . LYS A 1 747 ? 15.944 8.526 -5.284 1.00 91.75 747 LYS A C 1
ATOM 5698 O O . LYS A 1 747 ? 14.776 8.733 -5.592 1.00 91.75 747 LYS A O 1
ATOM 5703 N N . ASN A 1 748 ? 16.831 9.518 -5.166 1.00 91.12 748 ASN A N 1
ATOM 5704 C CA . ASN A 1 748 ? 16.525 10.931 -5.423 1.00 91.12 748 ASN A CA 1
ATOM 5705 C C . ASN A 1 748 ? 16.629 11.333 -6.907 1.00 91.12 748 ASN A C 1
ATOM 5707 O O . ASN A 1 748 ? 16.385 12.501 -7.238 1.00 91.12 748 ASN A O 1
ATOM 5711 N N . LEU A 1 749 ? 16.987 10.408 -7.808 1.00 94.88 749 LEU A N 1
ATOM 5712 C CA . LEU A 1 749 ? 17.092 10.685 -9.238 1.00 94.88 749 LEU A CA 1
ATOM 5713 C C . LEU A 1 749 ? 15.742 11.100 -9.826 1.00 94.88 749 LEU A C 1
ATOM 5715 O O . LEU A 1 749 ? 14.731 10.421 -9.693 1.00 94.88 749 LEU A O 1
ATOM 5719 N N . ARG A 1 750 ? 15.752 12.232 -10.536 1.00 94.31 750 ARG A N 1
ATOM 5720 C CA . ARG A 1 750 ? 14.572 12.815 -11.194 1.00 94.31 750 ARG A CA 1
ATOM 5721 C C . ARG A 1 750 ? 14.685 12.812 -12.713 1.00 94.31 750 ARG A C 1
ATOM 5723 O O . ARG A 1 750 ? 13.674 12.753 -13.413 1.00 94.31 750 ARG A O 1
ATOM 5730 N N . ARG A 1 751 ? 15.914 12.937 -13.221 1.00 96.62 751 ARG A N 1
ATOM 5731 C CA . ARG A 1 751 ? 16.256 12.931 -14.647 1.00 96.62 751 ARG A CA 1
ATOM 5732 C C . ARG A 1 751 ? 17.403 11.956 -14.873 1.00 96.62 751 ARG A C 1
ATOM 5734 O O . ARG A 1 751 ? 18.473 12.159 -14.302 1.00 96.62 751 ARG A O 1
ATOM 5741 N N . LEU A 1 752 ? 17.183 10.952 -15.708 1.00 97.81 752 LEU A N 1
ATOM 5742 C CA . LEU A 1 752 ? 18.183 9.946 -16.042 1.00 97.81 752 LEU A CA 1
ATOM 5743 C C . LEU A 1 752 ? 18.253 9.783 -17.560 1.00 97.81 752 LEU A C 1
ATOM 5745 O O . LEU A 1 752 ? 17.241 9.510 -18.201 1.00 97.81 752 LEU A O 1
ATOM 5749 N N . ASN A 1 753 ? 19.441 9.977 -18.128 1.00 97.75 753 ASN A N 1
ATOM 5750 C CA . ASN A 1 753 ? 19.718 9.694 -19.532 1.00 97.75 753 ASN A CA 1
ATOM 5751 C C . ASN A 1 753 ? 20.831 8.653 -19.632 1.00 97.75 753 ASN A C 1
ATOM 5753 O O . ASN A 1 753 ? 21.970 8.922 -19.250 1.00 97.75 753 ASN A O 1
ATOM 5757 N N . LEU A 1 754 ? 20.467 7.495 -20.169 1.00 97.75 754 LEU A N 1
ATOM 5758 C CA . LEU A 1 754 ? 21.323 6.348 -20.448 1.00 97.75 754 LEU A CA 1
ATOM 5759 C C . LEU A 1 754 ? 21.204 5.920 -21.923 1.00 97.75 754 LEU A C 1
ATOM 5761 O O . LEU A 1 754 ? 21.555 4.794 -22.273 1.00 97.75 754 LEU A O 1
ATOM 5765 N N . GLY A 1 755 ? 20.699 6.790 -22.801 1.00 96.25 755 GLY A N 1
ATOM 5766 C CA . GLY A 1 755 ? 20.489 6.442 -24.204 1.00 96.25 755 GLY A CA 1
ATOM 5767 C C . GLY A 1 755 ? 21.802 6.262 -24.974 1.00 96.25 755 GLY A C 1
ATOM 5768 O O . GLY A 1 755 ? 22.767 6.972 -24.701 1.00 96.25 755 GLY A O 1
ATOM 5769 N N . GLY A 1 756 ? 21.865 5.343 -25.936 1.00 93.06 756 GLY A N 1
ATOM 5770 C CA . GLY A 1 756 ? 23.090 5.050 -26.689 1.00 93.06 756 GLY A CA 1
ATOM 5771 C C . GLY A 1 756 ? 24.145 4.340 -25.839 1.00 93.06 756 GLY A C 1
ATOM 5772 O O . GLY A 1 756 ? 25.274 4.816 -25.756 1.00 93.06 756 GLY A O 1
ATOM 5773 N N . ASN A 1 757 ? 23.751 3.261 -25.163 1.00 96.81 757 ASN A N 1
ATOM 5774 C CA . ASN A 1 757 ? 24.612 2.385 -24.362 1.00 96.81 757 ASN A CA 1
ATOM 5775 C C . ASN A 1 757 ? 24.336 0.910 -24.744 1.00 96.81 757 ASN A C 1
ATOM 5777 O O . ASN A 1 757 ? 23.663 0.633 -25.735 1.00 96.81 757 ASN A O 1
ATOM 5781 N N . ASN A 1 758 ? 24.854 -0.048 -23.971 1.00 94.44 758 ASN A N 1
ATOM 5782 C CA . ASN A 1 758 ? 24.700 -1.490 -24.199 1.00 94.44 758 ASN A CA 1
ATOM 5783 C C . ASN A 1 758 ? 23.836 -2.161 -23.111 1.00 94.44 758 ASN A C 1
ATOM 5785 O O . ASN A 1 758 ? 24.112 -3.288 -22.696 1.00 94.44 758 ASN A O 1
ATOM 5789 N N . ILE A 1 759 ? 22.814 -1.462 -22.609 1.00 97.44 759 ILE A N 1
ATOM 5790 C CA . ILE A 1 759 ? 21.978 -1.925 -21.491 1.00 97.44 759 ILE A CA 1
ATOM 5791 C C . ILE A 1 759 ? 20.916 -2.900 -22.007 1.00 97.44 759 ILE A C 1
ATOM 5793 O O . ILE A 1 759 ? 20.293 -2.661 -23.040 1.00 97.44 759 ILE A O 1
ATOM 5797 N N . SER A 1 760 ? 20.691 -3.989 -21.275 1.00 91.56 760 SER A N 1
ATOM 5798 C CA . SER A 1 760 ? 19.616 -4.960 -21.550 1.00 91.56 760 SER A CA 1
ATOM 5799 C C . SER A 1 760 ? 18.766 -5.253 -20.315 1.00 91.56 760 SER A C 1
ATOM 5801 O O . SER A 1 760 ? 17.550 -5.377 -20.442 1.00 91.56 760 SER A O 1
ATOM 5803 N N . ASP A 1 761 ? 19.387 -5.288 -19.134 1.00 94.69 761 ASP A N 1
ATOM 5804 C CA . ASP A 1 761 ? 18.713 -5.414 -17.843 1.00 94.69 761 ASP A CA 1
ATOM 5805 C C . ASP A 1 761 ? 18.474 -4.034 -17.213 1.00 94.69 761 ASP A C 1
ATOM 5807 O O . ASP A 1 761 ? 19.410 -3.273 -16.960 1.00 94.69 761 ASP A O 1
ATOM 5811 N N . ILE A 1 762 ? 17.202 -3.721 -16.959 1.00 97.06 762 ILE A N 1
ATOM 5812 C CA . ILE A 1 762 ? 16.771 -2.493 -16.281 1.00 97.06 762 ILE A CA 1
ATOM 5813 C C . ILE A 1 762 ? 16.133 -2.749 -14.910 1.00 97.06 762 ILE A C 1
ATOM 5815 O O . ILE A 1 762 ? 15.538 -1.837 -14.335 1.00 97.06 762 ILE A O 1
ATOM 5819 N N . SER A 1 763 ? 16.282 -3.953 -14.353 1.00 94.50 763 SER A N 1
ATOM 5820 C CA . SER A 1 763 ? 15.813 -4.288 -13.005 1.00 94.50 763 SER A CA 1
ATOM 5821 C C . SER A 1 763 ? 16.311 -3.330 -11.907 1.00 94.50 763 SER A C 1
ATOM 5823 O O . SER A 1 763 ? 15.502 -2.993 -11.037 1.00 94.50 763 SER A O 1
ATOM 5825 N N . PRO A 1 764 ? 17.535 -2.749 -11.960 1.00 94.75 764 PRO A N 1
ATOM 5826 C CA . PRO A 1 764 ? 17.976 -1.785 -10.946 1.00 94.75 764 PRO A CA 1
ATOM 5827 C C . PRO A 1 764 ? 17.169 -0.477 -10.922 1.00 94.75 764 PRO A C 1
ATOM 5829 O O . PRO A 1 764 ? 17.254 0.275 -9.953 1.00 94.75 764 PRO A O 1
ATOM 5832 N N . LEU A 1 765 ? 16.386 -0.184 -11.970 1.00 94.19 765 LEU A N 1
ATOM 5833 C CA . LEU A 1 765 ? 15.551 1.019 -12.042 1.00 94.19 765 LEU A CA 1
ATOM 5834 C C . LEU A 1 765 ? 14.202 0.866 -11.323 1.00 94.19 765 LEU A C 1
ATOM 5836 O O . LEU A 1 765 ? 13.531 1.877 -11.109 1.00 94.19 765 LEU A O 1
ATOM 5840 N N . ALA A 1 766 ? 13.806 -0.354 -10.938 1.00 89.38 766 ALA A N 1
ATOM 5841 C CA . ALA A 1 766 ? 12.490 -0.634 -10.358 1.00 89.38 766 ALA A CA 1
ATOM 5842 C C . ALA A 1 766 ? 12.194 0.213 -9.105 1.00 89.38 766 ALA A C 1
ATOM 5844 O O . ALA A 1 766 ? 11.070 0.680 -8.922 1.00 89.38 766 ALA A O 1
ATOM 5845 N N . GLU A 1 767 ? 13.210 0.483 -8.282 1.00 83.44 767 GLU A N 1
ATOM 5846 C CA . GLU A 1 767 ? 13.090 1.219 -7.014 1.00 83.44 767 GLU A CA 1
ATOM 5847 C C . GLU A 1 767 ? 13.208 2.752 -7.158 1.00 83.44 767 GLU A C 1
ATOM 5849 O O . GLU A 1 767 ? 13.009 3.495 -6.194 1.00 83.44 767 GLU A O 1
ATOM 5854 N N . LEU A 1 768 ? 13.494 3.274 -8.359 1.00 90.19 768 LEU A N 1
ATOM 5855 C CA . LEU A 1 768 ? 13.738 4.705 -8.592 1.00 90.19 768 LEU A CA 1
ATOM 5856 C C . LEU A 1 768 ? 12.440 5.481 -8.883 1.00 90.19 768 LEU A C 1
ATOM 5858 O O . LEU A 1 768 ? 12.194 5.965 -9.991 1.00 90.19 768 LEU A O 1
ATOM 5862 N N . LYS A 1 769 ? 11.583 5.615 -7.865 1.00 86.94 769 LYS A N 1
ATOM 5863 C CA . LYS A 1 769 ? 10.199 6.111 -8.019 1.00 86.94 769 LYS A CA 1
ATOM 5864 C C . LYS A 1 769 ? 10.058 7.616 -8.330 1.00 86.94 769 LYS A C 1
ATOM 5866 O O . LYS A 1 769 ? 9.028 8.037 -8.864 1.00 86.94 769 LYS A O 1
ATOM 5871 N N . GLU A 1 770 ? 11.083 8.426 -8.051 1.00 88.25 770 GLU A N 1
ATOM 5872 C CA . GLU A 1 770 ? 11.089 9.892 -8.251 1.00 88.25 770 GLU A CA 1
ATOM 5873 C C . GLU A 1 770 ? 11.465 10.338 -9.682 1.00 88.25 770 GLU A C 1
ATOM 5875 O O . GLU A 1 770 ? 11.454 11.537 -9.999 1.00 88.25 770 GLU A O 1
ATOM 5880 N N . ILE A 1 771 ? 11.783 9.396 -10.579 1.00 90.56 771 ILE A N 1
ATOM 5881 C CA . ILE A 1 771 ? 12.144 9.712 -11.963 1.00 90.56 771 ILE A CA 1
ATOM 5882 C C . ILE A 1 771 ? 10.922 10.265 -12.700 1.00 90.56 771 ILE A C 1
ATOM 5884 O O . ILE A 1 771 ? 9.908 9.589 -12.846 1.00 90.56 771 ILE A O 1
ATOM 5888 N N . TRP A 1 772 ? 11.036 11.485 -13.236 1.00 89.00 772 TRP A N 1
ATOM 5889 C CA . TRP A 1 772 ? 10.020 12.061 -14.125 1.00 89.00 772 TRP A CA 1
ATOM 5890 C C . TRP A 1 772 ? 10.467 12.139 -15.588 1.00 89.00 772 TRP A C 1
ATOM 5892 O O . TRP A 1 772 ? 9.625 12.289 -16.476 1.00 89.00 772 TRP A O 1
ATOM 5902 N N . ARG A 1 773 ? 11.772 12.027 -15.864 1.00 93.06 773 ARG A N 1
ATOM 5903 C CA . ARG A 1 773 ? 12.319 11.917 -17.221 1.00 93.06 773 ARG A CA 1
ATOM 5904 C C . ARG A 1 773 ? 13.357 10.804 -17.298 1.00 93.06 773 ARG A C 1
ATOM 5906 O O . ARG A 1 773 ? 14.383 10.891 -16.623 1.00 93.06 773 ARG A O 1
ATOM 5913 N N . LEU A 1 774 ? 13.094 9.830 -18.162 1.00 96.31 774 LEU A N 1
ATOM 5914 C CA . LEU A 1 774 ? 13.931 8.664 -18.407 1.00 96.31 774 LEU A CA 1
ATOM 5915 C C . LEU A 1 774 ? 14.182 8.514 -19.912 1.00 96.31 774 LEU A C 1
ATOM 5917 O O . LEU A 1 774 ? 13.246 8.309 -20.683 1.00 96.31 774 LEU A O 1
ATOM 5921 N N . ASP A 1 775 ? 15.441 8.642 -20.320 1.00 97.25 775 ASP A N 1
ATOM 5922 C CA . ASP A 1 775 ? 15.888 8.444 -21.699 1.00 97.25 775 ASP A CA 1
ATOM 5923 C C . ASP A 1 775 ? 16.734 7.147 -21.749 1.00 97.25 775 ASP A C 1
ATOM 5925 O O . ASP A 1 775 ? 17.827 7.098 -21.182 1.00 97.25 775 ASP A O 1
ATOM 5929 N N . LEU A 1 776 ? 16.203 6.094 -22.383 1.00 97.69 776 LEU A N 1
ATOM 5930 C CA . LEU A 1 776 ? 16.773 4.738 -22.525 1.00 97.69 776 LEU A CA 1
ATOM 5931 C C . LEU A 1 776 ? 16.864 4.295 -24.001 1.00 97.69 776 LEU A C 1
ATOM 5933 O O . LEU A 1 776 ? 17.054 3.116 -24.304 1.00 97.69 776 LEU A O 1
ATOM 5937 N N . ASN A 1 777 ? 16.705 5.227 -24.939 1.00 96.69 777 ASN A N 1
ATOM 5938 C CA . ASN A 1 777 ? 16.746 4.948 -26.371 1.00 96.69 777 ASN A CA 1
ATOM 5939 C C . ASN A 1 777 ? 18.105 4.393 -26.825 1.00 96.69 777 ASN A C 1
ATOM 5941 O O . ASN A 1 777 ? 19.117 4.682 -26.197 1.00 96.69 777 ASN A O 1
ATOM 5945 N N . ASP A 1 778 ? 18.143 3.656 -27.934 1.00 93.69 778 ASP A N 1
ATOM 5946 C CA . ASP A 1 778 ? 19.385 3.111 -28.507 1.00 93.69 778 ASP A CA 1
ATOM 5947 C C . ASP A 1 778 ? 20.148 2.229 -27.492 1.00 93.69 778 ASP A C 1
ATOM 5949 O O . ASP A 1 778 ? 21.276 2.526 -27.101 1.00 93.69 778 ASP A O 1
ATOM 5953 N N . ASN A 1 779 ? 19.478 1.175 -27.021 1.00 95.50 779 ASN A N 1
ATOM 5954 C CA . ASN A 1 779 ? 19.999 0.135 -26.125 1.00 95.50 779 ASN A CA 1
ATOM 5955 C C . ASN A 1 779 ? 19.480 -1.247 -26.595 1.00 95.50 779 ASN A C 1
ATOM 5957 O O . ASN A 1 779 ? 18.880 -1.366 -27.664 1.00 95.50 779 ASN A O 1
ATOM 5961 N N . ASN A 1 780 ? 19.686 -2.301 -25.798 1.00 92.38 780 ASN A N 1
ATOM 5962 C CA . ASN A 1 780 ? 19.289 -3.681 -26.102 1.00 92.38 780 ASN A CA 1
ATOM 5963 C C . ASN A 1 780 ? 18.151 -4.191 -25.191 1.00 92.38 780 ASN A C 1
ATOM 5965 O O . ASN A 1 780 ? 18.079 -5.384 -24.890 1.00 92.38 780 ASN A O 1
ATOM 5969 N N . ILE A 1 781 ? 17.266 -3.303 -24.731 1.00 95.06 781 ILE A N 1
ATOM 5970 C CA . ILE A 1 781 ? 16.206 -3.622 -23.762 1.00 95.06 781 ILE A CA 1
ATOM 5971 C C . ILE A 1 781 ? 15.065 -4.368 -24.460 1.00 95.06 781 ILE A C 1
ATOM 5973 O O . ILE A 1 781 ? 14.602 -3.950 -25.518 1.00 95.06 781 ILE A O 1
ATOM 5977 N N . SER A 1 782 ? 14.581 -5.455 -23.859 1.00 87.81 782 SER A N 1
ATOM 5978 C CA . SER A 1 782 ? 13.403 -6.199 -24.341 1.00 87.81 782 SER A CA 1
ATOM 5979 C C . SER A 1 782 ? 12.321 -6.338 -23.274 1.00 87.81 782 SER A C 1
ATOM 5981 O O . SER A 1 782 ? 11.140 -6.219 -23.598 1.00 87.81 782 SER A O 1
ATOM 5983 N N . ASP A 1 783 ? 12.725 -6.513 -22.014 1.00 91.81 783 ASP A N 1
ATOM 5984 C CA . ASP A 1 783 ? 11.830 -6.534 -20.864 1.00 91.81 783 ASP A CA 1
ATOM 5985 C C . ASP A 1 783 ? 11.690 -5.138 -20.239 1.00 91.81 783 ASP A C 1
ATOM 5987 O O . ASP A 1 783 ? 12.665 -4.502 -19.837 1.00 91.81 783 ASP A O 1
ATOM 5991 N N . VAL A 1 784 ? 10.447 -4.668 -20.154 1.00 95.19 784 VAL A N 1
ATOM 5992 C CA . VAL A 1 784 ? 10.064 -3.403 -19.510 1.00 95.19 784 VAL A CA 1
ATOM 5993 C C . VAL A 1 784 ? 9.225 -3.615 -18.249 1.00 95.19 784 VAL A C 1
ATOM 5995 O O . VAL A 1 784 ? 8.691 -2.651 -17.697 1.00 95.19 784 VAL A O 1
ATOM 5998 N N . SER A 1 785 ? 9.126 -4.853 -17.759 1.00 91.31 785 SER A N 1
ATOM 5999 C CA . SER A 1 785 ? 8.465 -5.198 -16.499 1.00 91.31 785 SER A CA 1
ATOM 6000 C C . SER A 1 785 ? 8.985 -4.417 -15.282 1.00 91.31 785 SER A C 1
ATOM 6002 O O . SER A 1 785 ? 8.145 -4.009 -14.475 1.00 91.31 785 SER A O 1
ATOM 6004 N N . PRO A 1 786 ? 10.283 -4.047 -15.171 1.00 92.69 786 PRO A N 1
ATOM 6005 C CA . PRO A 1 786 ? 10.753 -3.226 -14.051 1.00 92.69 786 PRO A CA 1
ATOM 6006 C C . PRO A 1 786 ? 10.151 -1.812 -14.015 1.00 92.69 786 PRO A C 1
ATOM 6008 O O . PRO A 1 786 ? 10.197 -1.143 -12.987 1.00 92.69 786 PRO A O 1
ATOM 6011 N N . LEU A 1 787 ? 9.562 -1.347 -15.125 1.00 88.56 787 LEU A N 1
ATOM 6012 C CA . LEU A 1 787 ? 8.878 -0.053 -15.229 1.00 88.56 787 LEU A CA 1
ATOM 6013 C C . LEU A 1 787 ? 7.360 -0.155 -14.979 1.00 88.56 787 LEU A C 1
ATOM 6015 O O . LEU A 1 787 ? 6.653 0.843 -15.135 1.00 88.56 787 LEU A O 1
ATOM 6019 N N . ALA A 1 788 ? 6.844 -1.343 -14.640 1.00 80.06 788 ALA A N 1
ATOM 6020 C CA . ALA A 1 788 ? 5.411 -1.586 -14.461 1.00 80.06 788 ALA A CA 1
ATOM 6021 C C . ALA A 1 788 ? 4.820 -0.878 -13.235 1.00 80.06 788 ALA A C 1
ATOM 6023 O O . ALA A 1 788 ? 3.633 -0.540 -13.228 1.00 80.06 788 ALA A O 1
ATOM 6024 N N . ASP A 1 789 ? 5.633 -0.666 -12.201 1.00 73.50 789 ASP A N 1
ATOM 6025 C CA . ASP A 1 789 ? 5.206 0.021 -10.989 1.00 73.50 789 ASP A CA 1
ATOM 6026 C C . ASP A 1 789 ? 5.202 1.543 -11.189 1.00 73.50 789 ASP A C 1
ATOM 6028 O O . ASP A 1 789 ? 6.097 2.092 -11.839 1.00 73.50 789 ASP A O 1
ATOM 6032 N N . PRO A 1 790 ? 4.210 2.259 -10.629 1.00 58.59 790 PRO A N 1
ATOM 6033 C CA . PRO A 1 790 ? 4.011 3.669 -10.917 1.00 58.59 790 PRO A CA 1
ATOM 6034 C C . PRO A 1 790 ? 5.181 4.518 -10.411 1.00 58.59 790 PRO A C 1
ATOM 6036 O O . PRO A 1 790 ? 5.365 4.744 -9.217 1.00 58.59 790 PRO A O 1
ATOM 6039 N N . THR A 1 791 ? 5.953 5.026 -11.360 1.00 60.88 791 THR A N 1
ATOM 6040 C CA . THR A 1 791 ? 6.974 6.061 -11.188 1.00 60.88 791 THR A CA 1
ATOM 6041 C C . THR A 1 791 ? 6.383 7.412 -11.614 1.00 60.88 791 THR A C 1
ATOM 6043 O O . THR A 1 791 ? 5.403 7.465 -12.360 1.00 60.88 791 THR A O 1
ATOM 6046 N N . GLN A 1 792 ? 6.951 8.543 -11.181 1.00 75.06 792 GLN A N 1
ATOM 6047 C CA . GLN A 1 792 ? 6.466 9.878 -11.590 1.00 75.06 792 GLN A CA 1
ATOM 6048 C C . GLN A 1 792 ? 6.801 10.253 -13.054 1.00 75.06 792 GLN A C 1
ATOM 6050 O O . GLN A 1 792 ? 6.850 11.442 -13.398 1.00 75.06 792 GLN A O 1
ATOM 6055 N N . ILE A 1 793 ? 7.033 9.266 -13.926 1.00 85.25 793 ILE A N 1
ATOM 6056 C CA . ILE A 1 793 ? 7.493 9.445 -15.303 1.00 85.25 793 ILE A CA 1
ATOM 6057 C C . ILE A 1 793 ? 6.491 10.284 -16.102 1.00 85.25 793 ILE A C 1
ATOM 6059 O O . ILE A 1 793 ? 5.303 9.995 -16.198 1.00 85.25 793 ILE A O 1
ATOM 6063 N N . ARG A 1 794 ? 7.010 11.347 -16.716 1.00 85.94 794 ARG A N 1
ATOM 6064 C CA . ARG A 1 794 ? 6.312 12.234 -17.662 1.00 85.94 794 ARG A CA 1
ATOM 6065 C C . ARG A 1 794 ? 6.917 12.153 -19.057 1.00 85.94 794 ARG A C 1
ATOM 6067 O O . ARG A 1 794 ? 6.278 12.533 -20.035 1.00 85.94 794 ARG A O 1
ATOM 6074 N N . TRP A 1 795 ? 8.156 11.690 -19.147 1.00 90.44 795 TRP A N 1
ATOM 6075 C CA . TRP A 1 795 ? 8.886 11.506 -20.388 1.00 90.44 795 TRP A CA 1
ATOM 6076 C C . TRP A 1 795 ? 9.652 10.191 -20.318 1.00 90.44 795 TRP A C 1
ATOM 6078 O O . TRP A 1 795 ? 10.538 10.053 -19.475 1.00 90.44 795 TRP A O 1
ATOM 6088 N N . LEU A 1 796 ? 9.303 9.258 -21.199 1.00 94.12 796 LEU A N 1
ATOM 6089 C CA . LEU A 1 796 ? 9.969 7.972 -21.361 1.00 94.12 796 LEU A CA 1
ATOM 6090 C C . LEU A 1 796 ? 10.332 7.779 -22.829 1.00 94.12 796 LEU A C 1
ATOM 6092 O O . LEU A 1 796 ? 9.438 7.668 -23.675 1.00 94.12 796 LEU A O 1
ATOM 6096 N N . ASP A 1 797 ? 11.629 7.753 -23.125 1.00 95.50 797 ASP A N 1
ATOM 6097 C CA . ASP A 1 797 ? 12.135 7.392 -24.449 1.00 95.50 797 ASP A CA 1
ATOM 6098 C C . ASP A 1 797 ? 12.765 6.001 -24.415 1.00 95.50 797 ASP A C 1
ATOM 6100 O O . ASP A 1 797 ? 13.817 5.800 -23.821 1.00 95.50 797 ASP A O 1
ATOM 6104 N N . LEU A 1 798 ? 12.090 5.045 -25.045 1.00 96.75 798 LEU A N 1
ATOM 6105 C CA . LEU A 1 798 ? 12.498 3.650 -25.208 1.00 96.75 798 LEU A CA 1
ATOM 6106 C C . LEU A 1 798 ? 12.710 3.317 -26.694 1.00 96.75 798 LEU A C 1
ATOM 6108 O O . LEU A 1 798 ? 12.672 2.155 -27.095 1.00 96.75 798 LEU A O 1
ATOM 6112 N N . SER A 1 799 ? 12.878 4.327 -27.550 1.00 91.81 799 SER A N 1
ATOM 6113 C CA . SER A 1 799 ? 13.012 4.114 -28.995 1.00 91.81 799 SER A CA 1
ATOM 6114 C C . SER A 1 799 ? 14.305 3.362 -29.353 1.00 91.81 799 SER A C 1
ATOM 6116 O O . SER A 1 799 ? 15.287 3.487 -28.633 1.00 91.81 799 SER A O 1
ATOM 6118 N N . ASN A 1 800 ? 14.344 2.632 -30.473 1.00 86.69 800 ASN A N 1
ATOM 6119 C CA . ASN A 1 800 ? 15.507 1.822 -30.885 1.00 86.69 800 ASN A CA 1
ATOM 6120 C C . ASN A 1 800 ? 15.949 0.833 -29.783 1.00 86.69 800 ASN A C 1
ATOM 6122 O O . ASN A 1 800 ? 17.054 0.927 -29.255 1.00 86.69 800 ASN A O 1
ATOM 6126 N N . ASN A 1 801 ? 15.050 -0.076 -29.413 1.00 90.19 801 ASN A N 1
ATOM 6127 C CA . ASN A 1 801 ? 15.285 -1.185 -28.484 1.00 90.19 801 ASN A CA 1
ATOM 6128 C C . ASN A 1 801 ? 14.621 -2.461 -29.059 1.00 90.19 801 ASN A C 1
ATOM 6130 O O . ASN A 1 801 ? 14.141 -2.463 -30.195 1.00 90.19 801 ASN A O 1
ATOM 6134 N N . ASN A 1 802 ? 14.566 -3.544 -28.281 1.00 86.75 802 ASN A N 1
ATOM 6135 C CA . ASN A 1 802 ? 14.027 -4.853 -28.671 1.00 86.75 802 ASN A CA 1
ATOM 6136 C C . ASN A 1 802 ? 12.683 -5.180 -27.983 1.00 86.75 802 ASN A C 1
ATOM 6138 O O . ASN A 1 802 ? 12.364 -6.347 -27.751 1.00 86.75 802 ASN A O 1
ATOM 6142 N N . ILE A 1 803 ? 11.888 -4.164 -27.629 1.00 88.50 803 ILE A N 1
ATOM 6143 C CA . ILE A 1 803 ? 10.636 -4.337 -26.874 1.00 88.50 803 ILE A CA 1
ATOM 6144 C C . ILE A 1 803 ? 9.556 -4.931 -27.778 1.00 88.50 803 ILE A C 1
ATOM 6146 O O . ILE A 1 803 ? 9.339 -4.450 -28.890 1.00 88.50 803 ILE A O 1
ATOM 6150 N N . TRP A 1 804 ? 8.840 -5.940 -27.292 1.00 82.62 804 TRP A N 1
ATOM 6151 C CA . TRP A 1 804 ? 7.718 -6.560 -28.007 1.00 82.62 804 TRP A CA 1
ATOM 6152 C C . TRP A 1 804 ? 6.425 -6.569 -27.182 1.00 82.62 804 TRP A C 1
ATOM 6154 O O . TRP A 1 804 ? 5.349 -6.404 -27.761 1.00 82.62 804 TRP A O 1
ATOM 6164 N N . ASP A 1 805 ? 6.532 -6.686 -25.853 1.00 87.38 805 ASP A N 1
ATOM 6165 C CA . ASP A 1 805 ? 5.412 -6.594 -24.916 1.00 87.38 805 ASP A CA 1
ATOM 6166 C C . ASP A 1 805 ? 5.322 -5.196 -24.287 1.00 87.38 805 ASP A C 1
ATOM 6168 O O . ASP A 1 805 ? 6.284 -4.657 -23.741 1.00 87.38 805 ASP A O 1
ATOM 6172 N N . VAL A 1 806 ? 4.133 -4.602 -24.367 1.00 92.81 806 VAL A N 1
ATOM 6173 C CA . VAL A 1 806 ? 3.821 -3.276 -23.817 1.00 92.81 806 VAL A CA 1
ATOM 6174 C C . VAL A 1 806 ? 2.857 -3.332 -22.635 1.00 92.81 806 VAL A C 1
ATOM 6176 O O . VAL A 1 806 ? 2.537 -2.285 -22.071 1.00 92.81 806 VAL A O 1
ATOM 6179 N N . ALA A 1 807 ? 2.388 -4.517 -22.233 1.00 89.94 807 ALA A N 1
ATOM 6180 C CA . ALA A 1 807 ? 1.475 -4.674 -21.106 1.00 89.94 807 ALA A CA 1
ATOM 6181 C C . ALA A 1 807 ? 2.001 -4.051 -19.796 1.00 89.94 807 ALA A C 1
ATOM 6183 O O . ALA A 1 807 ? 1.221 -3.351 -19.138 1.00 89.94 807 ALA A O 1
ATOM 6184 N N . PRO A 1 808 ? 3.300 -4.169 -19.441 1.00 89.75 808 PRO A N 1
ATOM 6185 C CA . PRO A 1 808 ? 3.849 -3.492 -18.265 1.00 89.75 808 PRO A CA 1
ATOM 6186 C C . PRO A 1 808 ? 3.646 -1.969 -18.271 1.00 89.75 808 PRO A C 1
ATOM 6188 O O . PRO A 1 808 ? 3.370 -1.363 -17.237 1.00 89.75 808 PRO A O 1
ATOM 6191 N N . LEU A 1 809 ? 3.692 -1.340 -19.449 1.00 88.44 809 LEU A N 1
ATOM 6192 C CA . LEU A 1 809 ? 3.599 0.116 -19.604 1.00 88.44 809 LEU A CA 1
ATOM 6193 C C . LEU A 1 809 ? 2.167 0.653 -19.434 1.00 88.44 809 LEU A C 1
ATOM 6195 O O . LEU A 1 809 ? 1.968 1.863 -19.299 1.00 88.44 809 LEU A O 1
ATOM 6199 N N . VAL A 1 810 ? 1.155 -0.220 -19.424 1.00 84.94 810 VAL A N 1
ATOM 6200 C CA . VAL A 1 810 ? -0.251 0.163 -19.215 1.00 84.94 810 VAL A CA 1
ATOM 6201 C C . VAL A 1 810 ? -0.463 0.681 -17.796 1.00 84.94 810 VAL A C 1
ATOM 6203 O O . VAL A 1 810 ? -1.102 1.716 -17.609 1.00 84.94 810 VAL A O 1
ATOM 6206 N N . LYS A 1 811 ? 0.116 0.002 -16.798 1.00 75.19 811 LYS A N 1
ATOM 6207 C CA . LYS A 1 811 ? 0.036 0.420 -15.393 1.00 75.19 811 LYS A CA 1
ATOM 6208 C C . LYS A 1 811 ? 0.657 1.800 -15.206 1.00 75.19 811 LYS A C 1
ATOM 6210 O O . LYS A 1 811 ? -0.012 2.691 -14.686 1.00 75.19 811 LYS A O 1
ATOM 6215 N N . LEU A 1 812 ? 1.852 2.018 -15.755 1.00 74.56 812 LEU A N 1
ATOM 6216 C CA . LEU A 1 812 ? 2.525 3.319 -15.756 1.00 74.56 812 LEU A CA 1
ATOM 6217 C C . LEU A 1 812 ? 1.630 4.444 -16.306 1.00 74.56 812 LEU A C 1
ATOM 6219 O O . LEU A 1 812 ? 1.522 5.515 -15.711 1.00 74.56 812 LEU A O 1
ATOM 6223 N N . ALA A 1 813 ? 0.943 4.196 -17.422 1.00 66.62 813 ALA A N 1
ATOM 6224 C CA . ALA A 1 813 ? 0.069 5.184 -18.048 1.00 66.62 813 ALA A CA 1
ATOM 6225 C C . ALA A 1 813 ? -1.296 5.362 -17.341 1.00 66.62 813 ALA A C 1
ATOM 6227 O O . ALA A 1 813 ? -1.982 6.351 -17.604 1.00 66.62 813 ALA A O 1
ATOM 6228 N N . SER A 1 814 ? -1.683 4.454 -16.437 1.00 64.25 814 SER A N 1
ATOM 6229 C CA . SER A 1 814 ? -2.981 4.466 -15.738 1.00 64.25 814 SER A CA 1
ATOM 6230 C C . SER A 1 814 ? -3.002 5.252 -14.416 1.00 64.25 814 SER A C 1
ATOM 6232 O O . SER A 1 814 ? -4.062 5.711 -14.001 1.00 64.25 814 SER A O 1
ATOM 6234 N N . VAL A 1 815 ? -1.847 5.475 -13.773 1.00 60.69 815 VAL A N 1
ATOM 6235 C CA . VAL A 1 815 ? -1.743 6.062 -12.413 1.00 60.69 815 VAL A CA 1
ATOM 6236 C C . VAL A 1 815 ? -1.531 7.592 -12.435 1.00 60.69 815 VAL A C 1
ATOM 6238 O O . VAL A 1 815 ? -1.121 8.203 -11.451 1.00 60.69 815 VAL A O 1
ATOM 6241 N N . MET A 1 816 ? -1.800 8.271 -13.555 1.00 56.16 816 MET A N 1
ATOM 6242 C CA . MET A 1 816 ? -1.472 9.697 -13.682 1.00 56.16 816 MET A CA 1
ATOM 6243 C C . MET A 1 816 ? -2.356 10.614 -12.812 1.00 56.16 816 MET A C 1
ATOM 6245 O O . MET A 1 816 ? -3.570 10.670 -13.018 1.00 56.16 816 MET A O 1
ATOM 6249 N N . PRO A 1 817 ? -1.772 11.433 -11.912 1.00 50.97 817 PRO A N 1
ATOM 6250 C CA . PRO A 1 817 ? -2.520 12.471 -11.217 1.00 50.97 817 PRO A CA 1
ATOM 6251 C C . PRO A 1 817 ? -2.964 13.576 -12.189 1.00 50.97 817 PRO A C 1
ATOM 6253 O O . PRO A 1 817 ? -2.219 14.0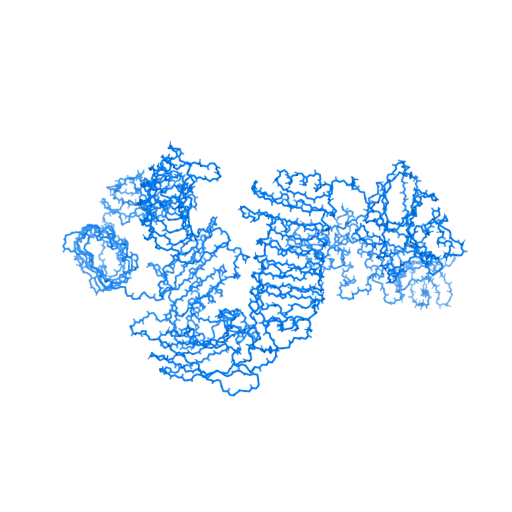05 -13.076 1.00 50.97 817 PRO A O 1
ATOM 6256 N N . PHE A 1 818 ? -4.191 14.059 -11.985 1.00 42.69 818 PHE A N 1
ATOM 6257 C CA . PHE A 1 818 ? -4.838 15.130 -12.743 1.00 42.69 818 PHE A CA 1
ATOM 6258 C C . PHE A 1 818 ? -3.887 16.337 -12.933 1.00 42.69 818 PHE A C 1
ATOM 6260 O O . PHE A 1 818 ? -3.485 16.949 -11.943 1.00 42.69 818 PHE A O 1
ATOM 6267 N N . ARG A 1 819 ? -3.577 16.695 -14.200 1.00 47.88 819 ARG A N 1
ATOM 6268 C CA . ARG A 1 819 ? -2.801 17.867 -14.719 1.00 47.88 819 ARG A CA 1
ATOM 6269 C C . ARG A 1 819 ? -1.419 17.635 -15.370 1.00 47.88 819 ARG A C 1
ATOM 6271 O O . ARG A 1 819 ? -0.790 18.628 -15.738 1.00 47.88 819 ARG A O 1
ATOM 6278 N N . ASN A 1 820 ? -0.952 16.407 -15.600 1.00 58.75 820 ASN A N 1
ATOM 6279 C CA . ASN A 1 820 ? 0.339 16.175 -16.281 1.00 58.75 820 ASN A CA 1
ATOM 6280 C C . ASN A 1 820 ? 0.196 15.604 -17.706 1.00 58.75 820 ASN A C 1
ATOM 6282 O O . ASN A 1 820 ? -0.809 14.987 -18.050 1.00 58.75 820 ASN A O 1
ATOM 6286 N N . SER A 1 821 ? 1.214 15.837 -18.545 1.00 73.00 821 SER A N 1
ATOM 6287 C CA . SER A 1 821 ? 1.361 15.207 -19.863 1.00 73.00 821 SER A CA 1
ATOM 6288 C C . SER A 1 821 ? 2.398 14.086 -19.807 1.00 73.00 821 SER A C 1
ATOM 6290 O O . SER A 1 821 ? 3.518 14.356 -19.369 1.00 73.00 821 SER A O 1
ATOM 6292 N N . LEU A 1 822 ? 2.062 12.890 -20.296 1.00 83.06 822 LEU A N 1
ATOM 6293 C CA . LEU A 1 822 ? 3.010 11.785 -20.484 1.00 83.06 822 LEU A CA 1
ATOM 6294 C C . LEU A 1 822 ? 3.386 11.675 -21.962 1.00 83.06 822 LEU A C 1
ATOM 6296 O O . LEU A 1 822 ? 2.513 11.585 -22.826 1.00 83.06 822 LEU A O 1
ATOM 6300 N N . GLN A 1 823 ? 4.684 11.667 -22.247 1.00 87.62 823 GLN A N 1
ATOM 6301 C CA . GLN A 1 823 ? 5.228 11.300 -23.550 1.00 87.62 823 GLN A CA 1
ATOM 6302 C C . GLN A 1 823 ? 5.911 9.945 -23.444 1.00 87.62 823 GLN A C 1
ATOM 6304 O O . GLN A 1 823 ? 6.906 9.811 -22.735 1.00 87.62 823 GLN A O 1
ATOM 6309 N N . LEU A 1 824 ? 5.378 8.966 -24.167 1.00 91.62 824 LEU A N 1
ATOM 6310 C CA . LEU A 1 824 ? 5.928 7.626 -24.265 1.00 91.62 824 LEU A CA 1
ATOM 6311 C C . LEU A 1 824 ? 6.365 7.381 -25.712 1.00 91.62 824 LEU A C 1
ATOM 6313 O O . LEU A 1 824 ? 5.550 7.310 -26.639 1.00 91.62 824 LEU A O 1
ATOM 6317 N N . ARG A 1 825 ? 7.681 7.312 -25.914 1.00 92.31 825 ARG A N 1
ATOM 6318 C CA . ARG A 1 825 ? 8.298 7.094 -27.220 1.00 92.31 825 ARG A CA 1
ATOM 6319 C C . ARG A 1 825 ? 8.798 5.664 -27.310 1.00 92.31 825 ARG A C 1
ATOM 6321 O O . ARG A 1 825 ? 9.708 5.271 -26.597 1.00 92.31 825 ARG A O 1
ATOM 6328 N N . LEU A 1 826 ? 8.172 4.903 -28.195 1.00 93.81 826 LEU A N 1
ATOM 6329 C CA . LEU A 1 826 ? 8.405 3.477 -28.401 1.00 93.81 826 LEU A CA 1
ATOM 6330 C C . LEU A 1 826 ? 8.818 3.199 -29.849 1.00 93.81 826 LEU A C 1
ATOM 6332 O O . LEU A 1 826 ? 8.633 2.094 -30.345 1.00 93.81 826 LEU A O 1
ATOM 6336 N N . GLY A 1 827 ? 9.320 4.200 -30.577 1.00 85.94 827 GLY A N 1
ATOM 6337 C CA . GLY A 1 827 ? 9.605 4.051 -32.002 1.00 85.94 827 GLY A CA 1
ATOM 6338 C C . GLY A 1 827 ? 10.715 3.030 -32.267 1.00 85.94 827 GLY A C 1
ATOM 6339 O O . GLY A 1 827 ? 11.642 2.930 -31.477 1.00 85.94 827 GLY A O 1
ATOM 6340 N N . ARG A 1 828 ? 10.650 2.306 -33.389 1.00 79.50 828 ARG A N 1
ATOM 6341 C CA . ARG A 1 828 ? 11.665 1.319 -33.804 1.00 79.50 828 ARG A CA 1
ATOM 6342 C C . ARG A 1 828 ? 11.951 0.277 -32.710 1.00 79.50 828 ARG A C 1
ATOM 6344 O O . ARG A 1 828 ? 13.082 0.124 -32.269 1.00 79.50 828 ARG A O 1
ATOM 6351 N N . ASN A 1 829 ? 10.890 -0.386 -32.264 1.00 87.12 829 ASN A N 1
ATOM 6352 C CA . ASN A 1 829 ? 10.921 -1.587 -31.431 1.00 87.12 829 ASN A CA 1
ATOM 6353 C C . ASN A 1 829 ? 10.261 -2.750 -32.206 1.00 87.12 829 ASN A C 1
ATOM 6355 O O . ASN A 1 829 ? 9.917 -2.603 -33.384 1.00 87.12 829 ASN A O 1
ATOM 6359 N N . ASN A 1 830 ? 10.049 -3.895 -31.555 1.00 79.94 830 ASN A N 1
ATOM 6360 C CA . ASN A 1 830 ? 9.391 -5.076 -32.121 1.00 79.94 830 ASN A CA 1
ATOM 6361 C C . ASN A 1 830 ? 7.910 -5.205 -31.691 1.00 79.94 830 ASN A C 1
ATOM 6363 O O . ASN A 1 830 ? 7.370 -6.305 -31.571 1.00 79.94 830 ASN A O 1
ATOM 6367 N N . ILE A 1 831 ? 7.232 -4.080 -31.436 1.00 84.94 831 ILE A N 1
ATOM 6368 C CA . ILE A 1 831 ? 5.853 -4.068 -30.929 1.00 84.94 831 ILE A CA 1
ATOM 6369 C C . ILE A 1 831 ? 4.883 -4.386 -32.069 1.00 84.94 831 ILE A C 1
ATOM 6371 O O . ILE A 1 831 ? 4.742 -3.612 -33.019 1.00 84.94 831 ILE A O 1
ATOM 6375 N N . SER A 1 832 ? 4.168 -5.505 -31.959 1.00 79.88 832 SER A N 1
ATOM 6376 C CA . SER A 1 832 ? 3.130 -5.885 -32.926 1.00 79.88 832 SER A CA 1
ATOM 6377 C C . SER A 1 832 ? 1.714 -5.695 -32.389 1.00 79.88 832 SER A C 1
ATOM 6379 O O . SER A 1 832 ? 0.824 -5.311 -33.151 1.00 79.88 832 SER A O 1
ATOM 6381 N N . ASP A 1 833 ? 1.498 -5.894 -31.089 1.00 83.12 833 ASP A N 1
ATOM 6382 C CA . ASP A 1 833 ? 0.198 -5.734 -30.449 1.00 83.12 833 ASP A CA 1
ATOM 6383 C C . ASP A 1 833 ? 0.191 -4.576 -29.447 1.00 83.12 833 ASP A C 1
ATOM 6385 O O . ASP A 1 833 ? 1.013 -4.509 -28.540 1.00 83.12 833 ASP A O 1
ATOM 6389 N N . ILE A 1 834 ? -0.766 -3.663 -29.611 1.00 91.88 834 ILE A N 1
ATOM 6390 C CA . ILE A 1 834 ? -1.018 -2.561 -28.674 1.00 91.88 834 ILE A CA 1
ATOM 6391 C C . ILE A 1 834 ? -2.349 -2.713 -27.938 1.00 91.88 834 ILE A C 1
ATOM 6393 O O . ILE A 1 834 ? -2.796 -1.770 -27.280 1.00 91.88 834 ILE A O 1
ATOM 6397 N N . SER A 1 835 ? -3.006 -3.870 -28.056 1.00 89.88 835 SER A N 1
ATOM 6398 C CA . SER A 1 835 ? -4.238 -4.163 -27.329 1.00 89.88 835 SER A CA 1
ATOM 6399 C C . SER A 1 835 ? -4.147 -3.901 -25.815 1.00 89.88 835 SER A C 1
ATOM 6401 O O . SER A 1 835 ? -5.140 -3.391 -25.284 1.00 89.88 835 SER A O 1
ATOM 6403 N N . PRO A 1 836 ? -2.997 -4.080 -25.118 1.00 93.00 836 PRO A N 1
ATOM 6404 C CA . PRO A 1 836 ? -2.911 -3.750 -23.695 1.00 93.00 836 PRO A CA 1
ATOM 6405 C C . PRO A 1 836 ? -3.229 -2.278 -23.392 1.00 93.00 836 PRO A C 1
ATOM 6407 O O . PRO A 1 836 ? -3.895 -1.977 -22.401 1.00 93.00 836 PRO A O 1
ATOM 6410 N N . PHE A 1 837 ? -2.853 -1.344 -24.275 1.00 90.69 837 PHE A N 1
ATOM 6411 C CA . PHE A 1 837 ? -3.145 0.078 -24.074 1.00 90.69 837 PHE A CA 1
ATOM 6412 C C . PHE A 1 837 ? -4.643 0.406 -24.128 1.00 90.69 837 PHE A C 1
ATOM 6414 O O . PHE A 1 837 ? -5.037 1.470 -23.660 1.00 90.69 837 PHE A O 1
ATOM 6421 N N . LEU A 1 838 ? -5.509 -0.482 -24.636 1.00 87.06 838 LEU A N 1
ATOM 6422 C CA . LEU A 1 838 ? -6.966 -0.270 -24.642 1.00 87.06 838 LEU A CA 1
ATOM 6423 C C . LEU A 1 838 ? -7.562 -0.132 -23.242 1.00 87.06 838 LEU A C 1
ATOM 6425 O O . LEU A 1 838 ? -8.603 0.517 -23.098 1.00 87.06 838 LEU A O 1
ATOM 6429 N N . ALA A 1 839 ? -6.908 -0.711 -22.233 1.00 83.81 839 ALA A N 1
ATOM 6430 C CA . ALA A 1 839 ? -7.294 -0.584 -20.833 1.00 83.81 839 ALA A CA 1
ATOM 6431 C C . ALA A 1 839 ? -7.077 0.835 -20.275 1.00 83.81 839 ALA A C 1
ATOM 6433 O O . ALA A 1 839 ? -7.621 1.162 -19.225 1.00 83.81 839 ALA A O 1
ATOM 6434 N N . LEU A 1 840 ? -6.334 1.698 -20.977 1.00 82.00 840 LEU A N 1
ATOM 6435 C CA . LEU A 1 840 ? -6.152 3.089 -20.574 1.00 82.00 840 LEU A CA 1
ATOM 6436 C C . LEU A 1 840 ? -7.459 3.865 -20.716 1.00 82.00 840 LEU A C 1
ATOM 6438 O O . LEU A 1 840 ? -8.083 3.842 -21.778 1.00 82.00 840 LEU A O 1
ATOM 6442 N N . ASP A 1 841 ? -7.842 4.591 -19.672 1.00 75.88 841 ASP A N 1
ATOM 6443 C CA . ASP A 1 841 ? -8.997 5.492 -19.673 1.00 75.88 841 ASP A CA 1
ATOM 6444 C C . ASP A 1 841 ? -8.601 6.872 -19.118 1.00 75.88 841 ASP A C 1
ATOM 6446 O O . ASP A 1 841 ? -8.914 7.214 -17.977 1.00 75.88 841 ASP A O 1
ATOM 6450 N N . PRO A 1 842 ? -7.796 7.649 -19.870 1.00 68.94 842 PRO A N 1
ATOM 6451 C CA . PRO A 1 842 ? -7.327 8.939 -19.390 1.00 68.94 842 PRO A CA 1
ATOM 6452 C C . PRO A 1 842 ? -8.495 9.944 -19.331 1.00 68.94 842 PRO A C 1
ATOM 6454 O O . PRO A 1 842 ? -9.222 10.091 -20.314 1.00 68.94 842 PRO A O 1
ATOM 6457 N N . PRO A 1 843 ? -8.671 10.694 -18.225 1.00 63.38 843 PRO A N 1
ATOM 6458 C CA . PRO A 1 843 ? -9.678 11.752 -18.160 1.00 63.38 843 PRO A CA 1
ATOM 6459 C C . PRO A 1 843 ? -9.386 12.848 -19.199 1.00 63.38 843 PRO A C 1
ATOM 6461 O O . PRO A 1 843 ? -8.221 13.115 -19.494 1.00 63.38 843 PRO A O 1
ATOM 6464 N N . GLU A 1 844 ? -10.416 13.553 -19.693 1.00 63.41 844 GLU A N 1
ATOM 6465 C CA . GLU A 1 844 ? -10.330 14.539 -20.803 1.00 63.41 844 GLU A CA 1
ATOM 6466 C C . GLU A 1 844 ? -9.256 15.642 -20.633 1.00 63.41 844 GLU A C 1
ATOM 6468 O O . GLU A 1 844 ? -8.887 16.328 -21.586 1.00 63.41 844 GLU A O 1
ATOM 6473 N N . THR A 1 845 ? -8.740 15.834 -19.417 1.00 59.94 845 THR A N 1
ATOM 6474 C CA . THR A 1 845 ? -7.717 16.838 -19.083 1.00 59.94 845 THR A CA 1
ATOM 6475 C C . THR A 1 845 ? -6.270 16.334 -19.193 1.00 59.94 845 THR A C 1
ATOM 6477 O O . THR A 1 845 ? -5.345 17.151 -19.140 1.00 59.94 845 THR A O 1
ATOM 6480 N N . THR A 1 846 ? -6.048 15.028 -19.371 1.00 64.12 846 THR A N 1
ATOM 6481 C CA . THR A 1 846 ? -4.719 14.402 -19.457 1.00 64.12 846 THR A CA 1
ATOM 6482 C C . THR A 1 846 ? -4.257 14.301 -20.911 1.00 64.12 846 THR A C 1
ATOM 6484 O O . THR A 1 846 ? -4.969 13.791 -21.770 1.00 64.12 846 THR A O 1
ATOM 6487 N N . ARG A 1 847 ? -3.035 14.767 -21.208 1.00 73.19 847 ARG A N 1
ATOM 6488 C CA . ARG A 1 847 ? -2.427 14.655 -22.549 1.00 73.19 847 ARG A CA 1
ATOM 6489 C C . ARG A 1 847 ? -1.422 13.505 -22.579 1.00 73.19 847 ARG A C 1
ATOM 6491 O O . ARG A 1 847 ? -0.307 13.665 -22.087 1.00 73.19 847 ARG A O 1
ATOM 6498 N N . LEU A 1 848 ? -1.803 12.376 -23.173 1.00 84.44 848 LEU A N 1
ATOM 6499 C CA . LEU A 1 848 ? -0.912 11.241 -23.432 1.00 84.44 848 LEU A CA 1
ATOM 6500 C C . LEU A 1 848 ? -0.453 11.256 -24.896 1.00 84.44 848 LEU A C 1
ATOM 6502 O O . LEU A 1 848 ? -1.290 11.306 -25.796 1.00 84.44 848 LEU A O 1
ATOM 6506 N N . TRP A 1 849 ? 0.861 11.200 -25.128 1.00 86.12 849 TRP A N 1
ATOM 6507 C CA . TRP A 1 849 ? 1.462 11.091 -26.458 1.00 86.12 849 TRP A CA 1
ATOM 6508 C C . TRP A 1 849 ? 2.192 9.758 -26.614 1.00 86.12 849 TRP A C 1
ATOM 6510 O O . TRP A 1 849 ? 3.157 9.499 -25.896 1.00 86.12 849 TRP A O 1
ATOM 6520 N N . LEU A 1 850 ? 1.765 8.944 -27.579 1.00 90.19 850 LEU A N 1
ATOM 6521 C CA . LEU A 1 850 ? 2.370 7.660 -27.926 1.00 90.19 850 LEU A CA 1
ATOM 6522 C C . LEU A 1 850 ? 3.058 7.743 -29.292 1.00 90.19 850 LEU A C 1
ATOM 6524 O O . LEU A 1 850 ? 2.415 7.969 -30.319 1.00 90.19 850 LEU A O 1
ATOM 6528 N N . SER A 1 851 ? 4.376 7.544 -29.326 1.00 87.44 851 SER A N 1
ATOM 6529 C CA . SER A 1 851 ? 5.117 7.409 -30.585 1.00 87.44 851 SER A CA 1
ATOM 6530 C C . SER A 1 851 ? 5.407 5.943 -30.875 1.00 87.44 851 SER A C 1
ATOM 6532 O O . SER A 1 851 ? 6.140 5.308 -30.126 1.00 87.44 851 SER A O 1
ATOM 6534 N N . LEU A 1 852 ? 4.858 5.423 -31.973 1.00 86.00 852 LEU A N 1
ATOM 6535 C CA . LEU A 1 852 ? 4.978 4.018 -32.391 1.00 86.00 852 LEU A CA 1
ATOM 6536 C C . LEU A 1 852 ? 5.626 3.864 -33.776 1.00 86.00 852 LEU A C 1
ATOM 6538 O O . LEU A 1 852 ? 5.587 2.785 -34.364 1.00 86.00 852 LEU A O 1
ATOM 6542 N N . TRP A 1 853 ? 6.210 4.931 -34.330 1.00 79.19 853 TRP A N 1
ATOM 6543 C CA . TRP A 1 853 ? 6.861 4.899 -35.645 1.00 79.19 853 TRP A CA 1
ATOM 6544 C C . TRP A 1 853 ? 7.872 3.746 -35.760 1.00 79.19 853 TRP A C 1
ATOM 6546 O O . TRP A 1 853 ? 8.711 3.584 -34.884 1.00 79.19 853 TRP A O 1
ATOM 6556 N N . GLY A 1 854 ? 7.852 2.993 -36.862 1.00 65.56 854 GLY A N 1
ATOM 6557 C CA . GLY A 1 854 ? 8.844 1.942 -37.120 1.00 65.56 854 GLY A CA 1
ATOM 6558 C C . GLY A 1 854 ? 8.654 0.644 -36.326 1.00 65.56 854 GLY A C 1
ATOM 6559 O O . GLY A 1 854 ? 9.597 -0.129 -36.264 1.00 65.56 854 GLY A O 1
ATOM 6560 N N . ASN A 1 855 ? 7.476 0.411 -35.734 1.00 76.31 855 ASN A N 1
ATOM 6561 C CA . ASN A 1 855 ? 7.102 -0.870 -35.119 1.00 76.31 855 ASN A CA 1
ATOM 6562 C C . ASN A 1 855 ? 6.290 -1.764 -36.080 1.00 76.31 855 ASN A C 1
ATOM 6564 O O . ASN A 1 855 ? 5.488 -1.232 -36.860 1.00 76.31 855 ASN A O 1
ATOM 6568 N N . PRO A 1 856 ? 6.410 -3.103 -35.992 1.00 68.88 856 PRO A N 1
ATOM 6569 C CA . PRO A 1 856 ? 5.675 -4.068 -36.815 1.00 68.88 856 PRO A CA 1
ATOM 6570 C C . PRO A 1 856 ? 4.219 -4.282 -36.346 1.00 68.88 856 PRO A C 1
ATOM 6572 O O . PRO A 1 856 ? 3.778 -5.409 -36.134 1.00 68.88 856 PRO A O 1
ATOM 6575 N N . LEU A 1 857 ? 3.440 -3.202 -36.201 1.00 76.12 857 LEU A N 1
ATOM 6576 C CA . LEU A 1 857 ? 2.059 -3.253 -35.693 1.00 76.12 857 LEU A CA 1
ATOM 6577 C C . LEU A 1 857 ? 1.174 -4.220 -36.502 1.00 76.12 857 LEU A C 1
ATOM 6579 O O . LEU A 1 857 ? 1.213 -4.217 -37.728 1.00 76.12 857 LEU A O 1
ATOM 6583 N N . ASN A 1 858 ? 0.322 -5.003 -35.846 1.00 67.19 858 ASN A N 1
ATOM 6584 C CA . ASN A 1 858 ? -0.633 -5.900 -36.496 1.00 67.19 858 ASN A CA 1
ATOM 6585 C C . ASN A 1 858 ? -1.883 -5.142 -37.009 1.00 67.19 858 ASN A C 1
ATOM 6587 O O . ASN A 1 858 ? -2.111 -3.966 -36.701 1.00 67.19 858 ASN A O 1
ATOM 6591 N N . ASP A 1 859 ? -2.706 -5.796 -37.836 1.00 68.06 859 ASP A N 1
ATOM 6592 C CA . ASP A 1 859 ? -3.905 -5.172 -38.421 1.00 68.06 859 ASP A CA 1
ATOM 6593 C C . ASP A 1 859 ? -4.933 -4.690 -37.377 1.00 68.06 859 ASP A C 1
ATOM 6595 O O . ASP A 1 859 ? -5.431 -3.569 -37.535 1.00 68.06 859 ASP A O 1
ATOM 6599 N N . PRO A 1 860 ? -5.247 -5.451 -36.305 1.00 72.44 860 PRO A N 1
ATOM 6600 C CA . PRO A 1 860 ? -6.074 -4.955 -35.203 1.00 72.44 860 PRO A CA 1
ATOM 6601 C C . PRO A 1 860 ? -5.509 -3.691 -34.552 1.00 72.44 860 PRO A C 1
ATOM 6603 O O . PRO A 1 860 ? -6.236 -2.712 -34.379 1.00 72.44 860 PRO A O 1
ATOM 6606 N N . SER A 1 861 ? -4.208 -3.672 -34.271 1.00 78.69 861 SER A N 1
ATOM 6607 C CA . SER A 1 861 ? -3.509 -2.542 -33.665 1.00 78.69 861 SER A CA 1
ATOM 6608 C C . SER A 1 861 ? -3.651 -1.280 -34.506 1.00 78.69 861 SER A C 1
ATOM 6610 O O . SER A 1 861 ? -4.100 -0.250 -34.005 1.00 78.69 861 SER A O 1
ATOM 6612 N N . ARG A 1 862 ? -3.375 -1.376 -35.812 1.00 72.06 862 ARG A N 1
ATOM 6613 C CA . ARG A 1 862 ? -3.469 -0.243 -36.747 1.00 72.06 862 ARG A CA 1
ATOM 6614 C C . ARG A 1 862 ? -4.895 0.245 -36.973 1.00 72.06 862 ARG A C 1
ATOM 6616 O O . ARG A 1 862 ? -5.152 1.443 -36.927 1.00 72.06 862 ARG A O 1
ATOM 6623 N N . ASN A 1 863 ? -5.811 -0.678 -37.256 1.00 73.50 863 ASN A N 1
ATOM 6624 C CA . ASN A 1 863 ? -7.116 -0.333 -37.825 1.00 73.50 863 ASN A CA 1
ATOM 6625 C C . ASN A 1 863 ? -8.232 -0.244 -36.783 1.00 73.50 863 ASN A C 1
ATOM 6627 O O . ASN A 1 863 ? -9.276 0.342 -37.060 1.00 73.50 863 ASN A O 1
ATOM 6631 N N . ARG A 1 864 ? -8.047 -0.843 -35.601 1.00 82.44 864 ARG A N 1
ATOM 6632 C CA . ARG A 1 864 ? -9.052 -0.868 -34.532 1.00 82.44 864 ARG A CA 1
ATOM 6633 C C . ARG A 1 864 ? -8.542 -0.208 -33.260 1.00 82.44 864 ARG A C 1
ATOM 6635 O O . ARG A 1 864 ? -9.243 0.633 -32.709 1.00 82.44 864 ARG A O 1
ATOM 6642 N N . HIS A 1 865 ? -7.353 -0.575 -32.789 1.00 89.19 865 HIS A N 1
ATOM 6643 C CA . HIS A 1 865 ? -6.887 -0.146 -31.472 1.00 89.19 865 HIS A CA 1
ATOM 6644 C C . HIS A 1 865 ? -6.381 1.297 -31.475 1.00 89.19 865 HIS A C 1
ATOM 6646 O O . HIS A 1 865 ? -6.821 2.064 -30.625 1.00 89.19 865 HIS A O 1
ATOM 6652 N N . ILE A 1 866 ? -5.578 1.719 -32.462 1.00 84.81 866 ILE A N 1
ATOM 6653 C CA . ILE A 1 866 ? -5.178 3.132 -32.600 1.00 84.81 866 ILE A CA 1
ATOM 6654 C C . ILE A 1 866 ? -6.410 4.054 -32.686 1.00 84.81 866 ILE A C 1
ATOM 6656 O O . ILE A 1 866 ? -6.491 4.972 -31.870 1.00 84.81 866 ILE A O 1
ATOM 6660 N N . PRO A 1 867 ? -7.406 3.823 -33.571 1.00 83.62 867 PRO A N 1
ATOM 6661 C CA . PRO A 1 867 ? -8.613 4.652 -33.597 1.00 83.62 867 PRO A CA 1
ATOM 6662 C C . PRO A 1 867 ? -9.389 4.660 -32.274 1.00 83.62 867 PRO A C 1
ATOM 6664 O O . PRO A 1 867 ? -9.872 5.712 -31.860 1.00 83.62 867 PRO A O 1
ATOM 6667 N N . ALA A 1 868 ? -9.488 3.518 -31.583 1.00 85.69 868 ALA A N 1
ATOM 6668 C CA . ALA A 1 868 ? -10.147 3.441 -30.279 1.00 85.69 868 ALA A CA 1
ATOM 6669 C C . ALA A 1 868 ? -9.410 4.261 -29.204 1.00 85.69 868 ALA A C 1
ATOM 6671 O O . ALA A 1 868 ? -10.047 4.942 -28.407 1.00 85.69 868 ALA A O 1
ATOM 6672 N N . LEU A 1 869 ? -8.076 4.249 -29.211 1.00 86.25 869 LEU A N 1
ATOM 6673 C CA . LEU A 1 869 ? -7.246 5.038 -28.297 1.00 86.25 869 LEU A CA 1
ATOM 6674 C C . LEU A 1 869 ? -7.287 6.535 -28.636 1.00 86.25 869 LEU A C 1
ATOM 6676 O O . LEU A 1 869 ? -7.369 7.372 -27.740 1.00 86.25 869 LEU A O 1
ATOM 6680 N N . GLN A 1 870 ? -7.310 6.889 -29.923 1.00 84.75 870 GLN A N 1
ATOM 6681 C CA . GLN A 1 870 ? -7.511 8.268 -30.380 1.00 84.75 870 GLN A CA 1
ATOM 6682 C C . GLN A 1 870 ? -8.879 8.819 -29.957 1.00 84.75 870 GLN A C 1
ATOM 6684 O O . GLN A 1 870 ? -8.971 9.980 -29.563 1.00 84.75 870 GLN A O 1
ATOM 6689 N N . ALA A 1 871 ? -9.930 7.991 -29.985 1.00 83.62 871 ALA A N 1
ATOM 6690 C CA . ALA A 1 871 ? -11.256 8.364 -29.492 1.00 83.62 871 ALA A CA 1
ATOM 6691 C C . ALA A 1 871 ? -11.269 8.651 -27.978 1.00 83.62 871 ALA A C 1
ATOM 6693 O O . ALA A 1 871 ? -12.079 9.454 -27.525 1.00 83.62 871 ALA A O 1
ATOM 6694 N N . LYS A 1 872 ? -10.332 8.065 -27.218 1.00 83.19 872 LYS A N 1
ATOM 6695 C CA . LYS A 1 872 ? -10.071 8.373 -25.801 1.00 83.19 872 LYS A CA 1
ATOM 6696 C C . LYS A 1 872 ? -9.166 9.603 -25.590 1.00 83.19 872 LYS A C 1
ATOM 6698 O O . LYS A 1 872 ? -8.678 9.828 -24.491 1.00 83.19 872 LYS A O 1
ATOM 6703 N N . GLY A 1 873 ? -8.889 10.394 -26.632 1.00 80.94 873 GLY A N 1
ATOM 6704 C CA . GLY A 1 873 ? -8.079 11.617 -26.534 1.00 80.94 873 GLY A CA 1
ATOM 6705 C C . GLY A 1 873 ? -6.559 11.403 -26.522 1.00 80.94 873 GLY A C 1
ATOM 6706 O O . GLY A 1 873 ? -5.812 12.360 -26.313 1.00 80.94 873 GLY A O 1
ATOM 6707 N N . ILE A 1 874 ? -6.077 10.180 -26.778 1.00 86.62 874 ILE A N 1
ATOM 6708 C CA . ILE A 1 874 ? -4.644 9.858 -26.814 1.00 86.62 874 ILE A CA 1
ATOM 6709 C C . ILE A 1 874 ? -4.040 10.286 -28.159 1.00 86.62 874 ILE A C 1
ATOM 6711 O O . ILE A 1 874 ? -4.544 9.940 -29.230 1.00 86.62 874 ILE A O 1
ATOM 6715 N N . GLN A 1 875 ? -2.940 11.040 -28.117 1.00 83.31 875 GLN A N 1
ATOM 6716 C CA . GLN A 1 875 ? -2.241 11.526 -29.306 1.00 83.31 875 GLN A CA 1
ATOM 6717 C C . GLN A 1 875 ? -1.220 10.495 -29.789 1.00 83.31 875 GLN A C 1
ATOM 6719 O O . GLN A 1 875 ? -0.495 9.910 -28.989 1.00 83.31 875 GLN A O 1
ATOM 6724 N N . PHE A 1 876 ? -1.140 10.295 -31.107 1.00 78.00 876 PHE A N 1
ATOM 6725 C CA . PHE A 1 876 ? -0.235 9.321 -31.713 1.00 78.00 876 PHE A CA 1
ATOM 6726 C C . PHE A 1 876 ? 0.650 9.936 -32.789 1.00 78.00 876 PHE A C 1
ATOM 6728 O O . PHE A 1 876 ? 0.191 10.721 -33.620 1.00 78.00 876 PHE A O 1
ATOM 6735 N N . THR A 1 877 ? 1.892 9.466 -32.845 1.00 70.00 877 THR A N 1
ATOM 6736 C CA . THR A 1 877 ? 2.760 9.577 -34.020 1.00 70.00 877 THR A CA 1
ATOM 6737 C C . THR A 1 877 ? 3.118 8.181 -34.516 1.00 70.00 877 THR A C 1
ATOM 6739 O O . THR A 1 877 ? 3.837 7.432 -33.856 1.00 70.00 877 THR A O 1
ATOM 6742 N N . PHE A 1 878 ? 2.596 7.826 -35.689 1.00 65.50 878 PHE A N 1
ATOM 6743 C CA . PHE A 1 878 ? 2.832 6.558 -36.382 1.00 65.50 878 PHE A CA 1
ATOM 6744 C C . PHE A 1 878 ? 2.828 6.799 -37.902 1.00 65.50 878 PHE A C 1
ATOM 6746 O O . PHE A 1 878 ? 2.333 7.826 -38.366 1.00 65.50 878 PHE A O 1
ATOM 6753 N N . SER A 1 879 ? 3.406 5.891 -38.688 1.00 49.34 879 SER A N 1
ATOM 6754 C CA . SER A 1 879 ? 3.494 6.019 -40.152 1.00 49.34 879 SER A CA 1
ATOM 6755 C C . SER A 1 879 ? 2.131 5.710 -40.815 1.00 49.34 879 SER A C 1
ATOM 6757 O O . SER A 1 879 ? 1.680 4.572 -40.692 1.00 49.34 879 SER A O 1
ATOM 6759 N N . PRO A 1 880 ? 1.462 6.645 -41.533 1.00 41.28 880 PRO A N 1
ATOM 6760 C CA . PRO A 1 880 ? 0.075 6.440 -41.998 1.00 41.28 880 PRO A CA 1
ATOM 6761 C C . PRO A 1 880 ? -0.121 5.640 -43.307 1.00 41.28 880 PRO A C 1
ATOM 6763 O O . PRO A 1 880 ? -1.256 5.359 -43.677 1.00 41.28 880 PRO A O 1
ATOM 6766 N N . SER A 1 881 ? 0.930 5.281 -44.047 1.00 33.53 881 SER A N 1
ATOM 6767 C CA . SER A 1 881 ? 0.853 4.509 -45.311 1.00 33.53 881 SER A CA 1
ATOM 6768 C C . SER A 1 881 ? 2.277 4.087 -45.691 1.00 33.53 881 SER A C 1
ATOM 6770 O O . SER A 1 881 ? 3.151 4.948 -45.636 1.00 33.53 881 SER A O 1
ATOM 6772 N N . ILE A 1 882 ? 2.651 2.847 -46.025 1.00 31.36 882 ILE A N 1
ATOM 6773 C CA . ILE A 1 882 ? 2.144 1.760 -46.899 1.00 31.36 882 ILE A CA 1
ATOM 6774 C C . ILE A 1 882 ? 2.570 0.440 -46.178 1.00 31.36 882 ILE A C 1
ATOM 6776 O O . ILE A 1 882 ? 3.639 0.443 -45.586 1.00 31.36 882 ILE A O 1
ATOM 6780 N N . GLN A 1 883 ? 1.847 -0.685 -46.069 1.00 30.16 883 GLN A N 1
ATOM 6781 C CA . GLN A 1 883 ? 1.173 -1.507 -47.078 1.00 30.16 883 GLN A CA 1
ATOM 6782 C C . GLN A 1 883 ? 0.165 -2.450 -46.388 1.00 30.16 883 GLN A C 1
ATOM 6784 O O . GLN A 1 883 ? 0.425 -2.980 -45.311 1.00 30.16 883 GLN A O 1
ATOM 6789 N N . ALA A 1 884 ? -0.984 -2.666 -47.025 1.00 29.14 884 ALA A N 1
ATOM 6790 C CA . ALA A 1 884 ? -1.960 -3.659 -46.609 1.00 29.14 884 ALA A CA 1
ATOM 6791 C C . ALA A 1 884 ? -1.437 -5.096 -46.792 1.00 29.14 884 ALA A C 1
ATOM 6793 O O . ALA A 1 884 ? -0.797 -5.398 -47.801 1.00 29.14 884 ALA A O 1
ATOM 6794 N N . HIS A 1 885 ? -1.890 -5.955 -45.873 1.00 30.67 885 HIS A N 1
ATOM 6795 C CA . HIS A 1 885 ? -1.953 -7.420 -45.894 1.00 30.67 885 HIS A CA 1
ATOM 6796 C C . HIS A 1 885 ? -0.790 -8.193 -45.267 1.00 30.67 885 HIS A C 1
ATOM 6798 O O . HIS A 1 885 ? 0.322 -8.218 -45.781 1.00 30.67 885 HIS A O 1
ATOM 6804 N N . ALA A 1 886 ? -1.154 -8.957 -44.231 1.00 38.72 886 ALA A N 1
ATOM 6805 C CA . ALA A 1 886 ? -0.622 -10.281 -43.939 1.00 38.72 886 ALA A CA 1
ATOM 6806 C C . ALA A 1 886 ? -0.230 -11.028 -45.224 1.00 38.72 886 ALA A C 1
ATOM 6808 O O . ALA A 1 886 ? -1.107 -11.416 -46.000 1.00 38.72 886 ALA A O 1
ATOM 6809 N N . ARG A 1 887 ? 1.073 -11.192 -45.464 1.00 46.69 887 ARG A N 1
ATOM 6810 C CA . ARG A 1 887 ? 1.639 -12.083 -46.485 1.00 46.69 887 ARG A CA 1
ATOM 6811 C C . ARG A 1 887 ? 2.950 -12.615 -45.925 1.00 46.69 887 ARG A C 1
ATOM 6813 O O . ARG A 1 887 ? 3.853 -11.826 -45.666 1.00 46.69 887 ARG A O 1
ATOM 6820 N N . SER A 1 888 ? 3.002 -13.918 -45.664 1.00 55.47 888 SER A N 1
ATOM 6821 C CA . SER A 1 888 ? 4.160 -14.582 -45.070 1.00 55.47 888 SER A CA 1
ATOM 6822 C C . SER A 1 888 ? 5.378 -14.422 -45.976 1.00 55.47 888 SER A C 1
ATOM 6824 O O . SER A 1 888 ? 5.331 -14.748 -47.166 1.00 55.47 888 SER A O 1
ATOM 6826 N N . GLU A 1 889 ? 6.463 -13.896 -45.417 1.00 67.00 889 GLU A N 1
ATOM 6827 C CA . GLU A 1 889 ? 7.775 -14.001 -46.037 1.00 67.00 889 GLU A CA 1
ATOM 6828 C C . GLU A 1 889 ? 8.160 -15.478 -46.131 1.00 67.00 889 GLU A C 1
ATOM 6830 O O . GLU A 1 889 ? 7.898 -16.260 -45.217 1.00 67.00 889 GLU A O 1
ATOM 6835 N N . ILE A 1 890 ? 8.754 -15.882 -47.251 1.00 76.00 890 ILE A N 1
ATOM 6836 C CA . ILE A 1 890 ? 9.283 -17.233 -47.392 1.00 76.00 890 ILE A CA 1
ATOM 6837 C C . ILE A 1 890 ? 10.575 -17.267 -46.569 1.00 76.00 890 ILE A C 1
ATOM 6839 O O . ILE A 1 890 ? 11.636 -16.862 -47.036 1.00 76.00 890 ILE A O 1
ATOM 6843 N N . THR A 1 891 ? 10.492 -17.736 -45.325 1.00 77.00 891 THR A N 1
ATOM 6844 C CA . THR A 1 891 ? 11.658 -17.866 -44.431 1.00 77.00 891 THR A CA 1
ATOM 6845 C C . THR A 1 891 ? 12.491 -19.112 -44.740 1.00 77.00 891 THR A C 1
ATOM 6847 O O . THR A 1 891 ? 13.652 -19.210 -44.344 1.00 77.00 891 THR A O 1
ATOM 6850 N N . GLY A 1 892 ? 11.932 -20.058 -45.502 1.00 69.62 892 GLY A N 1
ATOM 6851 C CA . GLY A 1 892 ? 12.619 -21.233 -46.029 1.00 69.62 892 GLY A CA 1
ATOM 6852 C C . GLY A 1 892 ? 11.974 -22.567 -45.615 1.00 69.62 892 GLY A C 1
ATOM 6853 O O . GLY A 1 892 ? 10.777 -22.610 -45.341 1.00 69.62 892 GLY A O 1
ATOM 6854 N N . PRO A 1 893 ? 12.750 -23.668 -45.573 1.00 67.81 893 PRO A N 1
ATOM 6855 C CA . PRO A 1 893 ? 14.182 -23.713 -45.862 1.00 67.81 893 PRO A CA 1
ATOM 6856 C C . PRO A 1 893 ? 14.470 -23.359 -47.326 1.00 67.81 893 PRO A C 1
ATOM 6858 O O . PRO A 1 893 ? 13.856 -23.899 -48.242 1.00 67.81 893 PRO A O 1
ATOM 6861 N N . TRP A 1 894 ? 15.411 -22.442 -47.530 1.00 84.62 894 TRP A N 1
ATOM 6862 C CA . TRP A 1 894 ? 15.996 -22.141 -48.833 1.00 84.62 894 TRP A CA 1
ATOM 6863 C C . TRP A 1 894 ? 17.237 -22.997 -49.034 1.00 84.62 894 TRP A C 1
ATOM 6865 O O . TRP A 1 894 ? 17.905 -23.362 -48.066 1.00 84.62 894 TRP A O 1
ATOM 6875 N N . LEU A 1 895 ? 17.590 -23.268 -50.283 1.00 85.31 895 LEU A N 1
ATOM 6876 C CA . LEU A 1 895 ? 18.882 -23.835 -50.627 1.00 85.31 895 LEU A CA 1
ATOM 6877 C C . LEU A 1 895 ? 19.834 -22.708 -51.046 1.00 85.31 895 LEU A C 1
ATOM 6879 O O . LEU A 1 895 ? 19.582 -22.028 -52.039 1.00 85.31 895 LEU A O 1
ATOM 6883 N N . TRP A 1 896 ? 20.897 -22.496 -50.271 1.00 93.12 896 TRP A N 1
ATOM 6884 C CA . TRP A 1 896 ? 21.814 -21.364 -50.405 1.00 93.12 896 TRP A CA 1
ATOM 6885 C C . TRP A 1 896 ? 23.101 -21.716 -51.153 1.00 93.12 896 TRP A C 1
ATOM 6887 O O . TRP A 1 896 ? 23.659 -22.801 -50.977 1.00 93.12 896 TRP A O 1
ATOM 6897 N N . MET A 1 897 ? 23.592 -20.767 -51.949 1.00 91.75 897 MET A N 1
ATOM 6898 C CA . MET A 1 897 ? 24.913 -20.765 -52.585 1.00 91.75 897 MET A CA 1
ATOM 6899 C C . MET A 1 897 ? 25.487 -19.346 -52.562 1.00 91.75 897 MET A C 1
ATOM 6901 O O . MET A 1 897 ? 24.741 -18.376 -52.660 1.00 91.75 897 MET A O 1
ATOM 6905 N N . ILE A 1 898 ? 26.808 -19.208 -52.475 1.00 90.81 898 ILE A N 1
ATOM 6906 C CA . ILE A 1 898 ? 27.490 -17.914 -52.559 1.00 90.81 898 ILE A CA 1
ATOM 6907 C C . ILE A 1 898 ? 28.603 -17.984 -53.603 1.00 90.81 898 ILE A C 1
ATOM 6909 O O . ILE A 1 898 ? 29.311 -18.985 -53.697 1.00 90.81 898 ILE A O 1
ATOM 6913 N N . ALA A 1 899 ? 28.744 -16.931 -54.406 1.00 88.50 899 ALA A N 1
ATOM 6914 C CA . ALA A 1 899 ? 29.810 -16.802 -55.391 1.00 88.50 899 ALA A CA 1
ATOM 6915 C C . ALA A 1 899 ? 30.466 -15.413 -55.301 1.00 88.50 899 ALA A C 1
ATOM 6917 O O . ALA A 1 899 ? 29.748 -14.412 -55.214 1.00 88.50 899 ALA A O 1
ATOM 6918 N N . PRO A 1 900 ? 31.807 -15.324 -55.344 1.00 86.06 900 PRO A N 1
ATOM 6919 C CA . PRO A 1 900 ? 32.504 -14.043 -55.346 1.00 86.06 900 PRO A CA 1
ATOM 6920 C C . PRO A 1 900 ? 32.223 -13.263 -56.634 1.00 86.06 900 PRO A C 1
ATOM 6922 O O . PRO A 1 900 ? 32.034 -13.845 -57.706 1.00 86.06 900 PRO A O 1
ATOM 6925 N N . THR A 1 901 ? 32.222 -11.936 -56.537 1.00 85.69 901 THR A N 1
ATOM 6926 C CA . THR A 1 901 ? 32.181 -11.029 -57.692 1.00 85.69 901 THR A CA 1
ATOM 6927 C C . THR A 1 901 ? 33.546 -10.374 -57.906 1.00 85.69 901 THR A C 1
ATOM 6929 O O . THR A 1 901 ? 34.486 -10.590 -57.139 1.00 85.69 901 THR A O 1
ATOM 6932 N N . ILE A 1 902 ? 33.698 -9.610 -58.991 1.00 82.62 902 ILE A N 1
ATOM 6933 C CA . ILE A 1 902 ? 34.915 -8.823 -59.207 1.00 82.62 902 ILE A CA 1
ATOM 6934 C C . ILE A 1 902 ? 34.991 -7.766 -58.100 1.00 82.62 902 ILE A C 1
ATOM 6936 O O . ILE A 1 902 ? 34.010 -7.079 -57.825 1.00 82.62 902 ILE A O 1
ATOM 6940 N N . GLN A 1 903 ? 36.161 -7.645 -57.475 1.00 79.44 903 GLN A N 1
ATOM 6941 C CA . GLN A 1 903 ? 36.407 -6.712 -56.377 1.00 79.44 903 GLN A CA 1
ATOM 6942 C C . GLN A 1 903 ? 35.949 -5.284 -56.733 1.00 79.44 903 GLN A C 1
ATOM 6944 O O . GLN A 1 903 ? 36.309 -4.762 -57.790 1.00 79.44 903 GLN A O 1
ATOM 6949 N N . PHE A 1 904 ? 35.185 -4.651 -55.839 1.00 76.94 904 PHE A N 1
ATOM 6950 C CA . PHE A 1 904 ? 34.532 -3.342 -55.988 1.00 76.94 904 PHE A CA 1
ATOM 6951 C C . PHE A 1 904 ? 33.430 -3.240 -57.058 1.00 76.94 904 PHE A C 1
ATOM 6953 O O . PHE A 1 904 ? 32.906 -2.144 -57.307 1.00 76.94 904 PHE A O 1
ATOM 6960 N N . GLU A 1 905 ? 33.064 -4.349 -57.701 1.00 82.25 905 GLU A N 1
ATOM 6961 C CA . GLU A 1 905 ? 31.971 -4.433 -58.675 1.00 82.25 905 GLU A CA 1
ATOM 6962 C C . GLU A 1 905 ? 30.741 -5.177 -58.128 1.00 82.25 905 GLU A C 1
ATOM 6964 O O . GLU A 1 905 ? 29.812 -5.498 -58.877 1.00 82.25 905 GLU A O 1
ATOM 6969 N N . GLY A 1 906 ? 30.684 -5.393 -56.813 1.00 81.81 906 GLY A N 1
ATOM 6970 C CA . GLY A 1 906 ? 29.508 -5.852 -56.092 1.00 81.81 906 GLY A CA 1
ATOM 6971 C C . GLY A 1 906 ? 28.239 -5.016 -56.335 1.00 81.81 906 GLY A C 1
ATOM 6972 O O . GLY A 1 906 ? 28.268 -3.899 -56.872 1.00 81.81 906 GLY A O 1
ATOM 6973 N N . GLY A 1 907 ? 27.080 -5.554 -55.959 1.00 86.38 907 GLY A N 1
ATOM 6974 C CA . GLY A 1 907 ? 25.801 -4.853 -56.094 1.00 86.38 907 GLY A CA 1
ATOM 6975 C C . GLY A 1 907 ? 25.293 -4.742 -57.535 1.00 86.38 907 GLY A C 1
ATOM 6976 O O . GLY A 1 907 ? 25.276 -5.696 -58.314 1.00 86.38 907 GLY A O 1
ATOM 6977 N N . ALA A 1 908 ? 24.847 -3.546 -57.914 1.00 86.38 908 ALA A N 1
ATOM 6978 C CA . ALA A 1 908 ? 24.215 -3.242 -59.193 1.00 86.38 908 ALA A CA 1
ATOM 6979 C C . ALA A 1 908 ? 25.084 -3.572 -60.413 1.00 86.38 908 ALA A C 1
ATOM 6981 O O . ALA A 1 908 ? 24.537 -3.854 -61.479 1.00 86.38 908 ALA A O 1
ATOM 6982 N N . ARG A 1 909 ? 26.416 -3.535 -60.280 1.00 85.94 909 ARG A N 1
ATOM 6983 C CA . ARG A 1 909 ? 27.343 -3.832 -61.384 1.00 85.94 909 ARG A CA 1
ATOM 6984 C C . ARG A 1 909 ? 27.488 -5.331 -61.654 1.00 85.94 909 ARG A C 1
ATOM 6986 O O . ARG A 1 909 ? 27.675 -5.710 -62.805 1.00 85.94 909 ARG A O 1
ATOM 6993 N N . SER A 1 910 ? 27.325 -6.172 -60.637 1.00 88.19 910 SER A N 1
ATOM 6994 C CA . SER A 1 910 ? 27.467 -7.632 -60.729 1.00 88.19 910 SER A CA 1
ATOM 6995 C C . SER A 1 910 ? 26.140 -8.381 -60.833 1.00 88.19 910 SER A C 1
ATOM 6997 O O . SER A 1 910 ? 26.134 -9.576 -61.124 1.00 88.19 910 SER A O 1
ATOM 6999 N N . ILE A 1 911 ? 24.994 -7.712 -60.669 1.00 93.06 911 ILE A N 1
ATOM 7000 C CA . ILE A 1 911 ? 23.689 -8.388 -60.715 1.00 93.06 911 ILE A CA 1
ATOM 7001 C C . ILE A 1 911 ? 23.396 -9.076 -62.066 1.00 93.06 911 ILE A C 1
ATOM 7003 O O . ILE A 1 911 ? 22.663 -10.064 -62.103 1.00 93.06 911 ILE A O 1
ATOM 7007 N N . ASP A 1 912 ? 24.004 -8.598 -63.158 1.00 91.06 912 ASP A N 1
ATOM 7008 C CA . ASP A 1 912 ? 23.903 -9.189 -64.506 1.00 91.06 912 ASP A CA 1
ATOM 7009 C C . ASP A 1 912 ? 25.057 -10.113 -64.889 1.00 91.06 912 ASP A C 1
ATOM 7011 O O . ASP A 1 912 ? 24.990 -10.763 -65.931 1.00 91.06 912 ASP A O 1
ATOM 7015 N N . VAL A 1 913 ? 26.107 -10.170 -64.076 1.00 90.56 913 VAL A N 1
ATOM 7016 C CA . VAL A 1 913 ? 27.227 -11.084 -64.293 1.00 90.56 913 VAL A CA 1
ATOM 7017 C C . VAL A 1 913 ? 26.808 -12.459 -63.797 1.00 90.56 913 VAL A C 1
ATOM 7019 O O . VAL A 1 913 ? 26.356 -12.570 -62.666 1.00 90.56 913 VAL A O 1
ATOM 7022 N N . ASP A 1 914 ? 26.968 -13.503 -64.605 1.00 91.56 914 ASP A N 1
ATOM 7023 C CA . ASP A 1 914 ? 26.675 -14.873 -64.175 1.00 91.56 914 ASP A CA 1
ATOM 7024 C C . ASP A 1 914 ? 27.754 -15.363 -63.194 1.00 91.56 914 ASP A C 1
ATOM 7026 O O . ASP A 1 914 ? 28.770 -15.946 -63.589 1.00 91.56 914 ASP A O 1
ATOM 7030 N N . SER A 1 915 ? 27.572 -15.065 -61.901 1.00 90.00 915 SER A N 1
ATOM 7031 C CA . SER A 1 915 ? 28.583 -15.364 -60.878 1.00 90.00 915 SER A CA 1
ATOM 7032 C C . SER A 1 915 ? 28.704 -16.873 -60.628 1.00 90.00 915 SER A C 1
ATOM 7034 O O . SER A 1 915 ? 29.760 -17.326 -60.191 1.00 90.00 915 SER A O 1
ATOM 7036 N N . LEU A 1 916 ? 27.671 -17.667 -60.947 1.00 89.75 916 LEU A N 1
ATOM 7037 C CA . LEU A 1 916 ? 27.739 -19.133 -60.891 1.00 89.75 916 LEU A CA 1
ATOM 7038 C C . LEU A 1 916 ? 28.599 -19.694 -62.029 1.00 89.75 916 LEU A C 1
ATOM 7040 O O . LEU A 1 916 ? 29.456 -20.545 -61.779 1.00 89.75 916 LEU A O 1
ATOM 7044 N N . ALA A 1 917 ? 28.455 -19.176 -63.252 1.00 88.44 917 ALA A N 1
ATOM 7045 C CA . ALA A 1 917 ? 29.314 -19.540 -64.377 1.00 88.44 917 ALA A CA 1
ATOM 7046 C C . ALA A 1 917 ? 30.763 -19.111 -64.128 1.00 88.44 917 ALA A C 1
ATOM 7048 O O . ALA A 1 917 ? 31.687 -19.879 -64.390 1.00 88.44 917 ALA A O 1
ATOM 7049 N N . ALA A 1 918 ? 30.978 -17.918 -63.569 1.00 84.06 918 ALA A N 1
ATOM 7050 C CA . ALA A 1 918 ? 32.313 -17.450 -63.208 1.00 84.06 918 ALA A CA 1
ATOM 7051 C C . ALA A 1 918 ? 32.971 -18.344 -62.139 1.00 84.06 918 ALA A C 1
ATOM 7053 O O . ALA A 1 918 ? 34.123 -18.740 -62.301 1.00 84.06 918 ALA A O 1
ATOM 7054 N N . ALA A 1 919 ? 32.235 -18.725 -61.088 1.00 82.50 919 ALA A N 1
ATOM 7055 C CA . ALA A 1 919 ? 32.747 -19.582 -60.015 1.00 82.50 919 ALA A CA 1
ATOM 7056 C C . ALA A 1 919 ? 32.916 -21.061 -60.423 1.00 82.50 919 ALA A C 1
ATOM 7058 O O . ALA A 1 919 ? 33.695 -21.787 -59.806 1.00 82.50 919 ALA A O 1
ATOM 7059 N N . SER A 1 920 ? 32.221 -21.512 -61.472 1.00 83.38 920 SER A N 1
ATOM 7060 C CA . SER A 1 920 ? 32.256 -22.897 -61.966 1.00 83.38 920 SER A CA 1
ATOM 7061 C C . SER A 1 920 ? 33.050 -23.092 -63.265 1.00 83.38 920 SER A C 1
ATOM 7063 O O . SER A 1 920 ? 33.010 -24.179 -63.848 1.00 83.38 920 SER A O 1
ATOM 7065 N N . ASN A 1 921 ? 33.753 -22.061 -63.752 1.00 82.25 921 ASN A N 1
ATOM 7066 C CA . ASN A 1 921 ? 34.393 -22.037 -65.077 1.00 82.25 921 ASN A CA 1
ATOM 7067 C C . ASN A 1 921 ? 33.433 -22.397 -66.235 1.00 82.25 921 ASN A C 1
ATOM 7069 O O . ASN A 1 921 ? 33.818 -23.058 -67.199 1.00 82.25 921 ASN A O 1
ATOM 7073 N N . GLY A 1 922 ? 32.176 -21.965 -66.137 1.00 80.12 922 GLY A N 1
ATOM 7074 C CA . GLY A 1 922 ? 31.142 -22.127 -67.160 1.00 80.12 922 GLY A CA 1
ATOM 7075 C C . GLY A 1 922 ? 30.457 -23.494 -67.177 1.00 80.12 922 GLY A C 1
ATOM 7076 O O . GLY A 1 922 ? 29.736 -23.781 -68.128 1.00 80.12 922 GLY A O 1
ATOM 7077 N N . THR A 1 923 ? 30.679 -24.342 -66.167 1.00 81.00 923 THR A N 1
ATOM 7078 C CA . THR A 1 923 ? 30.049 -25.676 -66.084 1.00 81.00 923 THR A CA 1
ATOM 7079 C C . THR A 1 923 ? 28.628 -25.649 -65.520 1.00 81.00 923 THR A C 1
ATOM 7081 O O . THR A 1 923 ? 27.852 -26.553 -65.817 1.00 81.00 923 THR A O 1
ATOM 7084 N N . VAL A 1 924 ? 28.279 -24.617 -64.744 1.00 86.12 924 VAL A N 1
ATOM 7085 C CA . VAL A 1 924 ? 26.932 -24.361 -64.215 1.00 86.12 924 VAL A CA 1
ATOM 7086 C C . VAL A 1 924 ? 26.629 -22.872 -64.354 1.00 86.12 924 VAL A C 1
ATOM 7088 O O . VAL A 1 924 ? 27.385 -22.049 -63.841 1.00 86.12 924 VAL A O 1
ATOM 7091 N N . THR A 1 925 ? 25.533 -22.522 -65.026 1.00 90.31 925 THR A N 1
ATOM 7092 C CA . THR A 1 925 ? 25.090 -21.127 -65.212 1.00 90.31 925 THR A CA 1
ATOM 7093 C C . THR A 1 925 ? 23.889 -20.772 -64.326 1.00 90.31 925 THR A C 1
ATOM 7095 O O . THR A 1 925 ? 23.159 -21.653 -63.866 1.00 90.31 925 THR A O 1
ATOM 7098 N N . GLU A 1 926 ? 23.630 -19.475 -64.119 1.00 92.81 926 GLU A N 1
ATOM 7099 C CA . GLU A 1 926 ? 22.390 -18.983 -63.486 1.00 92.81 926 GLU A CA 1
ATOM 7100 C C . GLU A 1 926 ? 21.138 -19.534 -64.186 1.00 92.81 926 GLU A C 1
ATOM 7102 O O . GLU A 1 926 ? 20.159 -19.895 -63.532 1.00 92.81 926 GLU A O 1
ATOM 7107 N N . ALA A 1 927 ? 21.176 -19.620 -65.519 1.00 88.44 927 ALA A N 1
ATOM 7108 C CA . ALA A 1 927 ? 20.072 -20.127 -66.328 1.00 88.44 927 ALA A CA 1
ATOM 7109 C C . ALA A 1 927 ? 19.848 -21.634 -66.127 1.00 88.44 927 ALA A C 1
ATOM 7111 O O . ALA A 1 927 ? 18.696 -22.073 -66.065 1.00 88.44 927 ALA A O 1
ATOM 7112 N N . ASP A 1 928 ? 20.923 -22.415 -65.979 1.00 86.00 928 ASP A N 1
ATOM 7113 C CA . ASP A 1 928 ? 20.828 -23.854 -65.721 1.00 86.00 928 ASP A CA 1
ATOM 7114 C C . ASP A 1 928 ? 20.147 -24.121 -64.377 1.00 86.00 928 ASP A C 1
ATOM 7116 O O . ASP A 1 928 ? 19.198 -24.905 -64.326 1.00 86.00 928 ASP A O 1
ATOM 7120 N N . VAL A 1 929 ? 20.569 -23.419 -63.318 1.00 88.81 929 VAL A N 1
ATOM 7121 C CA . VAL A 1 929 ? 19.999 -23.564 -61.967 1.00 88.81 929 VAL A CA 1
ATOM 7122 C C . VAL A 1 929 ? 18.567 -23.037 -61.907 1.00 88.81 929 VAL A C 1
ATOM 7124 O O . VAL A 1 929 ? 17.705 -23.682 -61.320 1.00 88.81 929 VAL A O 1
ATOM 7127 N N . ALA A 1 930 ? 18.269 -21.906 -62.552 1.00 88.94 930 ALA A N 1
ATOM 7128 C CA . ALA A 1 930 ? 16.913 -21.358 -62.595 1.00 88.94 930 ALA A CA 1
ATOM 7129 C C . ALA A 1 930 ? 15.910 -22.264 -63.331 1.00 88.94 930 ALA A C 1
ATOM 7131 O O . ALA A 1 930 ? 14.708 -22.172 -63.076 1.00 88.94 930 ALA A O 1
ATOM 7132 N N . THR A 1 931 ? 16.387 -23.101 -64.259 1.00 85.00 931 THR A N 1
ATOM 7133 C CA . THR A 1 931 ? 15.546 -23.982 -65.086 1.00 85.00 931 THR A CA 1
ATOM 7134 C C . THR A 1 931 ? 15.418 -25.384 -64.495 1.00 85.00 931 THR A C 1
ATOM 7136 O O . THR A 1 931 ? 14.331 -25.959 -64.531 1.00 85.00 931 THR A O 1
ATOM 7139 N N . HIS A 1 932 ? 16.509 -25.936 -63.959 1.00 82.00 932 HIS A N 1
ATOM 7140 C CA . HIS A 1 932 ? 16.595 -27.344 -63.553 1.00 82.00 932 HIS A CA 1
ATOM 7141 C C . HIS A 1 932 ? 16.751 -27.551 -62.040 1.00 82.00 932 HIS A C 1
ATOM 7143 O O . HIS A 1 932 ? 16.648 -28.684 -61.577 1.00 82.00 932 HIS A O 1
ATOM 7149 N N . GLY A 1 933 ? 16.972 -26.482 -61.271 1.00 83.12 933 GLY A N 1
ATOM 7150 C CA . GLY A 1 933 ? 17.188 -26.540 -59.827 1.00 83.12 933 GLY A CA 1
ATOM 7151 C C . GLY A 1 933 ? 18.583 -27.021 -59.431 1.00 83.12 933 GLY A C 1
ATOM 7152 O O . GLY A 1 933 ? 19.476 -27.176 -60.262 1.00 83.12 933 GLY A O 1
ATOM 7153 N N . ALA A 1 934 ? 18.761 -27.227 -58.129 1.00 81.06 934 ALA A N 1
ATOM 7154 C CA . ALA A 1 934 ? 19.949 -27.796 -57.502 1.00 81.06 934 ALA A CA 1
ATOM 7155 C C . ALA A 1 934 ? 19.516 -28.605 -56.270 1.00 81.06 934 ALA A C 1
ATOM 7157 O O . ALA A 1 934 ? 18.482 -28.302 -55.670 1.00 81.06 934 ALA A O 1
ATOM 7158 N N . ASN A 1 935 ? 20.292 -29.618 -55.885 1.00 78.38 935 ASN A N 1
ATOM 7159 C CA . ASN A 1 935 ? 20.026 -30.426 -54.696 1.00 78.38 935 ASN A CA 1
ATOM 7160 C C . ASN A 1 935 ? 20.966 -30.047 -53.549 1.00 78.38 935 ASN A C 1
ATOM 7162 O O . ASN A 1 935 ? 22.109 -29.635 -53.759 1.00 78.38 935 ASN A O 1
ATOM 7166 N N . ALA A 1 936 ? 20.502 -30.235 -52.312 1.00 73.31 936 ALA A N 1
ATOM 7167 C CA . ALA A 1 936 ? 21.356 -30.088 -51.139 1.00 73.31 936 ALA A CA 1
ATOM 7168 C C . ALA A 1 936 ? 22.558 -31.037 -51.222 1.00 73.31 936 ALA A C 1
ATOM 7170 O O . ALA A 1 936 ? 22.393 -32.242 -51.411 1.00 73.31 936 ALA A O 1
ATOM 7171 N N . GLY A 1 937 ? 23.764 -30.487 -51.069 1.00 71.88 937 GLY A N 1
ATOM 7172 C CA . GLY A 1 937 ? 25.014 -31.235 -51.213 1.00 71.88 937 GLY A CA 1
ATOM 7173 C C . GLY A 1 937 ? 25.673 -31.155 -52.597 1.00 71.88 937 GLY A C 1
ATOM 7174 O O . GLY A 1 937 ? 26.840 -31.542 -52.712 1.00 71.88 937 GLY A O 1
ATOM 7175 N N . ASP A 1 938 ? 24.995 -30.627 -53.623 1.00 78.75 938 ASP A N 1
ATOM 7176 C CA . ASP A 1 938 ? 25.603 -30.412 -54.942 1.00 78.75 938 ASP A CA 1
ATOM 7177 C C . ASP A 1 938 ? 26.736 -29.374 -54.843 1.00 78.75 938 ASP A C 1
ATOM 7179 O O . ASP A 1 938 ? 26.612 -28.350 -54.161 1.00 78.75 938 ASP A O 1
ATOM 7183 N N . ARG A 1 939 ? 27.869 -29.645 -55.506 1.00 77.69 939 ARG A N 1
ATOM 7184 C CA . ARG A 1 939 ? 29.095 -28.837 -55.389 1.00 77.69 939 ARG A CA 1
ATOM 7185 C C . ARG A 1 939 ? 29.297 -27.886 -56.561 1.00 77.69 939 ARG A C 1
ATOM 7187 O O . ARG A 1 939 ? 29.137 -28.273 -57.716 1.00 77.69 939 ARG A O 1
ATOM 7194 N N . LEU A 1 940 ? 29.780 -26.687 -56.250 1.00 74.06 940 LEU A N 1
ATOM 7195 C CA . LEU A 1 940 ? 30.257 -25.685 -57.200 1.00 74.06 940 LEU A CA 1
ATOM 7196 C C . LEU A 1 940 ? 31.659 -25.227 -56.765 1.00 74.06 940 LEU A C 1
ATOM 7198 O O . LEU A 1 940 ? 31.817 -24.384 -55.882 1.00 74.06 940 LEU A O 1
ATOM 7202 N N . GLY A 1 941 ? 32.701 -25.844 -57.329 1.00 71.00 941 GLY A N 1
ATOM 7203 C CA . GLY A 1 941 ? 34.070 -25.663 -56.834 1.00 71.00 941 GLY A CA 1
ATOM 7204 C C . GLY A 1 941 ? 34.214 -26.153 -55.385 1.00 71.00 941 GLY A C 1
ATOM 7205 O O . GLY A 1 941 ? 33.992 -27.332 -55.107 1.00 71.00 941 GLY A O 1
ATOM 7206 N N . ASN A 1 942 ? 34.577 -25.247 -54.468 1.00 69.62 942 ASN A N 1
ATOM 7207 C CA . ASN A 1 942 ? 34.682 -25.528 -53.027 1.00 69.62 942 ASN A CA 1
ATOM 7208 C C . ASN A 1 942 ? 33.367 -25.316 -52.261 1.00 69.62 942 ASN A C 1
ATOM 7210 O O . ASN A 1 942 ? 33.289 -25.682 -51.090 1.00 69.62 942 ASN A O 1
ATOM 7214 N N . PHE A 1 943 ? 32.350 -24.735 -52.898 1.00 72.19 943 PHE A N 1
ATOM 7215 C CA . PHE A 1 943 ? 31.083 -24.408 -52.256 1.00 72.19 943 PHE A CA 1
ATOM 7216 C C . PHE A 1 943 ? 30.058 -25.523 -52.451 1.00 72.19 943 PHE A C 1
ATOM 7218 O O . PHE A 1 943 ? 30.110 -26.283 -53.423 1.00 72.19 943 PHE A O 1
ATOM 7225 N N . VAL A 1 944 ? 29.124 -25.623 -51.509 1.00 81.50 944 VAL A N 1
ATOM 7226 C CA . VAL A 1 944 ? 28.093 -26.663 -51.468 1.00 81.50 944 VAL A CA 1
ATOM 7227 C C . VAL A 1 944 ? 26.736 -25.995 -51.303 1.00 81.50 944 VAL A C 1
ATOM 7229 O O . VAL A 1 944 ? 26.584 -25.122 -50.448 1.00 81.50 944 VAL A O 1
ATOM 7232 N N . TRP A 1 945 ? 25.750 -26.409 -52.098 1.00 83.62 945 TRP A N 1
ATOM 7233 C CA . TRP A 1 945 ? 24.370 -25.969 -51.911 1.00 83.62 945 TRP A CA 1
ATOM 7234 C C . TRP A 1 945 ? 23.861 -26.437 -50.547 1.00 83.62 945 TRP A C 1
ATOM 7236 O O . TRP A 1 945 ? 23.761 -27.642 -50.297 1.00 83.62 945 TRP A O 1
ATOM 7246 N N . THR A 1 946 ? 23.556 -25.486 -49.664 1.00 78.44 946 THR A N 1
ATOM 7247 C CA . THR A 1 946 ? 23.337 -25.756 -48.236 1.00 78.44 946 THR A CA 1
ATOM 7248 C C . THR A 1 946 ? 21.961 -25.258 -47.792 1.00 78.44 946 THR A C 1
ATOM 7250 O O . THR A 1 946 ? 21.615 -24.110 -48.070 1.00 78.44 946 THR A O 1
ATOM 7253 N N . PRO A 1 947 ? 21.133 -26.089 -47.131 1.00 71.88 947 PRO A N 1
ATOM 7254 C CA . PRO A 1 947 ? 19.821 -25.658 -46.669 1.00 71.88 947 PRO A CA 1
ATOM 7255 C C . PRO A 1 947 ? 19.945 -24.673 -45.502 1.00 71.88 947 PRO A C 1
ATOM 7257 O O . PRO A 1 947 ? 20.690 -24.912 -44.555 1.00 71.88 947 PRO A O 1
ATOM 7260 N N . GLY A 1 948 ? 19.178 -23.587 -45.540 1.00 69.00 948 GLY A N 1
ATOM 7261 C CA . GLY A 1 948 ? 19.179 -22.554 -44.509 1.00 69.00 948 GLY A CA 1
ATOM 7262 C C . GLY A 1 948 ? 17.878 -21.760 -44.490 1.00 69.00 948 GLY A C 1
ATOM 7263 O O . GLY A 1 948 ? 17.269 -21.511 -45.531 1.00 69.00 948 GLY A O 1
ATOM 7264 N N . ARG A 1 949 ? 17.433 -21.366 -43.295 1.00 80.31 949 ARG A N 1
ATOM 7265 C CA . ARG A 1 949 ? 16.304 -20.443 -43.125 1.00 80.31 949 ARG A CA 1
ATOM 7266 C C . ARG A 1 949 ? 16.813 -19.030 -42.915 1.00 80.31 949 ARG A C 1
ATOM 7268 O O . ARG A 1 949 ? 17.756 -18.838 -42.151 1.00 80.31 949 ARG A O 1
ATOM 7275 N N . ILE A 1 950 ? 16.168 -18.073 -43.565 1.00 73.19 950 ILE A N 1
ATOM 7276 C CA . ILE A 1 950 ? 16.445 -16.648 -43.419 1.00 73.19 950 ILE A CA 1
ATOM 7277 C C . ILE A 1 950 ? 15.476 -16.037 -42.408 1.00 73.19 950 ILE A C 1
ATOM 7279 O O . ILE A 1 950 ? 14.317 -16.445 -42.327 1.00 73.19 950 ILE A O 1
ATOM 7283 N N . SER A 1 951 ? 15.966 -15.106 -41.593 1.00 69.00 951 SER A N 1
ATOM 7284 C CA . SER A 1 951 ? 15.137 -14.422 -40.601 1.00 69.00 951 SER A CA 1
ATOM 7285 C C . SER A 1 951 ? 14.238 -13.387 -41.276 1.00 69.00 951 SER A C 1
ATOM 7287 O O . SER A 1 951 ? 14.729 -12.580 -42.063 1.00 69.00 951 SER A O 1
ATOM 7289 N N . ALA A 1 952 ? 12.949 -13.380 -40.924 1.00 57.62 952 ALA A N 1
ATOM 7290 C CA . ALA A 1 952 ? 11.971 -12.422 -41.451 1.00 57.62 952 ALA A CA 1
ATOM 7291 C C . ALA A 1 952 ? 12.075 -11.013 -40.833 1.00 57.62 952 ALA A C 1
ATOM 7293 O O . ALA A 1 952 ? 11.398 -10.086 -41.271 1.00 57.62 952 ALA A O 1
ATOM 7294 N N . LEU A 1 953 ? 12.861 -10.850 -39.760 1.00 51.75 953 LEU A N 1
ATOM 7295 C CA . LEU A 1 953 ? 12.829 -9.650 -38.908 1.00 51.75 953 LEU A CA 1
ATOM 7296 C C . LEU A 1 953 ? 14.209 -9.012 -38.673 1.00 51.75 953 LEU A C 1
ATOM 7298 O O . LEU A 1 953 ? 14.297 -8.032 -37.938 1.00 51.75 953 LEU A O 1
ATOM 7302 N N . GLN A 1 954 ? 15.282 -9.555 -39.256 1.00 54.94 954 GLN A N 1
ATOM 7303 C CA . GLN A 1 954 ? 16.654 -9.082 -39.025 1.00 54.94 954 GLN A CA 1
ATOM 7304 C C . GLN A 1 954 ? 17.199 -8.293 -40.221 1.00 54.94 954 GLN A C 1
ATOM 7306 O O . GLN A 1 954 ? 17.034 -8.693 -41.373 1.00 54.94 954 GLN A O 1
ATOM 7311 N N . ASN A 1 955 ? 17.899 -7.196 -39.932 1.00 65.94 955 ASN A N 1
ATOM 7312 C CA . ASN A 1 955 ? 18.790 -6.552 -40.895 1.00 65.94 955 ASN A CA 1
ATOM 7313 C C . ASN A 1 955 ? 20.086 -7.371 -40.959 1.00 65.94 955 ASN A C 1
ATOM 7315 O O . ASN A 1 955 ? 20.535 -7.847 -39.921 1.00 65.94 955 ASN A O 1
ATOM 7319 N N . ASN A 1 956 ? 20.657 -7.545 -42.154 1.00 78.81 956 ASN A N 1
ATOM 7320 C CA . ASN A 1 956 ? 21.764 -8.475 -42.430 1.00 78.81 956 ASN A CA 1
ATOM 7321 C C . ASN A 1 956 ? 21.372 -9.971 -42.413 1.00 78.81 956 ASN A C 1
ATOM 7323 O O . ASN A 1 956 ? 22.210 -10.856 -42.224 1.00 78.81 956 ASN A O 1
ATOM 7327 N N . ASN A 1 957 ? 20.089 -10.281 -42.647 1.00 80.44 957 ASN A N 1
ATOM 7328 C CA . ASN A 1 957 ? 19.553 -11.642 -42.524 1.00 80.44 957 ASN A CA 1
ATOM 7329 C C . ASN A 1 957 ? 20.201 -12.681 -43.463 1.00 80.44 957 ASN A C 1
ATOM 7331 O O . ASN A 1 957 ? 20.208 -13.872 -43.130 1.00 80.44 957 ASN A O 1
ATOM 7335 N N . ILE A 1 958 ? 20.762 -12.268 -44.608 1.00 87.38 958 ILE A N 1
ATOM 7336 C CA . ILE A 1 958 ? 21.529 -13.163 -45.487 1.00 87.38 958 ILE A CA 1
ATOM 7337 C C . ILE A 1 958 ? 22.818 -13.566 -44.785 1.00 87.38 958 ILE A C 1
ATOM 7339 O O . ILE A 1 958 ? 23.143 -14.748 -44.730 1.00 87.38 958 ILE A O 1
ATOM 7343 N N . ASN A 1 959 ? 23.535 -12.599 -44.225 1.00 85.25 959 ASN A N 1
ATOM 7344 C CA . ASN A 1 959 ? 24.816 -12.835 -43.589 1.00 85.25 959 ASN A CA 1
ATOM 7345 C C . ASN A 1 959 ? 24.685 -13.736 -42.359 1.00 85.25 959 ASN A C 1
ATOM 7347 O O . ASN A 1 959 ? 25.403 -14.728 -42.246 1.00 85.25 959 ASN A O 1
ATOM 7351 N N . ASP A 1 960 ? 23.680 -13.480 -41.521 1.00 79.75 960 ASP A N 1
ATOM 7352 C CA . ASP A 1 960 ? 23.351 -14.332 -40.377 1.00 79.75 960 ASP A CA 1
ATOM 7353 C C . ASP A 1 960 ? 23.006 -15.757 -40.808 1.00 79.75 960 ASP A C 1
ATOM 7355 O O . ASP A 1 960 ? 23.424 -16.731 -40.180 1.00 79.75 960 ASP A O 1
ATOM 7359 N N . CYS A 1 961 ? 22.242 -15.902 -41.896 1.00 82.31 961 CYS A N 1
ATOM 7360 C CA . CYS A 1 961 ? 21.915 -17.211 -42.440 1.00 82.31 961 CYS A CA 1
ATOM 7361 C C . CYS A 1 961 ? 23.165 -17.933 -42.948 1.00 82.31 961 CYS A C 1
ATOM 7363 O O . CYS A 1 961 ? 23.376 -19.088 -42.585 1.00 82.31 961 CYS A O 1
ATOM 7365 N N . LEU A 1 962 ? 23.994 -17.269 -43.758 1.00 83.56 962 LEU A N 1
ATOM 7366 C CA . LEU A 1 962 ? 25.193 -17.855 -44.357 1.00 83.56 962 LEU A CA 1
ATOM 7367 C C . LEU A 1 962 ? 26.263 -18.196 -43.309 1.00 83.56 962 LEU A C 1
ATOM 7369 O O . LEU A 1 962 ? 26.911 -19.235 -43.437 1.00 83.56 962 LEU A O 1
ATOM 7373 N N . ASN A 1 963 ? 26.410 -17.383 -42.259 1.00 79.94 963 ASN A N 1
ATOM 7374 C CA . ASN A 1 963 ? 27.283 -17.673 -41.122 1.00 79.94 963 ASN A CA 1
ATOM 7375 C C . ASN A 1 963 ? 26.757 -18.875 -40.324 1.00 79.94 963 ASN A C 1
ATOM 7377 O O . ASN A 1 963 ? 27.470 -19.857 -40.120 1.00 79.94 963 ASN A O 1
ATOM 7381 N N . ARG A 1 964 ? 25.458 -18.876 -39.992 1.00 80.62 964 ARG A N 1
ATOM 7382 C CA . ARG A 1 964 ? 24.801 -19.975 -39.265 1.00 80.62 964 ARG A CA 1
ATOM 7383 C C . ARG A 1 964 ? 24.912 -21.321 -39.979 1.00 80.62 964 ARG A C 1
ATOM 7385 O O . ARG A 1 964 ? 25.041 -22.345 -39.315 1.00 80.62 964 ARG A O 1
ATOM 7392 N N . ILE A 1 965 ? 24.847 -21.339 -41.310 1.00 77.38 965 ILE A N 1
ATOM 7393 C CA . ILE A 1 965 ? 25.011 -22.571 -42.101 1.00 77.38 965 ILE A CA 1
ATOM 7394 C C . ILE A 1 965 ? 26.474 -22.853 -42.487 1.00 77.38 965 ILE A C 1
ATOM 7396 O O . ILE A 1 965 ? 26.735 -23.795 -43.233 1.00 77.38 965 ILE A O 1
ATOM 7400 N N . GLY A 1 966 ? 27.426 -22.071 -41.967 1.00 78.12 966 GLY A N 1
ATOM 7401 C CA . GLY A 1 966 ? 28.865 -22.308 -42.090 1.00 78.12 966 GLY A CA 1
ATOM 7402 C C . GLY A 1 966 ? 29.454 -22.035 -43.476 1.00 78.12 966 GLY A C 1
ATOM 7403 O O . GLY A 1 966 ? 30.489 -22.603 -43.816 1.00 78.12 966 GLY A O 1
ATOM 7404 N N . MET A 1 967 ? 28.801 -21.211 -44.301 1.00 78.81 967 MET A N 1
ATOM 7405 C CA . MET A 1 967 ? 29.291 -20.853 -45.640 1.00 78.81 967 MET A CA 1
ATOM 7406 C C . MET A 1 967 ? 30.259 -19.665 -45.631 1.00 78.81 967 MET A C 1
ATOM 7408 O O . MET A 1 967 ? 31.065 -19.537 -46.553 1.00 78.81 967 MET A O 1
ATOM 7412 N N . ILE A 1 968 ? 30.182 -18.814 -44.606 1.00 79.31 968 ILE A N 1
ATOM 7413 C CA . ILE A 1 968 ? 31.072 -17.672 -44.365 1.00 79.31 968 ILE A CA 1
ATOM 7414 C C . ILE A 1 968 ? 31.378 -17.578 -42.864 1.00 79.31 968 ILE A C 1
ATOM 7416 O O . ILE A 1 968 ? 30.572 -18.010 -42.047 1.00 79.31 968 ILE A O 1
ATOM 7420 N N . GLU A 1 969 ? 32.532 -17.024 -42.494 1.00 74.44 969 GLU A N 1
ATOM 7421 C CA . GLU A 1 969 ? 32.945 -16.876 -41.082 1.00 74.44 969 GLU A CA 1
ATOM 7422 C C . GLU A 1 969 ? 32.629 -15.478 -40.516 1.00 74.44 969 GLU A C 1
ATOM 7424 O O . GLU A 1 969 ? 32.517 -15.296 -39.305 1.00 74.44 969 GLU A O 1
ATOM 7429 N N . SER A 1 970 ? 32.462 -14.492 -41.399 1.00 75.25 970 SER A N 1
ATOM 7430 C CA . SER A 1 970 ? 32.154 -13.092 -41.099 1.00 75.25 970 SER A CA 1
ATOM 7431 C C . SER A 1 970 ? 31.513 -12.428 -42.320 1.00 75.25 970 SER A C 1
ATOM 7433 O O . SER A 1 970 ? 31.454 -13.035 -43.389 1.00 75.25 970 SER A O 1
ATOM 7435 N N . ASP A 1 971 ? 31.111 -11.167 -42.186 1.00 79.62 971 ASP A N 1
ATOM 7436 C CA . ASP A 1 971 ? 30.534 -10.365 -43.266 1.00 79.62 971 ASP A CA 1
ATOM 7437 C C . ASP A 1 971 ? 31.432 -10.317 -44.503 1.00 79.62 971 ASP A C 1
ATOM 7439 O O . ASP A 1 971 ? 32.626 -10.007 -44.421 1.00 79.62 971 ASP A O 1
ATOM 7443 N N . VAL A 1 972 ? 30.848 -10.630 -45.662 1.00 79.31 972 VAL A N 1
ATOM 7444 C CA . VAL A 1 972 ? 31.551 -10.667 -46.949 1.00 79.31 972 VAL A CA 1
ATOM 7445 C C . VAL A 1 972 ? 31.038 -9.580 -47.887 1.00 79.31 972 VAL A C 1
ATOM 7447 O O . VAL A 1 972 ? 29.848 -9.498 -48.177 1.00 79.31 972 VAL A O 1
ATOM 7450 N N . ASN A 1 973 ? 31.965 -8.766 -48.400 1.00 83.00 973 ASN A N 1
ATOM 7451 C CA . ASN A 1 973 ? 31.679 -7.743 -49.407 1.00 83.00 973 ASN A CA 1
ATOM 7452 C C . ASN A 1 973 ? 31.966 -8.254 -50.829 1.00 83.00 973 ASN A C 1
ATOM 7454 O O . ASN A 1 973 ? 32.786 -9.157 -50.994 1.00 83.00 973 ASN A O 1
ATOM 7458 N N . ASP A 1 974 ? 31.346 -7.668 -51.856 1.00 85.38 974 ASP A N 1
ATOM 7459 C CA . ASP A 1 974 ? 31.540 -8.019 -53.275 1.00 85.38 974 ASP A CA 1
ATOM 7460 C C . ASP A 1 974 ? 31.206 -9.492 -53.596 1.00 85.38 974 ASP A C 1
ATOM 7462 O O . ASP A 1 974 ? 31.928 -10.174 -54.333 1.00 85.38 974 ASP A O 1
ATOM 7466 N N . HIS A 1 975 ? 30.094 -10.004 -53.065 1.00 90.81 975 HIS A N 1
ATOM 7467 C CA . HIS A 1 975 ? 29.609 -11.364 -53.325 1.00 90.81 975 HIS A CA 1
ATOM 7468 C C . HIS A 1 975 ? 28.166 -11.376 -53.845 1.00 90.81 975 HIS A C 1
ATOM 7470 O O . HIS A 1 975 ? 27.381 -10.455 -53.623 1.00 90.81 975 HIS A O 1
ATOM 7476 N N . SER A 1 976 ? 27.805 -12.453 -54.543 1.00 92.44 976 SER A N 1
ATOM 7477 C CA . SER A 1 976 ? 26.424 -12.777 -54.899 1.00 92.44 976 SER A CA 1
ATOM 7478 C C . SER A 1 976 ? 25.953 -13.996 -54.111 1.00 92.44 976 SER A C 1
ATOM 7480 O O . SER A 1 976 ? 26.535 -15.074 -54.245 1.00 92.44 976 SER A O 1
ATOM 7482 N N . ALA A 1 977 ? 24.882 -13.839 -53.338 1.00 93.31 977 ALA A N 1
ATOM 7483 C CA . ALA A 1 977 ? 24.170 -14.931 -52.692 1.00 93.31 977 ALA A CA 1
ATOM 7484 C C . ALA A 1 977 ? 22.993 -15.375 -53.562 1.00 93.31 977 ALA A C 1
ATOM 7486 O O . ALA A 1 977 ? 22.284 -14.556 -54.151 1.00 93.31 977 ALA A O 1
ATOM 7487 N N . TYR A 1 978 ? 22.787 -16.683 -53.616 1.00 94.56 978 TYR A N 1
ATOM 7488 C CA . TYR A 1 978 ? 21.716 -17.342 -54.343 1.00 94.56 978 TYR A CA 1
ATOM 7489 C C . TYR A 1 978 ? 20.873 -18.150 -53.365 1.00 94.56 978 TYR A C 1
ATOM 7491 O O . TYR A 1 978 ? 21.415 -18.966 -52.624 1.00 94.56 978 TYR A O 1
ATOM 7499 N N . ALA A 1 979 ? 19.560 -17.951 -53.400 1.00 93.56 979 ALA A N 1
ATOM 7500 C CA . ALA A 1 979 ? 18.585 -18.713 -52.635 1.00 93.56 979 ALA A CA 1
ATOM 7501 C C . ALA A 1 979 ? 17.618 -19.400 -53.602 1.00 93.56 979 ALA A C 1
ATOM 7503 O O . ALA A 1 979 ? 16.955 -18.742 -54.408 1.00 93.56 979 ALA A O 1
ATOM 7504 N N . LEU A 1 980 ? 17.554 -20.727 -53.539 1.00 88.88 980 LEU A N 1
ATOM 7505 C CA . LEU A 1 980 ? 16.677 -21.549 -54.362 1.00 88.88 980 LEU A CA 1
ATOM 7506 C C . LEU A 1 980 ? 15.553 -22.135 -53.503 1.00 88.88 980 LEU A C 1
ATOM 7508 O O . LEU A 1 980 ? 15.797 -22.672 -52.423 1.00 88.88 980 LEU A O 1
ATOM 7512 N N . PHE A 1 981 ? 14.323 -22.043 -53.996 1.00 86.69 981 PHE A N 1
ATOM 7513 C CA . PHE A 1 981 ? 13.129 -22.572 -53.346 1.00 86.69 981 PHE A CA 1
ATOM 7514 C C . PHE A 1 981 ? 12.221 -23.237 -54.377 1.00 86.69 981 PHE A C 1
ATOM 7516 O O . PHE A 1 981 ? 11.990 -22.685 -55.456 1.00 86.69 981 PHE A O 1
ATOM 7523 N N . SER A 1 982 ? 11.694 -24.417 -54.053 1.00 78.62 982 SER A N 1
ATOM 7524 C CA . SER A 1 982 ? 10.727 -25.123 -54.892 1.00 78.62 982 SER A CA 1
ATOM 7525 C C . SER A 1 982 ? 9.458 -25.460 -54.119 1.00 78.62 982 SER A C 1
ATOM 7527 O O . SER A 1 982 ? 9.482 -25.750 -52.924 1.00 78.62 982 SER A O 1
ATOM 7529 N N . TRP A 1 983 ? 8.322 -25.417 -54.812 1.00 78.00 983 TRP A N 1
ATOM 7530 C CA . TRP A 1 983 ? 7.041 -25.862 -54.267 1.00 78.00 983 TRP A CA 1
ATOM 7531 C C . TRP A 1 983 ? 6.155 -26.437 -55.368 1.00 78.00 983 TRP A C 1
ATOM 7533 O O . TRP A 1 983 ? 6.263 -26.065 -56.536 1.00 78.00 983 TRP A O 1
ATOM 7543 N N . VAL A 1 984 ? 5.250 -27.344 -55.001 1.00 73.50 984 VAL A N 1
ATOM 7544 C CA . VAL A 1 984 ? 4.333 -28.005 -55.940 1.00 73.50 984 VAL A CA 1
ATOM 7545 C C . VAL A 1 984 ? 2.928 -27.439 -55.776 1.00 73.50 984 VAL A C 1
ATOM 7547 O O . VAL A 1 984 ? 2.398 -27.394 -54.669 1.00 73.50 984 VAL A O 1
ATOM 7550 N N . LEU A 1 985 ? 2.303 -27.029 -56.881 1.00 66.31 985 LEU A N 1
ATOM 7551 C CA . LEU A 1 985 ? 0.910 -26.587 -56.897 1.00 66.31 985 LEU A CA 1
ATOM 7552 C C . LEU A 1 985 ? -0.017 -27.635 -57.505 1.00 66.31 985 LEU A C 1
ATOM 7554 O O . LEU A 1 985 ? 0.276 -28.234 -58.539 1.00 66.31 985 LEU A O 1
ATOM 7558 N N . GLU A 1 986 ? -1.200 -27.784 -56.917 1.00 70.38 986 GLU A N 1
ATOM 7559 C CA . GLU A 1 986 ? -2.233 -28.687 -57.435 1.00 70.38 986 GLU A CA 1
ATOM 7560 C C . GLU A 1 986 ? -2.952 -28.135 -58.677 1.00 70.38 986 GLU A C 1
ATOM 7562 O O . GLU A 1 986 ? -3.475 -28.907 -59.486 1.00 70.38 986 GLU A O 1
ATOM 7567 N N . THR A 1 987 ? -2.964 -26.809 -58.852 1.00 67.38 987 THR A N 1
ATOM 7568 C CA . THR A 1 987 ? -3.656 -26.094 -59.937 1.00 67.38 987 THR A CA 1
ATOM 7569 C C . THR A 1 987 ? -2.855 -24.880 -60.413 1.00 67.38 987 THR A C 1
ATOM 7571 O O . THR A 1 987 ? -2.065 -24.318 -59.654 1.00 67.38 987 THR A O 1
ATOM 7574 N N . ASP A 1 988 ? -3.061 -24.475 -61.672 1.00 80.12 988 ASP A N 1
ATOM 7575 C CA . ASP A 1 988 ? -2.483 -23.241 -62.215 1.00 80.12 988 ASP A CA 1
ATOM 7576 C C . ASP A 1 988 ? -3.054 -22.022 -61.477 1.00 80.12 988 ASP A C 1
ATOM 7578 O O . ASP A 1 988 ? -4.256 -21.952 -61.204 1.00 80.12 988 ASP A O 1
ATOM 7582 N N . ARG A 1 989 ? -2.209 -21.028 -61.187 1.00 79.12 989 ARG A N 1
ATOM 7583 C CA . ARG A 1 989 ? -2.626 -19.758 -60.578 1.00 79.12 989 ARG A CA 1
ATOM 7584 C C . ARG A 1 989 ? -2.082 -18.590 -61.392 1.00 79.12 989 ARG A C 1
ATOM 7586 O O . ARG A 1 989 ? -0.874 -18.414 -61.502 1.00 79.12 989 ARG A O 1
ATOM 7593 N N . THR A 1 990 ? -2.962 -17.760 -61.942 1.00 80.38 990 THR A N 1
ATOM 7594 C CA . THR A 1 990 ? -2.572 -16.577 -62.727 1.00 80.38 990 THR A CA 1
ATOM 7595 C C . THR A 1 990 ? -2.701 -15.295 -61.913 1.00 80.38 990 THR A C 1
ATOM 7597 O O . THR A 1 990 ? -3.674 -15.131 -61.180 1.00 80.38 990 THR A O 1
ATOM 7600 N N . GLY A 1 991 ? -1.771 -14.353 -62.080 1.00 75.81 991 GLY A N 1
ATOM 7601 C CA . GLY A 1 991 ? -1.837 -13.046 -61.416 1.00 75.81 991 GLY A CA 1
ATOM 7602 C C . GLY A 1 991 ? -1.584 -13.089 -59.903 1.00 75.81 991 GLY A C 1
ATOM 7603 O O . GLY A 1 991 ? -2.111 -12.258 -59.157 1.00 75.81 991 GLY A O 1
ATOM 7604 N N . VAL A 1 992 ? -0.775 -14.038 -59.437 1.00 78.12 992 VAL A N 1
ATOM 7605 C CA . VAL A 1 992 ? -0.368 -14.170 -58.032 1.00 78.12 992 VAL A CA 1
ATOM 7606 C C . VAL A 1 992 ? 0.537 -12.996 -57.659 1.00 78.12 992 VAL A C 1
ATOM 7608 O O . VAL A 1 992 ? 1.414 -12.621 -58.436 1.00 78.12 992 VAL A O 1
ATOM 7611 N N . GLY A 1 993 ? 0.294 -12.355 -56.514 1.00 73.12 993 GLY A N 1
ATOM 7612 C CA . GLY A 1 993 ? 1.158 -11.280 -56.026 1.00 73.12 993 GLY A CA 1
ATOM 7613 C C . GLY A 1 993 ? 2.465 -11.839 -55.481 1.00 73.12 993 GLY A C 1
ATOM 7614 O O . GLY A 1 993 ? 2.441 -12.757 -54.670 1.00 73.12 993 GLY A O 1
ATOM 7615 N N . MET A 1 994 ? 3.587 -11.284 -55.923 1.00 81.06 994 MET A N 1
ATOM 7616 C CA . MET A 1 994 ? 4.929 -11.598 -55.443 1.00 81.06 994 MET A CA 1
ATOM 7617 C C . MET A 1 994 ? 5.599 -10.312 -54.959 1.00 81.06 994 MET A C 1
ATOM 7619 O O . MET A 1 994 ? 5.486 -9.273 -55.613 1.00 81.06 994 MET A O 1
ATOM 7623 N N . TYR A 1 995 ? 6.269 -10.381 -53.812 1.00 79.62 995 TYR A N 1
ATOM 7624 C CA . TYR A 1 995 ? 6.799 -9.244 -53.060 1.00 79.62 995 TYR A CA 1
ATOM 7625 C C . TYR A 1 995 ? 8.275 -9.437 -52.793 1.00 79.62 995 TYR A C 1
ATOM 7627 O O . TYR A 1 995 ? 8.696 -10.531 -52.428 1.00 79.62 995 TYR A O 1
ATOM 7635 N N . VAL A 1 996 ? 9.061 -8.391 -53.040 1.00 82.56 996 VAL A N 1
ATOM 7636 C CA . VAL A 1 996 ? 10.520 -8.489 -53.042 1.00 82.56 996 VAL A CA 1
ATOM 7637 C C . VAL A 1 996 ? 11.161 -7.245 -52.442 1.00 82.56 996 VAL A C 1
ATOM 7639 O O . VAL A 1 996 ? 10.755 -6.117 -52.736 1.00 82.56 996 VAL A O 1
ATOM 7642 N N . GLY A 1 997 ? 12.178 -7.449 -51.617 1.00 82.19 997 GLY A N 1
ATOM 7643 C CA . GLY A 1 997 ? 13.028 -6.434 -51.005 1.00 82.19 997 GLY A CA 1
ATOM 7644 C C . GLY A 1 997 ? 14.456 -6.954 -50.886 1.00 82.19 997 GLY A C 1
ATOM 7645 O O . GLY A 1 997 ? 14.667 -8.160 -50.766 1.00 82.19 997 GLY A O 1
ATOM 7646 N N . CYS A 1 998 ? 15.434 -6.061 -50.990 1.00 81.19 998 CYS A N 1
ATOM 7647 C CA . CYS A 1 998 ? 16.836 -6.410 -50.804 1.00 81.19 998 CYS A CA 1
ATOM 7648 C C . CYS A 1 998 ? 17.666 -5.187 -50.435 1.00 81.19 998 CYS A C 1
ATOM 7650 O O . CYS A 1 998 ? 17.337 -4.069 -50.854 1.00 81.19 998 CYS A O 1
ATOM 7652 N N . ASP A 1 999 ? 18.794 -5.446 -49.789 1.00 76.00 999 ASP A N 1
ATOM 7653 C CA . ASP A 1 999 ? 19.923 -4.527 -49.828 1.00 76.00 999 ASP A CA 1
ATOM 7654 C C . ASP A 1 999 ? 20.727 -4.729 -51.121 1.00 76.00 999 ASP A C 1
ATOM 7656 O O . ASP A 1 999 ? 20.765 -5.810 -51.710 1.00 76.00 999 ASP A O 1
ATOM 7660 N N . ASP A 1 1000 ? 21.302 -3.641 -51.614 1.00 82.81 1000 ASP A N 1
ATOM 7661 C CA . ASP A 1 1000 ? 21.936 -3.514 -52.918 1.00 82.81 1000 ASP A CA 1
ATOM 7662 C C . ASP A 1 1000 ? 21.047 -3.949 -54.095 1.00 82.81 1000 ASP A C 1
ATOM 7664 O O . ASP A 1 1000 ? 20.059 -3.277 -54.393 1.00 82.81 1000 ASP A O 1
ATOM 7668 N N . ALA A 1 1001 ? 21.392 -5.016 -54.819 1.00 87.50 1001 ALA A N 1
ATOM 7669 C CA . ALA A 1 1001 ? 20.753 -5.385 -56.081 1.00 87.50 1001 ALA A CA 1
ATOM 7670 C C . ALA A 1 1001 ? 20.193 -6.813 -56.052 1.00 87.50 1001 ALA A C 1
ATOM 7672 O O . ALA A 1 1001 ? 20.838 -7.730 -55.553 1.00 87.50 1001 ALA A O 1
ATOM 7673 N N . ILE A 1 1002 ? 19.020 -7.021 -56.666 1.00 92.31 1002 ILE A N 1
ATOM 7674 C CA . ILE A 1 1002 ? 18.313 -8.315 -56.691 1.00 92.31 1002 ILE A CA 1
ATOM 7675 C C . ILE A 1 1002 ? 17.844 -8.691 -58.098 1.00 92.31 1002 ILE A C 1
ATOM 7677 O O . ILE A 1 1002 ? 17.392 -7.843 -58.879 1.00 92.31 1002 ILE A O 1
ATOM 7681 N N . LYS A 1 1003 ? 17.913 -9.984 -58.412 1.00 94.81 1003 LYS A N 1
ATOM 7682 C CA . LYS A 1 1003 ? 17.425 -10.593 -59.653 1.00 94.81 1003 LYS A CA 1
ATOM 7683 C C . LYS A 1 1003 ? 16.765 -11.924 -59.326 1.00 94.81 1003 LYS A C 1
ATOM 7685 O O . LYS A 1 1003 ? 17.286 -12.690 -58.525 1.00 94.81 1003 LYS A O 1
ATOM 7690 N N . ILE A 1 1004 ? 15.593 -12.164 -59.899 1.00 94.94 1004 ILE A N 1
ATOM 7691 C CA . ILE A 1 1004 ? 14.746 -13.296 -59.537 1.00 94.94 1004 ILE A CA 1
ATOM 7692 C C . ILE A 1 1004 ? 14.244 -13.990 -60.787 1.00 94.94 1004 ILE A C 1
ATOM 7694 O O . ILE A 1 1004 ? 13.706 -13.346 -61.695 1.00 94.94 1004 ILE A O 1
ATOM 7698 N N . TRP A 1 1005 ? 14.373 -15.309 -60.776 1.00 96.00 1005 TRP A N 1
ATOM 7699 C CA . TRP A 1 1005 ? 13.836 -16.203 -61.778 1.00 96.00 1005 TRP A CA 1
ATOM 7700 C C . TRP A 1 1005 ? 12.698 -17.023 -61.203 1.00 96.00 1005 TRP A C 1
ATOM 7702 O O . TRP A 1 1005 ? 12.759 -17.472 -60.060 1.00 96.00 1005 TRP A O 1
ATOM 7712 N N . LEU A 1 1006 ? 11.694 -17.268 -62.033 1.00 93.12 1006 LEU A N 1
ATOM 7713 C CA . LEU A 1 1006 ? 10.632 -18.217 -61.762 1.00 93.12 1006 LEU A CA 1
ATOM 7714 C C . LEU A 1 1006 ? 10.520 -19.153 -62.964 1.00 93.12 1006 LEU A C 1
ATOM 7716 O O . LEU A 1 1006 ? 10.254 -18.703 -64.076 1.00 93.12 1006 LEU A O 1
ATOM 7720 N N . ASN A 1 1007 ? 10.717 -20.453 -62.742 1.00 89.06 1007 ASN A N 1
ATOM 7721 C CA . ASN A 1 1007 ? 10.661 -21.488 -63.779 1.00 89.06 1007 ASN A CA 1
ATOM 7722 C C . ASN A 1 1007 ? 11.574 -21.202 -64.993 1.00 89.06 1007 ASN A C 1
ATOM 7724 O O . ASN A 1 1007 ? 11.162 -21.392 -66.135 1.00 89.06 1007 ASN A O 1
ATOM 7728 N N . GLY A 1 1008 ? 12.799 -20.727 -64.748 1.00 85.44 1008 GLY A N 1
ATOM 7729 C CA . GLY A 1 1008 ? 13.789 -20.400 -65.782 1.00 85.44 1008 GLY A CA 1
ATOM 7730 C C . GLY A 1 1008 ? 13.680 -18.989 -66.376 1.00 85.44 1008 GLY A C 1
ATOM 7731 O O . GLY A 1 1008 ? 14.636 -18.518 -66.989 1.00 85.44 1008 GLY A O 1
ATOM 7732 N N . GLU A 1 1009 ? 12.578 -18.264 -66.159 1.00 91.50 1009 GLU A N 1
ATOM 7733 C CA . GLU A 1 1009 ? 12.388 -16.906 -66.691 1.00 91.50 1009 GLU A CA 1
ATOM 7734 C C . GLU A 1 1009 ? 12.679 -15.828 -65.640 1.00 91.50 1009 GLU A C 1
ATOM 7736 O O . GLU A 1 1009 ? 12.225 -15.923 -64.501 1.00 91.50 1009 GLU A O 1
ATOM 7741 N N . VAL A 1 1010 ? 13.399 -14.761 -66.015 1.00 94.25 1010 VAL A N 1
ATOM 7742 C CA . VAL A 1 1010 ? 13.622 -13.603 -65.129 1.00 94.25 1010 VAL A CA 1
ATOM 7743 C C . VAL A 1 1010 ? 12.317 -12.824 -64.979 1.00 94.25 1010 VAL A C 1
ATOM 7745 O O . VAL A 1 1010 ? 11.888 -12.133 -65.903 1.00 94.25 1010 VAL A O 1
ATOM 7748 N N . VAL A 1 1011 ? 11.713 -12.888 -63.795 1.00 91.38 1011 VAL A N 1
ATOM 7749 C CA . VAL A 1 1011 ? 10.441 -12.212 -63.487 1.00 91.38 1011 VAL A CA 1
ATOM 7750 C C . VAL A 1 1011 ? 10.632 -10.878 -62.774 1.00 91.38 1011 VAL A C 1
ATOM 7752 O O . VAL A 1 1011 ? 9.754 -10.017 -62.822 1.00 91.38 1011 VAL A O 1
ATOM 7755 N N . TYR A 1 1012 ? 11.786 -10.674 -62.135 1.00 90.25 1012 TYR A N 1
ATOM 7756 C CA . TYR A 1 1012 ? 12.119 -9.408 -61.496 1.00 90.25 1012 TYR A CA 1
ATOM 7757 C C . TYR A 1 1012 ? 13.611 -9.141 -61.508 1.00 90.25 1012 TYR A C 1
ATOM 7759 O O . TYR A 1 1012 ? 14.432 -10.034 -61.318 1.00 90.25 1012 TYR A O 1
ATOM 7767 N N . ARG A 1 1013 ? 13.965 -7.875 -61.706 1.00 90.06 1013 ARG A N 1
ATOM 7768 C CA . ARG A 1 1013 ? 15.349 -7.426 -61.714 1.00 90.06 1013 ARG A CA 1
ATOM 7769 C C . ARG A 1 1013 ? 15.433 -5.990 -61.248 1.00 90.06 1013 ARG A C 1
ATOM 7771 O O . ARG A 1 1013 ? 14.641 -5.140 -61.660 1.00 90.06 1013 ARG A O 1
ATOM 7778 N N . THR A 1 1014 ? 16.445 -5.680 -60.453 1.00 83.19 1014 THR A N 1
ATOM 7779 C CA . THR A 1 1014 ? 16.871 -4.302 -60.251 1.00 83.19 1014 THR A CA 1
ATOM 7780 C C . THR A 1 1014 ? 18.371 -4.207 -60.024 1.00 83.19 1014 THR A C 1
ATOM 7782 O O . THR A 1 1014 ? 18.899 -4.786 -59.083 1.00 83.19 1014 THR A O 1
ATOM 7785 N N . ALA A 1 1015 ? 19.026 -3.409 -60.863 1.00 85.50 1015 ALA A N 1
ATOM 7786 C CA . ALA A 1 1015 ? 20.440 -3.064 -60.766 1.00 85.50 1015 ALA A CA 1
ATOM 7787 C C . ALA A 1 1015 ? 20.619 -1.664 -60.186 1.00 85.50 1015 ALA A C 1
ATOM 7789 O O . ALA A 1 1015 ? 21.054 -0.742 -60.871 1.00 85.50 1015 ALA A O 1
ATOM 7790 N N . VAL A 1 1016 ? 20.203 -1.483 -58.940 1.00 78.38 1016 VAL A N 1
ATOM 7791 C CA . VAL A 1 1016 ? 20.364 -0.222 -58.215 1.00 78.38 1016 VAL A CA 1
ATOM 7792 C C . VAL A 1 1016 ? 20.754 -0.583 -56.802 1.00 78.38 1016 VAL A C 1
ATOM 7794 O O . VAL A 1 1016 ? 19.981 -1.301 -56.188 1.00 78.38 1016 VAL A O 1
ATOM 7797 N N . ASN A 1 1017 ? 21.881 -0.073 -56.306 1.00 78.00 1017 ASN A N 1
ATOM 7798 C CA . ASN A 1 1017 ? 22.248 -0.230 -54.902 1.00 78.00 1017 ASN A CA 1
ATOM 7799 C C . ASN A 1 1017 ? 21.291 0.589 -54.038 1.00 78.00 1017 ASN A C 1
ATOM 7801 O O . ASN A 1 1017 ? 21.132 1.792 -54.259 1.00 78.00 1017 ASN A O 1
ATOM 7805 N N . ARG A 1 1018 ? 20.622 -0.061 -53.095 1.00 70.06 1018 ARG A N 1
ATOM 7806 C CA . ARG A 1 1018 ? 19.635 0.553 -52.205 1.00 70.06 1018 ARG A CA 1
ATOM 7807 C C . ARG A 1 1018 ? 19.564 -0.229 -50.909 1.00 70.06 1018 ARG A C 1
ATOM 7809 O O . ARG A 1 1018 ? 19.899 -1.401 -50.906 1.00 70.06 1018 ARG A O 1
ATOM 7816 N N . HIS A 1 1019 ? 19.074 0.407 -49.857 1.00 70.06 1019 HIS A N 1
ATOM 7817 C CA . HIS A 1 1019 ? 18.905 -0.242 -48.563 1.00 70.06 1019 HIS A CA 1
ATOM 7818 C C . HIS A 1 1019 ? 17.417 -0.403 -48.278 1.00 70.06 1019 HIS A C 1
ATOM 7820 O O . HIS A 1 1019 ? 16.692 0.593 -48.184 1.00 70.06 1019 HIS A O 1
ATOM 7826 N N . LEU A 1 1020 ? 16.944 -1.645 -48.238 1.00 61.75 1020 LEU A N 1
ATOM 7827 C CA . LEU A 1 1020 ? 15.544 -1.968 -47.990 1.00 61.75 1020 LEU A CA 1
ATOM 7828 C C . LEU A 1 1020 ? 15.468 -3.026 -46.899 1.00 61.75 1020 LEU A C 1
ATOM 7830 O O . LEU A 1 1020 ? 15.789 -4.182 -47.130 1.00 61.75 1020 LEU A O 1
ATOM 7834 N N . TYR A 1 1021 ? 14.931 -2.621 -45.754 1.00 61.19 1021 TYR A N 1
ATOM 7835 C CA . TYR A 1 1021 ? 14.774 -3.447 -44.553 1.00 61.19 1021 TYR A CA 1
ATOM 7836 C C . TYR A 1 1021 ? 13.450 -4.242 -44.527 1.00 61.19 1021 TYR A C 1
ATOM 7838 O O . TYR A 1 1021 ? 12.983 -4.647 -43.467 1.00 61.19 1021 TYR A O 1
ATOM 7846 N N . ASN A 1 1022 ? 12.774 -4.353 -45.680 1.00 64.44 1022 ASN A N 1
ATOM 7847 C CA . ASN A 1 1022 ? 11.539 -5.121 -45.893 1.00 64.44 1022 ASN A CA 1
ATOM 7848 C C . ASN A 1 1022 ? 11.227 -5.228 -47.408 1.00 64.44 1022 ASN A C 1
ATOM 7850 O O . ASN A 1 1022 ? 11.991 -4.732 -48.244 1.00 64.44 1022 ASN A O 1
ATOM 7854 N N . PHE A 1 1023 ? 10.072 -5.796 -47.789 1.00 63.47 1023 PHE A N 1
ATOM 7855 C CA . PHE A 1 1023 ? 9.542 -5.764 -49.154 1.00 63.47 1023 PHE A CA 1
ATOM 7856 C C . PHE A 1 1023 ? 9.538 -4.338 -49.724 1.00 63.47 1023 PHE A C 1
ATOM 7858 O O . PHE A 1 1023 ? 8.842 -3.446 -49.245 1.00 63.47 1023 PHE A O 1
ATOM 7865 N N . GLY A 1 1024 ? 10.287 -4.124 -50.804 1.00 54.66 1024 GLY A N 1
ATOM 7866 C CA . GLY A 1 1024 ? 10.347 -2.838 -51.497 1.00 54.66 1024 GLY A CA 1
ATOM 7867 C C . GLY A 1 1024 ? 9.347 -2.705 -52.643 1.00 54.66 1024 GLY A C 1
ATOM 7868 O O . GLY A 1 1024 ? 8.970 -1.590 -53.006 1.00 54.66 1024 GLY A O 1
ATOM 7869 N N . ARG A 1 1025 ? 8.930 -3.816 -53.268 1.00 66.88 1025 ARG A N 1
ATOM 7870 C CA . ARG A 1 1025 ? 8.005 -3.795 -54.412 1.00 66.88 1025 ARG A CA 1
ATOM 7871 C C . ARG A 1 1025 ? 7.208 -5.091 -54.547 1.00 66.88 1025 ARG A C 1
ATOM 7873 O O . ARG A 1 1025 ? 7.757 -6.176 -54.408 1.00 66.88 1025 ARG A O 1
ATOM 7880 N N . GLY A 1 1026 ? 5.931 -4.958 -54.910 1.00 70.62 1026 GLY A N 1
ATOM 7881 C CA . GLY A 1 1026 ? 5.076 -6.062 -55.348 1.00 70.62 1026 GLY A CA 1
ATOM 7882 C C . GLY A 1 1026 ? 4.875 -6.069 -56.867 1.00 70.62 1026 GLY A C 1
ATOM 7883 O O . GLY A 1 1026 ? 4.791 -5.010 -57.496 1.00 70.62 1026 GLY A O 1
ATOM 7884 N N . PHE A 1 1027 ? 4.781 -7.251 -57.466 1.00 76.81 1027 PHE A N 1
ATOM 7885 C CA . PHE A 1 1027 ? 4.423 -7.458 -58.871 1.00 76.81 1027 PHE A CA 1
ATOM 7886 C C . PHE A 1 1027 ? 3.616 -8.753 -59.035 1.00 76.81 1027 PHE A C 1
ATOM 7888 O O . PHE A 1 1027 ? 3.339 -9.449 -58.061 1.00 76.81 1027 PHE A O 1
ATOM 7895 N N . ARG A 1 1028 ? 3.141 -9.036 -60.252 1.00 80.88 1028 ARG A N 1
ATOM 7896 C CA . ARG A 1 1028 ? 2.273 -10.188 -60.533 1.00 80.88 1028 ARG A CA 1
ATOM 7897 C C . ARG A 1 1028 ? 3.025 -11.253 -61.321 1.00 80.88 1028 ARG A C 1
ATOM 7899 O O . ARG A 1 1028 ? 3.687 -10.917 -62.299 1.00 80.88 1028 ARG A O 1
ATOM 7906 N N . VAL A 1 1029 ? 2.872 -12.513 -60.922 1.00 85.00 1029 VAL A N 1
ATOM 7907 C CA . VAL A 1 1029 ? 3.444 -13.693 -61.588 1.00 85.00 1029 VAL A CA 1
ATOM 7908 C C . VAL A 1 1029 ? 2.375 -14.752 -61.852 1.00 85.00 1029 VAL A C 1
ATOM 7910 O O . VAL A 1 1029 ? 1.296 -14.733 -61.255 1.00 85.00 1029 VAL A O 1
ATOM 7913 N N . ASN A 1 1030 ? 2.671 -15.682 -62.758 1.00 85.44 1030 ASN A N 1
ATOM 7914 C CA . ASN A 1 1030 ? 1.839 -16.854 -63.015 1.00 85.44 1030 ASN A CA 1
ATOM 7915 C C . ASN A 1 1030 ? 2.568 -18.100 -62.511 1.00 85.44 1030 ASN A C 1
ATOM 7917 O O . ASN A 1 1030 ? 3.754 -18.269 -62.782 1.00 85.44 1030 ASN A O 1
ATOM 7921 N N . LEU A 1 1031 ? 1.851 -18.963 -61.799 1.00 84.81 1031 LEU A N 1
ATOM 7922 C CA . LEU A 1 1031 ? 2.354 -20.225 -61.273 1.00 84.81 1031 LEU A CA 1
ATOM 7923 C C . LEU A 1 1031 ? 1.688 -21.383 -62.012 1.00 84.81 1031 LEU A C 1
ATOM 7925 O O . LEU A 1 1031 ? 0.472 -21.367 -62.222 1.00 84.81 1031 LEU A O 1
ATOM 7929 N N . LYS A 1 1032 ? 2.482 -22.384 -62.393 1.00 82.62 1032 LYS A N 1
ATOM 7930 C CA . LYS A 1 1032 ? 1.991 -23.575 -63.097 1.00 82.62 1032 LYS A CA 1
ATOM 7931 C C . LYS A 1 1032 ? 1.616 -24.675 -62.107 1.00 82.62 1032 LYS A C 1
ATOM 7933 O O . LYS A 1 1032 ? 2.208 -24.788 -61.038 1.00 82.62 1032 LYS A O 1
ATOM 7938 N N . ARG A 1 1033 ? 0.666 -25.521 -62.479 1.00 80.50 1033 ARG A N 1
ATOM 7939 C CA . ARG A 1 1033 ? 0.382 -26.798 -61.833 1.00 80.50 1033 ARG A CA 1
ATOM 7940 C C . ARG A 1 1033 ? 1.625 -27.682 -61.916 1.00 80.50 1033 ARG A C 1
ATOM 7942 O O . ARG A 1 1033 ? 2.232 -27.810 -62.979 1.00 80.50 1033 ARG A O 1
ATOM 7949 N N . GLY A 1 1034 ? 1.969 -28.326 -60.807 1.00 75.94 1034 GLY A N 1
ATOM 7950 C CA . GLY A 1 1034 ? 3.233 -29.036 -60.637 1.00 75.94 1034 GLY A CA 1
ATOM 7951 C C . GLY A 1 1034 ? 4.293 -28.171 -59.957 1.00 75.94 1034 GLY A C 1
ATOM 7952 O O . GLY A 1 1034 ? 3.973 -27.203 -59.268 1.00 75.94 1034 GLY A O 1
ATOM 7953 N N . GLU A 1 1035 ? 5.556 -28.562 -60.102 1.00 79.75 1035 GLU A N 1
ATOM 7954 C CA . GLU A 1 1035 ? 6.688 -27.898 -59.454 1.00 79.75 1035 GLU A CA 1
ATOM 7955 C C . GLU A 1 1035 ? 6.933 -26.495 -60.026 1.00 79.75 1035 GLU A C 1
ATOM 7957 O O . GLU A 1 1035 ? 7.004 -26.309 -61.244 1.00 79.75 1035 GLU A O 1
ATOM 7962 N N . ASN A 1 1036 ? 7.071 -25.514 -59.137 1.00 85.56 1036 ASN A N 1
ATOM 7963 C CA . ASN A 1 1036 ? 7.510 -24.161 -59.435 1.00 85.56 1036 ASN A CA 1
ATOM 7964 C C . ASN A 1 1036 ? 8.851 -23.921 -58.754 1.00 85.56 1036 ASN A C 1
ATOM 7966 O O . ASN A 1 1036 ? 8.988 -24.177 -57.559 1.00 85.56 1036 ASN A O 1
ATOM 7970 N N . LEU A 1 1037 ? 9.815 -23.419 -59.520 1.00 89.06 1037 LEU A N 1
ATOM 7971 C CA . LEU A 1 1037 ? 11.175 -23.186 -59.058 1.00 89.06 1037 LEU A CA 1
ATOM 7972 C C . LEU A 1 1037 ? 11.468 -21.687 -59.014 1.00 89.06 1037 LEU A C 1
ATOM 7974 O O . LEU A 1 1037 ? 11.360 -21.008 -60.036 1.00 89.06 1037 LEU A O 1
ATOM 7978 N N . LEU A 1 1038 ? 11.836 -21.181 -57.841 1.00 92.69 1038 LEU A N 1
ATOM 7979 C CA . LEU A 1 1038 ? 12.174 -19.785 -57.585 1.00 92.69 1038 LEU A CA 1
ATOM 7980 C C . LEU A 1 1038 ? 13.654 -19.682 -57.226 1.00 92.69 1038 LEU A C 1
ATOM 7982 O O . LEU A 1 1038 ? 14.078 -20.194 -56.193 1.00 92.69 1038 LEU A O 1
ATOM 7986 N N . LEU A 1 1039 ? 14.424 -18.996 -58.069 1.00 94.94 1039 LEU A N 1
ATOM 7987 C CA . LEU A 1 1039 ? 15.821 -18.660 -57.799 1.00 94.94 1039 LEU A CA 1
ATOM 7988 C C . LEU A 1 1039 ? 15.928 -17.159 -57.548 1.00 94.94 1039 LEU A C 1
ATOM 7990 O O . LEU A 1 1039 ? 15.501 -16.357 -58.379 1.00 94.94 1039 LEU A O 1
ATOM 7994 N N . VAL A 1 1040 ? 16.527 -16.777 -56.428 1.00 95.25 1040 VAL A N 1
ATOM 7995 C CA . VAL A 1 1040 ? 16.766 -15.385 -56.044 1.00 95.25 1040 VAL A CA 1
ATOM 7996 C C . VAL A 1 1040 ? 18.265 -15.155 -55.955 1.00 95.25 1040 VAL A C 1
ATOM 7998 O O . VAL A 1 1040 ? 18.954 -15.887 -55.257 1.00 95.25 1040 VAL A O 1
ATOM 8001 N N . LYS A 1 1041 ? 18.765 -14.131 -56.643 1.00 95.06 1041 LYS A N 1
ATOM 8002 C CA . LYS A 1 1041 ? 20.132 -13.627 -56.513 1.00 95.06 1041 LYS A CA 1
ATOM 8003 C C . LYS A 1 1041 ? 20.104 -12.263 -55.849 1.00 95.06 1041 LYS A C 1
ATOM 8005 O O . LYS A 1 1041 ? 19.474 -11.352 -56.390 1.00 95.06 1041 LYS A O 1
ATOM 8010 N N . VAL A 1 1042 ? 20.849 -12.106 -54.763 1.00 93.44 1042 VAL A N 1
ATOM 8011 C CA . VAL A 1 1042 ? 21.189 -10.804 -54.180 1.00 93.44 1042 VAL A CA 1
ATOM 8012 C C . VAL A 1 1042 ? 22.686 -10.588 -54.356 1.00 93.44 1042 VAL A C 1
ATOM 8014 O O . VAL A 1 1042 ? 23.482 -11.449 -53.992 1.00 93.44 1042 VAL A O 1
ATOM 8017 N N . SER A 1 1043 ? 23.070 -9.471 -54.971 1.00 90.94 1043 SER A N 1
ATOM 8018 C CA . SER A 1 1043 ? 24.474 -9.083 -55.110 1.00 90.94 1043 SER A CA 1
ATOM 8019 C C . SER A 1 1043 ? 24.754 -7.909 -54.193 1.00 90.94 1043 SER A C 1
ATOM 8021 O O . SER A 1 1043 ? 24.017 -6.925 -54.246 1.00 90.94 1043 SER A O 1
ATOM 8023 N N . GLN A 1 1044 ? 25.812 -8.012 -53.399 1.00 86.19 1044 GLN A N 1
ATOM 8024 C CA . GLN A 1 1044 ? 26.211 -7.028 -52.398 1.00 86.19 1044 GLN A CA 1
ATOM 8025 C C . GLN A 1 1044 ? 27.475 -6.299 -52.846 1.00 86.19 1044 GLN A C 1
ATOM 8027 O O . GLN A 1 1044 ? 28.288 -6.880 -53.571 1.00 86.19 1044 GLN A O 1
ATOM 8032 N N . ARG A 1 1045 ? 27.625 -5.033 -52.433 1.00 77.31 1045 ARG A N 1
ATOM 8033 C CA . ARG A 1 1045 ? 28.833 -4.216 -52.607 1.00 77.31 1045 ARG A CA 1
ATOM 8034 C C . ARG A 1 1045 ? 29.535 -3.809 -51.303 1.00 77.31 1045 ARG A C 1
ATOM 8036 O O . ARG A 1 1045 ? 30.733 -4.040 -51.178 1.00 77.31 1045 ARG A O 1
ATOM 8043 N N . GLU A 1 1046 ? 28.837 -3.132 -50.391 1.00 70.31 1046 GLU A N 1
ATOM 8044 C CA . GLU A 1 1046 ? 29.391 -2.650 -49.114 1.00 70.31 1046 GLU A CA 1
ATOM 8045 C C . GLU A 1 1046 ? 28.312 -2.633 -48.011 1.00 70.31 1046 GLU A C 1
ATOM 8047 O O . GLU A 1 1046 ? 27.181 -2.243 -48.291 1.00 70.31 1046 GLU A O 1
ATOM 8052 N N . ALA A 1 1047 ? 28.678 -3.015 -46.775 1.00 66.75 1047 ALA A N 1
ATOM 8053 C CA . ALA A 1 1047 ? 27.810 -3.124 -45.583 1.00 66.75 1047 ALA A CA 1
ATOM 8054 C C . ALA A 1 1047 ? 26.844 -4.335 -45.565 1.00 66.75 1047 ALA A C 1
ATOM 8056 O O . ALA A 1 1047 ? 26.968 -5.247 -46.382 1.00 66.75 1047 ALA A O 1
ATOM 8057 N N . ASP A 1 1048 ? 25.935 -4.363 -44.586 1.00 74.12 1048 ASP A N 1
ATOM 8058 C CA . ASP A 1 1048 ? 24.943 -5.423 -44.375 1.00 74.12 1048 ASP A CA 1
ATOM 8059 C C . ASP A 1 1048 ? 24.130 -5.720 -45.644 1.00 74.12 1048 ASP A C 1
ATOM 8061 O O . ASP A 1 1048 ? 23.806 -4.818 -46.424 1.00 74.12 1048 ASP A O 1
ATOM 8065 N N . TRP A 1 1049 ? 23.752 -6.986 -45.830 1.00 80.19 1049 TRP A N 1
ATOM 8066 C CA . TRP A 1 1049 ? 22.900 -7.404 -46.941 1.00 80.19 1049 TRP A CA 1
ATOM 8067 C C . TRP A 1 1049 ? 21.722 -8.265 -46.513 1.00 80.19 1049 TRP A C 1
ATOM 8069 O O . TRP A 1 1049 ? 21.858 -9.282 -45.828 1.00 80.19 1049 TRP A O 1
ATOM 8079 N N . SER A 1 1050 ? 20.547 -7.852 -46.979 1.00 85.25 1050 SER A N 1
ATOM 8080 C CA . SER A 1 1050 ? 19.272 -8.452 -46.613 1.00 85.25 1050 SER A CA 1
ATOM 8081 C C . SER A 1 1050 ? 18.477 -8.912 -47.838 1.00 85.25 1050 SER A C 1
ATOM 8083 O O . SER A 1 1050 ? 18.590 -8.339 -48.927 1.00 85.25 1050 SER A O 1
ATOM 8085 N N . MET A 1 1051 ? 17.642 -9.938 -47.663 1.00 87.81 1051 MET A N 1
ATOM 8086 C CA . MET A 1 1051 ? 16.693 -10.443 -48.662 1.00 87.81 1051 MET A CA 1
ATOM 8087 C C . MET A 1 1051 ? 15.313 -10.609 -48.030 1.00 87.81 1051 MET A C 1
ATOM 8089 O O . MET A 1 1051 ? 15.204 -11.232 -46.982 1.00 87.81 1051 MET A O 1
ATOM 8093 N N . PHE A 1 1052 ? 14.277 -10.128 -48.723 1.00 83.88 1052 PHE A N 1
ATOM 8094 C CA . PHE A 1 1052 ? 12.872 -10.309 -48.353 1.00 83.88 1052 PHE A CA 1
ATOM 8095 C C . PHE A 1 1052 ? 12.083 -10.785 -49.572 1.00 83.88 1052 PHE A C 1
ATOM 8097 O O . PHE A 1 1052 ? 11.941 -10.030 -50.538 1.00 83.88 1052 PHE A O 1
ATOM 8104 N N . VAL A 1 1053 ? 11.567 -12.021 -49.570 1.00 85.50 1053 VAL A N 1
ATOM 8105 C CA . VAL A 1 1053 ? 10.770 -12.567 -50.692 1.00 85.50 1053 VAL A CA 1
ATOM 8106 C C . VAL A 1 1053 ? 9.495 -13.255 -50.200 1.00 85.50 1053 VAL A C 1
ATOM 8108 O O . VAL A 1 1053 ? 9.544 -14.111 -49.326 1.00 85.50 1053 VAL A O 1
ATOM 8111 N N . GLY A 1 1054 ? 8.342 -12.889 -50.768 1.00 81.06 1054 GLY A N 1
ATOM 8112 C CA . GLY A 1 1054 ? 7.026 -13.416 -50.391 1.00 81.06 1054 GLY A CA 1
ATOM 8113 C C . GLY A 1 1054 ? 6.099 -13.615 -51.591 1.00 81.06 1054 GLY A C 1
ATOM 8114 O O . GLY A 1 1054 ? 6.239 -12.940 -52.616 1.00 81.06 1054 GLY A O 1
ATOM 8115 N N . ILE A 1 1055 ? 5.136 -14.534 -51.475 1.00 77.75 1055 ILE A N 1
ATOM 8116 C CA . ILE A 1 1055 ? 4.149 -14.822 -52.526 1.00 77.75 1055 ILE A CA 1
ATOM 8117 C C . ILE A 1 1055 ? 2.751 -15.084 -51.948 1.00 77.75 1055 ILE A C 1
ATOM 8119 O O . ILE A 1 1055 ? 2.596 -15.680 -50.886 1.00 77.75 1055 ILE A O 1
ATOM 8123 N N . ASP A 1 1056 ? 1.714 -14.630 -52.650 1.00 67.12 1056 ASP A N 1
ATOM 8124 C CA . ASP A 1 1056 ? 0.327 -14.737 -52.191 1.00 67.12 1056 ASP A CA 1
ATOM 8125 C C . ASP A 1 1056 ? -0.161 -16.176 -52.066 1.00 67.12 1056 ASP A C 1
ATOM 8127 O O . ASP A 1 1056 ? -0.113 -16.954 -53.023 1.00 67.12 1056 ASP A O 1
ATOM 8131 N N . GLY A 1 1057 ? -0.760 -16.481 -50.913 1.00 56.97 1057 GLY A N 1
ATOM 8132 C CA . GLY A 1 1057 ? -1.348 -17.792 -50.641 1.00 56.97 1057 GLY A CA 1
ATOM 8133 C C . GLY A 1 1057 ? -0.312 -18.868 -50.318 1.00 56.97 1057 GLY A C 1
ATOM 8134 O O . GLY A 1 1057 ? -0.601 -20.047 -50.522 1.00 56.97 1057 GLY A O 1
ATOM 8135 N N . PHE A 1 1058 ? 0.874 -18.452 -49.867 1.00 54.25 1058 PHE A N 1
ATOM 8136 C CA . PHE A 1 1058 ? 1.860 -19.281 -49.186 1.00 54.25 1058 PHE A CA 1
ATOM 8137 C C . PHE A 1 1058 ? 1.730 -19.035 -47.672 1.00 54.25 1058 PHE A C 1
ATOM 8139 O O . PHE A 1 1058 ? 1.881 -17.899 -47.227 1.00 54.25 1058 PHE A O 1
ATOM 8146 N N . GLU A 1 1059 ? 1.392 -20.070 -46.901 1.00 49.06 1059 GLU A N 1
ATOM 8147 C CA . GLU A 1 1059 ? 1.349 -20.043 -45.432 1.00 49.06 1059 GLU A CA 1
ATOM 8148 C C . GLU A 1 1059 ? 2.560 -20.833 -44.917 1.00 49.06 1059 GLU A C 1
ATOM 8150 O O . GLU A 1 1059 ? 2.745 -21.992 -45.293 1.00 49.06 1059 GLU A O 1
ATOM 8155 N N . ASP A 1 1060 ? 3.415 -20.189 -44.116 1.00 40.34 1060 ASP A N 1
ATOM 8156 C CA . ASP A 1 1060 ? 4.605 -20.817 -43.526 1.00 40.34 1060 ASP A CA 1
ATOM 8157 C C . ASP A 1 1060 ? 4.160 -21.973 -42.612 1.00 40.34 1060 ASP A C 1
ATOM 8159 O O . ASP A 1 1060 ? 3.260 -21.820 -41.779 1.00 40.34 1060 ASP A O 1
ATOM 8163 N N . ILE A 1 1061 ? 4.740 -23.159 -42.792 1.00 37.25 1061 ILE A N 1
ATOM 8164 C CA . ILE A 1 1061 ? 4.364 -24.337 -42.007 1.00 37.25 1061 ILE A CA 1
ATOM 8165 C C . ILE A 1 1061 ? 4.942 -24.172 -40.590 1.00 37.25 1061 ILE A C 1
ATOM 8167 O O . ILE A 1 1061 ? 6.113 -24.454 -40.359 1.00 37.25 1061 ILE A O 1
ATOM 8171 N N . GLN A 1 1062 ? 4.053 -23.759 -39.677 1.00 36.00 1062 GLN A N 1
ATOM 8172 C CA . GLN A 1 1062 ? 4.077 -23.814 -38.203 1.00 36.00 1062 GLN A CA 1
ATOM 8173 C C . GLN A 1 1062 ? 5.086 -22.932 -37.431 1.00 36.00 1062 GLN A C 1
ATOM 8175 O O . GLN A 1 1062 ? 6.269 -23.238 -37.331 1.00 36.00 1062 GLN A O 1
ATOM 8180 N N . ALA A 1 1063 ? 4.554 -21.901 -36.758 1.00 33.19 1063 ALA A N 1
ATOM 8181 C CA . ALA A 1 1063 ? 5.137 -21.283 -35.560 1.00 33.19 1063 ALA A CA 1
ATOM 8182 C C . ALA A 1 1063 ? 4.808 -22.136 -34.304 1.00 33.19 1063 ALA A C 1
ATOM 8184 O O . ALA A 1 1063 ? 3.773 -22.813 -34.314 1.00 33.19 1063 ALA A O 1
ATOM 8185 N N . PRO A 1 1064 ? 5.657 -22.147 -33.254 1.00 42.00 1064 PRO A N 1
ATOM 8186 C CA . PRO A 1 1064 ? 5.515 -23.058 -32.119 1.00 42.00 1064 PRO A CA 1
ATOM 8187 C C . PRO A 1 1064 ? 4.301 -22.731 -31.241 1.00 42.00 1064 PRO A C 1
ATOM 8189 O O . PRO A 1 1064 ? 3.857 -21.589 -31.132 1.00 42.00 1064 PRO A O 1
ATOM 8192 N N . ASP A 1 1065 ? 3.763 -23.779 -30.626 1.00 50.50 1065 ASP A N 1
ATOM 8193 C CA . ASP A 1 1065 ? 2.616 -23.727 -29.732 1.00 50.50 1065 ASP A CA 1
ATOM 8194 C C . ASP A 1 1065 ? 3.080 -23.409 -28.304 1.00 50.50 1065 ASP A C 1
ATOM 8196 O O . ASP A 1 1065 ? 3.779 -24.212 -27.685 1.00 50.50 1065 ASP A O 1
ATOM 8200 N N . VAL A 1 1066 ? 2.686 -22.235 -27.807 1.00 52.69 1066 VAL A N 1
ATOM 8201 C CA . VAL A 1 1066 ? 3.083 -21.647 -26.514 1.00 52.69 1066 VAL A CA 1
ATOM 8202 C C . VAL A 1 1066 ? 2.779 -22.568 -25.325 1.00 52.69 1066 VAL A C 1
ATOM 8204 O O . VAL A 1 1066 ? 3.453 -22.491 -24.310 1.00 52.69 1066 VAL A O 1
ATOM 8207 N N . ALA A 1 1067 ? 1.808 -23.481 -25.445 1.00 56.34 1067 ALA A N 1
ATOM 8208 C CA . ALA A 1 1067 ? 1.480 -24.419 -24.370 1.00 56.34 1067 ALA A CA 1
ATOM 8209 C C . ALA A 1 1067 ? 2.535 -25.526 -24.171 1.00 56.34 1067 ALA A C 1
ATOM 8211 O O . ALA A 1 1067 ? 2.532 -26.191 -23.142 1.00 56.34 1067 ALA A O 1
ATOM 8212 N N . ALA A 1 1068 ? 3.413 -25.761 -25.153 1.00 62.88 1068 ALA A N 1
ATOM 8213 C CA . ALA A 1 1068 ? 4.423 -26.818 -25.095 1.00 62.88 1068 ALA A CA 1
ATOM 8214 C C . ALA A 1 1068 ? 5.814 -26.343 -24.637 1.00 62.88 1068 ALA A C 1
ATOM 8216 O O . ALA A 1 1068 ? 6.696 -27.180 -24.453 1.00 62.88 1068 ALA A O 1
ATOM 8217 N N . ASP A 1 1069 ? 6.002 -25.034 -24.473 1.00 70.44 1069 ASP A N 1
ATOM 8218 C CA . ASP A 1 1069 ? 7.192 -24.411 -23.888 1.00 70.44 1069 ASP A CA 1
ATOM 8219 C C . ASP A 1 1069 ? 6.966 -24.288 -22.375 1.00 70.44 1069 ASP A C 1
ATOM 8221 O O . ASP A 1 1069 ? 6.333 -23.355 -21.885 1.00 70.44 1069 ASP A O 1
ATOM 8225 N N . VAL A 1 1070 ? 7.380 -25.318 -21.642 1.00 71.00 1070 VAL A N 1
ATOM 8226 C CA . VAL A 1 1070 ? 7.034 -25.512 -20.227 1.00 71.00 1070 VAL A CA 1
ATOM 8227 C C . VAL A 1 1070 ? 8.022 -24.786 -19.318 1.00 71.00 1070 VAL A C 1
ATOM 8229 O O . VAL A 1 1070 ? 7.693 -24.489 -18.170 1.00 71.00 1070 VAL A O 1
ATOM 8232 N N . ASN A 1 1071 ? 9.236 -24.509 -19.803 1.00 65.44 1071 ASN A N 1
ATOM 8233 C CA . ASN A 1 1071 ? 10.230 -23.728 -19.070 1.00 65.44 1071 ASN A CA 1
ATOM 8234 C C . ASN A 1 1071 ? 10.175 -22.217 -19.392 1.00 65.44 1071 ASN A C 1
ATOM 8236 O O . ASN A 1 1071 ? 10.826 -21.442 -18.689 1.00 65.44 1071 ASN A O 1
ATOM 8240 N N . GLY A 1 1072 ? 9.385 -21.809 -20.393 1.00 54.19 1072 GLY A N 1
ATOM 8241 C CA . GLY A 1 1072 ? 9.150 -20.415 -20.762 1.00 54.19 1072 GLY A CA 1
ATOM 8242 C C . GLY A 1 1072 ? 10.343 -19.754 -21.452 1.00 54.19 1072 GLY A C 1
ATOM 8243 O O . GLY A 1 1072 ? 10.490 -18.533 -21.361 1.00 54.19 1072 GLY A O 1
ATOM 8244 N N . ASP A 1 1073 ? 11.219 -20.537 -22.092 1.00 50.41 1073 ASP A N 1
ATOM 8245 C CA . ASP A 1 1073 ? 12.435 -20.046 -22.756 1.00 50.41 1073 ASP A CA 1
ATOM 8246 C C . ASP A 1 1073 ? 12.204 -19.584 -24.211 1.00 50.41 1073 ASP A C 1
ATOM 8248 O O . ASP A 1 1073 ? 13.117 -19.078 -24.872 1.00 50.41 1073 ASP A O 1
ATOM 8252 N N . GLY A 1 1074 ? 10.966 -19.699 -24.700 1.00 45.62 1074 GLY A N 1
ATOM 8253 C CA . GLY A 1 1074 ? 10.537 -19.343 -26.048 1.00 45.62 1074 GLY A CA 1
ATOM 8254 C C . GLY A 1 1074 ? 10.817 -20.427 -27.092 1.00 45.62 1074 GLY A C 1
ATOM 8255 O O . GLY A 1 1074 ? 10.555 -20.206 -28.281 1.00 45.62 1074 GLY A O 1
ATOM 8256 N N . ILE A 1 1075 ? 11.365 -21.581 -26.694 1.00 54.06 1075 ILE A N 1
ATOM 8257 C CA . ILE A 1 1075 ? 11.817 -22.658 -27.574 1.00 54.06 1075 ILE A CA 1
ATOM 8258 C C . ILE A 1 1075 ? 11.368 -24.012 -27.018 1.00 54.06 1075 ILE A C 1
ATOM 8260 O O . ILE A 1 1075 ? 12.043 -24.611 -26.193 1.00 54.06 1075 ILE A O 1
ATOM 8264 N N . VAL A 1 1076 ? 10.343 -24.613 -27.626 1.00 59.00 1076 VAL A N 1
ATOM 8265 C CA . VAL A 1 1076 ? 10.001 -26.016 -27.341 1.00 59.00 1076 VAL A CA 1
ATOM 8266 C C . VAL A 1 1076 ? 11.184 -26.922 -27.718 1.00 59.00 1076 VAL A C 1
ATOM 8268 O O . VAL A 1 1076 ? 11.506 -27.079 -28.902 1.00 59.00 1076 VAL A O 1
ATOM 8271 N N . ASN A 1 1077 ? 11.851 -27.507 -26.722 1.00 64.44 1077 ASN A N 1
ATOM 8272 C CA . ASN A 1 1077 ? 13.037 -28.347 -26.864 1.00 64.44 1077 ASN A CA 1
ATOM 8273 C C . ASN A 1 1077 ? 13.049 -29.528 -25.858 1.00 64.44 1077 ASN A C 1
ATOM 8275 O O . ASN A 1 1077 ? 12.052 -29.870 -25.225 1.00 64.44 1077 ASN A O 1
ATOM 8279 N N . VAL A 1 1078 ? 14.162 -30.267 -25.764 1.00 62.34 1078 VAL A N 1
ATOM 8280 C CA . VAL A 1 1078 ? 14.230 -31.473 -24.909 1.00 62.34 1078 VAL A CA 1
ATOM 8281 C C . VAL A 1 1078 ? 14.174 -31.153 -23.408 1.00 62.34 1078 VAL A C 1
ATOM 8283 O O . VAL A 1 1078 ? 13.844 -32.032 -22.613 1.00 62.34 1078 VAL A O 1
ATOM 8286 N N . GLN A 1 1079 ? 14.463 -29.914 -23.006 1.00 62.75 1079 GLN A N 1
ATOM 8287 C CA . GLN A 1 1079 ? 14.360 -29.473 -21.616 1.00 62.75 1079 GLN A CA 1
ATOM 8288 C C . GLN A 1 1079 ? 12.899 -29.425 -21.148 1.00 62.75 1079 GLN A C 1
ATOM 8290 O O . GLN A 1 1079 ? 12.621 -29.859 -20.030 1.00 62.75 1079 GLN A O 1
ATOM 8295 N N . ASP A 1 1080 ? 11.962 -29.047 -22.023 1.00 73.62 1080 ASP A N 1
ATOM 8296 C CA . ASP A 1 1080 ? 10.519 -29.075 -21.743 1.00 73.62 1080 ASP A CA 1
ATOM 8297 C C . ASP A 1 1080 ? 10.014 -30.497 -21.501 1.00 73.62 1080 ASP A C 1
ATOM 8299 O O . ASP A 1 1080 ? 9.265 -30.763 -20.560 1.00 73.62 1080 ASP A O 1
ATOM 8303 N N . LEU A 1 1081 ? 10.504 -31.456 -22.293 1.00 75.31 1081 LEU A N 1
ATOM 8304 C CA . LEU A 1 1081 ? 10.203 -32.877 -22.101 1.00 75.31 1081 LEU A CA 1
ATOM 8305 C C . LEU A 1 1081 ? 10.687 -33.391 -20.745 1.00 75.31 1081 LEU A C 1
ATOM 8307 O O . LEU A 1 1081 ? 9.973 -34.133 -20.066 1.00 75.31 1081 LEU A O 1
ATOM 8311 N N . VAL A 1 1082 ? 11.904 -33.012 -20.346 1.00 72.25 1082 VAL A N 1
ATOM 8312 C CA . VAL A 1 1082 ? 12.468 -33.392 -19.045 1.00 72.25 1082 VAL A CA 1
ATOM 8313 C C . VAL A 1 1082 ? 11.640 -32.779 -17.918 1.00 72.25 1082 VAL A C 1
ATOM 8315 O O . VAL A 1 1082 ? 11.312 -33.483 -16.958 1.00 72.25 1082 VAL A O 1
ATOM 8318 N N . LEU A 1 1083 ? 11.233 -31.519 -18.064 1.00 73.62 1083 LEU A N 1
ATOM 8319 C CA . LEU A 1 1083 ? 10.455 -30.795 -17.069 1.00 73.62 1083 LEU A CA 1
ATOM 8320 C C . LEU A 1 1083 ? 9.073 -31.425 -16.852 1.00 73.62 1083 LEU A C 1
ATOM 8322 O O . LEU A 1 1083 ? 8.740 -31.743 -15.707 1.00 73.62 1083 LEU A O 1
ATOM 8326 N N . VAL A 1 1084 ? 8.327 -31.731 -17.920 1.00 81.94 1084 VAL A N 1
ATOM 8327 C CA . VAL A 1 1084 ? 7.043 -32.453 -17.811 1.00 81.94 1084 VAL A CA 1
ATOM 8328 C C . VAL A 1 1084 ? 7.243 -33.844 -17.216 1.00 81.94 1084 VAL A C 1
ATOM 8330 O O . VAL A 1 1084 ? 6.522 -34.245 -16.302 1.00 81.94 1084 VAL A O 1
ATOM 8333 N N . SER A 1 1085 ? 8.273 -34.573 -17.658 1.00 78.50 1085 SER A N 1
ATOM 8334 C CA . SER A 1 1085 ? 8.537 -35.922 -17.148 1.00 78.50 1085 SER A CA 1
ATOM 8335 C C . SER A 1 1085 ? 8.847 -35.961 -15.647 1.00 78.50 1085 SER A C 1
ATOM 8337 O O . SER A 1 1085 ? 8.481 -36.921 -14.968 1.00 78.50 1085 SER A O 1
ATOM 8339 N N . SER A 1 1086 ? 9.476 -34.908 -15.113 1.00 76.00 1086 SER A N 1
ATOM 8340 C CA . SER A 1 1086 ? 9.813 -34.792 -13.690 1.00 76.00 1086 SER A CA 1
ATOM 8341 C C . SER A 1 1086 ? 8.595 -34.544 -12.791 1.00 76.00 1086 SER A C 1
ATOM 8343 O O . SER A 1 1086 ? 8.672 -34.758 -11.581 1.00 76.00 1086 SER A O 1
ATOM 8345 N N . ARG A 1 1087 ? 7.468 -34.119 -13.380 1.00 79.75 1087 ARG A N 1
ATOM 8346 C CA . ARG A 1 1087 ? 6.232 -33.740 -12.680 1.00 79.75 1087 ARG A CA 1
ATOM 8347 C C . ARG A 1 1087 ? 5.077 -34.730 -12.901 1.00 79.75 1087 ARG A C 1
ATOM 8349 O O . ARG A 1 1087 ? 3.971 -34.479 -12.432 1.00 79.75 1087 ARG A O 1
ATOM 8356 N N . LEU A 1 1088 ? 5.324 -35.873 -13.552 1.00 81.06 1088 LEU A N 1
ATOM 8357 C CA . LEU A 1 1088 ? 4.311 -36.915 -13.774 1.00 81.06 1088 LEU A CA 1
ATOM 8358 C C . LEU A 1 1088 ? 3.663 -37.377 -12.456 1.00 81.06 1088 LEU A C 1
ATOM 8360 O O . LEU A 1 1088 ? 4.351 -37.774 -11.514 1.00 81.06 1088 LEU A O 1
ATOM 8364 N N . GLY A 1 1089 ? 2.329 -37.368 -12.412 1.00 71.12 1089 GLY A N 1
ATOM 8365 C CA . GLY A 1 1089 ? 1.525 -37.754 -11.248 1.00 71.12 1089 GLY A CA 1
ATOM 8366 C C . GLY A 1 1089 ? 1.131 -36.601 -10.318 1.00 71.12 1089 GLY A C 1
ATOM 8367 O O . GLY A 1 1089 ? 0.457 -36.850 -9.318 1.00 71.12 1089 GLY A O 1
ATOM 8368 N N . GLN A 1 1090 ? 1.519 -35.359 -10.624 1.00 81.06 1090 GLN A N 1
ATOM 8369 C CA . GLN A 1 1090 ? 1.014 -34.173 -9.926 1.00 81.06 1090 GLN A CA 1
ATOM 8370 C C . GLN A 1 1090 ? -0.435 -33.863 -10.329 1.00 81.06 1090 GLN A C 1
ATOM 8372 O O . GLN A 1 1090 ? -0.841 -34.094 -11.467 1.00 81.06 1090 GLN A O 1
ATOM 8377 N N . THR A 1 1091 ? -1.211 -33.329 -9.383 1.00 72.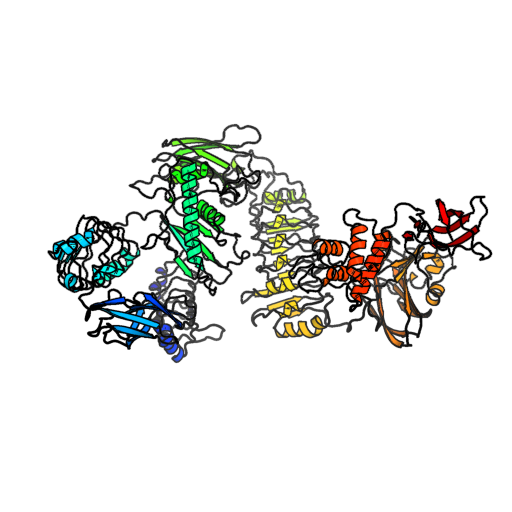75 1091 THR A N 1
ATOM 8378 C CA . THR A 1 1091 ? -2.622 -32.948 -9.564 1.00 72.75 1091 THR A CA 1
ATOM 8379 C C . THR A 1 1091 ? -2.811 -31.454 -9.309 1.00 72.75 1091 THR A C 1
ATOM 8381 O O . THR A 1 1091 ? -2.260 -30.937 -8.336 1.00 72.75 1091 THR A O 1
ATOM 8384 N N . GLY A 1 1092 ? -3.639 -30.792 -10.117 1.00 60.44 1092 GLY A N 1
ATOM 8385 C CA . GLY A 1 1092 ? -3.833 -29.338 -10.132 1.00 60.44 1092 GLY A CA 1
ATOM 8386 C C . GLY A 1 1092 ? -3.274 -28.703 -11.410 1.00 60.44 1092 GLY A C 1
ATOM 8387 O O . GLY A 1 1092 ? -2.408 -29.285 -12.057 1.00 60.44 1092 GLY A O 1
ATOM 8388 N N . GLN A 1 1093 ? -3.772 -27.518 -11.780 1.00 61.34 1093 GLN A N 1
ATOM 8389 C CA . GLN A 1 1093 ? -3.290 -26.804 -12.968 1.00 61.34 1093 GLN A CA 1
ATOM 8390 C C . GLN A 1 1093 ? -1.866 -26.291 -12.724 1.00 61.34 1093 GLN A C 1
ATOM 8392 O O . GLN A 1 1093 ? -1.646 -25.430 -11.872 1.00 61.34 1093 GLN A O 1
ATOM 8397 N N . THR A 1 1094 ? -0.901 -26.847 -13.454 1.00 71.81 1094 THR A N 1
ATOM 8398 C CA . THR A 1 1094 ? 0.521 -26.477 -13.395 1.00 71.81 1094 THR A CA 1
ATOM 8399 C C . THR A 1 1094 ? 1.052 -26.282 -14.811 1.00 71.81 1094 THR A C 1
ATOM 8401 O O . THR A 1 1094 ? 0.449 -26.763 -15.760 1.00 71.81 1094 THR A O 1
ATOM 8404 N N . GLU A 1 1095 ? 2.206 -25.638 -14.973 1.00 70.94 1095 GLU A N 1
ATOM 8405 C CA . GLU A 1 1095 ? 2.843 -25.433 -16.290 1.00 70.94 1095 GLU A CA 1
ATOM 8406 C C . GLU A 1 1095 ? 3.112 -26.750 -17.045 1.00 70.94 1095 GLU A C 1
ATOM 8408 O O . GLU A 1 1095 ? 3.183 -26.762 -18.266 1.00 70.94 1095 GLU A O 1
ATOM 8413 N N . ALA A 1 1096 ? 3.233 -27.875 -16.325 1.00 76.75 1096 ALA A N 1
ATOM 8414 C CA . ALA A 1 1096 ? 3.424 -29.200 -16.915 1.00 76.75 1096 ALA A CA 1
ATOM 8415 C C . ALA A 1 1096 ? 2.108 -29.912 -17.297 1.00 76.75 1096 ALA A C 1
ATOM 8417 O O . ALA A 1 1096 ? 2.161 -30.959 -17.941 1.00 76.75 1096 ALA A O 1
ATOM 8418 N N . ASP A 1 1097 ? 0.949 -29.368 -16.910 1.00 81.12 1097 ASP A N 1
ATOM 8419 C CA . ASP A 1 1097 ? -0.389 -29.802 -17.339 1.00 81.12 1097 ASP A CA 1
ATOM 8420 C C . ASP A 1 1097 ? -0.753 -29.077 -18.646 1.00 81.12 1097 ASP A C 1
ATOM 8422 O O . ASP A 1 1097 ? -1.526 -28.120 -18.681 1.00 81.12 1097 ASP A O 1
ATOM 8426 N N . VAL A 1 1098 ? -0.107 -29.507 -19.732 1.00 76.06 1098 VAL A N 1
ATOM 8427 C CA . VAL A 1 1098 ? -0.149 -28.858 -21.054 1.00 76.06 1098 VAL A CA 1
ATOM 8428 C C . VAL A 1 1098 ? -1.526 -28.964 -21.711 1.00 76.06 1098 VAL A C 1
ATOM 8430 O O . VAL A 1 1098 ? -1.883 -28.140 -22.556 1.00 76.06 1098 VAL A O 1
ATOM 8433 N N . ASN A 1 1099 ? -2.312 -29.976 -21.345 1.00 76.06 1099 ASN A N 1
ATOM 8434 C CA . ASN A 1 1099 ? -3.655 -30.165 -21.879 1.00 76.06 1099 ASN A CA 1
ATOM 8435 C C . ASN A 1 1099 ? -4.767 -29.570 -20.982 1.00 76.06 1099 ASN A C 1
ATOM 8437 O O . ASN A 1 1099 ? -5.903 -29.432 -21.448 1.00 76.06 1099 ASN A O 1
ATOM 8441 N N . GLY A 1 1100 ? -4.440 -29.172 -19.746 1.00 74.38 1100 GLY A N 1
ATOM 8442 C CA . GLY A 1 1100 ? -5.333 -28.495 -18.808 1.00 74.38 1100 GLY A CA 1
ATOM 8443 C C . GLY A 1 1100 ? -6.376 -29.401 -18.147 1.00 74.38 1100 GLY A C 1
ATOM 8444 O O . GLY A 1 1100 ? -7.411 -28.896 -17.695 1.00 74.38 1100 GLY A O 1
ATOM 8445 N N . ASP A 1 1101 ? -6.152 -30.719 -18.110 1.00 73.94 1101 ASP A N 1
ATOM 8446 C CA . ASP A 1 1101 ? -7.067 -31.705 -17.516 1.00 73.94 1101 ASP A CA 1
ATOM 8447 C C . ASP A 1 1101 ? -6.949 -31.808 -15.984 1.00 73.94 1101 ASP A C 1
ATOM 8449 O O . ASP A 1 1101 ? -7.748 -32.499 -15.340 1.00 73.94 1101 ASP A O 1
ATOM 8453 N N . GLY A 1 1102 ? -6.014 -31.069 -15.381 1.00 69.81 1102 GLY A N 1
ATOM 8454 C CA . GLY A 1 1102 ? -5.771 -31.035 -13.947 1.00 69.81 1102 GLY A CA 1
ATOM 8455 C C . GLY A 1 1102 ? -4.883 -32.174 -13.440 1.00 69.81 1102 GLY A C 1
ATOM 8456 O O . GLY A 1 1102 ? -4.787 -32.345 -12.218 1.00 69.81 1102 GLY A O 1
ATOM 8457 N N . ALA A 1 1103 ? -4.248 -32.954 -14.321 1.00 77.50 1103 ALA A N 1
ATOM 8458 C CA . ALA A 1 1103 ? -3.330 -34.028 -13.960 1.00 77.50 1103 ALA A CA 1
ATOM 8459 C C . ALA A 1 1103 ? -2.146 -34.138 -14.933 1.00 77.50 1103 ALA A C 1
ATOM 8461 O O . ALA A 1 1103 ? -2.301 -34.567 -16.068 1.00 77.50 1103 ALA A O 1
ATOM 8462 N N . VAL A 1 1104 ? -0.922 -33.922 -14.441 1.00 84.12 1104 VAL A N 1
ATOM 8463 C CA . VAL A 1 1104 ? 0.294 -34.075 -15.257 1.00 84.12 1104 VAL A CA 1
ATOM 8464 C C . VAL A 1 1104 ? 0.533 -35.555 -15.559 1.00 84.12 1104 VAL A C 1
ATOM 8466 O O . VAL A 1 1104 ? 0.933 -36.331 -14.681 1.00 84.12 1104 VAL A O 1
ATOM 8469 N N . ASN A 1 1105 ? 0.284 -35.968 -16.799 1.00 85.38 1105 ASN A N 1
ATOM 8470 C CA . ASN A 1 1105 ? 0.309 -37.366 -17.204 1.00 85.38 1105 ASN A CA 1
ATOM 8471 C C . ASN A 1 1105 ? 1.006 -37.587 -18.562 1.00 85.38 1105 ASN A C 1
ATOM 8473 O O . ASN A 1 1105 ? 1.626 -36.698 -19.145 1.00 85.38 1105 ASN A O 1
ATOM 8477 N N . ILE A 1 1106 ? 0.997 -38.834 -19.047 1.00 86.31 1106 ILE A N 1
ATOM 8478 C CA . ILE A 1 1106 ? 1.714 -39.200 -20.278 1.00 86.31 1106 ILE A CA 1
ATOM 8479 C C . ILE A 1 1106 ? 1.173 -38.459 -21.512 1.00 86.31 1106 ILE A C 1
ATOM 8481 O O . ILE A 1 1106 ? 1.905 -38.275 -22.481 1.00 86.31 1106 ILE A O 1
ATOM 8485 N N . GLN A 1 1107 ? -0.080 -38.005 -21.481 1.00 84.69 1107 GLN A N 1
ATOM 8486 C CA . GLN A 1 1107 ? -0.679 -37.218 -22.550 1.00 84.69 1107 GLN A CA 1
ATOM 8487 C C . GLN A 1 1107 ? -0.004 -35.847 -22.687 1.00 84.69 1107 GLN A C 1
ATOM 8489 O O . GLN A 1 1107 ? 0.318 -35.461 -23.809 1.00 84.69 1107 GLN A O 1
ATOM 8494 N N . ASP A 1 1108 ? 0.317 -35.170 -21.581 1.00 84.19 1108 ASP A N 1
ATOM 8495 C CA . ASP A 1 1108 ? 1.020 -33.877 -21.586 1.00 84.19 1108 ASP A CA 1
ATOM 8496 C C . ASP A 1 1108 ? 2.430 -34.003 -22.159 1.00 84.19 1108 ASP A C 1
ATOM 8498 O O . ASP A 1 1108 ? 2.830 -33.245 -23.043 1.00 84.19 1108 ASP A O 1
ATOM 8502 N N . LEU A 1 1109 ? 3.155 -35.047 -21.745 1.00 85.31 1109 LEU A N 1
ATOM 8503 C CA . LEU A 1 1109 ? 4.501 -35.336 -22.245 1.00 85.31 1109 LEU A CA 1
ATOM 8504 C C . LEU A 1 1109 ? 4.503 -35.580 -23.761 1.00 85.31 1109 LEU A C 1
ATOM 8506 O O . LEU A 1 1109 ? 5.391 -35.115 -24.477 1.00 85.31 1109 LEU A O 1
ATOM 8510 N N . VAL A 1 1110 ? 3.498 -36.295 -24.272 1.00 81.62 1110 VAL A N 1
ATOM 8511 C CA . VAL A 1 1110 ? 3.369 -36.586 -25.707 1.00 81.62 1110 VAL A CA 1
ATOM 8512 C C . VAL A 1 1110 ? 2.939 -35.345 -26.498 1.00 81.62 1110 VAL A C 1
ATOM 8514 O O . VAL A 1 1110 ? 3.352 -35.189 -27.648 1.00 81.62 1110 VAL A O 1
ATOM 8517 N N . LEU A 1 1111 ? 2.163 -34.436 -25.906 1.00 77.69 1111 LEU A N 1
ATOM 8518 C CA . LEU A 1 1111 ? 1.780 -33.171 -26.540 1.00 77.69 1111 LEU A CA 1
ATOM 8519 C C . LEU A 1 1111 ? 2.968 -32.213 -26.687 1.00 77.69 1111 LEU A C 1
ATOM 8521 O O . LEU A 1 1111 ? 3.113 -31.613 -27.758 1.00 77.69 1111 LEU A O 1
ATOM 8525 N N . VAL A 1 1112 ? 3.851 -32.150 -25.682 1.00 78.19 1112 VAL A N 1
ATOM 8526 C CA . VAL A 1 1112 ? 5.140 -31.439 -25.771 1.00 78.19 1112 VAL A CA 1
ATOM 8527 C C . VAL A 1 1112 ? 6.037 -32.080 -26.827 1.00 78.19 1112 VAL A C 1
ATOM 8529 O O . VAL A 1 1112 ? 6.528 -31.392 -27.719 1.00 78.19 1112 VAL A O 1
ATOM 8532 N N . ALA A 1 1113 ? 6.167 -33.414 -26.823 1.00 76.50 1113 ALA A N 1
ATOM 8533 C CA . ALA A 1 1113 ? 6.926 -34.127 -27.854 1.00 76.50 1113 ALA A CA 1
ATOM 8534 C C . ALA A 1 1113 ? 6.404 -33.834 -29.273 1.00 76.50 1113 ALA A C 1
ATOM 8536 O O . ALA A 1 1113 ? 7.177 -33.718 -30.220 1.00 76.50 1113 ALA A O 1
ATOM 8537 N N . GLY A 1 1114 ? 5.082 -33.709 -29.428 1.00 69.19 1114 GLY A N 1
ATOM 8538 C CA . GLY A 1 1114 ? 4.419 -33.438 -30.705 1.00 69.19 1114 GLY A CA 1
ATOM 8539 C C . GLY A 1 1114 ? 4.510 -31.988 -31.181 1.00 69.19 1114 GLY A C 1
ATOM 8540 O O . GLY A 1 1114 ? 4.066 -31.701 -32.297 1.00 69.19 1114 GLY A O 1
ATOM 8541 N N . ALA A 1 1115 ? 5.050 -31.096 -30.350 1.00 69.06 1115 ALA A N 1
ATOM 8542 C CA . ALA A 1 1115 ? 5.283 -29.685 -30.640 1.00 69.06 1115 ALA A CA 1
ATOM 8543 C C . ALA A 1 1115 ? 6.748 -29.373 -31.010 1.00 69.06 1115 ALA A C 1
ATOM 8545 O O . ALA A 1 1115 ? 7.044 -28.262 -31.444 1.00 69.06 1115 ALA A O 1
ATOM 8546 N N . LEU A 1 1116 ? 7.650 -30.356 -30.901 1.00 64.19 1116 LEU A N 1
ATOM 8547 C CA . LEU A 1 1116 ? 9.047 -30.246 -31.323 1.00 64.19 1116 LEU A CA 1
ATOM 8548 C C . LEU A 1 1116 ? 9.141 -30.239 -32.858 1.00 64.19 1116 LEU A C 1
ATOM 8550 O O . LEU A 1 1116 ? 8.772 -31.213 -33.517 1.00 64.19 1116 LEU A O 1
ATOM 8554 N N . GLY A 1 1117 ? 9.633 -29.139 -33.437 1.00 53.06 1117 GLY A N 1
ATOM 8555 C CA . GLY A 1 1117 ? 9.719 -28.958 -34.892 1.00 53.06 1117 GLY A CA 1
ATOM 8556 C C . GLY A 1 1117 ? 10.637 -29.969 -35.602 1.00 53.06 1117 GLY A C 1
ATOM 8557 O O . GLY A 1 1117 ? 11.620 -30.451 -35.036 1.00 53.06 1117 GLY A O 1
ATOM 8558 N N . ASP A 1 1118 ? 10.367 -30.255 -36.885 1.00 42.91 1118 ASP A N 1
ATOM 8559 C CA . ASP A 1 1118 ? 11.085 -31.261 -37.702 1.00 42.91 1118 ASP A CA 1
ATOM 8560 C C . ASP A 1 1118 ? 12.607 -31.005 -37.856 1.00 42.91 1118 ASP A C 1
ATOM 8562 O O . ASP A 1 1118 ? 13.348 -31.905 -38.254 1.00 42.91 1118 ASP A O 1
ATOM 8566 N N . ALA A 1 1119 ? 13.113 -29.819 -37.494 1.00 40.19 1119 ALA A N 1
ATOM 8567 C CA . ALA A 1 1119 ? 14.547 -29.502 -37.486 1.00 40.19 1119 ALA A CA 1
ATOM 8568 C C . ALA A 1 1119 ? 15.331 -30.193 -36.348 1.00 40.19 1119 ALA A C 1
ATOM 8570 O O . ALA A 1 1119 ? 16.538 -30.394 -36.473 1.00 40.19 1119 ALA A O 1
ATOM 8571 N N . ALA A 1 1120 ? 14.658 -30.635 -35.278 1.00 39.12 1120 ALA A N 1
ATOM 8572 C CA . ALA A 1 1120 ? 15.266 -31.431 -34.206 1.00 39.12 1120 ALA A CA 1
ATOM 8573 C C . ALA A 1 1120 ? 15.480 -32.912 -34.597 1.00 39.12 1120 ALA A C 1
ATOM 8575 O O . ALA A 1 1120 ? 15.988 -33.701 -33.805 1.00 39.12 1120 ALA A O 1
ATOM 8576 N N . ALA A 1 1121 ? 15.098 -33.314 -35.816 1.00 36.12 1121 ALA A N 1
ATOM 8577 C CA . ALA A 1 1121 ? 15.153 -34.701 -36.280 1.00 36.12 1121 ALA A CA 1
ATOM 8578 C C . ALA A 1 1121 ? 16.498 -35.117 -36.920 1.00 36.12 1121 ALA A C 1
ATOM 8580 O O . ALA A 1 1121 ? 16.614 -36.245 -37.406 1.00 36.12 1121 ALA A O 1
ATOM 8581 N N . ALA A 1 1122 ? 17.521 -34.253 -36.929 1.00 35.50 1122 ALA A N 1
ATOM 8582 C CA . ALA A 1 1122 ? 18.861 -34.615 -37.393 1.00 35.50 1122 ALA A CA 1
ATOM 8583 C C . ALA A 1 1122 ? 19.693 -35.234 -36.244 1.00 35.50 1122 ALA A C 1
ATOM 8585 O O . ALA A 1 1122 ? 19.921 -34.563 -35.235 1.00 35.50 1122 ALA A O 1
ATOM 8586 N N . PRO A 1 1123 ? 20.226 -36.469 -36.383 1.00 34.62 1123 PRO A N 1
ATOM 8587 C CA . PRO A 1 1123 ? 20.997 -37.145 -35.328 1.00 34.62 1123 PRO A CA 1
ATOM 8588 C C . PRO A 1 1123 ? 22.230 -36.368 -34.830 1.00 34.62 1123 PRO A C 1
ATOM 8590 O O . PRO A 1 1123 ? 22.735 -36.632 -33.743 1.00 34.62 1123 PRO A O 1
ATOM 8593 N N . SER A 1 1124 ? 22.724 -35.403 -35.610 1.00 37.75 1124 SER A N 1
ATOM 8594 C CA . SER A 1 1124 ? 23.909 -34.599 -35.300 1.00 37.75 1124 SER A CA 1
ATOM 8595 C C . SER A 1 1124 ? 23.676 -33.471 -34.287 1.00 37.75 1124 SER A C 1
ATOM 8597 O O . SER A 1 1124 ? 24.653 -32.987 -33.722 1.00 37.75 1124 SER A O 1
ATOM 8599 N N . ALA A 1 1125 ? 22.428 -33.069 -34.012 1.00 36.66 1125 ALA A N 1
ATOM 8600 C CA . ALA A 1 1125 ? 22.127 -31.994 -33.055 1.00 36.66 1125 ALA A CA 1
ATOM 8601 C C . ALA A 1 1125 ? 22.212 -32.436 -31.575 1.00 36.66 1125 ALA A C 1
ATOM 8603 O O . ALA A 1 1125 ? 22.316 -31.600 -30.685 1.00 36.66 1125 ALA A O 1
ATOM 8604 N N . PHE A 1 1126 ? 22.235 -33.746 -31.299 1.00 39.03 1126 PHE A N 1
ATOM 8605 C CA . PHE A 1 1126 ? 22.187 -34.305 -29.937 1.00 39.03 1126 PHE A CA 1
ATOM 8606 C C . PHE A 1 1126 ? 23.557 -34.478 -29.254 1.00 39.03 1126 PHE A C 1
ATOM 8608 O O . PHE A 1 1126 ? 23.626 -34.984 -28.136 1.00 39.03 1126 PHE A O 1
ATOM 8615 N N . ARG A 1 1127 ? 24.665 -34.082 -29.899 1.00 35.09 1127 ARG A N 1
ATOM 8616 C CA . ARG A 1 1127 ? 26.024 -34.254 -29.340 1.00 35.09 1127 ARG A CA 1
ATOM 8617 C C . ARG A 1 1127 ? 26.523 -33.092 -28.474 1.00 35.09 1127 ARG A C 1
ATOM 8619 O O . ARG A 1 1127 ? 27.595 -33.217 -27.885 1.00 35.09 1127 ARG A O 1
ATOM 8626 N N . ALA A 1 1128 ? 25.773 -31.998 -28.351 1.00 35.50 1128 ALA A N 1
ATOM 8627 C CA . ALA A 1 1128 ? 26.123 -30.883 -27.476 1.00 35.50 1128 ALA A CA 1
ATOM 8628 C C . ALA A 1 1128 ? 25.248 -30.906 -26.209 1.00 35.50 1128 ALA A C 1
ATOM 8630 O O . ALA A 1 1128 ? 24.032 -30.800 -26.298 1.00 35.50 1128 ALA A O 1
ATOM 8631 N N . THR A 1 1129 ? 25.890 -31.017 -25.039 1.00 34.69 1129 THR A N 1
ATOM 8632 C CA . THR A 1 1129 ? 25.339 -31.095 -23.660 1.00 34.69 1129 THR A CA 1
ATOM 8633 C C . THR A 1 1129 ? 24.892 -32.490 -23.179 1.00 34.69 1129 THR A C 1
ATOM 8635 O O . THR A 1 1129 ? 23.729 -32.874 -23.174 1.00 34.69 1129 THR A O 1
ATOM 8638 N N . ALA A 1 1130 ? 25.863 -33.270 -22.693 1.00 34.53 1130 ALA A N 1
ATOM 8639 C CA . ALA A 1 1130 ? 25.679 -34.632 -22.183 1.00 34.53 1130 ALA A CA 1
ATOM 8640 C C . ALA A 1 1130 ? 25.048 -34.737 -20.770 1.00 34.53 1130 ALA A C 1
ATOM 8642 O O . ALA A 1 1130 ? 25.079 -35.810 -20.175 1.00 34.53 1130 ALA A O 1
ATOM 8643 N N . THR A 1 1131 ? 24.487 -33.664 -20.200 1.00 42.16 1131 THR A N 1
ATOM 8644 C CA . THR A 1 1131 ? 23.998 -33.659 -18.804 1.00 42.16 1131 THR A CA 1
ATOM 8645 C C . THR A 1 1131 ? 22.475 -33.691 -18.638 1.00 42.16 1131 THR A C 1
ATOM 8647 O O . THR A 1 1131 ? 22.023 -33.799 -17.503 1.00 42.16 1131 THR A O 1
ATOM 8650 N N . ALA A 1 1132 ? 21.680 -33.653 -19.717 1.00 50.56 1132 ALA A N 1
ATOM 8651 C CA . ALA A 1 1132 ? 20.214 -33.535 -19.613 1.00 50.56 1132 ALA A CA 1
ATOM 8652 C C . ALA A 1 1132 ? 19.380 -34.488 -20.501 1.00 50.56 1132 ALA A C 1
ATOM 8654 O O . ALA A 1 1132 ? 18.156 -34.398 -20.490 1.00 50.56 1132 ALA A O 1
ATOM 8655 N N . LEU A 1 1133 ? 19.978 -35.411 -21.266 1.00 55.62 1133 LEU A N 1
ATOM 8656 C CA . LEU A 1 1133 ? 19.193 -36.327 -22.112 1.00 55.62 1133 LEU A CA 1
ATOM 8657 C C . LEU A 1 1133 ? 18.568 -37.478 -21.291 1.00 55.62 1133 LEU A C 1
ATOM 8659 O O . LEU A 1 1133 ? 19.269 -38.100 -20.487 1.00 55.62 1133 LEU A O 1
ATOM 8663 N N . PRO A 1 1134 ? 17.276 -37.813 -21.494 1.00 64.00 1134 PRO A N 1
ATOM 8664 C CA . PRO A 1 1134 ? 16.626 -38.921 -20.799 1.00 64.00 1134 PRO A CA 1
ATOM 8665 C C . PRO A 1 1134 ? 17.254 -40.264 -21.185 1.00 64.00 1134 PRO A C 1
ATOM 8667 O O . PRO A 1 1134 ? 17.649 -40.489 -22.331 1.00 64.00 1134 PRO A O 1
ATOM 8670 N N . SER A 1 1135 ? 17.335 -41.190 -20.223 1.00 67.00 1135 SER A N 1
ATOM 8671 C CA . SER A 1 1135 ? 17.902 -42.513 -20.487 1.00 67.00 1135 SER A CA 1
ATOM 8672 C C . SER A 1 1135 ? 17.056 -43.271 -21.513 1.00 67.00 1135 SER A C 1
ATOM 8674 O O . SER A 1 1135 ? 15.832 -43.141 -21.552 1.00 67.00 1135 SER A O 1
ATOM 8676 N N . ARG A 1 1136 ? 17.687 -44.138 -22.309 1.00 64.31 1136 ARG A N 1
ATOM 8677 C CA . ARG A 1 1136 ? 16.978 -44.992 -23.272 1.00 64.31 1136 ARG A CA 1
ATOM 8678 C C . ARG A 1 1136 ? 15.812 -45.767 -22.641 1.00 64.31 1136 ARG A C 1
ATOM 8680 O O . ARG A 1 1136 ? 14.740 -45.832 -23.232 1.00 64.31 1136 ARG A O 1
ATOM 8687 N N . ALA A 1 1137 ? 16.019 -46.328 -21.447 1.00 64.56 1137 ALA A N 1
ATOM 8688 C CA . ALA A 1 1137 ? 14.987 -47.070 -20.720 1.00 64.56 1137 ALA A CA 1
ATOM 8689 C C . ALA A 1 1137 ? 13.785 -46.178 -20.362 1.00 64.56 1137 ALA A C 1
ATOM 8691 O O . ALA A 1 1137 ? 12.643 -46.625 -20.400 1.00 64.56 1137 ALA A O 1
ATOM 8692 N N . THR A 1 1138 ? 14.045 -44.902 -20.073 1.00 71.56 1138 THR A N 1
ATOM 8693 C CA . THR A 1 1138 ? 13.021 -43.890 -19.806 1.00 71.56 1138 THR A CA 1
ATOM 8694 C C . THR A 1 1138 ? 12.176 -43.615 -21.056 1.00 71.56 1138 THR A C 1
ATOM 8696 O O . THR A 1 1138 ? 10.951 -43.646 -20.982 1.00 71.56 1138 THR A O 1
ATOM 8699 N N . VAL A 1 1139 ? 12.808 -43.438 -22.222 1.00 73.50 1139 VAL A N 1
ATOM 8700 C CA . VAL A 1 1139 ? 12.101 -43.176 -23.492 1.00 73.50 1139 VAL A CA 1
ATOM 8701 C C . VAL A 1 1139 ? 11.308 -44.405 -23.972 1.00 73.50 1139 VAL A C 1
ATOM 8703 O O . VAL A 1 1139 ? 10.191 -44.267 -24.471 1.00 73.50 1139 VAL A O 1
ATOM 8706 N N . GLU A 1 1140 ? 11.834 -45.622 -23.777 1.00 73.19 1140 GLU A N 1
ATOM 8707 C CA . GLU A 1 1140 ? 11.119 -46.879 -24.073 1.00 73.19 1140 GLU A CA 1
ATOM 8708 C C . GLU A 1 1140 ? 9.855 -47.046 -23.205 1.00 73.19 1140 GLU A C 1
ATOM 8710 O O . GLU A 1 1140 ? 8.816 -47.511 -23.693 1.00 73.19 1140 GLU A O 1
ATOM 8715 N N . GLN A 1 1141 ? 9.915 -46.624 -21.938 1.00 75.75 1141 GLN A N 1
ATOM 8716 C CA . GLN A 1 1141 ? 8.764 -46.622 -21.037 1.00 75.75 1141 GLN A CA 1
ATOM 8717 C C . GLN A 1 1141 ? 7.709 -45.592 -21.472 1.00 75.75 1141 GLN A C 1
ATOM 8719 O O . GLN A 1 1141 ? 6.537 -45.947 -21.589 1.00 75.75 1141 GLN A O 1
ATOM 8724 N N . TRP A 1 1142 ? 8.113 -44.360 -21.810 1.00 84.06 1142 TRP A N 1
ATOM 8725 C CA . TRP A 1 1142 ? 7.194 -43.327 -22.307 1.00 84.06 1142 TRP A CA 1
ATOM 8726 C C . TRP A 1 1142 ? 6.458 -43.755 -23.576 1.00 84.06 1142 TRP A C 1
ATOM 8728 O O . TRP A 1 1142 ? 5.250 -43.572 -23.670 1.00 84.06 1142 TRP A O 1
ATOM 8738 N N . LEU A 1 1143 ? 7.151 -44.389 -24.528 1.00 77.50 1143 LEU A N 1
ATOM 8739 C CA . LEU A 1 1143 ? 6.520 -44.933 -25.736 1.00 77.50 1143 LEU A CA 1
ATOM 8740 C C . LEU A 1 1143 ? 5.507 -46.035 -25.414 1.00 77.50 1143 LEU A C 1
ATOM 8742 O O . LEU A 1 1143 ? 4.421 -46.071 -25.990 1.00 77.50 1143 LEU A O 1
ATOM 8746 N N . THR A 1 1144 ? 5.842 -46.923 -24.475 1.00 79.75 1144 THR A N 1
ATOM 8747 C CA . THR A 1 1144 ? 4.940 -47.998 -24.038 1.00 79.75 1144 THR A CA 1
ATOM 8748 C C . THR A 1 1144 ? 3.641 -47.442 -23.457 1.00 79.75 1144 THR A C 1
ATOM 8750 O O . THR A 1 1144 ? 2.566 -47.974 -23.746 1.00 79.75 1144 THR A O 1
ATOM 8753 N N . ASP A 1 1145 ? 3.733 -46.372 -22.670 1.00 77.75 1145 ASP A N 1
ATOM 8754 C CA . ASP A 1 1145 ? 2.577 -45.720 -22.060 1.00 77.75 1145 ASP A CA 1
ATOM 8755 C C . ASP A 1 1145 ? 1.809 -44.851 -23.073 1.00 77.75 1145 ASP A C 1
ATOM 8757 O O . ASP A 1 1145 ? 0.579 -44.909 -23.118 1.00 77.75 1145 ASP A O 1
ATOM 8761 N N . ALA A 1 1146 ? 2.503 -44.161 -23.982 1.00 78.94 1146 ALA A N 1
ATOM 8762 C CA . ALA A 1 1146 ? 1.897 -43.366 -25.051 1.00 78.94 1146 ALA A CA 1
ATOM 8763 C C . ALA A 1 1146 ? 1.073 -44.216 -26.037 1.00 78.94 1146 ALA A C 1
ATOM 8765 O O . ALA A 1 1146 ? -0.001 -43.801 -26.471 1.00 78.94 1146 ALA A O 1
ATOM 8766 N N . TYR A 1 1147 ? 1.502 -45.447 -26.349 1.00 79.25 1147 TYR A N 1
ATOM 8767 C CA . TYR A 1 1147 ? 0.734 -46.355 -27.215 1.00 79.25 1147 TYR A CA 1
ATOM 8768 C C . TYR A 1 1147 ? -0.581 -46.861 -26.603 1.00 79.25 1147 TYR A C 1
ATOM 8770 O O . TYR A 1 1147 ? -1.382 -47.467 -27.319 1.00 79.25 1147 TYR A O 1
ATOM 8778 N N . ARG A 1 1148 ? -0.815 -46.643 -25.302 1.00 78.38 1148 ARG A N 1
ATOM 8779 C CA . ARG A 1 1148 ? -2.071 -47.001 -24.624 1.00 78.38 1148 ARG A CA 1
ATOM 8780 C C . ARG A 1 1148 ? -3.123 -45.890 -24.695 1.00 78.38 1148 ARG A C 1
ATOM 8782 O O . ARG A 1 1148 ? -4.271 -46.145 -24.334 1.00 78.38 1148 ARG A O 1
ATOM 8789 N N . LEU A 1 1149 ? -2.755 -44.694 -25.159 1.00 76.19 1149 LEU A N 1
ATOM 8790 C CA . LEU A 1 1149 ? -3.662 -43.555 -25.288 1.00 76.19 1149 LEU A CA 1
ATOM 8791 C C . LEU A 1 1149 ? -4.619 -43.713 -26.492 1.00 76.19 1149 LEU A C 1
ATOM 8793 O O . LEU A 1 1149 ? -4.230 -44.254 -27.534 1.00 76.19 1149 LEU A O 1
ATOM 8797 N N . PRO A 1 1150 ? -5.875 -43.236 -26.390 1.00 68.19 1150 PRO A N 1
ATOM 8798 C CA . PRO A 1 1150 ? -6.819 -43.238 -27.505 1.00 68.19 1150 PRO A CA 1
ATOM 8799 C C . PRO A 1 1150 ? -6.371 -42.274 -28.621 1.00 68.19 1150 PRO A C 1
ATOM 8801 O O . PRO A 1 1150 ? -6.157 -41.087 -28.394 1.00 68.19 1150 PRO A O 1
ATOM 8804 N N . ARG A 1 1151 ? -6.251 -42.782 -29.856 1.00 62.22 1151 ARG A N 1
ATOM 8805 C CA . ARG A 1 1151 ? -5.753 -42.026 -31.023 1.00 62.22 1151 ARG A CA 1
ATOM 8806 C C . ARG A 1 1151 ? -6.835 -41.139 -31.644 1.00 62.22 1151 ARG A C 1
ATOM 8808 O O . ARG A 1 1151 ? -7.427 -41.496 -32.659 1.00 62.22 1151 ARG A O 1
ATOM 8815 N N . LEU A 1 1152 ? -7.122 -40.012 -30.998 1.00 53.09 1152 LEU A N 1
ATOM 8816 C CA . LEU A 1 1152 ? -8.140 -39.046 -31.439 1.00 53.09 1152 LEU A CA 1
ATOM 8817 C C . LEU A 1 1152 ? -7.543 -37.714 -31.941 1.00 53.09 1152 LEU A C 1
ATOM 8819 O O . LEU A 1 1152 ? -8.276 -36.923 -32.528 1.00 53.09 1152 LEU A O 1
ATOM 8823 N N . ASP A 1 1153 ? -6.233 -37.490 -31.766 1.00 56.09 1153 ASP A N 1
ATOM 8824 C CA . ASP A 1 1153 ? -5.539 -36.228 -32.071 1.00 56.09 1153 ASP A CA 1
ATOM 8825 C C . ASP A 1 1153 ? -4.263 -36.453 -32.918 1.00 56.09 1153 ASP A C 1
ATOM 8827 O O . ASP A 1 1153 ? -3.390 -37.252 -32.571 1.00 56.09 1153 ASP A O 1
ATOM 8831 N N . ALA A 1 1154 ? -4.135 -35.714 -34.028 1.00 61.44 1154 ALA A N 1
ATOM 8832 C CA . ALA A 1 1154 ? -2.986 -35.744 -34.937 1.00 61.44 1154 ALA A CA 1
ATOM 8833 C C . ALA A 1 1154 ? -1.675 -35.251 -34.292 1.00 61.44 1154 ALA A C 1
ATOM 8835 O O . ALA A 1 1154 ? -0.588 -35.604 -34.752 1.00 61.44 1154 ALA A O 1
ATOM 8836 N N . ARG A 1 1155 ? -1.749 -34.429 -33.240 1.00 63.34 1155 ARG A N 1
ATOM 8837 C CA . ARG A 1 1155 ? -0.584 -33.966 -32.474 1.00 63.34 1155 ARG A CA 1
ATOM 8838 C C . ARG A 1 1155 ? -0.018 -35.060 -31.576 1.00 63.34 1155 ARG A C 1
ATOM 8840 O O . ARG A 1 1155 ? 1.200 -35.191 -31.475 1.00 63.34 1155 ARG A O 1
ATOM 8847 N N . LEU A 1 1156 ? -0.894 -35.893 -31.019 1.00 66.50 1156 LEU A N 1
ATOM 8848 C CA . LEU A 1 1156 ? -0.511 -37.060 -30.232 1.00 66.50 1156 LEU A CA 1
ATOM 8849 C C . LEU A 1 1156 ? 0.285 -38.063 -31.086 1.00 66.50 1156 LEU A C 1
ATOM 8851 O O . LEU A 1 1156 ? 1.306 -38.593 -30.652 1.00 66.50 1156 LEU A O 1
ATOM 8855 N N . GLU A 1 1157 ? -0.133 -38.275 -32.339 1.00 70.56 1157 GLU A N 1
ATOM 8856 C CA . GLU A 1 1157 ? 0.594 -39.139 -33.279 1.00 70.56 1157 GLU A CA 1
ATOM 8857 C C . GLU A 1 1157 ? 1.967 -38.571 -33.669 1.00 70.56 1157 GLU A C 1
ATOM 8859 O O . GLU A 1 1157 ? 2.933 -39.330 -33.772 1.00 70.56 1157 GLU A O 1
ATOM 8864 N N . ARG A 1 1158 ? 2.088 -37.242 -33.822 1.00 72.00 1158 ARG A N 1
ATOM 8865 C CA . ARG A 1 1158 ? 3.388 -36.583 -34.044 1.00 72.00 1158 ARG A CA 1
ATOM 8866 C C . ARG A 1 1158 ? 4.324 -36.745 -32.851 1.00 72.00 1158 ARG A C 1
ATOM 8868 O O . ARG A 1 1158 ? 5.496 -37.042 -33.056 1.00 72.00 1158 ARG A O 1
ATOM 8875 N N . GLY A 1 1159 ? 3.812 -36.615 -31.627 1.00 70.56 1159 GLY A N 1
ATOM 8876 C CA . GLY A 1 1159 ? 4.605 -36.802 -30.410 1.00 70.56 1159 GLY A CA 1
ATOM 8877 C C . GLY A 1 1159 ? 5.131 -38.224 -30.254 1.00 70.56 1159 GLY A C 1
ATOM 8878 O O . GLY A 1 1159 ? 6.312 -38.418 -29.970 1.00 70.56 1159 GLY A O 1
ATOM 8879 N N . ILE A 1 1160 ? 4.300 -39.229 -30.543 1.00 73.50 1160 ILE A N 1
ATOM 8880 C CA . ILE A 1 1160 ? 4.730 -40.635 -30.576 1.00 73.50 1160 ILE A CA 1
ATOM 8881 C C . ILE A 1 1160 ? 5.821 -40.840 -31.639 1.00 73.50 1160 ILE A C 1
ATOM 8883 O O . ILE A 1 1160 ? 6.864 -41.420 -31.340 1.00 73.50 1160 ILE A O 1
ATOM 8887 N N . ALA A 1 1161 ? 5.632 -40.313 -32.853 1.00 67.19 1161 ALA A N 1
ATOM 8888 C CA . ALA A 1 1161 ? 6.625 -40.413 -33.923 1.00 67.19 1161 ALA A CA 1
ATOM 8889 C C . ALA A 1 1161 ? 7.945 -39.698 -33.580 1.00 67.19 1161 ALA A C 1
ATOM 8891 O O . ALA A 1 1161 ? 9.021 -40.163 -33.960 1.00 67.19 1161 ALA A O 1
ATOM 8892 N N . TRP A 1 1162 ? 7.890 -38.585 -32.846 1.00 75.38 1162 TRP A N 1
ATOM 8893 C CA . TRP A 1 1162 ? 9.079 -37.884 -32.373 1.00 75.38 1162 TRP A CA 1
ATOM 8894 C C . TRP A 1 1162 ? 9.824 -38.696 -31.304 1.00 75.38 1162 TRP A C 1
ATOM 8896 O O . TRP A 1 1162 ? 11.034 -38.881 -31.418 1.00 75.38 1162 TRP A O 1
ATOM 8906 N N . LEU A 1 1163 ? 9.119 -39.277 -30.326 1.00 72.81 1163 LEU A N 1
ATOM 8907 C CA . LEU A 1 1163 ? 9.719 -40.156 -29.312 1.00 72.81 1163 LEU A CA 1
ATOM 8908 C C . LEU A 1 1163 ? 10.347 -41.419 -29.934 1.00 72.81 1163 LEU A C 1
ATOM 8910 O O . LEU A 1 1163 ? 11.420 -41.850 -29.509 1.00 72.81 1163 LEU A O 1
ATOM 8914 N N . GLU A 1 1164 ? 9.740 -41.979 -30.987 1.00 69.06 1164 GLU A N 1
ATOM 8915 C CA . GLU A 1 1164 ? 10.326 -43.067 -31.786 1.00 69.06 1164 GLU A CA 1
ATOM 8916 C C . GLU A 1 1164 ? 11.637 -42.640 -32.479 1.00 69.06 1164 GLU A C 1
ATOM 8918 O O . GLU A 1 1164 ? 12.592 -43.423 -32.537 1.00 69.06 1164 GLU A O 1
ATOM 8923 N N . ARG A 1 1165 ? 11.710 -41.399 -32.986 1.00 65.50 1165 ARG A N 1
ATOM 8924 C CA . ARG A 1 1165 ? 12.921 -40.822 -33.601 1.00 65.50 1165 ARG A CA 1
ATOM 8925 C C . ARG A 1 1165 ? 14.001 -40.520 -32.562 1.00 65.50 1165 ARG A C 1
ATOM 8927 O O . ARG A 1 1165 ? 15.156 -40.848 -32.818 1.00 65.50 1165 ARG A O 1
ATOM 8934 N N . LEU A 1 1166 ? 13.648 -39.976 -31.394 1.00 69.75 1166 LEU A N 1
ATOM 8935 C CA . LEU A 1 1166 ? 14.579 -39.757 -30.281 1.00 69.75 1166 LEU A CA 1
ATOM 8936 C C . LEU A 1 1166 ? 15.193 -41.086 -29.821 1.00 69.75 1166 LEU A C 1
ATOM 8938 O O . LEU A 1 1166 ? 16.410 -41.196 -29.685 1.00 69.75 1166 LEU A O 1
ATOM 8942 N N . LEU A 1 1167 ? 14.368 -42.130 -29.678 1.00 65.44 1167 LEU A N 1
ATOM 8943 C CA . LEU A 1 1167 ? 14.840 -43.477 -29.359 1.00 65.44 1167 LEU A CA 1
ATOM 8944 C C . LEU A 1 1167 ? 15.787 -44.036 -30.440 1.00 65.44 1167 LEU A C 1
ATOM 8946 O O . LEU A 1 1167 ? 16.715 -44.782 -30.123 1.00 65.44 1167 LEU A O 1
ATOM 8950 N N . ALA A 1 1168 ? 15.576 -43.676 -31.710 1.00 52.84 1168 ALA A N 1
ATOM 8951 C CA . ALA A 1 1168 ? 16.439 -44.064 -32.825 1.00 52.84 1168 ALA A CA 1
ATOM 8952 C C . ALA A 1 1168 ? 17.737 -43.233 -32.939 1.00 52.84 1168 ALA A C 1
ATOM 8954 O O . ALA A 1 1168 ? 18.722 -43.753 -33.465 1.00 52.84 1168 ALA A O 1
ATOM 8955 N N . ALA A 1 1169 ? 17.740 -41.982 -32.461 1.00 53.91 1169 ALA A N 1
ATOM 8956 C CA . ALA A 1 1169 ? 18.869 -41.043 -32.493 1.00 53.91 1169 ALA A CA 1
ATOM 8957 C C . ALA A 1 1169 ? 19.904 -41.275 -31.378 1.00 53.91 1169 ALA A C 1
ATOM 8959 O O . ALA A 1 1169 ? 21.027 -40.782 -31.468 1.00 53.91 1169 ALA A O 1
ATOM 8960 N N . LEU A 1 1170 ? 19.569 -42.072 -30.362 1.00 61.97 1170 LEU A N 1
ATOM 8961 C CA . LEU A 1 1170 ? 20.526 -42.615 -29.396 1.00 61.97 1170 LEU A CA 1
ATOM 8962 C C . LEU A 1 1170 ? 21.382 -43.701 -30.092 1.00 61.97 1170 LEU A C 1
ATOM 8964 O O . LEU A 1 1170 ? 21.169 -44.903 -29.906 1.00 61.97 1170 LEU A O 1
ATOM 8968 N N . VAL A 1 1171 ? 22.288 -43.266 -30.983 1.00 58.09 1171 VAL A N 1
ATOM 8969 C CA . VAL A 1 1171 ? 23.154 -44.124 -31.814 1.00 58.09 1171 VAL A CA 1
ATOM 8970 C C . VAL A 1 1171 ? 24.073 -44.964 -30.912 1.00 58.09 1171 VAL A C 1
ATOM 8972 O O . VAL A 1 1171 ? 24.691 -44.412 -30.002 1.00 58.09 1171 VAL A O 1
ATOM 8975 N N . PRO A 1 1172 ? 24.193 -46.284 -31.143 1.00 58.91 1172 PRO A N 1
ATOM 8976 C CA . PRO A 1 1172 ? 25.141 -47.134 -30.423 1.00 58.91 1172 PRO A CA 1
ATOM 8977 C C . PRO A 1 1172 ? 26.584 -46.654 -30.621 1.00 58.91 1172 PRO A C 1
ATOM 8979 O O . PRO A 1 1172 ? 26.976 -46.362 -31.746 1.00 58.91 1172 PRO A O 1
ATOM 8982 N N . GLU A 1 1173 ? 27.384 -46.617 -29.554 1.00 60.00 1173 GLU A N 1
ATOM 8983 C CA . GLU A 1 1173 ? 28.791 -46.185 -29.628 1.00 60.00 1173 GLU A CA 1
ATOM 8984 C C . GLU A 1 1173 ? 29.657 -47.107 -30.506 1.00 60.00 1173 GLU A C 1
ATOM 8986 O O . GLU A 1 1173 ? 30.652 -46.661 -31.070 1.00 60.00 1173 GLU A O 1
ATOM 8991 N N . GLU A 1 1174 ? 29.252 -48.372 -30.680 1.00 72.81 1174 GLU A N 1
ATOM 8992 C CA . GLU A 1 1174 ? 29.950 -49.360 -31.505 1.00 72.81 1174 GLU A CA 1
ATOM 8993 C C . GLU A 1 1174 ? 28.990 -50.143 -32.418 1.00 72.81 1174 GLU A C 1
ATOM 8995 O O . GLU A 1 1174 ? 27.855 -50.470 -32.057 1.00 72.81 1174 GLU A O 1
ATOM 9000 N N . THR A 1 1175 ? 29.470 -50.484 -33.617 1.00 84.56 1175 THR A N 1
ATOM 9001 C CA . THR A 1 1175 ? 28.792 -51.415 -34.529 1.00 84.56 1175 THR A CA 1
ATOM 9002 C C . THR A 1 1175 ? 28.837 -52.824 -33.935 1.00 84.56 1175 THR A C 1
ATOM 9004 O O . THR A 1 1175 ? 29.900 -53.304 -33.552 1.00 84.56 1175 THR A O 1
ATOM 9007 N N . ALA A 1 1176 ? 27.698 -53.519 -33.869 1.00 86.12 1176 ALA A N 1
ATOM 9008 C CA . ALA A 1 1176 ? 27.616 -54.828 -33.225 1.00 86.12 1176 ALA A CA 1
ATOM 9009 C C . ALA A 1 1176 ? 26.659 -55.796 -33.934 1.00 86.12 1176 ALA A C 1
ATOM 9011 O O . ALA A 1 1176 ? 25.565 -55.438 -34.369 1.00 86.12 1176 ALA A O 1
ATOM 9012 N N . LEU A 1 1177 ? 27.042 -57.077 -33.976 1.00 91.38 1177 LEU A N 1
ATOM 9013 C CA . LEU A 1 1177 ? 26.161 -58.179 -34.370 1.00 91.38 1177 LEU A CA 1
ATOM 9014 C C . LEU A 1 1177 ? 25.584 -58.857 -33.125 1.00 91.38 1177 LEU A C 1
ATOM 9016 O O . LEU A 1 1177 ? 26.331 -59.297 -32.242 1.00 91.38 1177 LEU A O 1
ATOM 9020 N N . LEU A 1 1178 ? 24.263 -59.021 -33.080 1.00 86.62 1178 LEU A N 1
ATOM 9021 C CA . LEU A 1 1178 ? 23.546 -59.602 -31.947 1.00 86.62 1178 LEU A CA 1
ATOM 9022 C C . LEU A 1 1178 ? 23.067 -61.036 -32.251 1.00 86.62 1178 LEU A C 1
ATOM 9024 O O . LEU A 1 1178 ? 23.189 -61.558 -33.365 1.00 86.62 1178 LEU A O 1
ATOM 9028 N N . ALA A 1 1179 ? 22.588 -61.730 -31.217 1.00 85.62 1179 ALA A N 1
ATOM 9029 C CA . ALA A 1 1179 ? 22.085 -63.096 -31.351 1.00 85.62 1179 ALA A CA 1
ATOM 9030 C C . ALA A 1 1179 ? 20.764 -63.119 -32.134 1.00 85.62 1179 ALA A C 1
ATOM 9032 O O . ALA A 1 1179 ? 19.874 -62.311 -31.874 1.00 85.62 1179 ALA A O 1
ATOM 9033 N N . ASN A 1 1180 ? 20.632 -64.056 -33.074 1.00 85.06 1180 ASN A N 1
ATOM 9034 C CA . ASN A 1 1180 ? 19.407 -64.235 -33.845 1.00 85.06 1180 ASN A CA 1
ATOM 9035 C C . ASN A 1 1180 ? 18.222 -64.632 -32.945 1.00 85.06 1180 ASN A C 1
ATOM 9037 O O . ASN A 1 1180 ? 18.416 -65.268 -31.908 1.00 85.06 1180 ASN A O 1
ATOM 9041 N N . TYR A 1 1181 ? 16.999 -64.280 -33.343 1.00 83.12 1181 TYR A N 1
ATOM 9042 C CA . TYR A 1 1181 ? 15.775 -64.674 -32.654 1.00 83.12 1181 TYR A CA 1
ATOM 9043 C C . TYR A 1 1181 ? 14.629 -64.997 -33.633 1.00 83.12 1181 TYR A C 1
ATOM 9045 O O . TYR A 1 1181 ? 14.570 -64.433 -34.726 1.00 83.12 1181 TYR A O 1
ATOM 9053 N N . PRO A 1 1182 ? 13.677 -65.856 -33.233 1.00 71.19 1182 PRO A N 1
ATOM 9054 C CA . PRO A 1 1182 ? 13.738 -66.700 -32.039 1.00 71.19 1182 PRO A CA 1
ATOM 9055 C C . PRO A 1 1182 ? 14.809 -67.802 -32.182 1.00 71.19 1182 PRO A C 1
ATOM 9057 O O . PRO A 1 1182 ? 14.897 -68.480 -33.199 1.00 71.19 1182 PRO A O 1
ATOM 9060 N N . ASN A 1 1183 ? 15.628 -67.975 -31.144 1.00 57.41 1183 ASN A N 1
ATOM 9061 C CA . ASN A 1 1183 ? 16.689 -68.983 -31.011 1.00 57.41 1183 ASN A CA 1
ATOM 9062 C C . ASN A 1 1183 ? 16.410 -69.684 -29.667 1.00 57.41 1183 ASN A C 1
ATOM 9064 O O . ASN A 1 1183 ? 16.334 -68.973 -28.663 1.00 57.41 1183 ASN A O 1
ATOM 9068 N N . PRO A 1 1184 ? 16.137 -71.009 -29.624 1.00 48.12 1184 PRO A N 1
ATOM 9069 C CA . PRO A 1 1184 ? 16.927 -72.037 -30.311 1.00 48.12 1184 PRO A CA 1
ATOM 9070 C C . PRO A 1 1184 ? 16.256 -72.901 -31.392 1.00 48.12 1184 PRO A C 1
ATOM 9072 O O . PRO A 1 1184 ? 16.911 -73.813 -31.894 1.00 48.12 1184 PRO A O 1
ATOM 9075 N N . PHE A 1 1185 ? 14.990 -72.681 -31.768 1.00 61.84 1185 PHE A N 1
ATOM 9076 C CA . PHE A 1 1185 ? 14.251 -73.671 -32.572 1.00 61.84 1185 PHE A CA 1
ATOM 9077 C C . PHE A 1 1185 ? 13.257 -73.048 -33.565 1.00 61.84 1185 PHE A C 1
ATOM 9079 O O . PHE A 1 1185 ? 12.065 -73.057 -33.286 1.00 61.84 1185 PHE A O 1
ATOM 9086 N N . ASN A 1 1186 ? 13.705 -72.518 -34.710 1.00 60.47 1186 ASN A N 1
ATOM 9087 C CA . ASN A 1 1186 ? 12.783 -72.155 -35.796 1.00 60.47 1186 ASN A CA 1
ATOM 9088 C C . ASN A 1 1186 ? 13.413 -72.254 -37.201 1.00 60.47 1186 ASN A C 1
ATOM 9090 O O . ASN A 1 1186 ? 14.620 -72.050 -37.348 1.00 60.47 1186 ASN A O 1
ATOM 9094 N N . PRO A 1 1187 ? 12.605 -72.554 -38.240 1.00 64.88 1187 PRO A N 1
ATOM 9095 C CA . PRO A 1 1187 ? 13.063 -72.636 -39.626 1.00 64.88 1187 PRO A CA 1
ATOM 9096 C C . PRO A 1 1187 ? 13.327 -71.265 -40.268 1.00 64.88 1187 PRO A C 1
ATOM 9098 O O . PRO A 1 1187 ? 14.055 -71.209 -41.248 1.00 64.88 1187 PRO A O 1
ATOM 9101 N N . GLU A 1 1188 ? 12.774 -70.179 -39.725 1.00 82.44 1188 GLU A N 1
ATOM 9102 C CA . GLU A 1 1188 ? 13.042 -68.792 -40.125 1.00 82.44 1188 GLU A CA 1
ATOM 9103 C C . GLU A 1 1188 ? 13.492 -67.972 -38.906 1.00 82.44 1188 GLU A C 1
ATOM 9105 O O . GLU A 1 1188 ? 13.052 -68.228 -37.781 1.00 82.44 1188 GLU A O 1
ATOM 9110 N N . THR A 1 1189 ? 14.375 -66.995 -39.100 1.00 85.94 1189 THR A N 1
ATOM 9111 C CA . THR A 1 1189 ? 14.943 -66.209 -37.998 1.00 85.94 1189 THR A CA 1
ATOM 9112 C C . THR A 1 1189 ? 15.249 -64.774 -38.409 1.00 85.94 1189 THR A C 1
ATOM 9114 O O . THR A 1 1189 ? 15.601 -64.490 -39.552 1.00 85.94 1189 THR A O 1
ATOM 9117 N N . TRP A 1 1190 ? 15.183 -63.872 -37.432 1.00 90.19 1190 TRP A N 1
ATOM 9118 C CA . TRP A 1 1190 ? 15.676 -62.503 -37.524 1.00 90.19 1190 TRP A CA 1
ATOM 9119 C C . TRP A 1 1190 ? 17.047 -62.410 -36.870 1.00 90.19 1190 TRP A C 1
ATOM 9121 O O . TRP A 1 1190 ? 17.283 -63.009 -35.822 1.00 90.19 1190 TRP A O 1
ATOM 9131 N N . ILE A 1 1191 ? 17.959 -61.679 -37.493 1.00 90.44 1191 ILE A N 1
ATOM 9132 C CA . ILE A 1 1191 ? 19.335 -61.499 -37.054 1.00 90.44 1191 ILE A CA 1
ATOM 9133 C C . ILE A 1 1191 ? 19.525 -60.008 -36.761 1.00 90.44 1191 ILE A C 1
ATOM 9135 O O . ILE A 1 1191 ? 19.669 -59.210 -37.694 1.00 90.44 1191 ILE A O 1
ATOM 9139 N N . PRO A 1 1192 ? 19.447 -59.614 -35.479 1.00 86.31 1192 PRO A N 1
ATOM 9140 C CA . PRO A 1 1192 ? 19.563 -58.224 -35.086 1.00 86.31 1192 PRO A CA 1
ATOM 9141 C C . PRO A 1 1192 ? 21.012 -57.730 -35.149 1.00 86.31 1192 PRO A C 1
ATOM 9143 O O . PRO A 1 1192 ? 21.951 -58.477 -34.864 1.00 86.31 1192 PRO A O 1
ATOM 9146 N N . TYR A 1 1193 ? 21.187 -56.458 -35.500 1.00 87.69 1193 TYR A N 1
ATOM 9147 C CA . TYR A 1 1193 ? 22.489 -55.789 -35.541 1.00 87.69 1193 TYR A CA 1
ATOM 9148 C C . TYR A 1 1193 ? 22.358 -54.291 -35.234 1.00 87.69 1193 TYR A C 1
ATOM 9150 O O . TYR A 1 1193 ? 21.254 -53.744 -35.175 1.00 87.69 1193 TYR A O 1
ATOM 9158 N N . GLU A 1 1194 ? 23.490 -53.638 -35.015 1.00 87.62 1194 GLU A N 1
ATOM 9159 C CA . GLU A 1 1194 ? 23.623 -52.224 -34.673 1.00 87.62 1194 GLU A CA 1
ATOM 9160 C C . GLU A 1 1194 ? 24.766 -51.611 -35.473 1.00 87.62 1194 GLU A C 1
ATOM 9162 O O . GLU A 1 1194 ? 25.773 -52.279 -35.697 1.00 87.62 1194 GLU A O 1
ATOM 9167 N N . LEU A 1 1195 ? 24.596 -50.366 -35.916 1.00 77.19 1195 LEU A N 1
ATOM 9168 C CA . LEU A 1 1195 ? 25.587 -49.611 -36.679 1.00 77.19 1195 LEU A CA 1
ATOM 9169 C C . LEU A 1 1195 ? 25.920 -48.313 -35.941 1.00 77.19 1195 LEU A C 1
ATOM 9171 O O . LEU A 1 1195 ? 25.015 -47.508 -35.716 1.00 77.19 1195 LEU A O 1
ATOM 9175 N N . ALA A 1 1196 ? 27.194 -48.098 -35.614 1.00 72.25 1196 ALA A N 1
ATOM 9176 C CA . ALA A 1 1196 ? 27.665 -46.818 -35.080 1.00 72.25 1196 ALA A CA 1
ATOM 9177 C C . ALA A 1 1196 ? 27.777 -45.741 -36.176 1.00 72.25 1196 ALA A C 1
ATOM 9179 O O . ALA A 1 1196 ? 27.555 -44.562 -35.915 1.00 72.25 1196 ALA A O 1
ATOM 9180 N N . GLU A 1 1197 ? 28.047 -46.150 -37.420 1.00 70.44 1197 GLU A N 1
ATOM 9181 C CA . GLU A 1 1197 ? 28.170 -45.274 -38.592 1.00 70.44 1197 GLU A CA 1
ATOM 9182 C C . GLU A 1 1197 ? 27.421 -45.863 -39.804 1.00 70.44 1197 GLU A C 1
ATOM 9184 O O . GLU A 1 1197 ? 27.208 -47.080 -39.860 1.00 70.44 1197 GLU A O 1
ATOM 9189 N N . PRO A 1 1198 ? 26.982 -45.040 -40.779 1.00 71.81 1198 PRO A N 1
ATOM 9190 C CA . PRO A 1 1198 ? 26.369 -45.543 -42.004 1.00 71.81 1198 PRO A CA 1
ATOM 9191 C C . PRO A 1 1198 ? 27.321 -46.455 -42.787 1.00 71.81 1198 PRO A C 1
ATOM 9193 O O . PRO A 1 1198 ? 28.473 -46.100 -43.017 1.00 71.81 1198 PRO A O 1
ATOM 9196 N N . ALA A 1 1199 ? 26.844 -47.620 -43.223 1.00 84.50 1199 ALA A N 1
ATOM 9197 C CA . ALA A 1 1199 ? 27.673 -48.599 -43.916 1.00 84.50 1199 ALA A CA 1
ATOM 9198 C C . ALA A 1 1199 ? 26.868 -49.487 -44.874 1.00 84.50 1199 ALA A C 1
ATOM 9200 O O . ALA A 1 1199 ? 25.669 -49.713 -44.700 1.00 84.50 1199 ALA A O 1
ATOM 9201 N N . GLU A 1 1200 ? 27.545 -50.046 -45.877 1.00 87.69 1200 GLU A N 1
ATOM 9202 C CA . GLU A 1 1200 ? 27.010 -51.132 -46.705 1.00 87.69 1200 GLU A CA 1
ATOM 9203 C C . GLU A 1 1200 ? 26.943 -52.431 -45.899 1.00 87.69 1200 GLU A C 1
ATOM 9205 O O . GLU A 1 1200 ? 27.969 -52.949 -45.452 1.00 87.69 1200 GLU A O 1
ATOM 9210 N N . VAL A 1 1201 ? 25.731 -52.963 -45.715 1.00 91.88 1201 VAL A N 1
ATOM 9211 C CA . VAL A 1 1201 ? 25.481 -54.126 -44.861 1.00 91.88 1201 VAL A CA 1
ATOM 9212 C C . VAL A 1 1201 ? 25.221 -55.379 -45.687 1.00 91.88 1201 VAL A C 1
ATOM 9214 O O . VAL A 1 1201 ? 24.322 -55.440 -46.534 1.00 91.88 1201 VAL A O 1
ATOM 9217 N N . ALA A 1 1202 ? 25.947 -56.446 -45.364 1.00 90.50 1202 ALA A N 1
ATOM 9218 C CA . ALA A 1 1202 ? 25.692 -57.776 -45.896 1.00 90.50 1202 ALA A CA 1
ATOM 9219 C C . ALA A 1 1202 ? 25.863 -58.858 -44.827 1.00 90.50 1202 ALA A C 1
ATOM 9221 O O . ALA A 1 1202 ? 26.681 -58.743 -43.918 1.00 90.50 1202 ALA A O 1
ATOM 9222 N N . LEU A 1 1203 ? 25.108 -59.944 -44.972 1.00 93.12 1203 LEU A N 1
ATOM 9223 C CA . LEU A 1 1203 ? 25.162 -61.096 -44.085 1.00 93.12 1203 LEU A CA 1
ATOM 9224 C C . LEU A 1 1203 ? 25.354 -62.375 -44.905 1.00 93.12 1203 LEU A C 1
ATOM 9226 O O . LEU A 1 1203 ? 24.653 -62.615 -45.889 1.00 93.12 1203 LEU A O 1
ATOM 9230 N N . ARG A 1 1204 ? 26.341 -63.186 -44.533 1.00 93.31 1204 ARG A N 1
ATOM 9231 C CA . ARG A 1 1204 ? 26.698 -64.445 -45.196 1.00 93.31 1204 ARG A CA 1
ATOM 9232 C C . ARG A 1 1204 ? 26.482 -65.590 -44.224 1.00 93.31 1204 ARG A C 1
ATOM 9234 O O . ARG A 1 1204 ? 26.965 -65.538 -43.103 1.00 93.31 1204 ARG A O 1
ATOM 9241 N N . ILE A 1 1205 ? 25.744 -66.605 -44.643 1.00 92.44 1205 ILE A N 1
ATOM 9242 C CA . ILE A 1 1205 ? 25.393 -67.761 -43.820 1.00 92.44 1205 ILE A CA 1
ATOM 9243 C C . ILE A 1 1205 ? 26.147 -68.969 -44.357 1.00 92.44 1205 ILE A C 1
ATOM 9245 O O . ILE A 1 1205 ? 26.092 -69.225 -45.557 1.00 92.44 1205 ILE A O 1
ATOM 9249 N N . TYR A 1 1206 ? 26.808 -69.712 -43.478 1.00 90.88 1206 TYR A N 1
ATOM 9250 C CA . TYR A 1 1206 ? 27.670 -70.849 -43.779 1.00 90.88 1206 TYR A CA 1
ATOM 9251 C C . TYR A 1 1206 ? 27.219 -72.106 -43.028 1.00 90.88 1206 TYR A C 1
ATOM 9253 O O . TYR A 1 1206 ? 26.731 -72.032 -41.895 1.00 90.88 1206 TYR A O 1
ATOM 9261 N N . ALA A 1 1207 ? 27.402 -73.264 -43.657 1.00 87.19 1207 ALA A N 1
ATOM 9262 C CA . ALA A 1 1207 ? 27.293 -74.566 -43.007 1.00 87.19 1207 ALA A CA 1
ATOM 9263 C C . ALA A 1 1207 ? 28.537 -74.849 -42.137 1.00 87.19 1207 ALA A C 1
ATOM 9265 O O . ALA A 1 1207 ? 29.534 -74.130 -42.209 1.00 87.19 1207 ALA A O 1
ATOM 9266 N N . VAL A 1 1208 ? 28.486 -75.890 -41.295 1.00 87.50 1208 VAL A N 1
ATOM 9267 C CA . VAL A 1 1208 ? 29.583 -76.245 -40.362 1.00 87.50 1208 VAL A CA 1
ATOM 9268 C C . VAL A 1 1208 ? 30.899 -76.565 -41.083 1.00 87.50 1208 VAL A C 1
ATOM 9270 O O . VAL A 1 1208 ? 31.968 -76.360 -40.520 1.00 87.50 1208 VAL A O 1
ATOM 9273 N N . ASP A 1 1209 ? 30.830 -77.040 -42.326 1.00 84.88 1209 ASP A N 1
ATOM 9274 C CA . ASP A 1 1209 ? 31.985 -77.333 -43.183 1.00 84.88 1209 ASP A CA 1
ATOM 9275 C C . ASP A 1 1209 ? 32.548 -76.095 -43.913 1.00 84.88 1209 ASP A C 1
ATOM 9277 O O . ASP A 1 1209 ? 33.513 -76.210 -44.666 1.00 84.88 1209 ASP A O 1
ATOM 9281 N N . GLY A 1 1210 ? 31.968 -74.910 -43.688 1.00 82.38 1210 GLY A N 1
ATOM 9282 C CA . GLY A 1 1210 ? 32.378 -73.649 -44.305 1.00 82.38 1210 GLY A CA 1
ATOM 9283 C C . GLY A 1 1210 ? 31.735 -73.361 -45.666 1.00 82.38 1210 GLY A C 1
ATOM 9284 O O . GLY A 1 1210 ? 32.020 -72.317 -46.254 1.00 82.38 1210 GLY A O 1
ATOM 9285 N N . ALA A 1 1211 ? 30.850 -74.225 -46.178 1.00 85.12 1211 ALA A N 1
ATOM 9286 C CA . ALA A 1 1211 ? 30.148 -73.962 -47.433 1.00 85.12 1211 ALA A CA 1
ATOM 9287 C C . ALA A 1 1211 ? 29.158 -72.789 -47.288 1.00 85.12 1211 ALA A C 1
ATOM 9289 O O . ALA A 1 1211 ? 28.365 -72.747 -46.344 1.00 85.12 1211 ALA A O 1
ATOM 9290 N N . LEU A 1 1212 ? 29.175 -71.834 -48.229 1.00 90.19 1212 LEU A N 1
ATOM 9291 C CA . LEU A 1 1212 ? 28.249 -70.695 -48.235 1.00 90.19 1212 LEU A CA 1
ATOM 9292 C C . LEU A 1 1212 ? 26.826 -71.162 -48.578 1.00 90.19 1212 LEU A C 1
ATOM 9294 O O . LEU A 1 1212 ? 26.555 -71.641 -49.676 1.00 90.19 1212 LEU A O 1
ATOM 9298 N N . VAL A 1 1213 ? 25.905 -70.961 -47.643 1.00 91.06 1213 VAL A N 1
ATOM 9299 C CA . VAL A 1 1213 ? 24.502 -71.376 -47.721 1.00 91.06 1213 VAL A CA 1
ATOM 9300 C C . VAL A 1 1213 ? 23.624 -70.272 -48.298 1.00 91.06 1213 VAL A C 1
ATOM 9302 O O . VAL A 1 1213 ? 22.786 -70.545 -49.154 1.00 91.06 1213 VAL A O 1
ATOM 9305 N N . ARG A 1 1214 ? 23.789 -69.023 -47.846 1.00 90.81 1214 ARG A N 1
ATOM 9306 C CA . ARG A 1 1214 ? 22.990 -67.875 -48.306 1.00 90.81 1214 ARG A CA 1
ATOM 9307 C C . ARG A 1 1214 ? 23.769 -66.575 -48.132 1.00 90.81 1214 ARG A C 1
ATOM 9309 O O . ARG A 1 1214 ? 24.511 -66.420 -47.166 1.00 90.81 1214 ARG A O 1
ATOM 9316 N N . ARG A 1 1215 ? 23.566 -65.618 -49.038 1.00 90.62 1215 ARG A N 1
ATOM 9317 C CA . ARG A 1 1215 ? 24.011 -64.227 -48.878 1.00 90.62 1215 ARG A CA 1
ATOM 9318 C C . ARG A 1 1215 ? 22.790 -63.313 -48.872 1.00 90.62 1215 ARG A C 1
ATOM 9320 O O . ARG A 1 1215 ? 21.976 -63.384 -49.788 1.00 90.62 1215 ARG A O 1
ATOM 9327 N N . LEU A 1 1216 ? 22.682 -62.469 -47.855 1.00 89.06 1216 LEU A N 1
ATOM 9328 C CA . LEU A 1 1216 ? 21.662 -61.437 -47.711 1.00 89.06 1216 LEU A CA 1
ATOM 9329 C C . LEU A 1 1216 ? 22.353 -60.082 -47.862 1.00 89.06 1216 LEU A C 1
ATOM 9331 O O . LEU A 1 1216 ? 23.146 -59.692 -47.008 1.00 89.06 1216 LEU A O 1
ATOM 9335 N N . VAL A 1 1217 ? 22.105 -59.394 -48.975 1.00 87.06 1217 VAL A N 1
ATOM 9336 C CA . VAL A 1 1217 ? 22.610 -58.032 -49.192 1.00 87.06 1217 VAL A CA 1
ATOM 9337 C C . VAL A 1 1217 ? 21.529 -57.078 -48.717 1.00 87.06 1217 VAL A C 1
ATOM 9339 O O . VAL A 1 1217 ? 20.445 -57.043 -49.293 1.00 87.06 1217 VAL A O 1
ATOM 9342 N N . LEU A 1 1218 ? 21.807 -56.360 -47.633 1.00 84.44 1218 LEU A N 1
ATOM 9343 C CA . LEU A 1 1218 ? 20.872 -55.400 -47.058 1.00 84.44 1218 LEU A CA 1
ATOM 9344 C C . LEU A 1 1218 ? 21.091 -53.988 -47.607 1.00 84.44 1218 LEU A C 1
ATOM 9346 O O . LEU A 1 1218 ? 20.206 -53.157 -47.416 1.00 84.44 1218 LEU A O 1
ATOM 9350 N N . GLY A 1 1219 ? 22.201 -53.743 -48.309 1.00 80.19 1219 GLY A N 1
ATOM 9351 C CA . GLY A 1 1219 ? 22.528 -52.462 -48.937 1.00 80.19 1219 GLY A CA 1
ATOM 9352 C C . GLY A 1 1219 ? 23.050 -51.431 -47.937 1.00 80.19 1219 GLY A C 1
ATOM 9353 O O . GLY A 1 1219 ? 23.249 -51.744 -46.760 1.00 80.19 1219 GLY A O 1
ATOM 9354 N N . HIS A 1 1220 ? 23.229 -50.193 -48.395 1.00 81.81 1220 HIS A N 1
ATOM 9355 C CA . HIS A 1 1220 ? 23.611 -49.065 -47.555 1.00 81.81 1220 HIS A CA 1
ATOM 9356 C C . HIS A 1 1220 ? 22.571 -48.813 -46.456 1.00 81.81 1220 HIS A C 1
ATOM 9358 O O . HIS A 1 1220 ? 21.380 -48.617 -46.719 1.00 81.81 1220 HIS A O 1
ATOM 9364 N N . ARG A 1 1221 ? 23.020 -48.816 -45.201 1.00 80.62 1221 ARG A N 1
ATOM 9365 C CA . ARG A 1 1221 ? 22.194 -48.597 -44.012 1.00 80.62 1221 ARG A CA 1
ATOM 9366 C C . ARG A 1 1221 ? 22.773 -47.455 -43.196 1.00 80.62 1221 ARG A C 1
ATOM 9368 O O . ARG A 1 1221 ? 23.973 -47.409 -42.971 1.00 80.62 1221 ARG A O 1
ATOM 9375 N N . ALA A 1 1222 ? 21.912 -46.545 -42.747 1.00 63.41 1222 ALA A N 1
ATOM 9376 C CA . ALA A 1 1222 ? 22.308 -45.467 -41.847 1.00 63.41 1222 ALA A CA 1
ATOM 9377 C C . ALA A 1 1222 ? 22.729 -46.013 -40.470 1.00 63.41 1222 ALA A C 1
ATOM 9379 O O . ALA A 1 1222 ? 22.273 -47.092 -40.072 1.00 63.41 1222 ALA A O 1
ATOM 9380 N N . ALA A 1 1223 ? 23.543 -45.253 -39.732 1.00 64.62 1223 ALA A N 1
ATOM 9381 C CA . ALA A 1 1223 ? 23.825 -45.525 -38.322 1.00 64.62 1223 ALA A CA 1
ATOM 9382 C C . ALA A 1 1223 ? 22.515 -45.701 -37.533 1.00 64.62 1223 ALA A C 1
ATOM 9384 O O . ALA A 1 1223 ? 21.525 -45.016 -37.798 1.00 64.62 1223 ALA A O 1
ATOM 9385 N N . GLY A 1 1224 ? 22.483 -46.649 -36.598 1.00 68.12 1224 GLY A N 1
ATOM 9386 C CA . GLY A 1 1224 ? 21.313 -46.931 -35.774 1.00 68.12 1224 GLY A CA 1
ATOM 9387 C C . GLY A 1 1224 ? 21.078 -48.416 -35.499 1.00 68.12 1224 GLY A C 1
ATOM 9388 O O . GLY A 1 1224 ? 21.906 -49.284 -35.774 1.00 68.12 1224 GLY A O 1
ATOM 9389 N N . ILE A 1 1225 ? 19.911 -48.713 -34.928 1.00 67.50 1225 ILE A N 1
ATOM 9390 C CA . ILE A 1 1225 ? 19.597 -50.018 -34.329 1.00 67.50 1225 ILE A CA 1
ATOM 9391 C C . ILE A 1 1225 ? 18.632 -50.821 -35.205 1.00 67.50 1225 ILE A C 1
ATOM 9393 O O . ILE A 1 1225 ? 17.545 -50.357 -35.549 1.00 67.50 1225 ILE A O 1
ATOM 9397 N N . TYR A 1 1226 ? 18.987 -52.072 -35.502 1.00 82.31 1226 TYR A N 1
ATOM 9398 C CA . TYR A 1 1226 ? 18.249 -52.978 -36.387 1.00 82.31 1226 TYR A CA 1
ATOM 9399 C C . TYR A 1 1226 ? 17.843 -54.251 -35.637 1.00 82.31 1226 TYR A C 1
ATOM 9401 O O . TYR A 1 1226 ? 18.226 -55.364 -35.996 1.00 82.31 1226 TYR A O 1
ATOM 9409 N N . ARG A 1 1227 ? 17.082 -54.081 -34.544 1.00 77.94 1227 ARG A N 1
ATOM 9410 C CA . ARG A 1 1227 ? 16.683 -55.182 -33.647 1.00 77.94 1227 ARG A CA 1
ATOM 9411 C C . ARG A 1 1227 ? 15.282 -55.741 -33.898 1.00 77.94 1227 ARG A C 1
ATOM 9413 O O . ARG A 1 1227 ? 15.077 -56.922 -33.651 1.00 77.94 1227 ARG A O 1
ATOM 9420 N N . SER A 1 1228 ? 14.323 -54.944 -34.370 1.00 63.72 1228 SER A N 1
ATOM 9421 C CA . SER A 1 1228 ? 12.924 -55.368 -34.558 1.00 63.72 1228 SER A CA 1
ATOM 9422 C C . SER A 1 1228 ? 12.727 -56.214 -35.820 1.00 63.72 1228 SER A C 1
ATOM 9424 O O . SER A 1 1228 ? 13.519 -56.131 -36.754 1.00 63.72 1228 SER A O 1
ATOM 9426 N N . LYS A 1 1229 ? 11.639 -56.991 -35.907 1.00 71.88 1229 LYS A N 1
ATOM 9427 C CA . LYS A 1 1229 ? 11.358 -57.838 -37.083 1.00 71.88 1229 LYS A CA 1
ATOM 9428 C C . LYS A 1 1229 ? 11.277 -57.071 -38.410 1.00 71.88 1229 LYS A C 1
ATOM 9430 O O . LYS A 1 1229 ? 11.583 -57.644 -39.449 1.00 71.88 1229 LYS A O 1
ATOM 9435 N N . SER A 1 1230 ? 10.867 -55.802 -38.375 1.00 68.06 1230 SER A N 1
ATOM 9436 C CA . SER A 1 1230 ? 10.761 -54.930 -39.552 1.00 68.06 1230 SER A CA 1
ATOM 9437 C C . SER A 1 1230 ? 12.100 -54.342 -40.007 1.00 68.06 1230 SER A C 1
ATOM 9439 O O . SER A 1 1230 ? 12.182 -53.815 -41.113 1.00 68.06 1230 SER A O 1
ATOM 9441 N N . ARG A 1 1231 ? 13.145 -54.415 -39.171 1.00 72.69 1231 ARG A N 1
ATOM 9442 C CA . ARG A 1 1231 ? 14.452 -53.789 -39.429 1.00 72.69 1231 ARG A CA 1
ATOM 9443 C C . ARG A 1 1231 ? 15.636 -54.756 -39.380 1.00 72.69 1231 ARG A C 1
ATOM 9445 O O . ARG A 1 1231 ? 16.638 -54.495 -40.032 1.00 72.69 1231 ARG A O 1
ATOM 9452 N N . ALA A 1 1232 ? 15.543 -55.839 -38.614 1.00 83.56 1232 ALA A N 1
ATOM 9453 C CA . ALA A 1 1232 ? 16.575 -56.863 -38.504 1.00 83.56 1232 ALA A CA 1
ATOM 9454 C C . ALA A 1 1232 ? 16.731 -57.647 -39.815 1.00 83.56 1232 ALA A C 1
ATOM 9456 O O . ALA A 1 1232 ? 15.786 -57.774 -40.598 1.00 83.56 1232 ALA A O 1
ATOM 9457 N N . ALA A 1 1233 ? 17.910 -58.233 -40.032 1.00 86.06 1233 ALA A N 1
ATOM 9458 C CA . ALA A 1 1233 ? 18.135 -59.081 -41.196 1.00 86.06 1233 ALA A CA 1
ATOM 9459 C C . ALA A 1 1233 ? 17.276 -60.347 -41.079 1.00 86.06 1233 ALA A C 1
ATOM 9461 O O . ALA A 1 1233 ? 17.366 -61.069 -40.089 1.00 86.06 1233 ALA A O 1
ATOM 9462 N N . TYR A 1 1234 ? 16.439 -60.628 -42.071 1.00 90.62 1234 TYR A N 1
ATOM 9463 C CA . TYR A 1 1234 ? 15.552 -61.788 -42.053 1.00 90.62 1234 TYR A CA 1
ATOM 9464 C C . TYR A 1 1234 ? 16.105 -62.919 -42.922 1.00 90.62 1234 TYR A C 1
ATOM 9466 O O . TYR A 1 1234 ? 16.472 -62.701 -44.078 1.00 90.62 1234 TYR A O 1
ATOM 9474 N N . TRP A 1 1235 ? 16.132 -64.133 -42.372 1.00 90.38 1235 TRP A N 1
ATOM 9475 C CA . TRP A 1 1235 ? 16.430 -65.350 -43.115 1.00 90.38 1235 TRP A CA 1
ATOM 9476 C C . TRP A 1 1235 ? 15.285 -66.354 -43.000 1.00 90.38 1235 TRP A C 1
ATOM 9478 O O . TRP A 1 1235 ? 14.903 -66.766 -41.908 1.00 90.38 1235 TRP A O 1
ATOM 9488 N N . ASP A 1 1236 ? 14.794 -66.798 -44.151 1.00 85.69 1236 ASP A N 1
ATOM 9489 C CA . ASP A 1 1236 ? 13.684 -67.740 -44.324 1.00 85.69 1236 ASP A CA 1
ATOM 9490 C C . ASP A 1 1236 ? 14.103 -69.225 -44.252 1.00 85.69 1236 ASP A C 1
ATOM 9492 O O . ASP A 1 1236 ? 13.314 -70.120 -44.575 1.00 85.69 1236 ASP A O 1
ATOM 9496 N N . GLY A 1 1237 ? 15.361 -69.500 -43.887 1.00 85.94 1237 GLY A N 1
ATOM 9497 C CA . GLY A 1 1237 ? 15.908 -70.854 -43.774 1.00 85.94 1237 GLY A CA 1
ATOM 9498 C C . GLY A 1 1237 ? 16.169 -71.550 -45.108 1.00 85.94 1237 GLY A C 1
ATOM 9499 O O . GLY A 1 1237 ? 16.166 -72.786 -45.166 1.00 85.94 1237 GLY A O 1
ATOM 9500 N N . ARG A 1 1238 ? 16.359 -70.800 -46.199 1.00 86.56 1238 ARG A N 1
ATOM 9501 C CA . ARG A 1 1238 ? 16.643 -71.360 -47.529 1.00 86.56 1238 ARG A CA 1
ATOM 9502 C C . ARG A 1 1238 ? 18.069 -71.081 -48.004 1.00 86.56 1238 ARG A C 1
ATOM 9504 O O . ARG A 1 1238 ? 18.667 -70.065 -47.642 1.00 86.56 1238 ARG A O 1
ATOM 9511 N N . ASN A 1 1239 ? 18.619 -71.990 -48.811 1.00 87.69 1239 ASN A N 1
ATOM 9512 C CA . ASN A 1 1239 ? 19.926 -71.837 -49.460 1.00 87.69 1239 ASN A CA 1
ATOM 9513 C C . ASN A 1 1239 ? 19.848 -70.897 -50.684 1.00 87.69 1239 ASN A C 1
ATOM 9515 O O . ASN A 1 1239 ? 18.783 -70.366 -51.009 1.00 87.69 1239 ASN A O 1
ATOM 9519 N N . ILE A 1 1240 ? 20.963 -70.653 -51.379 1.00 84.06 1240 ILE A N 1
ATOM 9520 C CA . ILE A 1 1240 ? 21.007 -69.787 -52.574 1.00 84.06 1240 ILE A CA 1
ATOM 9521 C C . ILE A 1 1240 ? 20.094 -70.269 -53.721 1.00 84.06 1240 ILE A C 1
ATOM 9523 O O . ILE A 1 1240 ? 19.577 -69.428 -54.450 1.00 84.06 1240 ILE A O 1
ATOM 9527 N N . GLN A 1 1241 ? 19.815 -71.573 -53.835 1.00 84.25 1241 GLN A N 1
ATOM 9528 C CA . GLN A 1 1241 ? 18.869 -72.151 -54.804 1.00 84.25 1241 GLN A CA 1
ATOM 9529 C C . GLN A 1 1241 ? 17.396 -72.072 -54.350 1.00 84.25 1241 GLN A C 1
ATOM 9531 O O . GLN A 1 1241 ? 16.499 -72.445 -55.102 1.00 84.25 1241 GLN A O 1
ATOM 9536 N N . GLY A 1 1242 ? 17.119 -71.566 -53.141 1.00 79.94 1242 GLY A N 1
ATOM 9537 C CA . GLY A 1 1242 ? 15.765 -71.437 -52.594 1.00 79.94 1242 GLY A CA 1
ATOM 9538 C C . GLY A 1 1242 ? 15.236 -72.705 -51.913 1.00 79.94 1242 GLY A C 1
ATOM 9539 O O . GLY A 1 1242 ? 14.055 -72.776 -51.566 1.00 79.94 1242 GLY A O 1
ATOM 9540 N N . GLU A 1 1243 ? 16.077 -73.705 -51.672 1.00 82.19 1243 GLU A N 1
ATOM 9541 C CA . GLU A 1 1243 ? 15.708 -74.953 -51.000 1.00 82.19 1243 GLU A CA 1
ATOM 9542 C C . GLU A 1 1243 ? 15.865 -74.821 -49.479 1.00 82.19 1243 GLU A C 1
ATOM 9544 O O . GLU A 1 1243 ? 16.783 -74.159 -48.997 1.00 82.19 1243 GLU A O 1
ATOM 9549 N N . LYS A 1 1244 ? 14.984 -75.457 -48.694 1.00 84.06 1244 LYS A N 1
ATOM 9550 C CA . LYS A 1 1244 ? 15.050 -75.404 -47.221 1.00 84.06 1244 LYS A CA 1
ATOM 9551 C C . LYS A 1 1244 ? 16.276 -76.151 -46.691 1.00 84.06 1244 LYS A C 1
ATOM 9553 O O . LYS A 1 1244 ? 16.394 -77.358 -46.907 1.00 84.06 1244 LYS A O 1
ATOM 9558 N N . VAL A 1 1245 ? 17.102 -75.482 -45.893 1.00 84.69 1245 VAL A N 1
ATOM 9559 C CA . VAL A 1 1245 ? 18.320 -76.062 -45.302 1.00 84.69 1245 VAL A CA 1
ATOM 9560 C C . VAL A 1 1245 ? 17.993 -77.139 -44.260 1.00 84.69 1245 VAL A C 1
ATOM 9562 O O . VAL A 1 1245 ? 16.882 -77.176 -43.734 1.00 84.69 1245 VAL A O 1
ATOM 9565 N N . ALA A 1 1246 ? 18.907 -78.070 -43.980 1.00 81.88 1246 ALA A N 1
ATOM 9566 C CA . ALA A 1 1246 ? 18.691 -79.133 -42.989 1.00 81.88 1246 ALA A CA 1
ATOM 9567 C C . ALA A 1 1246 ? 18.787 -78.607 -41.543 1.00 81.88 1246 ALA A C 1
ATOM 9569 O O . ALA A 1 1246 ? 19.349 -77.541 -41.302 1.00 81.88 1246 ALA A O 1
ATOM 9570 N N . SER A 1 1247 ? 18.260 -79.350 -40.564 1.00 83.25 1247 SER A N 1
ATOM 9571 C CA . SER A 1 1247 ? 18.526 -79.041 -39.153 1.00 83.25 1247 SER A CA 1
ATOM 9572 C C . SER A 1 1247 ? 20.011 -79.220 -38.846 1.00 83.25 1247 SER A C 1
ATOM 9574 O O . SER A 1 1247 ? 20.596 -80.227 -39.234 1.00 83.25 1247 SER A O 1
ATOM 9576 N N . GLY A 1 1248 ? 20.621 -78.261 -38.162 1.00 80.44 1248 GLY A N 1
ATOM 9577 C CA . GLY A 1 1248 ? 22.051 -78.250 -37.892 1.00 80.44 1248 GLY A CA 1
ATOM 9578 C C . GLY A 1 1248 ? 22.531 -76.908 -37.354 1.00 80.44 1248 GLY A C 1
ATOM 9579 O O . GLY A 1 1248 ? 21.760 -75.955 -37.223 1.00 80.44 1248 GLY A O 1
ATOM 9580 N N . VAL A 1 1249 ? 23.817 -76.847 -37.017 1.00 85.75 1249 VAL A N 1
ATOM 9581 C CA . VAL A 1 1249 ? 24.484 -75.598 -36.639 1.00 85.75 1249 VAL A CA 1
ATOM 9582 C C . VAL A 1 1249 ? 24.884 -74.859 -37.912 1.00 85.75 1249 VAL A C 1
ATOM 9584 O O . VAL A 1 1249 ? 25.414 -75.459 -38.841 1.00 85.75 1249 VAL A O 1
ATOM 9587 N N . TYR A 1 1250 ? 24.640 -73.557 -37.945 1.00 89.50 1250 TYR A N 1
ATOM 9588 C CA . TYR A 1 1250 ? 25.066 -72.669 -39.018 1.00 89.50 1250 TYR A CA 1
ATOM 9589 C C . TYR A 1 1250 ? 25.809 -71.485 -38.414 1.00 89.50 1250 TYR A C 1
ATOM 9591 O O . TYR A 1 1250 ? 25.555 -71.087 -37.274 1.00 89.50 1250 TYR A O 1
ATOM 9599 N N . PHE A 1 1251 ? 26.713 -70.903 -39.186 1.00 90.44 1251 PHE A N 1
ATOM 9600 C CA . PHE A 1 1251 ? 27.410 -69.681 -38.811 1.00 90.44 1251 PHE A CA 1
ATOM 9601 C C . PHE A 1 1251 ? 26.944 -68.555 -39.710 1.00 90.44 1251 PHE A C 1
ATOM 9603 O O . PHE A 1 1251 ? 26.706 -68.764 -40.895 1.00 90.44 1251 PHE A O 1
ATOM 9610 N N . TYR A 1 1252 ? 26.786 -67.366 -39.151 1.00 91.50 1252 TYR A N 1
ATOM 9611 C CA . TYR A 1 1252 ? 26.449 -66.189 -39.923 1.00 91.50 1252 TYR A CA 1
ATOM 9612 C C . TYR A 1 1252 ? 27.445 -65.076 -39.641 1.00 91.50 1252 TYR A C 1
ATOM 9614 O O . TYR A 1 1252 ? 27.696 -64.723 -38.488 1.00 91.50 1252 TYR A O 1
ATOM 9622 N N . THR A 1 1253 ? 28.009 -64.550 -40.719 1.00 92.12 1253 THR A N 1
ATOM 9623 C CA . THR A 1 1253 ? 28.999 -63.483 -40.724 1.00 92.12 1253 THR A CA 1
ATOM 9624 C C . THR A 1 1253 ? 28.347 -62.217 -41.248 1.00 92.12 1253 THR A C 1
ATOM 9626 O O . THR A 1 1253 ? 27.828 -62.188 -42.364 1.00 92.12 1253 THR A O 1
ATOM 9629 N N . PHE A 1 1254 ? 28.345 -61.185 -40.419 1.00 95.12 1254 PHE A N 1
ATOM 9630 C CA . PHE A 1 1254 ? 27.856 -59.850 -40.720 1.00 95.12 1254 PHE A CA 1
ATOM 9631 C C . PHE A 1 1254 ? 29.033 -58.959 -41.090 1.00 95.12 1254 PHE A C 1
ATOM 9633 O O . PHE A 1 1254 ? 30.012 -58.933 -40.350 1.00 95.12 1254 PHE A O 1
ATOM 9640 N N . SER A 1 1255 ? 28.914 -58.228 -42.195 1.00 90.56 1255 SER A N 1
ATOM 9641 C CA . SER A 1 1255 ? 29.874 -57.212 -42.623 1.00 90.56 1255 SER A CA 1
ATOM 9642 C C . SER A 1 1255 ? 29.167 -55.869 -42.792 1.00 90.56 1255 SER A C 1
ATOM 9644 O O . SER A 1 1255 ? 28.156 -55.815 -43.502 1.00 90.56 1255 SER A O 1
ATOM 9646 N N . ALA A 1 1256 ? 29.712 -54.819 -42.181 1.00 88.81 1256 ALA A N 1
ATOM 9647 C CA . ALA A 1 1256 ? 29.267 -53.435 -42.300 1.00 88.81 1256 ALA A CA 1
ATOM 9648 C C . ALA A 1 1256 ? 30.492 -52.510 -42.369 1.00 88.81 1256 ALA A C 1
ATOM 9650 O O . ALA A 1 1256 ? 31.136 -52.260 -41.353 1.00 88.81 1256 ALA A O 1
ATOM 9651 N N . GLY A 1 1257 ? 30.838 -52.038 -43.571 1.00 84.31 1257 GLY A N 1
ATOM 9652 C CA . GLY A 1 1257 ? 32.100 -51.315 -43.783 1.00 84.31 1257 GLY A CA 1
ATOM 9653 C C . GLY A 1 1257 ? 33.301 -52.200 -43.430 1.00 84.31 1257 GLY A C 1
ATOM 9654 O O . GLY A 1 1257 ? 33.369 -53.338 -43.896 1.00 84.31 1257 GLY A O 1
ATOM 9655 N N . ASP A 1 1258 ? 34.193 -51.701 -42.569 1.00 81.50 1258 ASP A N 1
ATOM 9656 C CA . ASP A 1 1258 ? 35.366 -52.436 -42.064 1.00 81.50 1258 ASP A CA 1
ATOM 9657 C C . ASP A 1 1258 ? 35.043 -53.389 -40.895 1.00 81.50 1258 ASP A C 1
ATOM 9659 O O . ASP A 1 1258 ? 35.886 -54.184 -40.478 1.00 81.50 1258 ASP A O 1
ATOM 9663 N N . PHE A 1 1259 ? 33.822 -53.334 -40.351 1.00 88.12 1259 PHE A N 1
ATOM 9664 C CA . PHE A 1 1259 ? 33.402 -54.197 -39.250 1.00 88.12 1259 PHE A CA 1
ATOM 9665 C C . PHE A 1 1259 ? 32.914 -55.553 -39.766 1.00 88.12 1259 PHE A C 1
ATOM 9667 O O . PHE A 1 1259 ? 31.966 -55.627 -40.554 1.00 88.12 1259 PHE A O 1
ATOM 9674 N N . GLU A 1 1260 ? 33.497 -56.637 -39.253 1.00 91.50 1260 GLU A N 1
ATOM 9675 C CA . GLU A 1 1260 ? 33.056 -58.002 -39.530 1.00 91.50 1260 GLU A CA 1
ATOM 9676 C C . GLU A 1 1260 ? 32.921 -58.816 -38.235 1.00 91.50 1260 GLU A C 1
ATOM 9678 O O . GLU A 1 1260 ? 33.828 -58.868 -37.406 1.00 91.50 1260 GLU A O 1
ATOM 9683 N N . ALA A 1 1261 ? 31.778 -59.479 -38.054 1.00 90.69 1261 ALA A N 1
ATOM 9684 C CA . ALA A 1 1261 ? 31.516 -60.313 -36.884 1.00 90.69 1261 ALA A CA 1
ATOM 9685 C C . ALA A 1 1261 ? 30.796 -61.602 -37.277 1.00 90.69 1261 ALA A C 1
ATOM 9687 O O . ALA A 1 1261 ? 29.870 -61.588 -38.086 1.00 90.69 1261 ALA A O 1
ATOM 9688 N N . THR A 1 1262 ? 31.186 -62.726 -36.670 1.00 92.44 1262 THR A N 1
ATOM 9689 C CA . THR A 1 1262 ? 30.564 -64.036 -36.914 1.00 92.44 1262 THR A CA 1
ATOM 9690 C C . THR A 1 1262 ? 29.918 -64.578 -35.649 1.00 92.44 1262 THR A C 1
ATOM 9692 O O . THR A 1 1262 ? 30.516 -64.571 -34.574 1.00 92.44 1262 THR A O 1
ATOM 9695 N N . ARG A 1 1263 ? 28.698 -65.099 -35.774 1.00 90.62 1263 ARG A N 1
ATOM 9696 C CA . ARG A 1 1263 ? 27.982 -65.782 -34.692 1.00 90.62 1263 ARG A CA 1
ATOM 9697 C C . ARG A 1 1263 ? 27.446 -67.133 -35.149 1.00 90.62 1263 ARG A C 1
ATOM 9699 O O . ARG A 1 1263 ? 27.272 -67.390 -36.337 1.00 90.62 1263 ARG A O 1
ATOM 9706 N N . LYS A 1 1264 ? 27.188 -68.007 -34.176 1.00 89.00 1264 LYS A N 1
ATOM 9707 C CA . LYS A 1 1264 ? 26.548 -69.310 -34.392 1.00 89.00 1264 LYS A CA 1
ATOM 9708 C C . LYS A 1 1264 ? 25.033 -69.200 -34.226 1.00 89.00 1264 LYS A C 1
ATOM 9710 O O . LYS A 1 1264 ? 24.567 -68.523 -33.311 1.00 89.00 1264 LYS A O 1
ATOM 9715 N N . MET A 1 1265 ? 24.289 -69.938 -35.038 1.00 86.62 1265 MET A N 1
ATOM 9716 C CA . MET A 1 1265 ? 22.862 -70.207 -34.859 1.00 86.62 1265 MET A CA 1
ATOM 9717 C C . MET A 1 1265 ? 22.581 -71.701 -35.004 1.00 86.62 1265 MET A C 1
ATOM 9719 O O . MET A 1 1265 ? 23.298 -72.421 -35.698 1.00 86.62 1265 MET A O 1
ATOM 9723 N N . LEU A 1 1266 ? 21.526 -72.173 -34.348 1.00 82.12 1266 LEU A N 1
ATOM 9724 C CA . LEU A 1 1266 ? 21.035 -73.538 -34.485 1.00 82.12 1266 LEU A CA 1
ATOM 9725 C C . LEU A 1 1266 ? 19.704 -73.501 -35.234 1.00 82.12 1266 LEU A C 1
ATOM 9727 O O . LEU A 1 1266 ? 18.770 -72.836 -34.797 1.00 82.12 1266 LEU A O 1
ATOM 9731 N N . ILE A 1 1267 ? 19.614 -74.235 -36.341 1.00 79.00 1267 ILE A N 1
ATOM 9732 C CA . ILE A 1 1267 ? 18.347 -74.474 -37.030 1.00 79.00 1267 ILE A CA 1
ATOM 9733 C C . ILE A 1 1267 ? 17.880 -75.874 -36.658 1.00 79.00 1267 ILE A C 1
ATOM 9735 O O . ILE A 1 1267 ? 18.575 -76.861 -36.897 1.00 79.00 1267 ILE A O 1
ATOM 9739 N N . ARG A 1 1268 ? 16.684 -75.980 -36.088 1.00 68.69 1268 ARG A N 1
ATOM 9740 C CA . ARG A 1 1268 ? 16.002 -77.250 -35.830 1.00 68.69 1268 ARG A CA 1
ATOM 9741 C C . ARG A 1 1268 ? 14.666 -77.192 -36.561 1.00 68.69 1268 ARG A C 1
ATOM 9743 O O . ARG A 1 1268 ? 13.922 -76.238 -36.357 1.00 68.69 1268 ARG A O 1
ATOM 9750 N N . LYS A 1 1269 ? 14.440 -78.140 -37.473 1.00 59.75 1269 LYS A N 1
ATOM 9751 C CA . LYS A 1 1269 ? 13.171 -78.279 -38.196 1.00 59.75 1269 LYS A CA 1
ATOM 9752 C C . LYS A 1 1269 ? 12.113 -78.848 -37.273 1.00 59.75 1269 LYS A C 1
ATOM 9754 O O . LYS A 1 1269 ? 12.495 -79.661 -36.397 1.00 59.75 1269 LYS A O 1
#

Secondary structure (DSSP, 8-state):
--SS-----GGGGG-TT--EEE--SS-----GGGTT-TT-SEEE--SS-----GGGTT-TT-SEEE--SS-----GGGGG-TT----SSSS-SEE-TTS---HHIIIIIHHHHHHTT--EE-----EEEEEEEE-TTEEEETTPBPSS-EEEEEEETTS-SB-TT-EEEEEEEESS-EES-SEEE--TTSEEEE-EE--SSSEEEEEEEE-TT--S-EEEEEEEE-TTSBP----HHHHHHHHHHTT--TTSPPBHHHHTT-SEEE-TTS-----TTGGG-TT--EEE--SS-----GGGTT-TT-SEEE--SS-----GGGGG-TT--SS--EE-TTS---HHIIIIIHHHHHHTT--EE---S------EEEEEEEE-TTPPP-TTHHHHHHHHHHHHHHHHHHHHHHTTS-S--PEEPB-TTSSBP-EEEE-S--TT-PPP-TTS---TTEEEEEEEE---TTTSSSSSEEEEE-SS-EEEEESS--HHHHHHHHHHHTTPPP--TT-SSS---GGGT-TT----HHHHHHHHH-GGG-----------EEEEEPPPP--TT-EEEEEEEE-TT-EEEEEEEEE-TTS---SSGGGSEEEEEE--S-SEEEEEEEEPPPPTT--EEEEEEEETT--EE-SSSSEEEGGGGSPP-BPP---HHHHHHHHHHH-S--BTTS----SEEEEEEE---TTGGG-TT--EEEEEES----GGGTT-TT-SEEE--SS-----GGGTT-TT--EEE--SS-----GGGTT-TT-SEEE--SS-----GGG-S----SEEE--SS-----HHHHHHHH-PPTT-EEEEE--SS-----GGGGG----TT-EEEEE-TT----HHIIIIIHHHHHHTT-EEE----S------B----EEEEEEE--TT--GGGTTTS-HHHHHTTTSS-HHHHHHH---TT-EETTEE-EEEPPPSS-TTHHHHHHHHTTS-SS--SSEEEEEEEEEEESS-EEEEEEEEEESSEEEEEETTEEEEEE------SS--EEEEEEE-SEEEEEEEEEE--SS---EEEEETT---S----GGG-SS-SSS--HHHHHHHHHTTT-BSS-TT-TT-SSB--HHHHHHHHTTS-GGGG-GGGGGS-TTSPPPHHHHHHHHHHHTTS----HHHHHHHHHHHHHHHHS--SS-EE---BS-SS-SSEEE-EEESS-EEEEEEEEETTS-EEEEEEEEEE-SEEE-STTTSEEE-SB-TTSPBPPSEEEEEEEEETTEEEEEEEEE--

Foldseek 3Di:
DDPDQDADDLVCLVVLQDAEDAHEHYAYADPLSCLNNLNYQYYHHHNYAHADPLSCLNNLNHQAYAHAQYAHADPQSVLNNLNNADDDDDDFSAEHANYLHAPCCQPPRVVSNVVSVGGYHYDDWAFEDKDFDDDAAFEDEAQAKTLDWGKIATDTPLRDQGHFFWKKAKDWPDADKDKPDGIATAHNRRMDTIIIGHHRDFAKIKIWMDTPPYDDIDIGIYGHDHQADFQDDPWLLVLVQLCVQLVHDSPDGHTLVSLCPAAEGAREQRADADPGRNLSNLNHQEYAHEQYAYADDSSCLNNLNHLAAHHAQYAHADPQSVLNNLSNADDHAHEYENYQHHPCVLPPRVVSSVVSVGDYHYDPDDPQPFQAEAAEEEEEPPDDDPPCVVVLLQVLVVVLQQLLQVQLVVLPLHRWGFHHDADSVRTHDYHYYYDPHHLADDDDPPPDDPRLRYEYEYEYEDNPCVRDPHNFWAKADDLRFIYIYGPNSDNLRSNQRVLRRNVAWQDCPPVDPQADESSLVGPPPHHDSQSSQLLSQRRRRPRDDDDDDDAKAKAWDDFDDDDPFKGKTKIKIFAPQFWFKKWKAFAAPVRDQDSDPLGTTFDMDGGPRHRIDMDMDIGGDGDPRGQWMFMWTAHSNSHIDGPPRGIDGPLVNDDKDFFDDPWPQVLVQQCVVQNDTHILPRQLPAQEGETEQDADCRPVLNNQNYAEYAYYHAYADPLSCLNNLNHQYYHYAQYAYADPLSCLNNLNHAEDAHANYAYADPLSCLNNQNHQAYHHHHYAHADPLSVLDAHNHQYYAHAHYA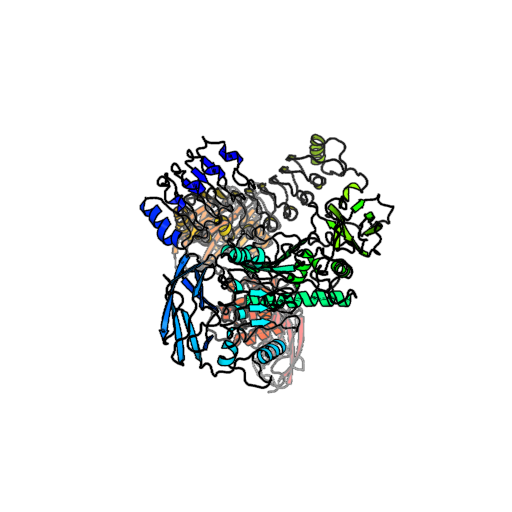HADCLSVLNNQAPDDQAGEHEHEHEQYAHADPVSNLPHQDPPRYEYEYEHENYNHHPCCLPPVVVSVVVSVYHYDYDPDDDDDDFDWCQDQWFKDKFAADALCWFLNCQPPQRLCVQQVNPDTPLNCLAPNDDAQDDRPPITRFGWTFDQQDFLRVQVGCCVRPVDVHDDARMKMKTKDKDADQAKDFFKKKFWDKAGWKWKHKNSHTPDTDSGGDDDSETPDIDTDIDHHTMIMMMMMGIGHDDGMDITITIPPDDPPDDFDCLLPLVNPSALDVVSLLVLVVCAAAFADHSSPSVRPRGSHLQSSLLSLLRHDPVVLDLVVPPPDPPRHDDLVSLVVSLVVLVVDDPPDPSSVSSSVSSVSSNFSPFDCAKFWDDWPPPDEDLKIFTWIFFNAWFFKKKWKAAPVGHTFDIDGPGTDGGGTQHDPVRTDIDNQHGPVRHHDAFAKMKMWMDTPPDIDIDIYTYDD

pLDDT: mean 78.97, std 14.98, range [29.14, 97.88]